Protein AF-0000000074412733 (afdb_homodimer)

Solvent-accessible surface area (backbone atoms only — not comparable to full-atom values): 46506 Å² total; per-residue (Å²): 140,89,74,83,86,83,75,86,80,86,79,77,89,80,81,76,73,78,70,75,79,84,75,82,88,79,83,75,82,81,82,78,78,83,77,77,82,78,86,85,84,84,86,81,87,80,82,84,80,77,75,75,79,73,75,76,71,73,68,72,71,69,71,67,80,66,77,70,72,79,60,74,76,61,65,70,73,74,81,71,79,77,63,89,70,80,72,49,72,48,50,50,48,53,52,46,51,28,58,74,72,68,42,63,40,45,41,22,58,52,46,42,43,28,38,57,26,86,84,51,8,38,54,23,75,42,85,62,63,45,96,86,26,42,48,72,65,56,66,60,59,50,41,49,42,16,24,48,52,24,51,45,51,50,52,51,39,51,72,69,65,57,57,73,54,31,37,38,34,34,41,48,50,62,54,22,56,49,60,40,26,14,48,59,59,34,53,83,43,51,73,61,44,70,11,39,37,37,36,39,27,50,77,24,66,48,33,50,54,43,22,38,58,60,36,44,36,76,48,92,50,63,70,25,34,22,65,82,75,62,29,43,35,34,66,30,71,44,79,84,72,53,83,79,84,42,31,31,39,37,37,30,56,67,36,66,26,59,48,38,37,40,37,33,34,60,50,98,90,35,76,23,40,39,22,40,35,72,43,95,85,70,39,73,40,80,43,67,44,93,56,84,54,81,68,47,58,56,50,55,55,52,53,69,76,44,60,66,75,62,53,72,73,51,55,39,36,48,43,44,62,59,51,32,52,48,33,32,52,51,37,48,47,28,54,73,35,32,47,32,36,41,40,38,32,45,38,38,94,41,89,41,39,83,57,74,42,17,38,40,82,38,33,81,49,60,67,76,58,63,59,27,69,36,49,62,40,30,58,31,41,45,55,56,41,52,50,30,31,62,67,40,78,75,64,79,50,62,67,49,76,42,74,37,71,112,123,56,39,67,78,73,75,72,86,72,85,70,78,77,84,71,75,74,75,74,76,77,67,82,73,84,76,76,82,74,82,79,80,86,84,77,90,79,88,80,84,85,81,75,73,72,76,77,76,81,77,77,75,74,72,74,73,72,70,75,71,70,74,73,81,68,77,72,72,83,62,73,80,61,66,72,72,74,84,70,79,77,62,90,68,78,73,49,72,48,49,49,48,52,52,49,51,29,58,73,71,70,42,62,38,45,40,22,58,51,46,43,44,28,39,58,25,87,84,50,8,36,54,24,75,43,87,63,66,45,98,85,26,55,56,89,65,56,66,62,60,49,40,51,43,15,23,50,52,24,51,44,52,50,52,50,39,52,73,68,65,56,56,72,55,31,37,39,34,33,41,49,50,63,56,23,57,50,60,39,28,14,49,59,60,34,53,83,42,54,74,62,47,69,12,38,38,38,36,38,27,52,78,23,64,49,32,51,53,43,21,39,58,60,35,44,36,78,46,92,49,64,69,25,33,24,66,81,73,63,30,44,36,34,67,31,72,45,76,84,70,54,84,80,85,41,31,29,38,37,38,29,56,67,37,66,25,59,48,40,38,41,38,32,36,61,50,99,90,37,74,24,39,40,22,40,36,72,43,95,85,71,39,76,40,79,43,68,44,92,55,83,52,82,66,46,59,58,50,56,55,52,53,70,78,44,61,67,76,63,53,73,72,51,56,40,36,47,41,44,64,61,50,32,52,48,34,33,52,51,38,48,47,29,56,74,32,32,51,33,39,41,39,38,34,47,44,38,94,40,88,41,40,84,58,73,42,16,37,40,82,71,33,82,48,60,66,75,58,63,58,29,69,36,50,61,39,31,58,31,41,45,55,55,39,52,51,30,31,61,68,43,78,78,60,79,53,65,63,51,72,47,75,38,70,118

Sequence (812 aa):
MLRRFIGQASIAQRCRCLISRQSSADTLRRCSSSATASSQAPVGTSAEQPTNTQFSDDYTSQPAARISIDRSGLSNPPEHSHETSKDSELVKHLKSIIKFRGGPISVAEYMEEVLINPKAGFYINRDVFGAEGDFITSPEVSQMFGEMVGVWAMCLWEQMGQPDRVNLVELGPGRGTLMADLLRGASKFEKFTKSLNIHMIEVSPALKKIQKLTLKCEDEDENTATTLTGTPVSWHSTLEEVPTGLPTIIIAHEFYDALPVHQFQKASRGWCEKMIDVAEDSKFRVVLSPQPTPATLYLLKRCKWAPTEDLSKLEHVEICPKAMDLTQNIAKRISSDGGGALIIDYGLDGIVSDSLQAIRKHKFVNMLDDPGSADLSAYVDFPAIKHSAEEVSGLHSLFIIWVLFLMLRRFIGQASIAQRCRCLISRQSSADTLRRCSSSATASSQAPVGTSAEQPTNTQFSDDYTSQPAARISIDRSGLSNPPEHSHETSKDSELVKHLKSIIKFRGGPISVAEYMEEVLINPKAGFYINRDVFGAEGDFITSPEVSQMFGEMVGVWAMCLWEQMGQPDRVNLVELGPGRGTLMADLLRGASKFEKFTKSLNIHMIEVSPALKKIQKLTLKCEDEDENTATTLTGTPVSWHSTLEEVPTGLPTIIIAHEFYDALPVHQFQKASRGWCEKMIDVAEDSKFRVVLSPQPTPATLYLLKRCKWAPTEDLSKLEHVEICPKAMDLTQNIAKRISSDGGGALIIDYGLDGIVSDSLQAIRKHKFVNMLDDPGSADLSAYVDFPAIKHSAEEVSGLHSLFIIWVLFL

Organism: Lactuca sativa (NCBI:txid4236)

Secondary structure (DSSP, 8-state):
-----------------------------------------------------------------------TT---------------HHHHHHHHHHHHHTS-EEHHHHHHHHHH-TTT-TTTSS--SSTTSS----HHHHHHHHHHHHHHHHHHHHHTT--S-EEEEEES-TTSHHHHHHHHHHTT-HHHHHHEEEEEE---HHHHHHHHHHTTBSSSSSEEEBTTT--EEEEESSGGGSPPSS-EEEEEES-GGGS--EEEEEETTEEEEEEEEE-TTS-EEEEE-SS--TTHHHHHHHHTTS-HHHHHT-SEEEE-HHHHHHHHHHHHHHHHH-EEEEEEEEEESS---S--EEEETTEEE-TTSSTTSSEEE--EEHHHHHHHHHTSTT--S-EEEEEE--/-----------------------------------------------------------------------TT---------------HHHHHHHHHHHHHTS-EEHHHHHHHHHH-TTT-TTTSS--SSTTSS----HHHHHHHHHHHHHHHHHHHHHTT--S-EEEEEES-TTSHHHHHHHHHHTT-HHHHHHEEEEEE---HHHHHHHHHHTTBSSSSSEEEBTTT--EEEEESSGGGSPPSS-EEEEEES-GGGS--EEEEEETTEEEEEEEEE-TTS-EEEEE-SS--TTHHHHHHHHTTS-HHHHHT-SEEEE-HHHHHHHHHHHHHHHHH-EEEEEEEEEESS---S--EEEETTEEE-TTSSTTSSEEE--EEHHHHHHHHHTSTT--S-EEEEEE--

Foldseek 3Di:
DPDDDPDDPDDDDDPPPCPDDPDDDDDPDDDDDPDPDDDDDDDDDDDDDPPPPPPPPPPPPPPPPPPPPPCPPVPPPPDPDPPVPPADPLLVVQQVVQVVVVHFAFQLVLLCSLACVCPQHQQAPDLQPDVQHLDDDPPVVLLVVLLVVLVVQVVLCVVVVLDQAEEEEEECCRLLSSVQSSCLNCQVVLSNQNRYAYEYADDHPVSLVSNCVSQCWDDPDQWTARPSRRHIYHYHNDPVPDDAQAAYEYEYAARQQSRGKWKWFQDPVGIWTWTWHADPVRAIDIDTDPDDDPCVVQVVVVCVLDDPVVVVPAGMFIDRVVLLVVLLVVLQRCQVHNYEYEHEHAADQDTFGDFWFWGASNDTDDCRPSRNRTRITGHDHVSSSVVSNVVNPDCPDPHHYHHDHD/DLPPPPDDPCPPDDPVVPPVPPPPPDDDPPDDDDDDDDDDDDDPPPPDDPDPPPPVCCVVPPPDPPPPPCCPPVPPPPPPDPPVDPADPLLVVQQVVQVVVVHFAFQLVLLCSLACVCPQHQQAPDLQPDVQHLDDDPPVVLLVVLLVVLVVQVVLCVVVVLDQAEEEEEECCRLLSSVQSSCLSCQVVLSNQNRYAYEYADDHPVSLVSNCVSQCWPDPDQWTARPSRRHIYHYHNDPVPDDAQAAYEYEYAARQQSRGKWKWFQDPVGIWTWTWHADPVRAIDIDTDPDDDPCVVQVVVVCVLDDPVVVVPAGMFIDGVVLLVVLLVVLQRCQVHNYEYEHEHAADQDTFGDFWFWGASNDTDDCRPSRSRTRITGHDHVSSSVVSNPVNPDCPDPHPYDHPHD

InterPro domains:
  IPR003788 Protein arginine methyltransferase NDUFAF7 [PF02636] (148-398)
  IPR003788 Protein arginine methyltransferase NDUFAF7 [PTHR12049] (62-390)
  IPR029063 S-adenosyl-L-methionine-dependent methyltransferase superfamily [SSF53335] (99-395)
  IPR038375 Protein arginine methyltransferase NDUFAF7 superfamily [G3DSA:3.40.50.12710] (76-401)

Nearest PDB structures (foldseek):
  5zzw-assembly2_A  TM=9.135E-01  e=5.978E-34  Dictyostelium discoideum
  1zkd-assembly1_A  TM=8.744E-01  e=5.564E-27  Rhodopseudomonas palustris CGA009
  1zkd-assembly1_B  TM=8.731E-01  e=1.851E-26  Rhodopseudomonas palustris CGA009
  4f3n-assembly1_A  TM=8.361E-01  e=1.691E-18  Burkholderia thailandensis E264
  4g67-assembly1_A  TM=7.869E-01  e=4.165E-18  Burkholderia thailandensis E264

pLDDT: mean 73.01, std 29.33, range [15.03, 98.56]

Structure (mmCIF, N/CA/C/O backbone):
data_AF-0000000074412733-model_v1
#
loop_
_entity.id
_entity.type
_entity.pdbx_description
1 polymer 'Protein arginine methyltransferase NDUFAF7'
#
loop_
_atom_site.group_PDB
_atom_site.id
_atom_site.type_symbol
_atom_site.label_atom_id
_atom_site.label_alt_id
_atom_site.label_comp_id
_atom_site.label_asym_id
_atom_site.label_entity_id
_atom_site.label_seq_id
_atom_site.pdbx_PDB_ins_code
_atom_site.Cartn_x
_atom_site.Cartn_y
_atom_site.Cartn_z
_atom_site.occupancy
_atom_site.B_iso_or_equiv
_atom_site.auth_seq_id
_atom_site.auth_comp_id
_atom_site.auth_asym_id
_atom_site.auth_atom_id
_atom_site.pdbx_PDB_model_num
ATOM 1 N N . MET A 1 1 ? 16.453 13.5 41.344 1 17.25 1 MET A N 1
ATOM 2 C CA . MET A 1 1 ? 17.328 12.477 41.906 1 17.25 1 MET A CA 1
ATOM 3 C C . MET A 1 1 ? 16.719 11.086 41.719 1 17.25 1 MET A C 1
ATOM 5 O O . MET A 1 1 ? 16.047 10.57 42.625 1 17.25 1 MET A O 1
ATOM 9 N N . LEU A 1 2 ? 16.219 10.758 40.594 1 17.44 2 LEU A N 1
ATOM 10 C CA . LEU A 1 2 ? 15.391 9.969 39.688 1 17.44 2 LEU A CA 1
ATOM 11 C C . LEU A 1 2 ? 16.047 8.625 39.375 1 17.44 2 LEU A C 1
ATOM 13 O O . LEU A 1 2 ? 15.781 8.016 38.344 1 17.44 2 LEU A O 1
ATOM 17 N N . ARG A 1 3 ? 17.047 8.188 40.281 1 16.33 3 ARG A N 1
ATOM 18 C CA . ARG A 1 3 ? 18.047 7.18 39.938 1 16.33 3 ARG A CA 1
ATOM 19 C C . ARG A 1 3 ? 17.422 5.785 39.906 1 16.33 3 ARG A C 1
ATOM 21 O O . ARG A 1 3 ? 17.625 5.039 38.938 1 16.33 3 ARG A O 1
ATOM 28 N N . ARG A 1 4 ? 17.125 5.074 41.031 1 17.73 4 ARG A N 1
ATOM 29 C CA . ARG A 1 4 ? 17.922 3.918 41.438 1 17.73 4 ARG A CA 1
ATOM 30 C C . ARG A 1 4 ? 17.375 2.637 40.812 1 17.73 4 ARG A C 1
ATOM 32 O O . ARG A 1 4 ? 18.094 1.899 40.156 1 17.73 4 ARG A O 1
ATOM 39 N N . PHE A 1 5 ? 16.906 1.589 41.688 1 17.36 5 PHE A N 1
ATOM 40 C CA . PHE A 1 5 ? 17.141 0.167 41.906 1 17.36 5 PHE A CA 1
ATOM 41 C C . PHE A 1 5 ? 16.125 -0.673 41.156 1 17.36 5 PHE A C 1
ATOM 43 O O . PHE A 1 5 ? 14.914 -0.577 41.406 1 17.36 5 PHE A O 1
ATOM 50 N N . ILE A 1 6 ? 16.438 -1.27 39.938 1 18.98 6 ILE A N 1
ATOM 51 C CA . ILE A 1 6 ? 16.047 -2.061 38.781 1 18.98 6 ILE A CA 1
ATOM 52 C C . ILE A 1 6 ? 15.766 -3.5 39.188 1 18.98 6 ILE A C 1
ATOM 54 O O . ILE A 1 6 ? 16.688 -4.324 39.281 1 18.98 6 ILE A O 1
ATOM 58 N N . GLY A 1 7 ? 15.039 -3.652 40.375 1 18.66 7 GLY A N 1
ATOM 59 C CA . GLY A 1 7 ? 15.156 -5.016 40.875 1 18.66 7 GLY A CA 1
ATOM 60 C C . GLY A 1 7 ? 14.695 -6.059 39.875 1 18.66 7 GLY A C 1
ATOM 61 O O . GLY A 1 7 ? 14.039 -5.727 38.875 1 18.66 7 GLY A O 1
ATOM 62 N N . GLN A 1 8 ? 14.672 -7.492 40.25 1 17.45 8 GLN A N 1
ATOM 63 C CA . GLN A 1 8 ? 14.945 -8.859 39.812 1 17.45 8 GLN A CA 1
ATOM 64 C C . GLN A 1 8 ? 13.75 -9.461 39.094 1 17.45 8 GLN A C 1
ATOM 66 O O . GLN A 1 8 ? 12.648 -9.555 39.656 1 17.45 8 GLN A O 1
ATOM 71 N N . ALA A 1 9 ? 13.625 -9.352 37.812 1 17.67 9 ALA A N 1
ATOM 72 C CA . ALA A 1 9 ? 12.641 -9.93 36.906 1 17.67 9 ALA A CA 1
ATOM 73 C C . ALA A 1 9 ? 12.68 -11.453 36.969 1 17.67 9 ALA A C 1
ATOM 75 O O . ALA A 1 9 ? 13.656 -12.078 36.531 1 17.67 9 ALA A O 1
ATOM 76 N N . SER A 1 10 ? 12.086 -12.062 38.094 1 17.52 10 SER A N 1
ATOM 77 C CA . SER A 1 10 ? 12.117 -13.523 38.156 1 17.52 10 SER A CA 1
ATOM 78 C C . SER A 1 10 ? 11.508 -14.141 36.906 1 17.52 10 SER A C 1
ATOM 80 O O . SER A 1 10 ? 10.391 -13.781 36.5 1 17.52 10 SER A O 1
ATOM 82 N N . ILE A 1 11 ? 12.281 -14.875 36.094 1 17.86 11 ILE A N 1
ATOM 83 C CA . ILE A 1 11 ? 12.344 -15.625 34.844 1 17.86 11 ILE A CA 1
ATOM 84 C C . ILE A 1 11 ? 11.359 -16.781 34.875 1 17.86 11 ILE A C 1
ATOM 86 O O . ILE A 1 11 ? 10.719 -17.109 33.875 1 17.86 11 ILE A O 1
ATOM 90 N N . ALA A 1 12 ? 11.32 -17.719 35.875 1 16.36 12 ALA A N 1
ATOM 91 C CA . ALA A 1 12 ? 11.625 -19.109 35.562 1 16.36 12 ALA A CA 1
ATOM 92 C C . ALA A 1 12 ? 10.406 -19.828 35 1 16.36 12 ALA A C 1
ATOM 94 O O . ALA A 1 12 ? 10.508 -20.516 33.969 1 16.36 12 ALA A O 1
ATOM 95 N N . GLN A 1 13 ? 9.422 -20.375 35.812 1 17.3 13 GLN A N 1
ATOM 96 C CA . GLN A 1 13 ? 9.141 -21.812 35.781 1 17.3 13 GLN A CA 1
ATOM 97 C C . GLN A 1 13 ? 8.289 -22.188 34.562 1 17.3 13 GLN A C 1
ATOM 99 O O . GLN A 1 13 ? 7.609 -21.328 34 1 17.3 13 GLN A O 1
ATOM 104 N N . ARG A 1 14 ? 8.07 -23.641 34.406 1 16.14 14 ARG A N 1
ATOM 105 C CA . ARG A 1 14 ? 7.883 -24.859 33.656 1 16.14 14 ARG A CA 1
ATOM 106 C C . ARG A 1 14 ? 6.473 -24.938 33.062 1 16.14 14 ARG A C 1
ATOM 108 O O . ARG A 1 14 ? 5.531 -24.375 33.656 1 16.14 14 ARG A O 1
ATOM 115 N N . CYS A 1 15 ? 6.418 -25.484 31.844 1 16.91 15 CYS A N 1
ATOM 116 C CA . CYS A 1 15 ? 5.52 -25.938 30.781 1 16.91 15 CYS A CA 1
ATOM 117 C C . CYS A 1 15 ? 4.523 -26.969 31.312 1 16.91 15 CYS A C 1
ATOM 119 O O . CYS A 1 15 ? 4.707 -28.172 31.125 1 16.91 15 CYS A O 1
ATOM 121 N N . ARG A 1 16 ? 4.234 -26.859 32.688 1 16.25 16 ARG A N 1
ATOM 122 C CA . ARG A 1 16 ? 3.551 -28.109 33.031 1 16.25 16 ARG A CA 1
ATOM 123 C C . ARG A 1 16 ? 2.318 -28.312 32.156 1 16.25 16 ARG A C 1
ATOM 125 O O . ARG A 1 16 ? 1.406 -27.484 32.156 1 16.25 16 ARG A O 1
ATOM 132 N N . CYS A 1 17 ? 2.609 -29.109 31.062 1 17.2 17 CYS A N 1
ATOM 133 C CA . CYS A 1 17 ? 1.727 -29.859 30.172 1 17.2 17 CYS A CA 1
ATOM 134 C C . CYS A 1 17 ? 0.725 -30.688 30.969 1 17.2 17 CYS A C 1
ATOM 136 O O . CYS A 1 17 ? 1.081 -31.719 31.547 1 17.2 17 CYS A O 1
ATOM 138 N N . LEU A 1 18 ? -0.058 -30.016 31.859 1 16.75 18 LEU A N 1
ATOM 139 C CA . LEU A 1 18 ? -1.018 -30.797 32.625 1 16.75 18 LEU A CA 1
ATOM 140 C C . LEU A 1 18 ? -1.853 -31.688 31.703 1 16.75 18 LEU A C 1
ATOM 142 O O . LEU A 1 18 ? -2.754 -31.203 31.016 1 16.75 18 LEU A O 1
ATOM 146 N N . ILE A 1 19 ? -1.117 -32.625 31 1 18.67 19 ILE A N 1
ATOM 147 C CA . ILE A 1 19 ? -1.781 -33.75 30.328 1 18.67 19 ILE A CA 1
ATOM 148 C C . ILE A 1 19 ? -2.535 -34.594 31.359 1 18.67 19 ILE A C 1
ATOM 150 O O . ILE A 1 19 ? -1.928 -35.375 32.094 1 18.67 19 ILE A O 1
ATOM 154 N N . SER A 1 20 ? -3.08 -33.969 32.438 1 17.33 20 SER A N 1
ATOM 155 C CA . SER A 1 20 ? -3.6 -35.031 33.312 1 17.33 20 SER A CA 1
ATOM 156 C C . SER A 1 20 ? -4.289 -36.125 32.5 1 17.33 20 SER A C 1
ATOM 158 O O . SER A 1 20 ? -4.621 -35.938 31.312 1 17.33 20 SER A O 1
ATOM 160 N N . ARG A 1 21 ? -4.641 -37.219 33.375 1 15.92 21 ARG A N 1
ATOM 161 C CA . ARG A 1 21 ? -4.965 -38.625 33.625 1 15.92 21 ARG A CA 1
ATOM 162 C C . ARG A 1 21 ? -6.324 -38.969 33.031 1 15.92 21 ARG A C 1
ATOM 164 O O . ARG A 1 21 ? -7.344 -38.406 33.406 1 15.92 21 ARG A O 1
ATOM 171 N N . GLN A 1 22 ? -6.285 -39.281 31.766 1 16.78 22 GLN A N 1
ATOM 172 C CA . GLN A 1 22 ? -7.41 -40.031 31.188 1 16.78 22 GLN A CA 1
ATOM 173 C C . GLN A 1 22 ? -7.781 -41.219 32.031 1 16.78 22 GLN A C 1
ATOM 175 O O . GLN A 1 22 ? -7.02 -42.188 32.125 1 16.78 22 GLN A O 1
ATOM 180 N N . SER A 1 23 ? -8.219 -40.938 33.281 1 15.81 23 SER A N 1
ATOM 181 C CA . SER A 1 23 ? -8.766 -42.031 34.094 1 15.81 23 SER A CA 1
ATOM 182 C C . SER A 1 23 ? -9.57 -43 33.219 1 15.81 23 SER A C 1
ATOM 184 O O . SER A 1 23 ? -9.984 -42.656 32.125 1 15.81 23 SER A O 1
ATOM 186 N N . SER A 1 24 ? -10.109 -44.062 34.031 1 16.2 24 SER A N 1
ATOM 187 C CA . SER A 1 24 ? -10.391 -45.469 33.969 1 16.2 24 SER A CA 1
ATOM 188 C C . SER A 1 24 ? -11.609 -45.781 33.094 1 16.2 24 SER A C 1
ATOM 190 O O . SER A 1 24 ? -11.586 -46.688 32.281 1 16.2 24 SER A O 1
ATOM 192 N N . ALA A 1 25 ? -12.82 -45.281 33.531 1 15.98 25 ALA A N 1
ATOM 193 C CA . ALA A 1 25 ? -13.875 -46.156 34.062 1 15.98 25 ALA A CA 1
ATOM 194 C C . ALA A 1 25 ? -14.617 -46.844 32.906 1 15.98 25 ALA A C 1
ATOM 196 O O . ALA A 1 25 ? -14.852 -46.25 31.859 1 15.98 25 ALA A O 1
ATOM 197 N N . ASP A 1 26 ? -14.914 -48.219 33 1 15.97 26 ASP A N 1
ATOM 198 C CA . ASP A 1 26 ? -15.312 -49.469 32.375 1 15.97 26 ASP A CA 1
ATOM 199 C C . ASP A 1 26 ? -16.719 -49.406 31.797 1 15.97 26 ASP A C 1
ATOM 201 O O . ASP A 1 26 ? -17.016 -49.969 30.734 1 15.97 26 ASP A O 1
ATOM 205 N N . THR A 1 27 ? -17.75 -48.906 32.594 1 16.77 27 THR A N 1
ATOM 206 C CA . THR A 1 27 ? -18.859 -49.844 32.781 1 16.77 27 THR A CA 1
ATOM 207 C C . THR A 1 27 ? -19.672 -49.969 31.5 1 16.77 27 THR A C 1
ATOM 209 O O . THR A 1 27 ? -19.844 -49.031 30.75 1 16.77 27 THR A O 1
ATOM 212 N N . LEU A 1 28 ? -20.141 -51.312 31.109 1 16.17 28 LEU A N 1
ATOM 213 C CA . LEU A 1 28 ? -20.812 -52.219 30.188 1 16.17 28 LEU A CA 1
ATOM 214 C C . LEU A 1 28 ? -22.281 -51.844 30 1 16.17 28 LEU A C 1
ATOM 216 O O . LEU A 1 28 ? -23.031 -52.594 29.375 1 16.17 28 LEU A O 1
ATOM 220 N N . ARG A 1 29 ? -22.672 -50.688 30.453 1 15.03 29 ARG A N 1
ATOM 221 C CA . ARG A 1 29 ? -24.078 -50.875 30.734 1 15.03 29 ARG A CA 1
ATOM 222 C C . ARG A 1 29 ? -24.812 -51.469 29.531 1 15.03 29 ARG A C 1
ATOM 224 O O . ARG A 1 29 ? -24.406 -51.25 28.391 1 15.03 29 ARG A O 1
ATOM 231 N N . ARG A 1 30 ? -26.031 -52.188 29.875 1 16 30 ARG A N 1
ATOM 232 C CA . ARG A 1 30 ? -27.078 -53.188 29.641 1 16 30 ARG A CA 1
ATOM 233 C C . ARG A 1 30 ? -27.938 -52.844 28.438 1 16 30 ARG A C 1
ATOM 235 O O . ARG A 1 30 ? -28.078 -51.656 28.109 1 16 30 ARG A O 1
ATOM 242 N N . CYS A 1 31 ? -28.484 -53.844 27.703 1 16.69 31 CYS A N 1
ATOM 243 C CA . CYS A 1 31 ? -29.188 -54.281 26.5 1 16.69 31 CYS A CA 1
ATOM 244 C C . CYS A 1 31 ? -30.594 -53.688 26.453 1 16.69 31 CYS A C 1
ATOM 246 O O . CYS A 1 31 ? -31.391 -54.031 25.562 1 16.69 31 CYS A O 1
ATOM 248 N N . SER A 1 32 ? -31.016 -52.812 27.453 1 15.85 32 SER A N 1
ATOM 249 C CA . SER A 1 32 ? -32.438 -53.125 27.641 1 15.85 32 SER A CA 1
ATOM 250 C C . SER A 1 32 ? -33.25 -52.844 26.391 1 15.85 32 SER A C 1
ATOM 252 O O . SER A 1 32 ? -32.844 -52.031 25.562 1 15.85 32 SER A O 1
ATOM 254 N N . SER A 1 33 ? -34.469 -53.562 26.359 1 16.66 33 SER A N 1
ATOM 255 C CA . SER A 1 33 ? -35.625 -54.094 25.656 1 16.66 33 SER A CA 1
ATOM 256 C C . SER A 1 33 ? -36.562 -52.969 25.188 1 16.66 33 SER A C 1
ATOM 258 O O . SER A 1 33 ? -37.062 -52.219 26.016 1 16.66 33 SER A O 1
ATOM 260 N N . SER A 1 34 ? -36.188 -52.375 24.156 1 16.64 34 SER A N 1
ATOM 261 C CA . SER A 1 34 ? -37.031 -51.312 23.594 1 16.64 34 SER A CA 1
ATOM 262 C C . SER A 1 34 ? -38.469 -51.781 23.359 1 16.64 34 SER A C 1
ATOM 264 O O . SER A 1 34 ? -38.688 -52.75 22.625 1 16.64 34 SER A O 1
ATOM 266 N N . ALA A 1 35 ? -39.344 -51.531 24.312 1 15.8 35 ALA A N 1
ATOM 267 C CA . ALA A 1 35 ? -40.812 -51.719 24.391 1 15.8 35 ALA A CA 1
ATOM 268 C C . ALA A 1 35 ? -41.5 -51.062 23.203 1 15.8 35 ALA A C 1
ATOM 270 O O . ALA A 1 35 ? -41.25 -49.875 22.906 1 15.8 35 ALA A O 1
ATOM 271 N N . THR A 1 36 ? -42.094 -51.812 22.344 1 16.58 36 THR A N 1
ATOM 272 C CA . THR A 1 36 ? -42.875 -51.656 21.125 1 16.58 36 THR A CA 1
ATOM 273 C C . THR A 1 36 ? -44.156 -50.844 21.375 1 16.58 36 THR A C 1
ATOM 275 O O . THR A 1 36 ? -45 -50.719 20.5 1 16.58 36 THR A O 1
ATOM 278 N N . ALA A 1 37 ? -44.25 -50.062 22.469 1 15.52 37 ALA A N 1
ATOM 279 C CA . ALA A 1 37 ? -45.656 -49.875 22.766 1 15.52 37 ALA A CA 1
ATOM 280 C C . ALA A 1 37 ? -46.406 -49.219 21.594 1 15.52 37 ALA A C 1
ATOM 282 O O . ALA A 1 37 ? -45.812 -48.438 20.844 1 15.52 37 ALA A O 1
ATOM 283 N N . SER A 1 38 ? -47.75 -49.562 21.422 1 16.05 38 SER A N 1
ATOM 284 C CA . SER A 1 38 ? -48.906 -49.625 20.531 1 16.05 38 SER A CA 1
ATOM 285 C C . SER A 1 38 ? -49.562 -48.281 20.344 1 16.05 38 SER A C 1
ATOM 287 O O . SER A 1 38 ? -50.125 -48 19.281 1 16.05 38 SER A O 1
ATOM 289 N N . SER A 1 39 ? -49.656 -47.406 21.469 1 15.36 39 SER A N 1
ATOM 290 C CA . SER A 1 39 ? -51.062 -47 21.562 1 15.36 39 SER A CA 1
ATOM 291 C C . SER A 1 39 ? -51.469 -46.062 20.438 1 15.36 39 SER A C 1
ATOM 293 O O . SER A 1 39 ? -50.594 -45.594 19.672 1 15.36 39 SER A O 1
ATOM 295 N N . GLN A 1 40 ? -52.312 -45.031 20.922 1 15.5 40 GLN A N 1
ATOM 296 C CA . GLN A 1 40 ? -53.719 -44.688 20.688 1 15.5 40 GLN A CA 1
ATOM 297 C C . GLN A 1 40 ? -53.844 -43.562 19.656 1 15.5 40 GLN A C 1
ATOM 299 O O . GLN A 1 40 ? -54.531 -43.719 18.656 1 15.5 40 GLN A O 1
ATOM 304 N N . ALA A 1 41 ? -54.156 -42.375 20.156 1 16 41 ALA A N 1
ATOM 305 C CA . ALA A 1 41 ? -55.438 -41.625 20 1 16 41 ALA A CA 1
ATOM 306 C C . ALA A 1 41 ? -55.375 -40.688 18.812 1 16 41 ALA A C 1
ATOM 308 O O . ALA A 1 41 ? -54.312 -40.344 18.312 1 16 41 ALA A O 1
ATOM 309 N N . PRO A 1 42 ? -56.375 -39.688 18.844 1 16.53 42 PRO A N 1
ATOM 310 C CA . PRO A 1 42 ? -57.438 -39.25 17.938 1 16.53 42 PRO A CA 1
ATOM 311 C C . PRO A 1 42 ? -57.031 -38 17.141 1 16.53 42 PRO A C 1
ATOM 313 O O . PRO A 1 42 ? -57.375 -37.875 15.969 1 16.53 42 PRO A O 1
ATOM 316 N N . VAL A 1 43 ? -56.469 -37 17.891 1 16.12 43 VAL A N 1
ATOM 317 C CA . VAL A 1 43 ? -57.25 -35.75 17.906 1 16.12 43 VAL A CA 1
ATOM 318 C C . VAL A 1 43 ? -57.125 -35.062 16.547 1 16.12 43 VAL A C 1
ATOM 320 O O . VAL A 1 43 ? -56.188 -35.281 15.805 1 16.12 43 VAL A O 1
ATOM 323 N N . GLY A 1 44 ? -57.938 -33.906 16.438 1 16.56 44 GLY A N 1
ATOM 324 C CA . GLY A 1 44 ? -58.906 -33.188 15.641 1 16.56 44 GLY A CA 1
ATOM 325 C C . GLY A 1 44 ? -58.25 -32.188 14.688 1 16.56 44 GLY A C 1
ATOM 326 O O . GLY A 1 44 ? -58.594 -32.125 13.508 1 16.56 44 GLY A O 1
ATOM 327 N N . THR A 1 45 ? -57.719 -31.125 15.336 1 17.05 45 THR A N 1
ATOM 328 C CA . THR A 1 45 ? -58.312 -29.844 14.992 1 17.05 45 THR A CA 1
ATOM 329 C C . THR A 1 45 ? -57.812 -29.344 13.641 1 17.05 45 THR A C 1
ATOM 331 O O . THR A 1 45 ? -56.75 -29.781 13.172 1 17.05 45 THR A O 1
ATOM 334 N N . SER A 1 46 ? -58.062 -28.031 13.344 1 16.12 46 SER A N 1
ATOM 335 C CA . SER A 1 46 ? -58.75 -27.141 12.414 1 16.12 46 SER A CA 1
ATOM 336 C C . SER A 1 46 ? -57.75 -26.516 11.43 1 16.12 46 SER A C 1
ATOM 338 O O . SER A 1 46 ? -58.094 -26.297 10.258 1 16.12 46 SER A O 1
ATOM 340 N N . ALA A 1 47 ? -56.781 -25.812 12.07 1 18 47 ALA A N 1
ATOM 341 C CA . ALA A 1 47 ? -56.688 -24.438 11.617 1 18 47 ALA A CA 1
ATOM 342 C C . ALA A 1 47 ? -56.281 -24.359 10.156 1 18 47 ALA A C 1
ATOM 344 O O . ALA A 1 47 ? -55.688 -25.297 9.625 1 18 47 ALA A O 1
ATOM 345 N N . GLU A 1 48 ? -56.188 -23.094 9.672 1 18.38 48 GLU A N 1
ATOM 346 C CA . GLU A 1 48 ? -56.5 -22.172 8.578 1 18.38 48 GLU A CA 1
ATOM 347 C C . GLU A 1 48 ? -55.406 -22.234 7.508 1 18.38 48 GLU A C 1
ATOM 349 O O . GLU A 1 48 ? -54.25 -22.625 7.793 1 18.38 48 GLU A O 1
ATOM 354 N N . GLN A 1 49 ? -55.812 -21.891 6.316 1 18.11 49 GLN A N 1
ATOM 355 C CA . GLN A 1 49 ? -55.5 -21.938 4.887 1 18.11 49 GLN A CA 1
ATOM 356 C C . GLN A 1 49 ? -54.281 -21.078 4.562 1 18.11 49 GLN A C 1
ATOM 358 O O . GLN A 1 49 ? -54.156 -19.938 5.016 1 18.11 49 GLN A O 1
ATOM 363 N N . PRO A 1 50 ? -53.219 -21.594 4.23 1 20.14 50 PRO A N 1
ATOM 364 C CA . PRO A 1 50 ? -51.906 -20.984 3.912 1 20.14 50 PRO A CA 1
ATOM 365 C C . PRO A 1 50 ? -52 -20.016 2.736 1 20.14 50 PRO A C 1
ATOM 367 O O . PRO A 1 50 ? -52.312 -20.422 1.612 1 20.14 50 PRO A O 1
ATOM 370 N N . THR A 1 51 ? -52.844 -18.938 2.877 1 18.66 51 THR A N 1
ATOM 371 C CA . THR A 1 51 ? -52.938 -18.25 1.591 1 18.66 51 THR A CA 1
ATOM 372 C C . THR A 1 51 ? -51.562 -18 1.009 1 18.66 51 THR A C 1
ATOM 374 O O . THR A 1 51 ? -50.594 -17.734 1.747 1 18.66 51 THR A O 1
ATOM 377 N N . ASN A 1 52 ? -51.312 -18.359 -0.244 1 18.95 52 ASN A N 1
ATOM 378 C CA . ASN A 1 52 ? -50.219 -18.469 -1.222 1 18.95 52 ASN A CA 1
ATOM 379 C C . ASN A 1 52 ? -49.594 -17.125 -1.531 1 18.95 52 ASN A C 1
ATOM 381 O O . ASN A 1 52 ? -49.5 -16.734 -2.697 1 18.95 52 ASN A O 1
ATOM 385 N N . THR A 1 53 ? -49.656 -16.109 -0.508 1 20.12 53 THR A N 1
ATOM 386 C CA . THR A 1 53 ? -49.344 -14.812 -1.112 1 20.12 53 THR A CA 1
ATOM 387 C C . THR A 1 53 ? -48.031 -14.883 -1.904 1 20.12 53 THR A C 1
ATOM 389 O O . THR A 1 53 ? -47.031 -15.344 -1.392 1 20.12 53 THR A O 1
ATOM 392 N N . GLN A 1 54 ? -48.125 -14.773 -3.26 1 20.14 54 GLN A N 1
ATOM 393 C CA . GLN A 1 54 ? -47.219 -14.75 -4.41 1 20.14 54 GLN A CA 1
ATOM 394 C C . GLN A 1 54 ? -46.156 -13.688 -4.242 1 20.14 54 GLN A C 1
ATOM 396 O O . GLN A 1 54 ? -46.438 -12.492 -4.281 1 20.14 54 GLN A O 1
ATOM 401 N N . PHE A 1 55 ? -45.375 -13.711 -3.146 1 19.08 55 PHE A N 1
ATOM 402 C CA . PHE A 1 55 ? -44.406 -12.648 -3.072 1 19.08 55 PHE A CA 1
ATOM 403 C C . PHE A 1 55 ? -43.625 -12.539 -4.383 1 19.08 55 PHE A C 1
ATOM 405 O O . PHE A 1 55 ? -43.062 -13.523 -4.867 1 19.08 55 PHE A O 1
ATOM 412 N N . SER A 1 56 ? -44.156 -11.711 -5.293 1 20.25 56 SER A N 1
ATOM 413 C CA . SER A 1 56 ? -43.562 -11.328 -6.566 1 20.25 56 SER A CA 1
ATOM 414 C C . SER A 1 56 ? -42.094 -10.984 -6.406 1 20.25 56 SER A C 1
ATOM 416 O O . SER A 1 56 ? -41.719 -10.195 -5.531 1 20.25 56 SER A O 1
ATOM 418 N N . ASP A 1 57 ? -41.219 -11.875 -6.688 1 20.89 57 ASP A N 1
ATOM 419 C CA . ASP A 1 57 ? -39.781 -11.961 -6.695 1 20.89 57 ASP A CA 1
ATOM 420 C C . ASP A 1 57 ? -39.156 -10.812 -7.492 1 20.89 57 ASP A C 1
ATOM 422 O O . ASP A 1 57 ? -38.031 -10.93 -7.98 1 20.89 57 ASP A O 1
ATOM 426 N N . ASP A 1 58 ? -39.938 -9.688 -7.664 1 21.97 58 ASP A N 1
ATOM 427 C CA . ASP A 1 58 ? -39.375 -8.82 -8.695 1 21.97 58 ASP A CA 1
ATOM 428 C C . ASP A 1 58 ? -37.969 -8.336 -8.297 1 21.97 58 ASP A C 1
ATOM 430 O O . ASP A 1 58 ? -37.844 -7.305 -7.641 1 21.97 58 ASP A O 1
ATOM 434 N N . TYR A 1 59 ? -37.281 -9.062 -7.531 1 21.09 59 TYR A N 1
ATOM 435 C CA . TYR A 1 59 ? -35.969 -8.5 -7.285 1 21.09 59 TYR A CA 1
ATOM 436 C C . TYR A 1 59 ? -35.344 -8.031 -8.586 1 21.09 59 TYR A C 1
ATOM 438 O O . TYR A 1 59 ? -34.969 -8.844 -9.445 1 21.09 59 TYR A O 1
ATOM 446 N N . THR A 1 60 ? -35.875 -6.934 -9.156 1 22.56 60 THR A N 1
ATOM 447 C CA . THR A 1 60 ? -35.25 -6.254 -10.281 1 22.56 60 THR A CA 1
ATOM 448 C C . THR A 1 60 ? -33.719 -6.293 -10.156 1 22.56 60 THR A C 1
ATOM 450 O O . THR A 1 60 ? -33.188 -5.949 -9.109 1 22.56 60 THR A O 1
ATOM 453 N N . SER A 1 61 ? -33.125 -7.211 -10.867 1 23.42 61 SER A N 1
ATOM 454 C CA . SER A 1 61 ? -31.734 -7.516 -11.164 1 23.42 61 SER A CA 1
ATOM 455 C C . SER A 1 61 ? -30.938 -6.246 -11.438 1 23.42 61 SER A C 1
ATOM 457 O O . SER A 1 61 ? -31.234 -5.512 -12.383 1 23.42 61 SER A O 1
ATOM 459 N N . GLN A 1 62 ? -30.828 -5.441 -10.352 1 23.44 62 GLN A N 1
ATOM 460 C CA . GLN A 1 62 ? -29.969 -4.301 -10.656 1 23.44 62 GLN A CA 1
ATOM 461 C C . GLN A 1 62 ? -28.844 -4.695 -11.602 1 23.44 62 GLN A C 1
ATOM 463 O O . GLN A 1 62 ? -28.172 -5.707 -11.391 1 23.44 62 GLN A O 1
ATOM 468 N N . PRO A 1 63 ? -29.047 -4.316 -12.82 1 23.02 63 PRO A N 1
ATOM 469 C CA . PRO A 1 63 ? -28.078 -4.688 -13.852 1 23.02 63 PRO A CA 1
ATOM 470 C C . PRO A 1 63 ? -26.641 -4.59 -13.367 1 23.02 63 PRO A C 1
ATOM 472 O O . PRO A 1 63 ? -26.328 -3.766 -12.508 1 23.02 63 PRO A O 1
ATOM 475 N N . ALA A 1 64 ? -26.094 -5.691 -13.242 1 23.77 64 ALA A N 1
ATOM 476 C CA . ALA A 1 64 ? -24.641 -5.805 -13.055 1 23.77 64 ALA A CA 1
ATOM 477 C C . ALA A 1 64 ? -23.906 -4.734 -13.852 1 23.77 64 ALA A C 1
ATOM 479 O O . ALA A 1 64 ? -24.172 -4.551 -15.047 1 23.77 64 ALA A O 1
ATOM 480 N N . ALA A 1 65 ? -23.609 -3.672 -13.242 1 24.72 65 ALA A N 1
ATOM 481 C CA . ALA A 1 65 ? -22.797 -2.658 -13.906 1 24.72 65 ALA A CA 1
ATOM 482 C C . ALA A 1 65 ? -21.812 -3.301 -14.883 1 24.72 65 ALA A C 1
ATOM 484 O O . ALA A 1 65 ? -20.891 -4.004 -14.477 1 24.72 65 ALA A O 1
ATOM 485 N N . ARG A 1 66 ? -22.375 -3.779 -16.016 1 22.94 66 ARG A N 1
ATOM 486 C CA . ARG A 1 66 ? -21.531 -4.273 -17.094 1 22.94 66 ARG A CA 1
ATOM 487 C C . ARG A 1 66 ? -20.453 -3.252 -17.469 1 22.94 66 ARG A C 1
ATOM 489 O O . ARG A 1 66 ? -20.766 -2.113 -17.812 1 22.94 66 ARG A O 1
ATOM 496 N N . ILE A 1 67 ? -19.562 -3.258 -16.734 1 23.66 67 ILE A N 1
ATOM 497 C CA . ILE A 1 67 ? -18.484 -2.412 -17.219 1 23.66 67 ILE A CA 1
ATOM 498 C C . ILE A 1 67 ? -18.172 -2.746 -18.672 1 23.66 67 ILE A C 1
ATOM 500 O O . ILE A 1 67 ? -17.812 -3.881 -18.984 1 23.66 67 ILE A O 1
ATOM 504 N N . SER A 1 68 ? -19.062 -2.279 -19.562 1 23.83 68 SER A N 1
ATOM 505 C CA . SER A 1 68 ? -18.828 -2.439 -21 1 23.83 68 SER A CA 1
ATOM 506 C C . SER A 1 68 ? -17.547 -1.748 -21.438 1 23.83 68 SER A C 1
ATOM 508 O O . SER A 1 68 ? -17.344 -0.566 -21.156 1 23.83 68 SER A O 1
ATOM 510 N N . ILE A 1 69 ? -16.594 -2.463 -21.328 1 25.7 69 ILE A N 1
ATOM 511 C CA . ILE A 1 69 ? -15.336 -1.987 -21.906 1 25.7 69 ILE A CA 1
ATOM 512 C C . ILE A 1 69 ? -15.562 -1.595 -23.375 1 25.7 69 ILE A C 1
ATOM 514 O O . ILE A 1 69 ? -16.016 -2.41 -24.172 1 25.7 69 ILE A O 1
ATOM 518 N N . ASP A 1 70 ? -15.852 -0.386 -23.594 1 26.38 70 ASP A N 1
ATOM 519 C CA . ASP A 1 70 ? -16 0.068 -24.969 1 26.38 70 ASP A CA 1
ATOM 520 C C . ASP A 1 70 ? -14.766 -0.265 -25.797 1 26.38 70 ASP A C 1
ATOM 522 O O . ASP A 1 70 ? -13.68 0.25 -25.531 1 26.38 70 ASP A O 1
ATOM 526 N N . ARG A 1 71 ? -14.727 -1.4 -26.297 1 28.55 71 ARG A N 1
ATOM 527 C CA . ARG A 1 71 ? -13.734 -1.974 -27.188 1 28.55 71 ARG A CA 1
ATOM 528 C C . ARG A 1 71 ? -13.742 -1.255 -28.547 1 28.55 71 ARG A C 1
ATOM 530 O O . ARG A 1 71 ? -13.148 -1.733 -29.516 1 28.55 71 ARG A O 1
ATOM 537 N N . SER A 1 72 ? -14.578 -0.31 -28.609 1 28.67 72 SER A N 1
ATOM 538 C CA . SER A 1 72 ? -14.812 0.159 -29.969 1 28.67 72 SER A CA 1
ATOM 539 C C . SER A 1 72 ? -13.531 0.704 -30.594 1 28.67 72 SER A C 1
ATOM 541 O O . SER A 1 72 ? -13.383 0.71 -31.812 1 28.67 72 SER A O 1
ATOM 543 N N . GLY A 1 73 ? -12.781 1.453 -29.719 1 32.16 73 GLY A N 1
ATOM 544 C CA . GLY A 1 73 ? -11.703 2.117 -30.438 1 32.16 73 GLY A CA 1
ATOM 545 C C . GLY A 1 73 ? -10.523 1.208 -30.719 1 32.16 73 GLY A C 1
ATOM 546 O O . GLY A 1 73 ? -9.438 1.68 -31.062 1 32.16 73 GLY A O 1
ATOM 547 N N . LEU A 1 74 ? -10.539 0.057 -30.062 1 31.78 74 LEU A N 1
ATOM 548 C CA . LEU A 1 74 ? -9.406 -0.795 -30.391 1 31.78 74 LEU A CA 1
ATOM 549 C C . LEU A 1 74 ? -9.422 -1.173 -31.875 1 31.78 74 LEU A C 1
ATOM 551 O O . LEU A 1 74 ? -10.383 -1.773 -32.344 1 31.78 74 LEU A O 1
ATOM 555 N N . SER A 1 75 ? -9.008 -0.21 -32.594 1 29.38 75 SER A N 1
ATOM 556 C CA . SER A 1 75 ? -8.867 -0.596 -34 1 29.38 75 SER A CA 1
ATOM 557 C C . SER A 1 75 ? -8.031 -1.862 -34.125 1 29.38 75 SER A C 1
ATOM 559 O O . SER A 1 75 ? -7.113 -2.1 -33.344 1 29.38 75 SER A O 1
ATOM 561 N N . ASN A 1 76 ? -8.625 -2.801 -34.469 1 30.14 76 ASN A N 1
ATOM 562 C CA . ASN A 1 76 ? -7.895 -3.979 -34.938 1 30.14 76 ASN A CA 1
ATOM 563 C C . ASN A 1 76 ? -6.793 -3.602 -35.938 1 30.14 76 ASN A C 1
ATOM 565 O O . ASN A 1 76 ? -7.07 -3.039 -37 1 30.14 76 ASN A O 1
ATOM 569 N N . PRO A 1 77 ? -5.648 -3.223 -35.469 1 33.56 77 PRO A N 1
ATOM 570 C CA . PRO A 1 77 ? -4.754 -2.947 -36.625 1 33.56 77 PRO A CA 1
ATOM 571 C C . PRO A 1 77 ? -4.887 -3.975 -37.719 1 33.56 77 PRO A C 1
ATOM 573 O O . PRO A 1 77 ? -5.324 -5.102 -37.5 1 33.56 77 PRO A O 1
ATOM 576 N N . PRO A 1 78 ? -4.879 -3.523 -39 1 32.31 78 PRO A N 1
ATOM 577 C CA . PRO A 1 78 ? -4.984 -4.438 -40.125 1 32.31 78 PRO A CA 1
ATOM 578 C C . PRO A 1 78 ? -4.082 -5.656 -40 1 32.31 78 PRO A C 1
ATOM 580 O O . PRO A 1 78 ? -3.109 -5.629 -39.219 1 32.31 78 PRO A O 1
ATOM 583 N N . GLU A 1 79 ? -4.473 -6.793 -40.5 1 33.28 79 GLU A N 1
ATOM 584 C CA . GLU A 1 79 ? -3.803 -8.078 -40.688 1 33.28 79 GLU A CA 1
ATOM 585 C C . GLU A 1 79 ? -2.383 -7.887 -41.188 1 33.28 79 GLU A C 1
ATOM 587 O O . GLU A 1 79 ? -2.186 -7.359 -42.281 1 33.28 79 GLU A O 1
ATOM 592 N N . HIS A 1 80 ? -1.44 -7.367 -40.406 1 34.19 80 HIS A N 1
ATOM 593 C CA . HIS A 1 80 ? -0.092 -7.434 -40.969 1 34.19 80 HIS A CA 1
ATOM 594 C C . HIS A 1 80 ? 0.153 -8.766 -41.656 1 34.19 80 HIS A C 1
ATOM 596 O O . HIS A 1 80 ? -0.369 -9.805 -41.219 1 34.19 80 HIS A O 1
ATOM 602 N N . SER A 1 81 ? 0.354 -8.742 -42.938 1 33.56 81 SER A N 1
ATOM 603 C CA . SER A 1 81 ? 0.824 -9.82 -43.781 1 33.56 81 SER A CA 1
ATOM 604 C C . SER A 1 81 ? 1.846 -10.703 -43.062 1 33.56 81 SER A C 1
ATOM 606 O O . SER A 1 81 ? 2.723 -10.195 -42.375 1 33.56 81 SER A O 1
ATOM 608 N N . HIS A 1 82 ? 1.502 -11.922 -42.719 1 36.62 82 HIS A N 1
ATOM 609 C CA . HIS A 1 82 ? 2.264 -13.055 -42.188 1 36.62 82 HIS A CA 1
ATOM 610 C C . HIS A 1 82 ? 3.553 -13.258 -42.969 1 36.62 82 HIS A C 1
ATOM 612 O O . HIS A 1 82 ? 3.533 -13.844 -44.062 1 36.62 82 HIS A O 1
ATOM 618 N N . GLU A 1 83 ? 4.383 -12.336 -43.25 1 36.94 83 GLU A N 1
ATOM 619 C CA . GLU A 1 83 ? 5.648 -12.867 -43.75 1 36.94 83 GLU A CA 1
ATOM 620 C C . GLU A 1 83 ? 6.051 -14.133 -43 1 36.94 83 GLU A C 1
ATOM 622 O O . GLU A 1 83 ? 5.699 -14.297 -41.844 1 36.94 83 GLU A O 1
ATOM 627 N N . THR A 1 84 ? 6.254 -15.188 -43.562 1 42.78 84 THR A N 1
ATOM 628 C CA . THR A 1 84 ? 6.762 -16.453 -43.031 1 42.78 84 THR A CA 1
ATOM 629 C C . THR A 1 84 ? 7.789 -16.188 -41.938 1 42.78 84 THR A C 1
ATOM 631 O O . THR A 1 84 ? 8.953 -15.883 -42.219 1 42.78 84 THR A O 1
ATOM 634 N N . SER A 1 85 ? 7.656 -15.359 -41.031 1 50.69 85 SER A N 1
ATOM 635 C CA . SER A 1 85 ? 8.531 -14.938 -39.938 1 50.69 85 SER A CA 1
ATOM 636 C C . SER A 1 85 ? 9.148 -16.141 -39.25 1 50.69 85 SER A C 1
ATOM 638 O O . SER A 1 85 ? 8.453 -17.109 -38.906 1 50.69 85 SER A O 1
ATOM 640 N N . LYS A 1 86 ? 10.516 -16.422 -39.219 1 66.62 86 LYS A N 1
ATOM 641 C CA . LYS A 1 86 ? 11.398 -17.391 -38.562 1 66.62 86 LYS A CA 1
ATOM 642 C C . LYS A 1 86 ? 11.031 -17.578 -37.094 1 66.62 86 LYS A C 1
ATOM 644 O O . LYS A 1 86 ? 10.867 -16.594 -36.375 1 66.62 86 LYS A O 1
ATOM 649 N N . ASP A 1 87 ? 10.523 -18.781 -36.875 1 85.25 87 ASP A N 1
ATOM 650 C CA . ASP A 1 87 ? 10.219 -19.188 -35.5 1 85.25 87 ASP A CA 1
ATOM 651 C C . ASP A 1 87 ? 11.273 -18.672 -34.531 1 85.25 87 ASP A C 1
ATOM 653 O O . ASP A 1 87 ? 12.477 -18.75 -34.812 1 85.25 87 ASP A O 1
ATOM 657 N N . SER A 1 88 ? 10.82 -18.109 -33.531 1 90.06 88 SER A N 1
ATOM 658 C CA . SER A 1 88 ? 11.727 -17.719 -32.469 1 90.06 88 SER A CA 1
ATOM 659 C C . SER A 1 88 ? 12.344 -18.938 -31.797 1 90.06 88 SER A C 1
ATOM 661 O O . SER A 1 88 ? 11.914 -20.078 -32.031 1 90.06 88 SER A O 1
ATOM 663 N N . GLU A 1 89 ? 13.406 -18.766 -31.062 1 90.88 89 GLU A N 1
ATOM 664 C CA . GLU A 1 89 ? 14.078 -19.859 -30.359 1 90.88 89 GLU A CA 1
ATOM 665 C C . GLU A 1 89 ? 13.125 -20.594 -29.422 1 90.88 89 GLU A C 1
ATOM 667 O O . GLU A 1 89 ? 13.172 -21.828 -29.328 1 90.88 89 GLU A O 1
ATOM 672 N N . LEU A 1 90 ? 12.289 -19.875 -28.781 1 94.38 90 LEU A N 1
ATOM 673 C CA . LEU A 1 90 ? 11.352 -20.5 -27.859 1 94.38 90 LEU A CA 1
ATOM 674 C C . LEU A 1 90 ? 10.312 -21.328 -28.609 1 94.38 90 LEU A C 1
ATOM 676 O O . LEU A 1 90 ? 9.945 -22.422 -28.172 1 94.38 90 LEU A O 1
ATOM 680 N N . VAL A 1 91 ? 9.867 -20.812 -29.703 1 94.88 91 VAL A N 1
ATOM 681 C CA . VAL A 1 91 ? 8.891 -21.547 -30.516 1 94.88 91 VAL A CA 1
ATOM 682 C C . VAL A 1 91 ? 9.492 -22.859 -30.984 1 94.88 91 VAL A C 1
ATOM 684 O O . VAL A 1 91 ? 8.852 -23.906 -30.891 1 94.88 91 VAL A O 1
ATOM 687 N N . LYS A 1 92 ? 10.703 -22.75 -31.453 1 94.62 92 LYS A N 1
ATOM 688 C CA . LYS A 1 92 ? 11.398 -23.969 -31.875 1 94.62 92 LYS A CA 1
ATOM 689 C C . LYS A 1 92 ? 11.523 -24.953 -30.719 1 94.62 92 LYS A C 1
ATOM 691 O O . LYS A 1 92 ? 11.297 -26.156 -30.906 1 94.62 92 LYS A O 1
ATOM 696 N N . HIS A 1 93 ? 11.875 -24.438 -29.625 1 95.5 93 HIS A N 1
ATOM 697 C CA . HIS A 1 93 ? 12.031 -25.266 -28.438 1 95.5 93 HIS A CA 1
ATOM 698 C C . HIS A 1 93 ? 10.727 -25.953 -28.062 1 95.5 93 HIS A C 1
ATOM 700 O O . HIS A 1 93 ? 10.695 -27.156 -27.812 1 95.5 93 HIS A O 1
ATOM 706 N N . LEU A 1 94 ? 9.672 -25.266 -28.047 1 96.56 94 LEU A N 1
ATOM 707 C CA . LEU A 1 94 ? 8.359 -25.797 -27.688 1 96.56 94 LEU A CA 1
ATOM 708 C C . LEU A 1 94 ? 7.914 -26.859 -28.672 1 96.56 94 LEU A C 1
ATOM 710 O O . LEU A 1 94 ? 7.418 -27.922 -28.266 1 96.56 94 LEU A O 1
ATOM 714 N N . LYS A 1 95 ? 8.117 -26.578 -29.906 1 95.88 95 LYS A N 1
ATOM 715 C CA . LYS A 1 95 ? 7.758 -27.547 -30.938 1 95.88 95 LYS A CA 1
ATOM 716 C C . LYS A 1 95 ? 8.586 -28.828 -30.781 1 95.88 95 LYS A C 1
ATOM 718 O O . LYS A 1 95 ? 8.07 -29.938 -30.969 1 95.88 95 LYS A O 1
ATOM 723 N N . SER A 1 96 ? 9.828 -28.625 -30.469 1 95.5 96 SER A N 1
ATOM 724 C CA . SER A 1 96 ? 10.711 -29.766 -30.281 1 95.5 96 SER A CA 1
ATOM 725 C C . SER A 1 96 ? 10.25 -30.625 -29.094 1 95.5 96 SER A C 1
ATOM 727 O O . SER A 1 96 ? 10.273 -31.859 -29.172 1 95.5 96 SER A O 1
ATOM 729 N N . ILE A 1 97 ? 9.906 -30 -28 1 95.44 97 ILE A N 1
ATOM 730 C CA . ILE A 1 97 ? 9.438 -30.719 -26.812 1 95.44 97 ILE A CA 1
ATOM 731 C C . ILE A 1 97 ? 8.211 -31.562 -27.188 1 95.44 97 ILE A C 1
ATOM 733 O O . ILE A 1 97 ? 8.133 -32.75 -26.828 1 95.44 97 ILE A O 1
ATOM 737 N N . ILE A 1 98 ? 7.297 -31 -27.906 1 95.75 98 ILE A N 1
ATOM 738 C CA . ILE A 1 98 ? 6.059 -31.672 -28.297 1 95.75 98 ILE A CA 1
ATOM 739 C C . ILE A 1 98 ? 6.375 -32.844 -29.203 1 95.75 98 ILE A C 1
ATOM 741 O O . ILE A 1 98 ? 5.832 -33.938 -29.031 1 95.75 98 ILE A O 1
ATOM 745 N N . LYS A 1 99 ? 7.262 -32.594 -30.109 1 93.31 99 LYS A N 1
ATOM 746 C CA . LYS A 1 99 ? 7.641 -33.656 -31.062 1 93.31 99 LYS A CA 1
ATOM 747 C C . LYS A 1 99 ? 8.344 -34.812 -30.375 1 93.31 99 LYS A C 1
ATOM 749 O O . LYS A 1 99 ? 8 -35.969 -30.578 1 93.31 99 LYS A O 1
ATOM 754 N N . PHE A 1 100 ? 9.289 -34.5 -29.547 1 92.81 100 PHE A N 1
ATOM 755 C CA . PHE A 1 100 ? 10.102 -35.5 -28.906 1 92.81 100 PHE A CA 1
ATOM 756 C C . PHE A 1 100 ? 9.281 -36.312 -27.891 1 92.81 100 PHE A C 1
ATOM 758 O O . PHE A 1 100 ? 9.508 -37.5 -27.703 1 92.81 100 PHE A O 1
ATOM 765 N N . ARG A 1 101 ? 8.477 -35.625 -27.156 1 90.81 101 ARG A N 1
ATOM 766 C CA . ARG A 1 101 ? 7.609 -36.281 -26.188 1 90.81 101 ARG A CA 1
ATOM 767 C C . ARG A 1 101 ? 6.578 -37.156 -26.891 1 90.81 101 ARG A C 1
ATOM 769 O O . ARG A 1 101 ? 6.055 -38.094 -26.297 1 90.81 101 ARG A O 1
ATOM 776 N N . GLY A 1 102 ? 6.285 -36.844 -28.172 1 89.62 102 GLY A N 1
ATOM 777 C CA . GLY A 1 102 ? 5.328 -37.625 -28.953 1 89.62 102 GLY A CA 1
ATOM 778 C C . GLY A 1 102 ? 3.887 -37.25 -28.672 1 89.62 102 GLY A C 1
ATOM 779 O O . GLY A 1 102 ? 2.975 -38.031 -28.875 1 89.62 102 GLY A O 1
ATOM 780 N N . GLY A 1 103 ? 3.74 -36.062 -28.125 1 93.5 103 GLY A N 1
ATOM 781 C CA . GLY A 1 103 ? 2.389 -35.625 -27.828 1 93.5 103 GLY A CA 1
ATOM 782 C C . GLY A 1 103 ? 2.334 -34.219 -27.25 1 93.5 103 GLY A C 1
ATOM 783 O O . GLY A 1 103 ? 3.371 -33.594 -27.078 1 93.5 103 GLY A O 1
ATOM 784 N N . PRO A 1 104 ? 1.118 -33.781 -27.062 1 96.94 104 PRO A N 1
ATOM 785 C CA . PRO A 1 104 ? 0.939 -32.406 -26.594 1 96.94 104 PRO A CA 1
ATOM 786 C C . PRO A 1 104 ? 1.5 -32.188 -25.188 1 96.94 104 PRO A C 1
ATOM 788 O O . PRO A 1 104 ? 1.732 -33.156 -24.453 1 96.94 104 PRO A O 1
ATOM 791 N N . ILE A 1 105 ? 1.793 -31 -24.844 1 97.12 105 ILE A N 1
ATOM 792 C CA . ILE A 1 105 ? 2.221 -30.641 -23.5 1 97.12 105 ILE A CA 1
ATOM 793 C C . ILE A 1 105 ? 1.089 -29.906 -22.781 1 97.12 105 ILE A C 1
ATOM 795 O O . ILE A 1 105 ? 0.196 -29.344 -23.422 1 97.12 105 ILE A O 1
ATOM 799 N N . SER A 1 106 ? 1.136 -29.969 -21.469 1 97.69 106 SER A N 1
ATOM 800 C CA . SER A 1 106 ? 0.098 -29.281 -20.703 1 97.69 106 SER A CA 1
ATOM 801 C C . SER A 1 106 ? 0.222 -27.766 -20.844 1 97.69 106 SER A C 1
ATOM 803 O O . SER A 1 106 ? 1.282 -27.25 -21.203 1 97.69 106 SER A O 1
ATOM 805 N N . VAL A 1 107 ? -0.834 -27.094 -20.531 1 98.12 107 VAL A N 1
ATOM 806 C CA . VAL A 1 107 ? -0.796 -25.625 -20.484 1 98.12 107 VAL A CA 1
ATOM 807 C C . VAL A 1 107 ? 0.214 -25.172 -19.438 1 98.12 107 VAL A C 1
ATOM 809 O O . VAL A 1 107 ? 0.92 -24.188 -19.625 1 98.12 107 VAL A O 1
ATOM 812 N N . ALA A 1 108 ? 0.293 -25.891 -18.328 1 98.31 108 ALA A N 1
ATOM 813 C CA . ALA A 1 108 ? 1.238 -25.578 -17.25 1 98.31 108 ALA A CA 1
ATOM 814 C C . ALA A 1 108 ? 2.676 -25.609 -17.766 1 98.31 108 ALA A C 1
ATOM 816 O O . ALA A 1 108 ? 3.455 -24.703 -17.516 1 98.31 108 ALA A O 1
ATOM 817 N N . GLU A 1 109 ? 3.004 -26.656 -18.469 1 97.19 109 GLU A N 1
ATOM 818 C CA . GLU A 1 109 ? 4.344 -26.781 -19.031 1 97.19 109 GLU A CA 1
ATOM 819 C C . GLU A 1 109 ? 4.625 -25.656 -20.031 1 97.19 109 GLU A C 1
ATOM 821 O O . GLU A 1 109 ? 5.723 -25.094 -20.047 1 97.19 109 GLU A O 1
ATOM 826 N N . TYR A 1 110 ? 3.656 -25.422 -20.859 1 97.69 110 TYR A N 1
ATOM 827 C CA . TYR A 1 110 ? 3.762 -24.328 -21.812 1 97.69 110 TYR A CA 1
ATOM 828 C C . TYR A 1 110 ? 4.035 -23 -21.094 1 97.69 110 TYR A C 1
ATOM 830 O O . TYR A 1 110 ? 4.965 -22.281 -21.453 1 97.69 110 TYR A O 1
ATOM 838 N N . MET A 1 111 ? 3.242 -22.703 -20.047 1 97.62 111 MET A N 1
ATOM 839 C CA . MET A 1 111 ? 3.379 -21.469 -19.281 1 97.62 111 MET A CA 1
ATOM 840 C C . MET A 1 111 ? 4.773 -21.359 -18.672 1 97.62 111 MET A C 1
ATOM 842 O O . MET A 1 111 ? 5.387 -20.297 -18.703 1 97.62 111 MET A O 1
ATOM 846 N N . GLU A 1 112 ? 5.219 -22.422 -18.125 1 96.94 112 GLU A N 1
ATOM 847 C CA . GLU A 1 112 ? 6.527 -22.438 -17.484 1 96.94 112 GLU A CA 1
ATOM 848 C C . GLU A 1 112 ? 7.637 -22.109 -18.469 1 96.94 112 GLU A C 1
ATOM 850 O O . GLU A 1 112 ? 8.508 -21.281 -18.188 1 96.94 112 GLU A O 1
ATOM 855 N N . GLU A 1 113 ? 7.582 -22.75 -19.625 1 95.69 113 GLU A N 1
ATOM 856 C CA . GLU A 1 113 ? 8.578 -22.5 -20.656 1 95.69 113 GLU A CA 1
ATOM 857 C C . GLU A 1 113 ? 8.516 -21.062 -21.141 1 95.69 113 GLU A C 1
ATOM 859 O O . GLU A 1 113 ? 9.555 -20.406 -21.297 1 95.69 113 GLU A O 1
ATOM 864 N N . VAL A 1 114 ? 7.336 -20.609 -21.328 1 95.69 114 VAL A N 1
ATOM 865 C CA . VAL A 1 114 ? 7.141 -19.266 -21.859 1 95.69 114 VAL A CA 1
ATOM 866 C C . VAL A 1 114 ? 7.695 -18.234 -20.891 1 95.69 114 VAL A C 1
ATOM 868 O O . VAL A 1 114 ? 8.305 -17.234 -21.312 1 95.69 114 VAL A O 1
ATOM 871 N N . LEU A 1 115 ? 7.551 -18.484 -19.641 1 94 115 LEU A N 1
ATOM 872 C CA . LEU A 1 115 ? 7.863 -17.469 -18.641 1 94 115 LEU A CA 1
ATOM 873 C C . LEU A 1 115 ? 9.32 -17.562 -18.203 1 94 115 LEU A C 1
ATOM 875 O O . LEU A 1 115 ? 10 -16.547 -18.062 1 94 115 LEU A O 1
ATOM 879 N N . ILE A 1 116 ? 9.875 -18.844 -18 1 93.62 116 ILE A N 1
ATOM 880 C CA . ILE A 1 116 ? 11.141 -18.875 -17.281 1 93.62 116 ILE A CA 1
ATOM 881 C C . ILE A 1 116 ? 12.102 -19.828 -17.984 1 93.62 116 ILE A C 1
ATOM 883 O O . ILE A 1 116 ? 13.078 -20.297 -17.375 1 93.62 116 ILE A O 1
ATOM 887 N N . ASN A 1 117 ? 11.742 -20.156 -19.25 1 93.75 117 ASN A N 1
ATOM 888 C CA . ASN A 1 117 ? 12.781 -20.875 -19.984 1 93.75 117 ASN A CA 1
ATOM 889 C C . ASN A 1 117 ? 14.133 -20.188 -19.859 1 93.75 117 ASN A C 1
ATOM 891 O O . ASN A 1 117 ? 14.242 -18.969 -20.031 1 93.75 117 ASN A O 1
ATOM 895 N N . PRO A 1 118 ? 15.164 -20.875 -19.484 1 90.44 118 PRO A N 1
ATOM 896 C CA . PRO A 1 118 ? 16.438 -20.25 -19.141 1 90.44 118 PRO A CA 1
ATOM 897 C C . PRO A 1 118 ? 17.031 -19.453 -20.297 1 90.44 118 PRO A C 1
ATOM 899 O O . PRO A 1 118 ? 17.828 -18.531 -20.078 1 90.44 118 PRO A O 1
ATOM 902 N N . LYS A 1 119 ? 16.656 -19.766 -21.469 1 88 119 LYS A N 1
ATOM 903 C CA . LYS A 1 119 ? 17.266 -19.109 -22.625 1 88 119 LYS A CA 1
ATOM 904 C C . LYS A 1 119 ? 16.344 -18.016 -23.188 1 88 119 LYS A C 1
ATOM 906 O O . LYS A 1 119 ? 16.828 -16.938 -23.562 1 88 119 LYS A O 1
ATOM 911 N N . ALA A 1 120 ? 15.016 -18.344 -23.203 1 89.19 120 ALA A N 1
ATOM 912 C CA . ALA A 1 120 ? 14.156 -17.469 -24 1 89.19 120 ALA A CA 1
ATOM 913 C C . ALA A 1 120 ? 12.891 -17.109 -23.219 1 89.19 120 ALA A C 1
ATOM 915 O O . ALA A 1 120 ? 11.945 -16.547 -23.781 1 89.19 120 ALA A O 1
ATOM 916 N N . GLY A 1 121 ? 12.914 -17.375 -21.984 1 91.12 121 GLY A N 1
ATOM 917 C CA . GLY A 1 121 ? 11.742 -17.062 -21.188 1 91.12 121 GLY A CA 1
ATOM 918 C C . GLY A 1 121 ? 11.5 -15.57 -21.047 1 91.12 121 GLY A C 1
ATOM 919 O O . GLY A 1 121 ? 12.438 -14.773 -21.094 1 91.12 121 GLY A O 1
ATOM 920 N N . PHE A 1 122 ? 10.305 -15.258 -20.844 1 89 122 PHE A N 1
ATOM 921 C CA . PHE A 1 122 ? 9.867 -13.867 -20.766 1 89 122 PHE A CA 1
ATOM 922 C C . PHE A 1 122 ? 10.617 -13.125 -19.672 1 89 122 PHE A C 1
ATOM 924 O O . PHE A 1 122 ? 11.078 -12 -19.875 1 89 122 PHE A O 1
ATOM 931 N N . TYR A 1 123 ? 10.758 -13.711 -18.484 1 86.62 123 TYR A N 1
ATOM 932 C CA . TYR A 1 123 ? 11.312 -13.039 -17.312 1 86.62 123 TYR A CA 1
ATOM 933 C C . TYR A 1 123 ? 12.828 -13.148 -17.297 1 86.62 123 TYR A C 1
ATOM 935 O O . TYR A 1 123 ? 13.484 -12.562 -16.422 1 86.62 123 TYR A O 1
ATOM 943 N N . ILE A 1 124 ? 13.453 -13.859 -18.078 1 84.75 124 ILE A N 1
ATOM 944 C CA . ILE A 1 124 ? 14.836 -14.281 -17.875 1 84.75 124 ILE A CA 1
ATOM 945 C C . ILE A 1 124 ? 15.789 -13.242 -18.484 1 84.75 124 ILE A C 1
ATOM 947 O O . ILE A 1 124 ? 16.812 -12.914 -17.875 1 84.75 124 ILE A O 1
ATOM 951 N N . ASN A 1 125 ? 15.445 -12.672 -19.547 1 72.31 125 ASN A N 1
ATOM 952 C CA . ASN A 1 125 ? 16.516 -11.969 -20.25 1 72.31 125 ASN A CA 1
ATOM 953 C C . ASN A 1 125 ? 16.281 -10.461 -20.266 1 72.31 125 ASN A C 1
ATOM 955 O O . ASN A 1 125 ? 17.047 -9.719 -20.891 1 72.31 125 ASN A O 1
ATOM 959 N N . ARG A 1 126 ? 15.281 -9.953 -19.656 1 67.94 126 ARG A N 1
ATOM 960 C CA . ARG A 1 126 ? 15.086 -8.516 -19.812 1 67.94 126 ARG A CA 1
ATOM 961 C C . ARG A 1 126 ? 14.359 -7.922 -18.609 1 67.94 126 ARG A C 1
ATOM 963 O O . ARG A 1 126 ? 13.789 -8.656 -17.797 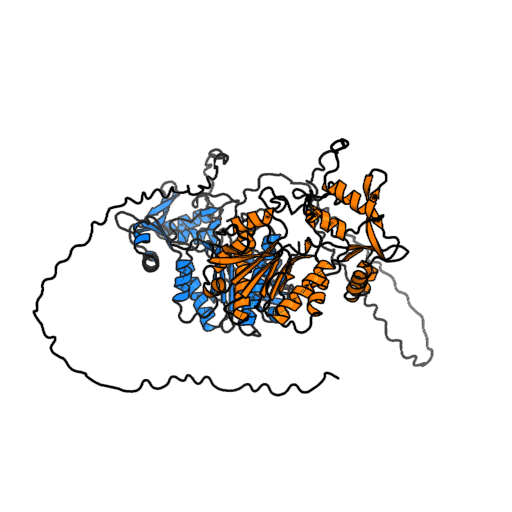1 67.94 126 ARG A O 1
ATOM 970 N N . ASP A 1 127 ? 14.672 -6.523 -18.516 1 61.09 127 ASP A N 1
ATOM 971 C CA . ASP A 1 127 ? 13.898 -5.762 -17.547 1 61.09 127 ASP A CA 1
ATOM 972 C C . ASP A 1 127 ? 12.453 -5.59 -18.016 1 61.09 127 ASP A C 1
ATOM 974 O O . ASP A 1 127 ? 12.164 -4.727 -18.844 1 61.09 127 ASP A O 1
ATOM 978 N N . VAL A 1 128 ? 11.648 -6.473 -17.5 1 56.72 128 VAL A N 1
ATOM 979 C CA . VAL A 1 128 ? 10.273 -6.492 -18 1 56.72 128 VAL A CA 1
ATOM 980 C C . VAL A 1 128 ? 9.438 -5.457 -17.234 1 56.72 128 VAL A C 1
ATOM 982 O O . VAL A 1 128 ? 8.273 -5.223 -17.578 1 56.72 128 VAL A O 1
ATOM 985 N N . PHE A 1 129 ? 9.859 -4.711 -16.141 1 51.66 129 PHE A N 1
ATOM 986 C CA . PHE A 1 129 ? 9.039 -3.916 -15.242 1 51.66 129 PHE A CA 1
ATOM 987 C C . PHE A 1 129 ? 9.242 -2.428 -15.492 1 51.66 129 PHE A C 1
ATOM 989 O O . PHE A 1 129 ? 8.477 -1.598 -15 1 51.66 129 PHE A O 1
ATOM 996 N N . GLY A 1 130 ? 10.016 -1.78 -16.312 1 48.06 130 GLY A N 1
ATOM 997 C CA . GLY A 1 130 ? 10.312 -0.371 -16.516 1 48.06 130 GLY A CA 1
ATOM 998 C C . GLY A 1 130 ? 9.164 0.391 -17.156 1 48.06 130 GLY A C 1
ATOM 999 O O . GLY A 1 130 ? 8.125 -0.193 -17.469 1 48.06 130 GLY A O 1
ATOM 1000 N N . ALA A 1 131 ? 9.125 1.892 -16.938 1 46.97 131 ALA A N 1
ATOM 1001 C CA . ALA A 1 131 ? 8.156 2.809 -17.531 1 46.97 131 ALA A CA 1
ATOM 1002 C C . ALA A 1 131 ? 7.707 2.316 -18.906 1 46.97 131 ALA A C 1
ATOM 1004 O O . ALA A 1 131 ? 6.555 2.514 -19.297 1 46.97 131 ALA A O 1
ATOM 1005 N N . GLU A 1 132 ? 8.562 1.801 -19.406 1 41.16 132 GLU A N 1
ATOM 1006 C CA . GLU A 1 132 ? 8.266 1.245 -20.719 1 41.16 132 GLU A CA 1
ATOM 1007 C C . GLU A 1 132 ? 7.691 -0.163 -20.609 1 41.16 132 GLU A C 1
ATOM 1009 O O . GLU A 1 132 ? 7.305 -0.762 -21.625 1 41.16 132 GLU A O 1
ATOM 1014 N N . GLY A 1 133 ? 7.562 -0.57 -19.297 1 41.72 133 GLY A N 1
ATOM 1015 C CA . GLY A 1 133 ? 7.156 -1.955 -19.125 1 41.72 133 GLY A CA 1
ATOM 1016 C C . GLY A 1 133 ? 5.652 -2.127 -19.016 1 41.72 133 GLY A C 1
ATOM 1017 O O . GLY A 1 133 ? 4.895 -1.186 -19.266 1 41.72 133 GLY A O 1
ATOM 1018 N N . ASP A 1 134 ? 5.152 -3.32 -18.969 1 40.22 134 ASP A N 1
ATOM 1019 C CA . ASP A 1 134 ? 3.768 -3.77 -19.031 1 40.22 134 ASP A CA 1
ATOM 1020 C C . ASP A 1 134 ? 3 -3.396 -17.766 1 40.22 134 ASP A C 1
ATOM 1022 O O . ASP A 1 134 ? 1.776 -3.535 -17.719 1 40.22 134 ASP A O 1
ATOM 1026 N N . PHE A 1 135 ? 3.758 -2.799 -16.781 1 40.81 135 PHE A N 1
ATOM 1027 C CA . PHE A 1 135 ? 3.057 -2.592 -15.516 1 40.81 135 PHE A CA 1
ATOM 1028 C C . PHE A 1 135 ? 3.266 -1.172 -15 1 40.81 135 PHE A C 1
ATOM 1030 O O . PHE A 1 135 ? 4.398 -0.685 -14.953 1 40.81 135 PHE A O 1
ATOM 1037 N N . ILE A 1 136 ? 2.244 -0.079 -15.156 1 40.84 136 ILE A N 1
ATOM 1038 C CA . ILE A 1 136 ? 2.402 1.312 -14.742 1 40.84 136 ILE A CA 1
ATOM 1039 C C . ILE A 1 136 ? 1.817 1.507 -13.352 1 40.84 136 ILE A C 1
ATOM 1041 O O . ILE A 1 136 ? 0.656 1.17 -13.102 1 40.84 136 ILE A O 1
ATOM 1045 N N . THR A 1 137 ? 2.428 1.349 -12.289 1 44.78 137 THR A N 1
ATOM 1046 C CA . THR A 1 137 ? 1.959 1.779 -10.977 1 44.78 137 THR A CA 1
ATOM 1047 C C . THR A 1 137 ? 2.613 3.098 -10.57 1 44.78 137 THR A C 1
ATOM 1049 O O . THR A 1 137 ? 3.764 3.361 -10.93 1 44.78 137 THR A O 1
ATOM 1052 N N . SER A 1 138 ? 1.812 4.211 -10.25 1 45.75 138 SER A N 1
ATOM 1053 C CA . SER A 1 138 ? 2.436 5.418 -9.727 1 45.75 138 SER A CA 1
ATOM 1054 C C . SER A 1 138 ? 3.584 5.078 -8.781 1 45.75 138 SER A C 1
ATOM 1056 O O . SER A 1 138 ? 3.434 4.242 -7.891 1 45.75 138 SER A O 1
ATOM 1058 N N . PRO A 1 139 ? 4.738 5.484 -9.164 1 47.91 139 PRO A N 1
ATOM 1059 C CA . PRO A 1 139 ? 5.918 5.199 -8.344 1 47.91 139 PRO A CA 1
ATOM 1060 C C . PRO A 1 139 ? 5.695 5.5 -6.867 1 47.91 139 PRO A C 1
ATOM 1062 O O . PRO A 1 139 ? 6.172 4.762 -6 1 47.91 139 PRO A O 1
ATOM 1065 N N . GLU A 1 140 ? 4.84 6.523 -6.629 1 55.12 140 GLU A N 1
ATOM 1066 C CA . GLU A 1 140 ? 4.633 6.918 -5.234 1 55.12 140 GLU A CA 1
ATOM 1067 C C . GLU A 1 140 ? 3.783 5.891 -4.492 1 55.12 140 GLU A C 1
ATOM 1069 O O . GLU A 1 140 ? 4.074 5.551 -3.344 1 55.12 140 GLU A O 1
ATOM 1074 N N . VAL A 1 141 ? 2.836 5.523 -5.219 1 57.91 141 VAL A N 1
ATOM 1075 C CA . VAL A 1 141 ? 1.929 4.578 -4.574 1 57.91 141 VAL A CA 1
ATOM 1076 C C . VAL A 1 141 ? 2.637 3.242 -4.367 1 57.91 141 VAL A C 1
ATOM 1078 O O . VAL A 1 141 ? 2.467 2.596 -3.33 1 57.91 141 VAL A O 1
ATOM 1081 N N . SER A 1 142 ? 3.535 3.037 -5.277 1 65.88 142 SER A N 1
ATOM 1082 C CA . SER A 1 142 ? 4.293 1.796 -5.164 1 65.88 142 SER A CA 1
ATOM 1083 C C . SER A 1 142 ? 5.277 1.853 -3.998 1 65.88 142 SER A C 1
ATOM 1085 O O . SER A 1 142 ? 5.438 0.873 -3.268 1 65.88 142 SER A O 1
ATOM 1087 N N . GLN A 1 143 ? 5.797 3.045 -3.83 1 76.31 143 GLN A N 1
ATOM 1088 C CA . GLN A 1 143 ? 6.723 3.203 -2.715 1 76.31 143 GLN A CA 1
ATOM 1089 C C . GLN A 1 143 ? 6.004 3.047 -1.377 1 76.31 143 GLN A C 1
ATOM 1091 O O . GLN A 1 143 ? 6.484 2.336 -0.49 1 76.31 143 GLN A O 1
ATOM 1096 N N . MET A 1 144 ? 4.852 3.672 -1.278 1 75.88 144 MET A N 1
ATOM 1097 C CA . MET A 1 144 ? 4.074 3.6 -0.044 1 75.88 144 MET A CA 1
ATOM 1098 C C . MET A 1 144 ? 3.672 2.162 0.263 1 75.88 144 MET A C 1
ATOM 1100 O O . MET A 1 144 ? 3.643 1.755 1.426 1 75.88 144 MET A O 1
ATOM 1104 N N . PHE A 1 145 ? 3.393 1.513 -0.787 1 78 145 PHE A N 1
ATOM 1105 C CA . PHE A 1 145 ? 3.023 0.114 -0.604 1 78 145 PHE A CA 1
ATOM 1106 C C . PHE A 1 145 ? 4.172 -0.672 0.02 1 78 145 PHE A C 1
ATOM 1108 O O . PHE A 1 145 ? 3.977 -1.388 1.005 1 78 145 PHE A O 1
ATOM 1115 N N . GLY A 1 146 ? 5.359 -0.556 -0.522 1 83.44 146 GLY A N 1
ATOM 1116 C CA . GLY A 1 146 ? 6.527 -1.233 0.018 1 83.44 146 GLY A CA 1
ATOM 1117 C C . GLY A 1 146 ? 6.812 -0.867 1.462 1 83.44 146 GLY A C 1
ATOM 1118 O O . GLY A 1 146 ? 7.164 -1.73 2.27 1 83.44 146 GLY A O 1
ATOM 1119 N N . GLU A 1 147 ? 6.645 0.32 1.771 1 82.31 147 GLU A N 1
ATOM 1120 C CA . GLU A 1 147 ? 6.859 0.783 3.139 1 82.31 147 GLU A CA 1
ATOM 1121 C C . GLU A 1 147 ? 5.832 0.184 4.094 1 82.31 147 GLU A C 1
ATOM 1123 O O . GLU A 1 147 ? 6.164 -0.18 5.223 1 82.31 147 GLU A O 1
ATOM 1128 N N . MET A 1 148 ? 4.594 0.118 3.564 1 81.19 148 MET A N 1
ATOM 1129 C CA . MET A 1 148 ? 3.553 -0.476 4.398 1 81.19 148 MET A CA 1
ATOM 1130 C C . MET A 1 148 ? 3.83 -1.956 4.641 1 81.19 148 MET A C 1
ATOM 1132 O O . MET A 1 148 ? 3.541 -2.479 5.719 1 81.19 148 MET A O 1
ATOM 1136 N N . VAL A 1 149 ? 4.312 -2.607 3.662 1 85.94 149 VAL A N 1
ATOM 1137 C CA . VAL A 1 149 ? 4.707 -4 3.846 1 85.94 149 VAL A CA 1
ATOM 1138 C C . VAL A 1 149 ? 5.812 -4.09 4.895 1 85.94 149 VAL A C 1
ATOM 1140 O O . VAL A 1 149 ? 5.848 -5.031 5.691 1 85.94 149 VAL A O 1
ATOM 1143 N N . GLY A 1 150 ? 6.715 -3.127 4.844 1 86.38 150 GLY A N 1
ATOM 1144 C CA . GLY A 1 150 ? 7.742 -3.055 5.867 1 86.38 150 GLY A CA 1
ATOM 1145 C C . GLY A 1 150 ? 7.18 -2.902 7.27 1 86.38 150 GLY A C 1
ATOM 1146 O O . GLY A 1 150 ? 7.645 -3.559 8.203 1 86.38 150 GLY A O 1
ATOM 1147 N N . VAL A 1 151 ? 6.219 -2.084 7.402 1 78.69 151 VAL A N 1
ATOM 1148 C CA . VAL A 1 151 ? 5.562 -1.892 8.695 1 78.69 151 VAL A CA 1
ATOM 1149 C C . VAL A 1 151 ? 4.922 -3.201 9.148 1 78.69 151 VAL A C 1
ATOM 1151 O O . VAL A 1 151 ? 5.031 -3.58 10.312 1 78.69 151 VAL A O 1
ATOM 1154 N N . TRP A 1 152 ? 4.273 -3.869 8.258 1 80.19 152 TRP A N 1
ATOM 1155 C CA . TRP A 1 152 ? 3.68 -5.16 8.586 1 80.19 152 TRP A CA 1
ATOM 1156 C C . TRP A 1 152 ? 4.746 -6.145 9.062 1 80.19 152 TRP A C 1
ATOM 1158 O O . TRP A 1 152 ? 4.559 -6.836 10.062 1 80.19 152 TRP A O 1
ATOM 1168 N N . ALA A 1 153 ? 5.801 -6.176 8.32 1 87.75 153 ALA A N 1
ATOM 1169 C CA . ALA A 1 153 ? 6.883 -7.09 8.672 1 87.75 153 ALA A CA 1
ATOM 1170 C C . ALA A 1 153 ? 7.438 -6.77 10.055 1 87.75 153 ALA A C 1
ATOM 1172 O O . ALA A 1 153 ? 7.723 -7.676 10.844 1 87.75 153 ALA A O 1
ATOM 1173 N N . MET A 1 154 ? 7.613 -5.547 10.32 1 85.25 154 MET A N 1
ATOM 1174 C CA . MET A 1 154 ? 8.117 -5.117 11.625 1 85.25 154 MET A CA 1
ATOM 1175 C C . MET A 1 154 ? 7.148 -5.5 12.734 1 85.25 154 MET A C 1
ATOM 1177 O O . MET A 1 154 ? 7.57 -5.969 13.797 1 85.25 154 MET A O 1
ATOM 1181 N N . CYS A 1 155 ? 5.848 -5.258 12.469 1 77.81 155 CYS A N 1
ATOM 1182 C CA . CYS A 1 155 ? 4.84 -5.625 13.461 1 77.81 155 CYS A CA 1
ATOM 1183 C C . CYS A 1 155 ? 4.867 -7.125 13.734 1 77.81 155 CYS A C 1
ATOM 1185 O O . CYS A 1 155 ? 4.77 -7.551 14.883 1 77.81 155 CYS A O 1
ATOM 1187 N N . LEU A 1 156 ? 4.984 -7.883 12.719 1 83.56 156 LEU A N 1
ATOM 1188 C CA . LEU A 1 156 ? 5.066 -9.328 12.883 1 83.56 156 LEU A CA 1
ATOM 1189 C C . LEU A 1 156 ? 6.312 -9.719 13.68 1 83.56 156 LEU A C 1
ATOM 1191 O O . LEU A 1 156 ? 6.25 -10.578 14.562 1 83.56 156 LEU A O 1
ATOM 1195 N N . TRP A 1 157 ? 7.418 -9.047 13.359 1 88.62 157 TRP A N 1
ATOM 1196 C CA . TRP A 1 157 ? 8.664 -9.273 14.086 1 88.62 157 TRP A CA 1
ATOM 1197 C C . TRP A 1 157 ? 8.492 -8.992 15.57 1 88.62 157 TRP A C 1
ATOM 1199 O O . TRP A 1 157 ? 8.961 -9.758 16.406 1 88.62 157 TRP A O 1
ATOM 1209 N N . GLU A 1 158 ? 7.828 -7.949 15.859 1 83.38 158 GLU A N 1
ATOM 1210 C CA . GLU A 1 158 ? 7.551 -7.617 17.25 1 83.38 158 GLU A CA 1
ATOM 1211 C C . GLU A 1 158 ? 6.68 -8.68 17.906 1 83.38 158 GLU A C 1
ATOM 1213 O O . GLU A 1 158 ? 6.934 -9.078 19.047 1 83.38 158 GLU A O 1
ATOM 1218 N N . GLN A 1 159 ? 5.723 -9.133 17.172 1 78.62 159 GLN A N 1
ATOM 1219 C CA . GLN A 1 159 ? 4.816 -10.156 17.688 1 78.62 159 GLN A CA 1
ATOM 1220 C C . GLN A 1 159 ? 5.555 -11.461 17.953 1 78.62 159 GLN A C 1
ATOM 1222 O O . GLN A 1 159 ? 5.188 -12.219 18.859 1 78.62 159 GLN A O 1
ATOM 1227 N N . MET A 1 160 ? 6.59 -11.656 17.234 1 85.69 160 MET A N 1
ATOM 1228 C CA . MET A 1 160 ? 7.387 -12.875 17.375 1 85.69 160 MET A CA 1
ATOM 1229 C C . MET A 1 160 ? 8.336 -12.773 18.562 1 85.69 160 MET A C 1
ATOM 1231 O O . MET A 1 160 ? 9.047 -13.727 18.875 1 85.69 160 MET A O 1
ATOM 1235 N N . GLY A 1 161 ? 8.406 -11.641 19.203 1 87.12 161 GLY A N 1
ATOM 1236 C CA . GLY A 1 161 ? 9.266 -11.453 20.359 1 87.12 161 GLY A CA 1
ATOM 1237 C C . GLY A 1 161 ? 10.602 -10.82 20.016 1 87.12 161 GLY A C 1
ATOM 1238 O O . GLY A 1 161 ? 11.602 -11.055 20.688 1 87.12 161 GLY A O 1
ATOM 1239 N N . GLN A 1 162 ? 10.664 -10.164 18.859 1 92.12 162 GLN A N 1
ATOM 1240 C CA . GLN A 1 162 ? 11.828 -9.406 18.422 1 92.12 162 GLN A CA 1
ATOM 1241 C C . GLN A 1 162 ? 13.07 -10.297 18.375 1 92.12 162 GLN A C 1
ATOM 1243 O O . GLN A 1 162 ? 14.102 -9.961 18.984 1 92.12 162 GLN A O 1
ATOM 1248 N N . PRO A 1 163 ? 12.961 -11.398 17.719 1 96.5 163 PRO A N 1
ATOM 1249 C CA . PRO A 1 163 ? 14.156 -12.25 17.609 1 96.5 163 PRO A CA 1
ATOM 1250 C C . PRO A 1 163 ? 15.367 -11.5 17.078 1 96.5 163 PRO A C 1
ATOM 1252 O O . PRO A 1 163 ? 15.219 -10.594 16.25 1 96.5 163 PRO A O 1
ATOM 1255 N N . ASP A 1 164 ? 16.531 -11.891 17.422 1 96.88 164 ASP A N 1
ATOM 1256 C CA . ASP A 1 164 ? 17.781 -11.234 17.031 1 96.88 164 ASP A CA 1
ATOM 1257 C C . ASP A 1 164 ? 18.094 -11.508 15.562 1 96.88 164 ASP A C 1
ATOM 1259 O O . ASP A 1 164 ? 18.844 -10.758 14.938 1 96.88 164 ASP A O 1
ATOM 1263 N N . ARG A 1 165 ? 17.594 -12.656 15.141 1 97.56 165 ARG A N 1
ATOM 1264 C CA . ARG A 1 165 ? 17.797 -13.031 13.75 1 97.56 165 ARG A CA 1
ATOM 1265 C C . ARG A 1 165 ? 16.5 -13.523 13.109 1 97.56 165 ARG A C 1
ATOM 1267 O O . ARG A 1 165 ? 15.805 -14.359 13.688 1 97.56 165 ARG A O 1
ATOM 1274 N N . VAL A 1 166 ? 16.203 -12.961 11.984 1 97.31 166 VAL A N 1
ATOM 1275 C CA . VAL A 1 166 ? 14.984 -13.328 11.266 1 97.31 166 VAL A CA 1
ATOM 1276 C C . VAL A 1 166 ? 15.258 -13.344 9.758 1 97.31 166 VAL A C 1
ATOM 1278 O O . VAL A 1 166 ? 15.953 -12.469 9.242 1 97.31 166 VAL A O 1
ATOM 1281 N N . ASN A 1 167 ? 14.766 -14.398 9.078 1 98.12 167 ASN A N 1
ATOM 1282 C CA . ASN A 1 167 ? 14.812 -14.422 7.617 1 98.12 167 ASN A CA 1
ATOM 1283 C C . ASN A 1 167 ? 13.672 -13.617 7.004 1 98.12 167 ASN A C 1
ATOM 1285 O O . ASN A 1 167 ? 12.508 -13.789 7.375 1 98.12 167 ASN A O 1
ATOM 1289 N N . LEU A 1 168 ? 14 -12.68 6.188 1 97.94 168 LEU A N 1
ATOM 1290 C CA . LEU A 1 168 ? 13.031 -11.984 5.348 1 97.94 168 LEU A CA 1
ATOM 1291 C C . LEU A 1 168 ? 13.156 -12.43 3.895 1 97.94 168 LEU A C 1
ATOM 1293 O O . LEU A 1 168 ? 14.164 -12.164 3.242 1 97.94 168 LEU A O 1
ATOM 1297 N N . VAL A 1 169 ? 12.094 -13.125 3.389 1 98.25 169 VAL A N 1
ATOM 1298 C CA . VAL A 1 169 ? 12.148 -13.766 2.08 1 98.25 169 VAL A CA 1
ATOM 1299 C C . VAL A 1 169 ? 11.156 -13.094 1.133 1 98.25 169 VAL A C 1
ATOM 1301 O O . VAL A 1 169 ? 9.992 -12.883 1.486 1 98.25 169 VAL A O 1
ATOM 1304 N N . GLU A 1 170 ? 11.609 -12.672 0 1 97.81 170 GLU A N 1
ATOM 1305 C CA . GLU A 1 170 ? 10.711 -12.188 -1.042 1 97.81 170 GLU A CA 1
ATOM 1306 C C . GLU A 1 170 ? 10.703 -13.133 -2.244 1 97.81 170 GLU A C 1
ATOM 1308 O O . GLU A 1 170 ? 11.75 -13.398 -2.832 1 97.81 170 GLU A O 1
ATOM 1313 N N . LEU A 1 171 ? 9.516 -13.664 -2.566 1 97.19 171 LEU A N 1
ATOM 1314 C CA . LEU A 1 171 ? 9.359 -14.516 -3.742 1 97.19 171 LEU A CA 1
ATOM 1315 C C . LEU A 1 171 ? 9.141 -13.672 -4.996 1 97.19 171 LEU A C 1
ATOM 1317 O O . LEU A 1 171 ? 8.203 -12.875 -5.059 1 97.19 171 LEU A O 1
ATOM 1321 N N . GLY A 1 172 ? 9.977 -13.844 -6.043 1 95.38 172 GLY A N 1
ATOM 1322 C CA . GLY A 1 172 ? 9.836 -13.086 -7.277 1 95.38 172 GLY A CA 1
ATOM 1323 C C . GLY A 1 172 ? 9.891 -11.586 -7.066 1 95.38 172 GLY A C 1
ATOM 1324 O O . GLY A 1 172 ? 8.922 -10.875 -7.348 1 95.38 172 GLY A O 1
ATOM 1325 N N . PRO A 1 173 ? 11.055 -11.078 -6.738 1 94.88 173 PRO A N 1
ATOM 1326 C CA . PRO A 1 173 ? 11.164 -9.695 -6.273 1 94.88 173 PRO A CA 1
ATOM 1327 C C . PRO A 1 173 ? 11.094 -8.68 -7.418 1 94.88 173 PRO A C 1
ATOM 1329 O O . PRO A 1 173 ? 11.148 -7.473 -7.18 1 94.88 173 PRO A O 1
ATOM 1332 N N . GLY A 1 174 ? 10.961 -9.117 -8.68 1 90.56 174 GLY A N 1
ATOM 1333 C CA . GLY A 1 174 ? 10.992 -8.164 -9.781 1 90.56 174 GLY A CA 1
ATOM 1334 C C . GLY A 1 174 ? 12.266 -7.348 -9.828 1 90.56 174 GLY A C 1
ATOM 1335 O O . GLY A 1 174 ? 13.367 -7.898 -9.844 1 90.56 174 GLY A O 1
ATOM 1336 N N . ARG A 1 175 ? 12.133 -6.035 -9.695 1 90 175 ARG A N 1
ATOM 1337 C CA . ARG A 1 175 ? 13.305 -5.164 -9.742 1 90 175 ARG A CA 1
ATOM 1338 C C . ARG A 1 175 ? 13.891 -4.957 -8.352 1 90 175 ARG A C 1
ATOM 1340 O O . ARG A 1 175 ? 14.906 -4.277 -8.188 1 90 175 ARG A O 1
ATOM 1347 N N . GLY A 1 176 ? 13.297 -5.508 -7.379 1 93.06 176 GLY A N 1
ATOM 1348 C CA . GLY A 1 176 ? 13.773 -5.34 -6.016 1 93.06 176 GLY A CA 1
ATOM 1349 C C . GLY A 1 176 ? 13.234 -4.094 -5.34 1 93.06 176 GLY A C 1
ATOM 1350 O O . GLY A 1 176 ? 13.617 -3.771 -4.215 1 93.06 176 GLY A O 1
ATOM 1351 N N . THR A 1 177 ? 12.297 -3.42 -5.98 1 90.19 177 THR A N 1
ATOM 1352 C CA . THR A 1 177 ? 11.789 -2.131 -5.52 1 90.19 177 THR A CA 1
ATOM 1353 C C . THR A 1 177 ? 11.016 -2.289 -4.215 1 90.19 177 THR A C 1
ATOM 1355 O O . THR A 1 177 ? 11.156 -1.473 -3.301 1 90.19 177 THR A O 1
ATOM 1358 N N . LEU A 1 178 ? 10.188 -3.35 -4.152 1 89.56 178 LEU A N 1
ATOM 1359 C CA . LEU A 1 178 ? 9.422 -3.58 -2.934 1 89.56 178 LEU A CA 1
ATOM 1360 C C . LEU A 1 178 ? 10.352 -3.732 -1.732 1 89.56 178 LEU A C 1
ATOM 1362 O O . LEU A 1 178 ? 10.141 -3.096 -0.697 1 89.56 178 LEU A O 1
ATOM 1366 N N . MET A 1 179 ? 11.383 -4.547 -1.868 1 94.88 179 MET A N 1
ATOM 1367 C CA . MET A 1 179 ? 12.32 -4.781 -0.773 1 94.88 179 MET A CA 1
ATOM 1368 C C . MET A 1 179 ? 13.062 -3.502 -0.409 1 94.88 179 MET A C 1
ATOM 1370 O O . MET A 1 179 ? 13.25 -3.203 0.771 1 94.88 179 MET A O 1
ATOM 1374 N N . ALA A 1 180 ? 13.469 -2.779 -1.436 1 92.81 180 ALA A N 1
ATOM 1375 C CA . ALA A 1 180 ? 14.164 -1.515 -1.188 1 92.81 180 ALA A CA 1
ATOM 1376 C C . ALA A 1 180 ? 13.281 -0.557 -0.39 1 92.81 180 ALA A C 1
ATOM 1378 O O . ALA A 1 180 ? 13.734 0.049 0.583 1 92.81 180 ALA A O 1
ATOM 1379 N N . ASP A 1 181 ? 12.047 -0.456 -0.847 1 87.31 181 ASP A N 1
ATOM 1380 C CA . ASP A 1 181 ? 11.109 0.433 -0.17 1 87.31 181 ASP A CA 1
ATOM 1381 C C . ASP A 1 181 ? 10.828 -0.041 1.255 1 87.31 181 ASP A C 1
ATOM 1383 O O . ASP A 1 181 ? 10.711 0.772 2.174 1 87.31 181 ASP A O 1
ATOM 1387 N N . LEU A 1 182 ? 10.656 -1.308 1.381 1 89.06 182 LEU A N 1
ATOM 1388 C CA . LEU A 1 182 ? 10.453 -1.9 2.699 1 89.06 182 LEU A CA 1
ATOM 1389 C C . LEU A 1 182 ? 11.602 -1.541 3.637 1 89.06 182 LEU A C 1
ATOM 1391 O O . LEU A 1 182 ? 11.375 -1.09 4.762 1 89.06 182 LEU A O 1
ATOM 1395 N N . LEU A 1 183 ? 12.836 -1.654 3.203 1 91.44 183 LEU A N 1
ATOM 1396 C CA . LEU A 1 183 ? 14.016 -1.38 4.02 1 91.44 183 LEU A CA 1
ATOM 1397 C C . LEU A 1 183 ? 14.125 0.109 4.336 1 91.44 183 LEU A C 1
ATOM 1399 O O . LEU A 1 183 ? 14.5 0.487 5.445 1 91.44 183 LEU A O 1
ATOM 1403 N N . ARG A 1 184 ? 13.773 0.884 3.391 1 83.06 184 ARG A N 1
ATOM 1404 C CA . ARG A 1 184 ? 13.781 2.326 3.613 1 83.06 184 ARG A CA 1
ATOM 1405 C C . ARG A 1 184 ? 12.781 2.717 4.695 1 83.06 184 ARG A C 1
ATOM 1407 O O . ARG A 1 184 ? 13.102 3.496 5.598 1 83.06 184 ARG A O 1
ATOM 1414 N N . GLY A 1 185 ? 11.656 2.186 4.559 1 77.38 185 GLY A N 1
ATOM 1415 C CA . GLY A 1 185 ? 10.625 2.473 5.539 1 77.38 185 GLY A CA 1
ATOM 1416 C C . GLY A 1 185 ? 10.969 1.977 6.934 1 77.38 185 GLY A C 1
ATOM 1417 O O . GLY A 1 185 ? 10.578 2.588 7.93 1 77.38 185 GLY A O 1
ATOM 1418 N N . ALA A 1 186 ? 11.719 0.947 6.965 1 80.94 186 ALA A N 1
ATOM 1419 C CA . ALA A 1 186 ? 12.047 0.325 8.242 1 80.94 186 ALA A CA 1
ATOM 1420 C C . ALA A 1 186 ? 13.398 0.818 8.766 1 80.94 186 ALA A C 1
ATOM 1422 O O . ALA A 1 186 ? 13.828 0.436 9.852 1 80.94 186 ALA A O 1
ATOM 1423 N N . SER A 1 187 ? 14.016 1.665 8.07 1 78.94 187 SER A N 1
ATOM 1424 C CA . SER A 1 187 ? 15.398 2.039 8.344 1 78.94 187 SER A CA 1
ATOM 1425 C C . SER A 1 187 ? 15.539 2.656 9.734 1 78.94 187 SER A C 1
ATOM 1427 O O . SER A 1 187 ? 16.594 2.541 10.367 1 78.94 187 SER A O 1
ATOM 1429 N N . LYS A 1 188 ? 14.539 3.234 10.258 1 71.75 188 LYS A N 1
ATOM 1430 C CA . LYS A 1 188 ? 14.602 3.904 11.555 1 71.75 188 LYS A CA 1
ATOM 1431 C C . LYS A 1 188 ? 14.492 2.9 12.695 1 71.75 188 LYS A C 1
ATOM 1433 O O . LYS A 1 188 ? 14.789 3.227 13.852 1 71.75 188 LYS A O 1
ATOM 1438 N N . PHE A 1 189 ? 14.039 1.759 12.391 1 80 189 PHE A N 1
ATOM 1439 C CA . PHE A 1 189 ? 13.945 0.692 13.383 1 80 189 PHE A CA 1
ATOM 1440 C C . PHE A 1 189 ? 15.18 -0.207 13.328 1 80 189 PHE A C 1
ATOM 1442 O O . PHE A 1 189 ? 15.109 -1.332 12.828 1 80 189 PHE A O 1
ATOM 1449 N N . GLU A 1 190 ? 16.188 0.208 13.984 1 86.44 190 GLU A N 1
ATOM 1450 C CA . GLU A 1 190 ? 17.5 -0.389 13.852 1 86.44 190 GLU A CA 1
ATOM 1451 C C . GLU A 1 190 ? 17.516 -1.833 14.344 1 86.44 190 GLU A C 1
ATOM 1453 O O . GLU A 1 190 ? 18.109 -2.705 13.719 1 86.44 190 GLU A O 1
ATOM 1458 N N . LYS A 1 191 ? 16.844 -2.047 15.477 1 91.31 191 LYS A N 1
ATOM 1459 C CA . LYS A 1 191 ? 16.812 -3.402 16.016 1 91.31 191 LYS A CA 1
ATOM 1460 C C . LYS A 1 191 ? 16.219 -4.379 15.008 1 91.31 191 LYS A C 1
ATOM 1462 O O . LYS A 1 191 ? 16.703 -5.5 14.852 1 91.31 191 LYS A O 1
ATOM 1467 N N . PHE A 1 192 ? 15.18 -3.973 14.352 1 92.88 192 PHE A N 1
ATOM 1468 C CA . PHE A 1 192 ? 14.523 -4.809 13.352 1 92.88 192 PHE A CA 1
ATOM 1469 C C . PHE A 1 192 ? 15.43 -5.016 12.141 1 92.88 192 PHE A C 1
ATOM 1471 O O . PHE A 1 192 ? 15.664 -6.148 11.719 1 92.88 192 PHE A O 1
ATOM 1478 N N . THR A 1 193 ? 16.016 -3.963 11.641 1 93.44 193 THR A N 1
ATOM 1479 C CA . THR A 1 193 ? 16.812 -4.051 10.422 1 93.44 193 THR A CA 1
ATOM 1480 C C . THR A 1 193 ? 18.078 -4.867 10.664 1 93.44 193 THR A C 1
ATOM 1482 O O . THR A 1 193 ? 18.516 -5.621 9.789 1 93.44 193 THR A O 1
ATOM 1485 N N . LYS A 1 194 ? 18.609 -4.738 11.844 1 94.94 194 LYS A N 1
ATOM 1486 C CA . LYS A 1 194 ? 19.812 -5.473 12.18 1 94.94 194 LYS A CA 1
ATOM 1487 C C . LYS A 1 194 ? 19.531 -6.961 12.344 1 94.94 194 LYS A C 1
ATOM 1489 O O . LYS A 1 194 ? 20.438 -7.789 12.195 1 94.94 194 LYS A O 1
ATOM 1494 N N . SER A 1 195 ? 18.344 -7.27 12.586 1 97.44 195 SER A N 1
ATOM 1495 C CA . SER A 1 195 ? 17.969 -8.664 12.797 1 97.44 195 SER A CA 1
ATOM 1496 C C . SER A 1 195 ? 17.75 -9.383 11.477 1 97.44 195 SER A C 1
ATOM 1498 O O . SER A 1 195 ? 17.672 -10.617 11.43 1 97.44 195 SER A O 1
ATOM 1500 N N . LEU A 1 196 ? 17.672 -8.719 10.406 1 97.44 196 LEU A N 1
ATOM 1501 C CA . LEU A 1 196 ? 17.188 -9.258 9.148 1 97.44 196 LEU A CA 1
ATOM 1502 C C . LEU A 1 196 ? 18.297 -9.992 8.391 1 97.44 196 LEU A C 1
ATOM 1504 O O . LEU A 1 196 ? 19.438 -9.523 8.359 1 97.44 196 LEU A O 1
ATOM 1508 N N . ASN A 1 197 ? 17.984 -11.148 7.898 1 97.75 197 ASN A N 1
ATOM 1509 C CA . ASN A 1 197 ? 18.656 -11.805 6.785 1 97.75 197 ASN A CA 1
ATOM 1510 C C . ASN A 1 197 ? 17.766 -11.867 5.547 1 97.75 197 ASN A C 1
ATOM 1512 O O . ASN A 1 197 ? 16.766 -12.594 5.531 1 97.75 197 ASN A O 1
ATOM 1516 N N . ILE A 1 198 ? 18.156 -11.133 4.531 1 98.06 198 ILE A N 1
ATOM 1517 C CA . ILE A 1 198 ? 17.266 -11 3.379 1 98.06 198 ILE A CA 1
ATOM 1518 C C . ILE A 1 198 ? 17.578 -12.086 2.354 1 98.06 198 ILE A C 1
ATOM 1520 O O . ILE A 1 198 ? 18.75 -12.328 2.033 1 98.06 198 ILE A O 1
ATOM 1524 N N . HIS A 1 199 ? 16.578 -12.75 1.901 1 98.44 199 HIS A N 1
ATOM 1525 C CA . HIS A 1 199 ? 16.672 -13.781 0.871 1 98.44 199 HIS A CA 1
ATOM 1526 C C . HIS A 1 199 ? 15.742 -13.477 -0.301 1 98.44 199 HIS A C 1
ATOM 1528 O O . HIS A 1 199 ? 14.523 -13.391 -0.128 1 98.44 199 HIS A O 1
ATOM 1534 N N . MET A 1 200 ? 16.344 -13.305 -1.457 1 97.88 200 MET A N 1
ATOM 1535 C CA . MET A 1 200 ? 15.594 -13.023 -2.68 1 97.88 200 MET A CA 1
ATOM 1536 C C . MET A 1 200 ? 15.477 -14.281 -3.543 1 97.88 200 MET A C 1
ATOM 1538 O O . MET A 1 200 ? 16.484 -14.844 -3.963 1 97.88 200 MET A O 1
ATOM 1542 N N . ILE A 1 201 ? 14.258 -14.727 -3.82 1 97.94 201 ILE A N 1
ATOM 1543 C CA . ILE A 1 201 ? 14.062 -15.891 -4.676 1 97.94 201 ILE A CA 1
ATOM 1544 C C . ILE A 1 201 ? 13.883 -15.445 -6.125 1 97.94 201 ILE A C 1
ATOM 1546 O O . ILE A 1 201 ? 12.836 -14.898 -6.492 1 97.94 201 ILE A O 1
ATOM 1550 N N . GLU A 1 202 ? 14.859 -15.664 -6.922 1 95.56 202 GLU A N 1
ATOM 1551 C CA . GLU A 1 202 ? 14.906 -15.156 -8.289 1 95.56 202 GLU A CA 1
ATOM 1552 C C . GLU A 1 202 ? 15.688 -16.094 -9.203 1 95.56 202 GLU A C 1
ATOM 1554 O O . GLU A 1 202 ? 16.828 -16.453 -8.898 1 95.56 202 GLU A O 1
ATOM 1559 N N . VAL A 1 203 ? 15.031 -16.422 -10.312 1 93.75 203 VAL A N 1
ATOM 1560 C CA . VAL A 1 203 ? 15.68 -17.359 -11.227 1 93.75 203 VAL A CA 1
ATOM 1561 C C . VAL A 1 203 ? 16.312 -16.578 -12.383 1 93.75 203 VAL A C 1
ATOM 1563 O O . VAL A 1 203 ? 17.156 -17.125 -13.109 1 93.75 203 VAL A O 1
ATOM 1566 N N . SER A 1 204 ? 15.914 -15.32 -12.641 1 92.06 204 SER A N 1
ATOM 1567 C CA . SER A 1 204 ? 16.406 -14.523 -13.758 1 92.06 204 SER A CA 1
ATOM 1568 C C . SER A 1 204 ? 17.75 -13.867 -13.422 1 92.06 204 SER A C 1
ATOM 1570 O O . SER A 1 204 ? 17.828 -13.031 -12.516 1 92.06 204 SER A O 1
ATOM 1572 N N . PRO A 1 205 ? 18.781 -14.219 -14.156 1 91.31 205 PRO A N 1
ATOM 1573 C CA . PRO A 1 205 ? 20.047 -13.539 -13.922 1 91.31 205 PRO A CA 1
ATOM 1574 C C . PRO A 1 205 ? 19.969 -12.031 -14.164 1 91.31 205 PRO A C 1
ATOM 1576 O O . PRO A 1 205 ? 20.578 -11.258 -13.43 1 91.31 205 PRO A O 1
ATOM 1579 N N . ALA A 1 206 ? 19.234 -11.703 -15.148 1 89.19 206 ALA A N 1
ATOM 1580 C CA . ALA A 1 206 ? 19.078 -10.289 -15.477 1 89.19 206 ALA A CA 1
ATOM 1581 C C . ALA A 1 206 ? 18.422 -9.531 -14.328 1 89.19 206 ALA A C 1
ATOM 1583 O O . ALA A 1 206 ? 18.859 -8.445 -13.945 1 89.19 206 ALA A O 1
ATOM 1584 N N . LEU A 1 207 ? 17.422 -10.109 -13.781 1 91.56 207 LEU A N 1
ATOM 1585 C CA . LEU A 1 207 ? 16.703 -9.445 -12.703 1 91.56 207 LEU A CA 1
ATOM 1586 C C . LEU A 1 207 ? 17.547 -9.422 -11.43 1 91.56 207 LEU A C 1
ATOM 1588 O O . LEU A 1 207 ? 17.469 -8.469 -10.648 1 91.56 207 LEU A O 1
ATOM 1592 N N . LYS A 1 208 ? 18.344 -10.492 -11.203 1 93.12 208 LYS A N 1
ATOM 1593 C CA . LYS A 1 208 ? 19.25 -10.484 -10.062 1 93.12 208 LYS A CA 1
ATOM 1594 C C . LYS A 1 208 ? 20.188 -9.273 -10.109 1 93.12 208 LYS A C 1
ATOM 1596 O O . LYS A 1 208 ? 20.391 -8.602 -9.102 1 93.12 208 LYS A O 1
ATOM 1601 N N . LYS A 1 209 ? 20.688 -9.031 -11.25 1 91.38 209 LYS A N 1
ATOM 1602 C CA . LYS A 1 209 ? 21.594 -7.898 -11.414 1 91.38 209 LYS A CA 1
ATOM 1603 C C . LYS A 1 209 ? 20.875 -6.582 -11.117 1 91.38 209 LYS A C 1
ATOM 1605 O O . LYS A 1 209 ? 21.422 -5.723 -10.414 1 91.38 209 LYS A O 1
ATOM 1610 N N . ILE A 1 210 ? 19.703 -6.469 -11.641 1 91.56 210 ILE A N 1
ATOM 1611 C CA . ILE A 1 210 ? 18.906 -5.262 -11.422 1 91.56 210 ILE A CA 1
ATOM 1612 C C . ILE A 1 210 ? 18.594 -5.109 -9.938 1 91.56 210 ILE A C 1
ATOM 1614 O O . ILE A 1 210 ? 18.672 -4.004 -9.391 1 91.56 210 ILE A O 1
ATOM 1618 N N . GLN A 1 211 ? 18.266 -6.219 -9.281 1 94 211 GLN A N 1
ATOM 1619 C CA . GLN A 1 211 ? 17.953 -6.211 -7.852 1 94 211 GLN A CA 1
ATOM 1620 C C . GLN A 1 211 ? 19.156 -5.773 -7.027 1 94 211 GLN A C 1
ATOM 1622 O O . GLN A 1 211 ? 19.016 -4.996 -6.082 1 94 211 GLN A O 1
ATOM 1627 N N . LYS A 1 212 ? 20.328 -6.242 -7.367 1 94.38 212 LYS A N 1
ATOM 1628 C CA . LYS A 1 212 ? 21.547 -5.844 -6.676 1 94.38 212 LYS A CA 1
ATOM 1629 C C . LYS A 1 212 ? 21.781 -4.34 -6.789 1 94.38 212 LYS A C 1
ATOM 1631 O O . LYS A 1 212 ? 22.156 -3.691 -5.812 1 94.38 212 LYS A O 1
ATOM 1636 N N . LEU A 1 213 ? 21.5 -3.855 -7.922 1 92.56 213 LEU A N 1
ATOM 1637 C CA . LEU A 1 213 ? 21.641 -2.42 -8.133 1 92.56 213 LEU A CA 1
ATOM 1638 C C . LEU A 1 213 ? 20.594 -1.644 -7.336 1 92.56 213 LEU A C 1
ATOM 1640 O O . LEU A 1 213 ? 20.922 -0.65 -6.684 1 92.56 213 LEU A O 1
ATOM 1644 N N . THR A 1 214 ? 19.391 -2.115 -7.441 1 92.19 214 THR A N 1
ATOM 1645 C CA . THR A 1 214 ? 18.281 -1.442 -6.766 1 92.19 214 THR A CA 1
ATOM 1646 C C . THR A 1 214 ? 18.516 -1.422 -5.258 1 92.19 214 THR A C 1
ATOM 1648 O O . THR A 1 214 ? 18.234 -0.419 -4.594 1 92.19 214 THR A O 1
ATOM 1651 N N . LEU A 1 215 ? 19.047 -2.52 -4.742 1 94.56 215 LEU A N 1
ATOM 1652 C CA . LEU A 1 215 ? 19.281 -2.646 -3.309 1 94.56 215 LEU A CA 1
ATOM 1653 C C . LEU A 1 215 ? 20.625 -2.049 -2.92 1 94.56 215 LEU A C 1
ATOM 1655 O O . LEU A 1 215 ? 21 -2.061 -1.743 1 94.56 215 LEU A O 1
ATOM 1659 N N . LYS A 1 216 ? 21.359 -1.504 -3.877 1 92.38 216 LYS A N 1
ATOM 1660 C CA . LYS A 1 216 ? 22.672 -0.892 -3.65 1 92.38 216 LYS A CA 1
ATOM 1661 C C . LYS A 1 216 ? 23.609 -1.851 -2.922 1 92.38 216 LYS A C 1
ATOM 1663 O O . LYS A 1 216 ? 24.219 -1.486 -1.912 1 92.38 216 LYS A O 1
ATOM 1668 N N . CYS A 1 217 ? 23.625 -3.006 -3.457 1 91.56 217 CYS A N 1
ATOM 1669 C CA . CYS A 1 217 ? 24.5 -4.012 -2.863 1 91.56 217 CYS A CA 1
ATOM 1670 C C . CYS A 1 217 ? 25.953 -3.719 -3.182 1 91.56 217 CYS A C 1
ATOM 1672 O O . CYS A 1 217 ? 26.281 -3.271 -4.285 1 91.56 217 CYS A O 1
ATOM 1674 N N . GLU A 1 218 ? 26.828 -3.801 -2.242 1 78.19 218 GLU A N 1
ATOM 1675 C CA . GLU A 1 218 ? 28.25 -3.457 -2.312 1 78.19 218 GLU A CA 1
ATOM 1676 C C . GLU A 1 218 ? 28.984 -4.371 -3.285 1 78.19 218 GLU A C 1
ATOM 1678 O O . GLU A 1 218 ? 29.859 -3.92 -4.027 1 78.19 218 GLU A O 1
ATOM 1683 N N . ASP A 1 219 ? 28.828 -5.641 -3.055 1 72.06 219 ASP A N 1
ATOM 1684 C CA . ASP A 1 219 ? 29.578 -6.609 -3.85 1 72.06 219 ASP A CA 1
ATOM 1685 C C . ASP A 1 219 ? 28.656 -7.367 -4.805 1 72.06 219 ASP A C 1
ATOM 1687 O O . ASP A 1 219 ? 27.453 -7.441 -4.586 1 72.06 219 ASP A O 1
ATOM 1691 N N . GLU A 1 220 ? 29.297 -7.734 -5.852 1 67.31 220 GLU A N 1
ATOM 1692 C CA . GLU A 1 220 ? 28.562 -8.461 -6.883 1 67.31 220 GLU A CA 1
ATOM 1693 C C . GLU A 1 220 ? 28.344 -9.914 -6.484 1 67.31 220 GLU A C 1
ATOM 1695 O O . GLU A 1 220 ? 27.594 -10.641 -7.145 1 67.31 220 GLU A O 1
ATOM 1700 N N . ASP A 1 221 ? 28.781 -10.258 -5.328 1 70 221 ASP A N 1
ATOM 1701 C CA . ASP A 1 221 ? 28.641 -11.656 -4.934 1 70 221 ASP A CA 1
ATOM 1702 C C . ASP A 1 221 ? 27.219 -11.961 -4.488 1 70 221 ASP A C 1
ATOM 1704 O O . ASP A 1 221 ? 26.438 -11.047 -4.215 1 70 221 ASP A O 1
ATOM 1708 N N . GLU A 1 222 ? 26.875 -13.25 -4.594 1 68 222 GLU A N 1
ATOM 1709 C CA . GLU A 1 222 ? 25.531 -13.719 -4.23 1 68 222 GLU A CA 1
ATOM 1710 C C . GLU A 1 222 ? 25.234 -13.453 -2.756 1 68 222 GLU A C 1
ATOM 1712 O O . GLU A 1 222 ? 24.078 -13.453 -2.338 1 68 222 GLU A O 1
ATOM 1717 N N . ASN A 1 223 ? 26.25 -13.328 -2.012 1 71.12 223 ASN A N 1
ATOM 1718 C CA . ASN A 1 223 ? 26.109 -12.938 -0.614 1 71.12 223 ASN A CA 1
ATOM 1719 C C . ASN A 1 223 ? 26.734 -11.562 -0.36 1 71.12 223 ASN A C 1
ATOM 1721 O O . ASN A 1 223 ? 27.953 -11.391 -0.488 1 71.12 223 ASN A O 1
ATOM 1725 N N . THR A 1 224 ? 25.859 -10.672 -0.233 1 87.56 224 THR A N 1
ATOM 1726 C CA . THR A 1 224 ? 26.297 -9.289 -0.074 1 87.56 224 THR A CA 1
ATOM 1727 C C . THR A 1 224 ? 25.438 -8.562 0.964 1 87.56 224 THR A C 1
ATOM 1729 O O . THR A 1 224 ? 24.719 -9.203 1.731 1 87.56 224 THR A O 1
ATOM 1732 N N . ALA A 1 225 ? 25.75 -7.352 1.184 1 89.56 225 ALA A N 1
ATOM 1733 C CA . ALA A 1 225 ? 24.953 -6.52 2.088 1 89.56 225 ALA A CA 1
ATOM 1734 C C . ALA A 1 225 ? 24.469 -5.254 1.386 1 89.56 225 ALA A C 1
ATOM 1736 O O . ALA A 1 225 ? 25.188 -4.68 0.562 1 89.56 225 ALA A O 1
ATOM 1737 N N . THR A 1 226 ? 23.25 -4.992 1.605 1 92.19 226 THR A N 1
ATOM 1738 C CA . THR A 1 226 ? 22.734 -3.742 1.065 1 92.19 226 THR A CA 1
ATOM 1739 C C . THR A 1 226 ? 23.266 -2.547 1.848 1 92.19 226 THR A C 1
ATOM 1741 O O . THR A 1 226 ? 23.391 -2.602 3.072 1 92.19 226 THR A O 1
ATOM 1744 N N . THR A 1 227 ? 23.516 -1.512 1.199 1 88 227 THR A N 1
ATOM 1745 C CA . THR A 1 227 ? 24.016 -0.307 1.847 1 88 227 THR A CA 1
ATOM 1746 C C . THR A 1 227 ? 22.875 0.515 2.432 1 88 227 THR A C 1
ATOM 1748 O O . THR A 1 227 ? 23.109 1.47 3.176 1 88 227 THR A O 1
ATOM 1751 N N . LEU A 1 228 ? 21.734 0.128 2.092 1 86.06 228 LEU A N 1
ATOM 1752 C CA . LEU A 1 228 ? 20.578 0.837 2.629 1 86.06 228 LEU A CA 1
ATOM 1753 C C . LEU A 1 228 ? 20.5 0.695 4.145 1 86.06 228 LEU A C 1
ATOM 1755 O O . LEU A 1 228 ? 20.188 1.656 4.852 1 86.06 228 LEU A O 1
ATOM 1759 N N . THR A 1 229 ? 20.781 -0.453 4.652 1 88 229 THR A N 1
ATOM 1760 C CA . THR A 1 229 ? 20.625 -0.726 6.074 1 88 229 THR A CA 1
ATOM 1761 C C . THR A 1 229 ? 21.812 -1.531 6.598 1 88 229 THR A C 1
ATOM 1763 O O . THR A 1 229 ? 21.938 -1.74 7.809 1 88 229 THR A O 1
ATOM 1766 N N . GLY A 1 230 ? 22.625 -2 5.719 1 89.12 230 GLY A N 1
ATOM 1767 C CA . GLY A 1 230 ? 23.719 -2.871 6.117 1 89.12 230 GLY A CA 1
ATOM 1768 C C . GLY A 1 230 ? 23.297 -4.316 6.293 1 89.12 230 GLY A C 1
ATOM 1769 O O . GLY A 1 230 ? 24.062 -5.133 6.824 1 89.12 230 GLY A O 1
ATOM 1770 N N . THR A 1 231 ? 22.156 -4.715 5.879 1 92.38 231 THR A N 1
ATOM 1771 C CA . THR A 1 231 ? 21.562 -6.039 6.043 1 92.38 231 THR A CA 1
ATOM 1772 C C . THR A 1 231 ? 22.109 -7.004 4.988 1 92.38 231 THR A C 1
ATOM 1774 O O . THR A 1 231 ? 22.25 -6.641 3.818 1 92.38 231 THR A O 1
ATOM 1777 N N . PRO A 1 232 ? 22.469 -8.289 5.402 1 95.25 232 PRO A N 1
ATOM 1778 C CA . PRO A 1 232 ? 22.875 -9.281 4.41 1 95.25 232 PRO A CA 1
ATOM 1779 C C . PRO A 1 232 ? 21.766 -9.648 3.436 1 95.25 232 PRO A C 1
ATOM 1781 O O . PRO A 1 232 ? 20.594 -9.75 3.836 1 95.25 232 PRO A O 1
ATOM 1784 N N . VAL A 1 233 ? 22.188 -9.82 2.15 1 96.81 233 VAL A N 1
ATOM 1785 C CA . VAL A 1 233 ? 21.234 -10.211 1.107 1 96.81 233 VAL A CA 1
ATOM 1786 C C . VAL A 1 233 ? 21.797 -11.391 0.316 1 96.81 233 VAL A C 1
ATOM 1788 O O . VAL A 1 233 ? 22.984 -11.398 -0.05 1 96.81 233 VAL A O 1
ATOM 1791 N N . SER A 1 234 ? 21 -12.383 0.129 1 97 234 SER A N 1
ATOM 1792 C CA . SER A 1 234 ? 21.359 -13.539 -0.683 1 97 234 SER A CA 1
ATOM 1793 C C . SER A 1 234 ? 20.281 -13.867 -1.699 1 97 234 SER A C 1
ATOM 1795 O O . SER A 1 234 ? 19.094 -13.562 -1.479 1 97 234 SER A O 1
ATOM 1797 N N . TRP A 1 235 ? 20.688 -14.406 -2.779 1 96.56 235 TRP A N 1
ATOM 1798 C CA . TRP A 1 235 ? 19.75 -14.797 -3.836 1 96.56 235 TRP A CA 1
ATOM 1799 C C . TRP A 1 235 ? 19.688 -16.312 -3.959 1 96.56 235 TRP A C 1
ATOM 1801 O O . TRP A 1 235 ? 20.703 -17 -3.84 1 96.56 235 TRP A O 1
ATOM 1811 N N . HIS A 1 236 ? 18.484 -16.812 -4.125 1 97 236 HIS A N 1
ATOM 1812 C CA . HIS A 1 236 ? 18.203 -18.234 -4.293 1 97 236 HIS A CA 1
ATOM 1813 C C . HIS A 1 236 ? 17.25 -18.484 -5.449 1 97 236 HIS A C 1
ATOM 1815 O O . HIS A 1 236 ? 16.516 -17.578 -5.863 1 97 236 HIS A O 1
ATOM 1821 N N . SER A 1 237 ? 17.234 -19.734 -5.973 1 95.25 237 SER A N 1
ATOM 1822 C CA . SER A 1 237 ? 16.312 -20.094 -7.051 1 95.25 237 SER A CA 1
ATOM 1823 C C . SER A 1 237 ? 14.984 -20.594 -6.504 1 95.25 237 SER A C 1
ATOM 1825 O O . SER A 1 237 ? 13.945 -20.422 -7.148 1 95.25 237 SER A O 1
ATOM 1827 N N . THR A 1 238 ? 15.094 -21.203 -5.352 1 96.44 238 THR A N 1
ATOM 1828 C CA . THR A 1 238 ? 13.883 -21.75 -4.754 1 96.44 238 THR A CA 1
ATOM 1829 C C . THR A 1 238 ? 13.828 -21.438 -3.262 1 96.44 238 THR A C 1
ATOM 1831 O O . THR A 1 238 ? 14.852 -21.141 -2.648 1 96.44 238 THR A O 1
ATOM 1834 N N . LEU A 1 239 ? 12.609 -21.5 -2.709 1 97.25 239 LEU A N 1
ATOM 1835 C CA . LEU A 1 239 ? 12.398 -21.266 -1.285 1 97.25 239 LEU A CA 1
ATOM 1836 C C . LEU A 1 239 ? 13.141 -22.297 -0.442 1 97.25 239 LEU A C 1
ATOM 1838 O O . LEU A 1 239 ? 13.641 -21.984 0.64 1 97.25 239 LEU A O 1
ATOM 1842 N N . GLU A 1 240 ? 13.312 -23.516 -0.987 1 96 240 GLU A N 1
ATOM 1843 C CA . GLU A 1 240 ? 13.93 -24.625 -0.267 1 96 240 GLU A CA 1
ATOM 1844 C C . GLU A 1 240 ? 15.406 -24.359 0.001 1 96 240 GLU A C 1
ATOM 1846 O O . GLU A 1 240 ? 15.992 -24.922 0.93 1 96 240 GLU A O 1
ATOM 1851 N N . GLU A 1 241 ? 15.945 -23.469 -0.746 1 96.94 241 GLU A N 1
ATOM 1852 C CA . GLU A 1 241 ? 17.375 -23.172 -0.613 1 96.94 241 GLU A CA 1
ATOM 1853 C C . GLU A 1 241 ? 17.625 -22.188 0.529 1 96.94 241 GLU A C 1
ATOM 1855 O O . GLU A 1 241 ? 18.766 -22.016 0.963 1 96.94 241 GLU A O 1
ATOM 1860 N N . VAL A 1 242 ? 16.625 -21.547 1.022 1 97.44 242 VAL A N 1
ATOM 1861 C CA . VAL A 1 242 ? 16.766 -20.609 2.135 1 97.44 242 VAL A CA 1
ATOM 1862 C C . VAL A 1 242 ? 17.016 -21.391 3.428 1 97.44 242 VAL A C 1
ATOM 1864 O O . VAL A 1 242 ? 16.297 -22.328 3.742 1 97.44 242 VAL A O 1
ATOM 1867 N N . PRO A 1 243 ? 18.016 -21.031 4.195 1 96.31 243 PRO A N 1
ATOM 1868 C CA . PRO A 1 243 ? 18.328 -21.734 5.438 1 96.31 243 PRO A CA 1
ATOM 1869 C C . PRO A 1 243 ? 17.141 -21.797 6.398 1 96.31 243 PRO A C 1
ATOM 1871 O O . PRO A 1 243 ? 16.375 -20.844 6.508 1 96.31 243 PRO A O 1
ATOM 1874 N N . THR A 1 244 ? 17.016 -22.953 7.074 1 96.06 244 THR A N 1
ATOM 1875 C CA . THR A 1 244 ? 15.984 -23.172 8.078 1 96.06 244 THR A CA 1
ATOM 1876 C C . THR A 1 244 ? 16.531 -22.906 9.484 1 96.06 244 THR A C 1
ATOM 1878 O O . THR A 1 244 ? 17.734 -22.688 9.656 1 96.06 244 THR A O 1
ATOM 1881 N N . GLY A 1 245 ? 15.68 -22.828 10.461 1 95.5 245 GLY A N 1
ATOM 1882 C CA . GLY A 1 245 ? 16.109 -22.703 11.844 1 95.5 245 GLY A CA 1
ATOM 1883 C C . GLY A 1 245 ? 15.922 -21.312 12.406 1 95.5 245 GLY A C 1
ATOM 1884 O O . GLY A 1 245 ? 16.188 -21.078 13.586 1 95.5 245 GLY A O 1
ATOM 1885 N N . LEU A 1 246 ? 15.484 -20.422 11.57 1 96.62 246 LEU A N 1
ATOM 1886 C CA . LEU A 1 246 ? 15.18 -19.062 11.992 1 96.62 246 LEU A CA 1
ATOM 1887 C C . LEU A 1 246 ? 13.742 -18.703 11.672 1 96.62 246 LEU A C 1
ATOM 1889 O O . LEU A 1 246 ? 13.203 -19.109 10.641 1 96.62 246 LEU A O 1
ATOM 1893 N N . PRO A 1 247 ? 13.141 -17.906 12.617 1 95.12 247 PRO A N 1
ATOM 1894 C CA . PRO A 1 247 ? 11.844 -17.375 12.195 1 95.12 247 PRO A CA 1
ATOM 1895 C C . PRO A 1 247 ? 11.891 -16.703 10.828 1 95.12 247 PRO A C 1
ATOM 1897 O O . PRO A 1 247 ? 12.883 -16.047 10.492 1 95.12 247 PRO A O 1
ATOM 1900 N N . THR A 1 248 ? 10.82 -16.953 10.102 1 95.38 248 THR A N 1
ATOM 1901 C CA . THR A 1 248 ? 10.883 -16.531 8.711 1 95.38 248 THR A CA 1
ATOM 1902 C C . THR A 1 248 ? 9.633 -15.734 8.328 1 95.38 248 THR A C 1
ATOM 1904 O O . THR A 1 248 ? 8.508 -16.156 8.602 1 95.38 248 THR A O 1
ATOM 1907 N N . ILE A 1 249 ? 9.867 -14.508 7.766 1 94.38 249 ILE A N 1
ATOM 1908 C CA . ILE A 1 249 ? 8.82 -13.68 7.176 1 94.38 249 ILE A CA 1
ATOM 1909 C C . ILE A 1 249 ? 8.875 -13.789 5.652 1 94.38 249 ILE A C 1
ATOM 1911 O O . ILE A 1 249 ? 9.891 -13.461 5.039 1 94.38 249 ILE A O 1
ATOM 1915 N N . ILE A 1 250 ? 7.773 -14.234 5.074 1 94.81 250 ILE A N 1
ATOM 1916 C CA . ILE A 1 250 ? 7.762 -14.469 3.637 1 94.81 250 ILE A CA 1
ATOM 1917 C C . ILE A 1 250 ? 6.781 -13.516 2.961 1 94.81 250 ILE A C 1
ATOM 1919 O O . ILE A 1 250 ? 5.641 -13.367 3.41 1 94.81 250 ILE A O 1
ATOM 1923 N N . ILE A 1 251 ? 7.281 -12.875 1.923 1 93.56 251 ILE A N 1
ATOM 1924 C CA . ILE A 1 251 ? 6.449 -11.969 1.138 1 93.56 251 ILE A CA 1
ATOM 1925 C C . ILE A 1 251 ? 6.359 -12.469 -0.302 1 93.56 251 ILE A C 1
ATOM 1927 O O . ILE A 1 251 ? 7.383 -12.734 -0.937 1 93.56 251 ILE A O 1
ATOM 1931 N N . ALA A 1 252 ? 5.164 -12.648 -0.749 1 92.88 252 ALA A N 1
ATOM 1932 C CA . ALA A 1 252 ? 4.891 -12.969 -2.148 1 92.88 252 ALA A CA 1
ATOM 1933 C C . ALA A 1 252 ? 3.912 -11.977 -2.762 1 92.88 252 ALA A C 1
ATOM 1935 O O . ALA A 1 252 ? 2.709 -12.031 -2.496 1 92.88 252 ALA A O 1
ATOM 1936 N N . HIS A 1 253 ? 4.453 -11.086 -3.525 1 87.5 253 HIS A N 1
ATOM 1937 C CA . HIS A 1 253 ? 3.643 -10.07 -4.195 1 87.5 253 HIS A CA 1
ATOM 1938 C C . HIS A 1 253 ? 3.656 -10.266 -5.707 1 87.5 253 HIS A C 1
ATOM 1940 O O . HIS A 1 253 ? 4.695 -10.094 -6.352 1 87.5 253 HIS A O 1
ATOM 1946 N N . GLU A 1 254 ? 2.48 -10.555 -6.27 1 84.94 254 GLU A N 1
ATOM 1947 C CA . GLU A 1 254 ? 2.35 -10.797 -7.703 1 84.94 254 GLU A CA 1
ATOM 1948 C C . GLU A 1 254 ? 3.305 -11.891 -8.164 1 84.94 254 GLU A C 1
ATOM 1950 O O . GLU A 1 254 ? 4.035 -11.711 -9.141 1 84.94 254 GLU A O 1
ATOM 1955 N N . PHE A 1 255 ? 3.299 -12.992 -7.457 1 92.5 255 PHE A N 1
ATOM 1956 C CA . PHE A 1 255 ? 4.148 -14.141 -7.734 1 92.5 255 PHE A CA 1
ATOM 1957 C C . PHE A 1 255 ? 3.311 -15.352 -8.141 1 92.5 255 PHE A C 1
ATOM 1959 O O . PHE A 1 255 ? 3.629 -16.031 -9.109 1 92.5 255 PHE A O 1
ATOM 1966 N N . TYR A 1 256 ? 2.197 -15.57 -7.402 1 93.5 256 TYR A N 1
ATOM 1967 C CA . TYR A 1 256 ? 1.356 -16.75 -7.582 1 93.5 256 TYR A CA 1
ATOM 1968 C C . TYR A 1 256 ? 0.667 -16.719 -8.938 1 93.5 256 TYR A C 1
ATOM 1970 O O . TYR A 1 256 ? 0.402 -17.781 -9.523 1 93.5 256 TYR A O 1
ATOM 1978 N N . ASP A 1 257 ? 0.384 -15.547 -9.406 1 91.06 257 ASP A N 1
ATOM 1979 C CA . ASP A 1 257 ? -0.358 -15.43 -10.664 1 91.06 257 ASP A CA 1
ATOM 1980 C C . ASP A 1 257 ? 0.478 -15.914 -11.844 1 91.06 257 ASP A C 1
ATOM 1982 O O . ASP A 1 257 ? -0.055 -16.172 -12.922 1 91.06 257 ASP A O 1
ATOM 1986 N N . ALA A 1 258 ? 1.774 -16.031 -11.633 1 93.5 258 ALA A N 1
ATOM 1987 C CA . ALA A 1 258 ? 2.666 -16.453 -12.711 1 93.5 258 ALA A CA 1
ATOM 1988 C C . ALA A 1 258 ? 3.02 -17.938 -12.578 1 93.5 258 ALA A C 1
ATOM 1990 O O . ALA A 1 258 ? 3.76 -18.484 -13.398 1 93.5 258 ALA A O 1
ATOM 1991 N N . LEU A 1 259 ? 2.482 -18.594 -11.578 1 96.81 259 LEU A N 1
ATOM 1992 C CA . LEU A 1 259 ? 2.717 -20.031 -11.445 1 96.81 259 LEU A CA 1
ATOM 1993 C C . LEU A 1 259 ? 1.883 -20.812 -12.453 1 96.81 259 LEU A C 1
ATOM 1995 O O . LEU A 1 259 ? 0.731 -20.453 -12.719 1 96.81 259 LEU A O 1
ATOM 1999 N N . PRO A 1 260 ? 2.461 -21.859 -13.008 1 97.88 260 PRO A N 1
ATOM 2000 C CA . PRO A 1 260 ? 1.828 -22.594 -14.102 1 97.88 260 PRO A CA 1
ATOM 2001 C C . PRO A 1 260 ? 0.501 -23.234 -13.703 1 97.88 260 PRO A C 1
ATOM 2003 O O . PRO A 1 260 ? 0.434 -23.938 -12.695 1 97.88 260 PRO A O 1
ATOM 2006 N N . VAL A 1 261 ? -0.473 -23.078 -14.539 1 98.12 261 VAL A N 1
ATOM 2007 C CA . VAL A 1 261 ? -1.799 -23.625 -14.25 1 98.12 261 VAL A CA 1
ATOM 2008 C C . VAL A 1 261 ? -2.141 -24.719 -15.25 1 98.12 261 VAL A C 1
ATOM 2010 O O . VAL A 1 261 ? -1.722 -24.672 -16.406 1 98.12 261 VAL A O 1
ATOM 2013 N N . HIS A 1 262 ? -2.824 -25.75 -14.758 1 98.56 262 HIS A N 1
ATOM 2014 C CA . HIS A 1 262 ? -3.49 -26.719 -15.609 1 98.56 262 HIS A CA 1
ATOM 2015 C C . HIS A 1 262 ? -4.938 -26.328 -15.883 1 98.56 262 HIS A C 1
ATOM 2017 O O . HIS A 1 262 ? -5.633 -25.844 -14.984 1 98.56 262 HIS A O 1
ATOM 2023 N N . GLN A 1 263 ? -5.348 -26.453 -17.109 1 98.06 263 GLN A N 1
ATOM 2024 C CA . GLN A 1 263 ? -6.727 -26.141 -17.469 1 98.06 263 GLN A CA 1
ATOM 2025 C C . GLN A 1 263 ? -7.496 -27.406 -17.859 1 98.06 263 GLN A C 1
ATOM 2027 O O . GLN A 1 263 ? -6.961 -28.281 -18.531 1 98.06 263 GLN A O 1
ATOM 2032 N N . PHE A 1 264 ? -8.695 -27.469 -17.359 1 97.56 264 PHE A N 1
ATOM 2033 C CA . PHE A 1 264 ? -9.57 -28.609 -17.656 1 97.56 264 PHE A CA 1
ATOM 2034 C C . PHE A 1 264 ? -10.875 -28.125 -18.297 1 97.56 264 PHE A C 1
ATOM 2036 O O . PHE A 1 264 ? -11.375 -27.047 -17.969 1 97.56 264 PHE A O 1
ATOM 2043 N N . GLN A 1 265 ? -11.352 -28.875 -19.172 1 96.56 265 GLN A N 1
ATOM 2044 C CA . GLN A 1 265 ? -12.633 -28.656 -19.828 1 96.56 265 GLN A CA 1
ATOM 2045 C C . GLN A 1 265 ? -13.531 -29.875 -19.719 1 96.56 265 GLN A C 1
ATOM 2047 O O . GLN A 1 265 ? -13.062 -31.016 -19.875 1 96.56 265 GLN A O 1
ATOM 2052 N N . LYS A 1 266 ? -14.742 -29.594 -19.406 1 93.44 266 LYS A N 1
ATOM 2053 C CA . LYS A 1 266 ? -15.695 -30.703 -19.344 1 93.44 266 LYS A CA 1
ATOM 2054 C C . LYS A 1 266 ? -16.109 -31.156 -20.734 1 93.44 266 LYS A C 1
ATOM 2056 O O . LYS A 1 266 ? -16.516 -30.328 -21.562 1 93.44 266 LYS A O 1
ATOM 2061 N N . ALA A 1 267 ? -15.906 -32.406 -21 1 92.44 267 ALA A N 1
ATOM 2062 C CA . ALA A 1 267 ? -16.344 -33.062 -22.25 1 92.44 267 ALA A CA 1
ATOM 2063 C C . ALA A 1 267 ? -17.312 -34.188 -21.969 1 92.44 267 ALA A C 1
ATOM 2065 O O . ALA A 1 267 ? -17.719 -34.406 -20.828 1 92.44 267 ALA A O 1
ATOM 2066 N N . SER A 1 268 ? -17.812 -34.812 -23.031 1 90.62 268 SER A N 1
ATOM 2067 C CA . SER A 1 268 ? -18.75 -35.938 -22.891 1 90.62 268 SER A CA 1
ATOM 2068 C C . SER A 1 268 ? -18.141 -37.062 -22.062 1 90.62 268 SER A C 1
ATOM 2070 O O . SER A 1 268 ? -18.875 -37.781 -21.359 1 90.62 268 SER A O 1
ATOM 2072 N N . ARG A 1 269 ? -16.875 -37.188 -22.047 1 90.62 269 ARG A N 1
ATOM 2073 C CA . ARG A 1 269 ? -16.188 -38.25 -21.328 1 90.62 269 ARG A CA 1
ATOM 2074 C C . ARG A 1 269 ? -15.719 -37.781 -19.953 1 90.62 269 ARG A C 1
ATOM 2076 O O . ARG A 1 269 ? -14.977 -38.469 -19.266 1 90.62 269 ARG A O 1
ATOM 2083 N N . GLY A 1 270 ? -16.109 -36.625 -19.609 1 90.88 270 GLY A N 1
ATOM 2084 C CA . GLY A 1 270 ? -15.703 -36.062 -18.328 1 90.88 270 GLY A CA 1
ATOM 2085 C C . GLY A 1 270 ? -14.719 -34.906 -18.453 1 90.88 270 GLY A C 1
ATOM 2086 O O . GLY A 1 270 ? -14.695 -34.219 -19.469 1 90.88 270 GLY A O 1
ATOM 2087 N N . TRP A 1 271 ? -14 -34.75 -17.328 1 94.12 271 TRP A N 1
ATOM 2088 C CA . TRP A 1 271 ? -13.023 -33.656 -17.344 1 94.12 271 TRP A CA 1
ATOM 2089 C C . TRP A 1 271 ? -11.805 -34.031 -18.188 1 94.12 271 TRP A C 1
ATOM 2091 O O . TRP A 1 271 ? -11.219 -35.094 -17.984 1 94.12 271 TRP A O 1
ATOM 2101 N N . CYS A 1 272 ? -11.461 -33.219 -19.156 1 97 272 CYS A N 1
ATOM 2102 C CA . CYS A 1 272 ? -10.273 -33.375 -19.984 1 97 272 CYS A CA 1
ATOM 2103 C C . CYS A 1 272 ? -9.32 -32.188 -19.828 1 97 272 CYS A C 1
ATOM 2105 O O . CYS A 1 272 ? -9.766 -31.047 -19.75 1 97 272 CYS A O 1
ATOM 2107 N N . GLU A 1 273 ? -8.086 -32.469 -19.812 1 98.06 273 GLU A N 1
ATOM 2108 C CA . GLU A 1 273 ? -7.098 -31.406 -19.688 1 98.06 273 GLU A CA 1
ATOM 2109 C C . GLU A 1 273 ? -6.852 -30.719 -21.031 1 98.06 273 GLU A C 1
ATOM 2111 O O . GLU A 1 273 ? -6.738 -31.391 -22.062 1 98.06 273 GLU A O 1
ATOM 2116 N N . LYS A 1 274 ? -6.887 -29.391 -21 1 97.94 274 LYS A N 1
ATOM 2117 C CA . LYS A 1 274 ? -6.438 -28.641 -22.156 1 97.94 274 LYS A CA 1
ATOM 2118 C C . LYS A 1 274 ? -4.922 -28.719 -22.328 1 97.94 274 LYS A C 1
ATOM 2120 O O . LYS A 1 274 ? -4.18 -28.516 -21.359 1 97.94 274 LYS A O 1
ATOM 2125 N N . MET A 1 275 ? -4.488 -29.016 -23.484 1 98 275 MET A N 1
ATOM 2126 C CA . MET A 1 275 ? -3.068 -29.188 -23.781 1 98 275 MET A CA 1
ATOM 2127 C C . MET A 1 275 ? -2.68 -28.406 -25.031 1 98 275 MET A C 1
ATOM 2129 O O . MET A 1 275 ? -3.547 -27.938 -25.781 1 98 275 MET A O 1
ATOM 2133 N N . ILE A 1 276 ? -1.439 -28.156 -25.203 1 98 276 ILE A N 1
ATOM 2134 C CA . ILE A 1 276 ? -0.925 -27.422 -26.344 1 98 276 ILE A CA 1
ATOM 2135 C C . ILE A 1 276 ? -0.226 -28.391 -27.312 1 98 276 ILE A C 1
ATOM 2137 O O . ILE A 1 276 ? 0.662 -29.141 -26.906 1 98 276 ILE A O 1
ATOM 2141 N N . ASP A 1 277 ? -0.627 -28.344 -28.484 1 97.5 277 ASP A N 1
ATOM 2142 C CA . ASP A 1 277 ? -0.06 -29.156 -29.547 1 97.5 277 ASP A CA 1
ATOM 2143 C C . ASP A 1 277 ? 0.329 -28.297 -30.75 1 97.5 277 ASP A C 1
ATOM 2145 O O . ASP A 1 277 ? 0.172 -27.078 -30.734 1 97.5 277 ASP A O 1
ATOM 2149 N N . VAL A 1 278 ? 0.959 -28.984 -31.734 1 96.12 278 VAL A N 1
ATOM 2150 C CA . VAL A 1 278 ? 1.3 -28.328 -33 1 96.12 278 VAL A CA 1
ATOM 2151 C C . VAL A 1 278 ? 0.41 -28.859 -34.094 1 96.12 278 VAL A C 1
ATOM 2153 O O . VAL A 1 278 ? 0.336 -30.078 -34.312 1 96.12 278 VAL A O 1
ATOM 2156 N N . ALA A 1 279 ? -0.17 -27.875 -34.781 1 93.88 279 ALA A N 1
ATOM 2157 C CA . ALA A 1 279 ? -1.05 -28.25 -35.875 1 93.88 279 ALA A CA 1
ATOM 2158 C C . ALA A 1 279 ? -0.246 -28.578 -37.125 1 93.88 279 ALA A C 1
ATOM 2160 O O . ALA A 1 279 ? 0.977 -28.422 -37.156 1 93.88 279 ALA A O 1
ATOM 2161 N N . GLU A 1 280 ? -1.02 -28.969 -38.156 1 91.5 280 GLU A N 1
ATOM 2162 C CA . GLU A 1 280 ? -0.391 -29.328 -39.438 1 91.5 280 GLU A CA 1
ATOM 2163 C C . GLU A 1 280 ? 0.261 -28.125 -40.094 1 91.5 280 GLU A C 1
ATOM 2165 O O . GLU A 1 280 ? 1.263 -28.25 -40.812 1 91.5 280 GLU A O 1
ATOM 2170 N N . ASP A 1 281 ? -0.27 -27 -39.812 1 91.31 281 ASP A N 1
ATOM 2171 C CA . ASP A 1 281 ? 0.289 -25.781 -40.375 1 91.31 281 ASP A CA 1
ATOM 2172 C C . ASP A 1 281 ? 1.438 -25.25 -39.531 1 91.31 281 ASP A C 1
ATOM 2174 O O . ASP A 1 281 ? 1.883 -24.109 -39.719 1 91.31 281 ASP A O 1
ATOM 2178 N N . SER A 1 282 ? 1.807 -25.969 -38.562 1 90.81 282 SER A N 1
ATOM 2179 C CA . SER A 1 282 ? 2.959 -25.703 -37.719 1 90.81 282 SER A CA 1
ATOM 2180 C C . SER A 1 282 ? 2.646 -24.609 -36.719 1 90.81 282 SER A C 1
ATOM 2182 O O . SER A 1 282 ? 3.557 -24 -36.125 1 90.81 282 SER A O 1
ATOM 2184 N N . LYS A 1 283 ? 1.374 -24.375 -36.531 1 93.88 283 LYS A N 1
ATOM 2185 C CA . LYS A 1 283 ? 0.967 -23.422 -35.5 1 93.88 283 LYS A CA 1
ATOM 2186 C C . LYS A 1 283 ? 0.529 -24.125 -34.25 1 93.88 283 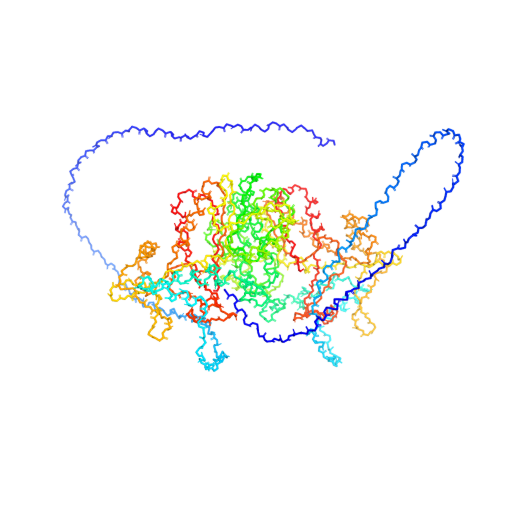LYS A C 1
ATOM 2188 O O . LYS A 1 283 ? 0.084 -25.281 -34.281 1 93.88 283 LYS A O 1
ATOM 2193 N N . PHE A 1 284 ? 0.736 -23.438 -33.188 1 96.62 284 PHE A N 1
ATOM 2194 C CA . PHE A 1 284 ? 0.281 -24 -31.938 1 96.62 284 PHE A CA 1
ATOM 2195 C C . PHE A 1 284 ? -1.241 -24.047 -31.875 1 96.62 284 PHE A C 1
ATOM 2197 O O . PHE A 1 284 ? -1.916 -23.188 -32.438 1 96.62 284 PHE A O 1
ATOM 2204 N N . ARG A 1 285 ? -1.762 -25.031 -31.266 1 96.5 285 ARG A N 1
ATOM 2205 C CA . ARG A 1 285 ? -3.199 -25.172 -31.047 1 96.5 285 ARG A CA 1
ATOM 2206 C C . ARG A 1 285 ? -3.498 -25.797 -29.703 1 96.5 285 ARG A C 1
ATOM 2208 O O . ARG A 1 285 ? -2.652 -26.5 -29.125 1 96.5 285 ARG A O 1
ATOM 2215 N N . VAL A 1 286 ? -4.699 -25.531 -29.25 1 97.06 286 VAL A N 1
ATOM 2216 C CA . VAL A 1 286 ? -5.172 -26.141 -28.016 1 97.06 286 VAL A CA 1
ATOM 2217 C C . VAL A 1 286 ? -5.945 -27.422 -28.328 1 97.06 286 VAL A C 1
ATOM 2219 O O . VAL A 1 286 ? -6.785 -27.438 -29.234 1 97.06 286 VAL A O 1
ATOM 2222 N N . VAL A 1 287 ? -5.602 -28.469 -27.641 1 97.25 287 VAL A N 1
ATOM 2223 C CA . VAL A 1 287 ? -6.301 -29.734 -27.812 1 97.25 287 VAL A CA 1
ATOM 2224 C C . VAL A 1 287 ? -6.707 -30.281 -26.438 1 97.25 287 VAL A C 1
ATOM 2226 O O . VAL A 1 287 ? -6.207 -29.828 -25.406 1 97.25 287 VAL A O 1
ATOM 2229 N N . LEU A 1 288 ? -7.621 -31.234 -26.422 1 97.5 288 LEU A N 1
ATOM 2230 C CA . LEU A 1 288 ? -8.031 -31.891 -25.188 1 97.5 288 LEU A CA 1
ATOM 2231 C C . LEU A 1 288 ? -7.324 -33.25 -25.031 1 97.5 288 LEU A C 1
ATOM 2233 O O . LEU A 1 288 ? -7.164 -33.969 -26.016 1 97.5 288 LEU A O 1
ATOM 2237 N N . SER A 1 289 ? -6.887 -33.5 -23.812 1 96.81 289 SER A N 1
ATOM 2238 C CA . SER A 1 289 ? -6.258 -34.812 -23.531 1 96.81 289 SER A CA 1
ATOM 2239 C C . SER A 1 289 ? -7.223 -35.969 -23.812 1 96.81 289 SER A C 1
ATOM 2241 O O . SER A 1 289 ? -8.406 -35.875 -23.484 1 96.81 289 SER A O 1
ATOM 2243 N N . PRO A 1 290 ? -6.73 -36.969 -24.453 1 92.5 290 PRO A N 1
ATOM 2244 C CA . PRO A 1 290 ? -7.609 -38.125 -24.734 1 92.5 290 PRO A CA 1
ATOM 2245 C C . PRO A 1 290 ? -7.93 -38.938 -23.484 1 92.5 290 PRO A C 1
ATOM 2247 O O . PRO A 1 290 ? -8.953 -39.625 -23.438 1 92.5 290 PRO A O 1
ATOM 2250 N N . GLN A 1 291 ? -7.043 -38.969 -22.5 1 92.62 291 GLN A N 1
ATOM 2251 C CA . GLN A 1 291 ? -7.172 -39.688 -21.234 1 92.62 291 GLN A CA 1
ATOM 2252 C C . GLN A 1 291 ? -6.844 -38.781 -20.062 1 92.62 291 GLN A C 1
ATOM 2254 O O . GLN A 1 291 ? -6.23 -37.719 -20.234 1 92.62 291 GLN A O 1
ATOM 2259 N N . PRO A 1 292 ? -7.34 -39.25 -18.906 1 93.44 292 PRO A N 1
ATOM 2260 C CA . PRO A 1 292 ? -6.977 -38.469 -17.734 1 93.44 292 PRO A CA 1
ATOM 2261 C C . PRO A 1 292 ? -5.465 -38.312 -17.562 1 93.44 292 PRO A C 1
ATOM 2263 O O . PRO A 1 292 ? -4.715 -39.25 -17.828 1 93.44 292 PRO A O 1
ATOM 2266 N N . THR A 1 293 ? -5.051 -37.094 -17.25 1 95.31 293 THR A N 1
ATOM 2267 C CA . THR A 1 293 ? -3.641 -36.812 -17.016 1 95.31 293 THR A CA 1
ATOM 2268 C C . THR A 1 293 ? -3.334 -36.812 -15.523 1 95.31 293 THR A C 1
ATOM 2270 O O . THR A 1 293 ? -4.246 -36.781 -14.695 1 95.31 293 THR A O 1
ATOM 2273 N N . PRO A 1 294 ? -2.021 -36.844 -15.117 1 94 294 PRO A N 1
ATOM 2274 C CA . PRO A 1 294 ? -1.656 -36.812 -13.703 1 94 294 PRO A CA 1
ATOM 2275 C C . PRO A 1 294 ? -2.236 -35.594 -12.984 1 94 294 PRO A C 1
ATOM 2277 O O . PRO A 1 294 ? -2.508 -35.656 -11.781 1 94 294 PRO A O 1
ATOM 2280 N N . ALA A 1 295 ? -2.443 -34.531 -13.664 1 95.94 295 ALA A N 1
ATOM 2281 C CA . ALA A 1 295 ? -2.965 -33.281 -13.062 1 95.94 295 ALA A CA 1
ATOM 2282 C C . ALA A 1 295 ? -4.414 -33.469 -12.617 1 95.94 295 ALA A C 1
ATOM 2284 O O . ALA A 1 295 ? -4.938 -32.656 -11.844 1 95.94 295 ALA A O 1
ATOM 2285 N N . THR A 1 296 ? -5.035 -34.531 -13.094 1 95.5 296 THR A N 1
ATOM 2286 C CA . THR A 1 296 ? -6.41 -34.844 -12.711 1 95.5 296 THR A CA 1
ATOM 2287 C C . THR A 1 296 ? -6.516 -35.062 -11.203 1 95.5 296 THR A C 1
ATOM 2289 O O . THR A 1 296 ? -7.543 -34.75 -10.602 1 95.5 296 THR A O 1
ATOM 2292 N N . LEU A 1 297 ? -5.449 -35.562 -10.641 1 94.62 297 LEU A N 1
ATOM 2293 C CA . LEU A 1 297 ? -5.434 -35.781 -9.203 1 94.62 297 LEU A CA 1
ATOM 2294 C C . LEU A 1 297 ? -5.645 -34.469 -8.445 1 94.62 297 LEU A C 1
ATOM 2296 O O . LEU A 1 297 ? -6.359 -34.438 -7.441 1 94.62 297 LEU A O 1
ATOM 2300 N N . TYR A 1 298 ? -5.055 -33.406 -8.898 1 94.5 298 TYR A N 1
ATOM 2301 C CA . TYR A 1 298 ? -5.199 -32.094 -8.258 1 94.5 298 TYR A CA 1
ATOM 2302 C C . TYR A 1 298 ? -6.594 -31.531 -8.508 1 94.5 298 TYR A C 1
ATOM 2304 O O . TYR A 1 298 ? -7.141 -30.828 -7.656 1 94.5 298 TYR A O 1
ATOM 2312 N N . LEU A 1 299 ? -7.09 -31.828 -9.711 1 94.69 299 LEU A N 1
ATOM 2313 C CA . LEU A 1 299 ? -8.461 -31.422 -10 1 94.69 299 LEU A CA 1
ATOM 2314 C C . LEU A 1 299 ? -9.438 -32.062 -9.023 1 94.69 299 LEU A C 1
ATOM 2316 O O . LEU A 1 299 ? -10.297 -31.375 -8.461 1 94.69 299 LEU A O 1
ATOM 2320 N N . LEU A 1 300 ? -9.273 -33.344 -8.812 1 92.94 300 LEU A N 1
ATOM 2321 C CA . LEU A 1 300 ? -10.148 -34.062 -7.895 1 92.94 300 LEU A CA 1
ATOM 2322 C C . LEU A 1 300 ? -10.008 -33.531 -6.473 1 92.94 300 LEU A C 1
ATOM 2324 O O . LEU A 1 300 ? -11 -33.375 -5.762 1 92.94 300 LEU A O 1
ATOM 2328 N N . LYS A 1 301 ? -8.789 -33.25 -6.086 1 92.69 301 LYS A N 1
ATOM 2329 C CA . LYS A 1 301 ? -8.539 -32.688 -4.762 1 92.69 301 LYS A CA 1
ATOM 2330 C C . LYS A 1 301 ? -9.25 -31.359 -4.59 1 92.69 301 LYS A C 1
ATOM 2332 O O . LYS A 1 301 ? -9.898 -31.125 -3.574 1 92.69 301 LYS A O 1
ATOM 2337 N N . ARG A 1 302 ? -9.102 -30.531 -5.566 1 93.12 302 ARG A N 1
ATOM 2338 C CA . ARG A 1 302 ? -9.711 -29.203 -5.496 1 93.12 302 ARG A CA 1
ATOM 2339 C C . ARG A 1 302 ? -11.227 -29.297 -5.441 1 93.12 302 ARG A C 1
ATOM 2341 O O . ARG A 1 302 ? -11.883 -28.5 -4.773 1 93.12 302 ARG A O 1
ATOM 2348 N N . CYS A 1 303 ? -11.789 -30.188 -6.176 1 90.44 303 CYS A N 1
ATOM 2349 C CA . CYS A 1 303 ? -13.234 -30.359 -6.238 1 90.44 303 CYS A CA 1
ATOM 2350 C C . CYS A 1 303 ? -13.797 -30.75 -4.875 1 90.44 303 CYS A C 1
ATOM 2352 O O . CYS A 1 303 ? -14.938 -30.406 -4.555 1 90.44 303 CYS A O 1
ATOM 2354 N N . LYS A 1 304 ? -12.953 -31.328 -4.055 1 90.06 304 LYS A N 1
ATOM 2355 C CA . LYS A 1 304 ? -13.383 -31.703 -2.711 1 90.06 304 LYS A CA 1
ATOM 2356 C C . LYS A 1 304 ? -13.594 -30.469 -1.839 1 90.06 304 LYS A C 1
ATOM 2358 O O . LYS A 1 304 ? -14.328 -30.531 -0.85 1 90.06 304 LYS A O 1
ATOM 2363 N N . TRP A 1 305 ? -12.938 -29.406 -2.223 1 87.88 305 TRP A N 1
ATOM 2364 C CA . TRP A 1 305 ? -12.984 -28.203 -1.394 1 87.88 305 TRP A CA 1
ATOM 2365 C C . TRP A 1 305 ? -14.117 -27.281 -1.841 1 87.88 305 TRP A C 1
ATOM 2367 O O . TRP A 1 305 ? -14.25 -26.172 -1.33 1 87.88 305 TRP A O 1
ATOM 2377 N N . ALA A 1 306 ? -14.82 -27.578 -2.811 1 85.38 306 ALA A N 1
ATOM 2378 C CA . ALA A 1 306 ? -15.883 -26.734 -3.348 1 85.38 306 ALA A CA 1
ATOM 2379 C C . ALA A 1 306 ? -17.25 -27.406 -3.191 1 85.38 306 ALA A C 1
ATOM 2381 O O . ALA A 1 306 ? -17.359 -28.625 -3.273 1 85.38 306 ALA A O 1
ATOM 2382 N N . PRO A 1 307 ? -18.266 -26.531 -2.963 1 78.19 307 PRO A N 1
ATOM 2383 C CA . PRO A 1 307 ? -19.609 -27.125 -2.938 1 78.19 307 PRO A CA 1
ATOM 2384 C C . PRO A 1 307 ? -20 -27.766 -4.266 1 78.19 307 PRO A C 1
ATOM 2386 O O . PRO A 1 307 ? -19.641 -27.266 -5.332 1 78.19 307 PRO A O 1
ATOM 2389 N N . THR A 1 308 ? -20.703 -28.828 -4.102 1 74.38 308 THR A N 1
ATOM 2390 C CA . THR A 1 308 ? -21.078 -29.625 -5.266 1 74.38 308 THR A CA 1
ATOM 2391 C C . THR A 1 308 ? -21.906 -28.781 -6.242 1 74.38 308 THR A C 1
ATOM 2393 O O . THR A 1 308 ? -21.766 -28.922 -7.457 1 74.38 308 THR A O 1
ATOM 2396 N N . GLU A 1 309 ? -22.672 -27.922 -5.719 1 72.5 309 GLU A N 1
ATOM 2397 C CA . GLU A 1 309 ? -23.531 -27.078 -6.551 1 72.5 309 GLU A CA 1
ATOM 2398 C C . GLU A 1 309 ? -22.703 -26.156 -7.449 1 72.5 309 GLU A C 1
ATOM 2400 O O . GLU A 1 309 ? -23.078 -25.922 -8.602 1 72.5 309 GLU A O 1
ATOM 2405 N N . ASP A 1 310 ? -21.625 -25.781 -6.977 1 75.69 310 ASP A N 1
ATOM 2406 C CA . ASP A 1 310 ? -20.75 -24.891 -7.742 1 75.69 310 ASP A CA 1
ATOM 2407 C C . ASP A 1 310 ? -20.016 -25.656 -8.844 1 75.69 310 ASP A C 1
ATOM 2409 O O . ASP A 1 310 ? -19.828 -25.125 -9.945 1 75.69 310 ASP A O 1
ATOM 2413 N N . LEU A 1 311 ? -19.844 -26.891 -8.586 1 79.88 311 LEU A N 1
ATOM 2414 C CA . LEU A 1 311 ? -19.047 -27.703 -9.5 1 79.88 311 LEU A CA 1
ATOM 2415 C C . LEU A 1 311 ? -19.875 -28.125 -10.711 1 79.88 311 LEU A C 1
ATOM 2417 O O . LEU A 1 311 ? -19.344 -28.234 -11.82 1 79.88 311 LEU A O 1
ATOM 2421 N N . SER A 1 312 ? -21.125 -28.359 -10.422 1 79.5 312 SER A N 1
ATOM 2422 C CA . SER A 1 312 ? -22 -28.875 -11.477 1 79.5 312 SER A CA 1
ATOM 2423 C C . SER A 1 312 ? -22.141 -27.859 -12.609 1 79.5 312 SER A C 1
ATOM 2425 O O . SER A 1 312 ? -22.328 -28.234 -13.773 1 79.5 312 SER A O 1
ATOM 2427 N N . LYS A 1 313 ? -21.922 -26.656 -12.328 1 84.56 313 LYS A N 1
ATOM 2428 C CA . LYS A 1 313 ? -22.156 -25.609 -13.312 1 84.56 313 LYS A CA 1
ATOM 2429 C C . LYS A 1 313 ? -20.875 -25.234 -14.039 1 84.56 313 LYS A C 1
ATOM 2431 O O . LYS A 1 313 ? -20.891 -24.5 -15.023 1 84.56 313 LYS A O 1
ATOM 2436 N N . LEU A 1 314 ? -19.875 -25.875 -13.625 1 89.44 314 LEU A N 1
ATOM 2437 C CA . LEU A 1 314 ? -18.594 -25.469 -14.188 1 89.44 314 LEU A CA 1
ATOM 2438 C C . LEU A 1 314 ? -18.281 -26.266 -15.461 1 89.44 314 LEU A C 1
ATOM 2440 O O . LEU A 1 314 ? -18.469 -27.484 -15.508 1 89.44 314 LEU A O 1
ATOM 2444 N N . GLU A 1 315 ? -17.844 -25.531 -16.547 1 92.88 315 GLU A N 1
ATOM 2445 C CA . GLU A 1 315 ? -17.422 -26.141 -17.797 1 92.88 315 GLU A CA 1
ATOM 2446 C C . GLU A 1 315 ? -15.906 -26.125 -17.938 1 92.88 315 GLU A C 1
ATOM 2448 O O . GLU A 1 315 ? -15.344 -26.859 -18.75 1 92.88 315 GLU A O 1
ATOM 2453 N N . HIS A 1 316 ? -15.273 -25.266 -17.25 1 95.56 316 HIS A N 1
ATOM 2454 C CA . HIS A 1 316 ? -13.82 -25.094 -17.234 1 95.56 316 HIS A CA 1
ATOM 2455 C C . HIS A 1 316 ? -13.305 -24.938 -15.805 1 95.56 316 HIS A C 1
ATOM 2457 O O . HIS A 1 316 ? -14.008 -24.406 -14.945 1 95.56 316 HIS A O 1
ATOM 2463 N N . VAL A 1 317 ? -12.133 -25.5 -15.578 1 95.69 317 VAL A N 1
ATOM 2464 C CA . VAL A 1 317 ? -11.5 -25.312 -14.273 1 95.69 317 VAL A CA 1
ATOM 2465 C C . VAL A 1 317 ? -9.992 -25.141 -14.461 1 95.69 317 VAL A C 1
ATOM 2467 O O . VAL A 1 317 ? -9.383 -25.844 -15.273 1 95.69 317 VAL A O 1
ATOM 2470 N N . GLU A 1 318 ? -9.5 -24.219 -13.766 1 97 318 GLU A N 1
ATOM 2471 C CA . GLU A 1 318 ? -8.062 -24.016 -13.68 1 97 318 GLU A CA 1
ATOM 2472 C C . GLU A 1 318 ? -7.523 -24.438 -12.312 1 97 318 GLU A C 1
ATOM 2474 O O . GLU A 1 318 ? -8.117 -24.109 -11.281 1 97 318 GLU A O 1
ATOM 2479 N N . ILE A 1 319 ? -6.453 -25.266 -12.391 1 96.69 319 ILE A N 1
ATOM 2480 C CA . ILE A 1 319 ? -5.809 -25.703 -11.156 1 96.69 319 ILE A CA 1
ATOM 2481 C C . ILE A 1 319 ? -4.32 -25.359 -11.203 1 96.69 319 ILE A C 1
ATOM 2483 O O . ILE A 1 319 ? -3.668 -25.531 -12.234 1 96.69 319 ILE A O 1
ATOM 2487 N N . CYS A 1 320 ? -3.826 -24.844 -10.047 1 97.38 320 CYS A N 1
ATOM 2488 C CA . CYS A 1 320 ? -2.406 -24.516 -9.961 1 97.38 320 CYS A CA 1
ATOM 2489 C C . CYS A 1 320 ? -1.728 -25.359 -8.883 1 97.38 320 CYS A C 1
ATOM 2491 O O . CYS A 1 320 ? -1.55 -24.891 -7.754 1 97.38 320 CYS A O 1
ATOM 2493 N N . PRO A 1 321 ? -1.284 -26.578 -9.266 1 97.19 321 PRO A N 1
ATOM 2494 C CA . PRO A 1 321 ? -0.628 -27.469 -8.297 1 97.19 321 PRO A CA 1
ATOM 2495 C C . PRO A 1 321 ? 0.604 -26.828 -7.656 1 97.19 321 PRO A C 1
ATOM 2497 O O . PRO A 1 321 ? 0.839 -26.984 -6.457 1 97.19 321 PRO A O 1
ATOM 2500 N N . LYS A 1 322 ? 1.349 -26.109 -8.422 1 96.94 322 LYS A N 1
ATOM 2501 C CA . LYS A 1 322 ? 2.562 -25.469 -7.906 1 96.94 322 LYS A CA 1
ATOM 2502 C C . LYS A 1 322 ? 2.238 -24.469 -6.801 1 96.94 322 LYS A C 1
ATOM 2504 O O . LYS A 1 322 ? 2.992 -24.344 -5.836 1 96.94 322 LYS A O 1
ATOM 2509 N N . ALA A 1 323 ? 1.155 -23.734 -6.957 1 95.25 323 ALA A N 1
ATOM 2510 C CA . ALA A 1 323 ? 0.718 -22.797 -5.926 1 95.25 323 ALA A CA 1
ATOM 2511 C C . ALA A 1 323 ? 0.343 -23.531 -4.641 1 95.25 323 ALA A C 1
ATOM 2513 O O . ALA A 1 323 ? 0.691 -23.094 -3.543 1 95.25 323 ALA A O 1
ATOM 2514 N N . MET A 1 324 ? -0.34 -24.625 -4.828 1 93.06 324 MET A N 1
ATOM 2515 C CA . MET A 1 324 ? -0.735 -25.438 -3.678 1 93.06 324 MET A CA 1
ATOM 2516 C C . MET A 1 324 ? 0.489 -25.984 -2.953 1 93.06 324 MET A C 1
ATOM 2518 O O . MET A 1 324 ? 0.604 -25.859 -1.733 1 93.06 324 MET A O 1
ATOM 2522 N N . ASP A 1 325 ? 1.391 -26.5 -3.725 1 95.19 325 ASP A N 1
ATOM 2523 C CA . ASP A 1 325 ? 2.607 -27.078 -3.158 1 95.19 325 ASP A CA 1
ATOM 2524 C C . ASP A 1 325 ? 3.451 -26 -2.469 1 95.19 325 ASP A C 1
ATOM 2526 O O . ASP A 1 325 ? 3.98 -26.234 -1.379 1 95.19 325 ASP A O 1
ATOM 2530 N N . LEU A 1 326 ? 3.59 -24.922 -3.121 1 95.5 326 LEU A N 1
ATOM 2531 C CA . LEU A 1 326 ? 4.355 -23.812 -2.551 1 95.5 326 LEU A CA 1
ATOM 2532 C C . LEU A 1 326 ? 3.752 -23.359 -1.227 1 95.5 326 LEU A C 1
ATOM 2534 O O . LEU A 1 326 ? 4.477 -23.125 -0.257 1 95.5 326 LEU A O 1
ATOM 2538 N N . THR A 1 327 ? 2.455 -23.219 -1.195 1 92.94 327 THR A N 1
ATOM 2539 C CA . THR A 1 327 ? 1.765 -22.797 0.02 1 92.94 327 THR A CA 1
ATOM 2540 C C . THR A 1 327 ? 1.999 -23.797 1.146 1 92.94 327 THR A C 1
ATOM 2542 O O . THR A 1 327 ? 2.232 -23.406 2.293 1 92.94 327 THR A O 1
ATOM 2545 N N . GLN A 1 328 ? 1.957 -25.047 0.768 1 91.75 328 GLN A N 1
ATOM 2546 C CA . GLN A 1 328 ? 2.24 -26.078 1.77 1 91.75 328 GLN A CA 1
ATOM 2547 C C . GLN A 1 328 ? 3.668 -25.953 2.293 1 91.75 328 GLN A C 1
ATOM 2549 O O . GLN A 1 328 ? 3.906 -26.078 3.496 1 91.75 328 GLN A O 1
ATOM 2554 N N . ASN A 1 329 ? 4.566 -25.719 1.412 1 94.19 329 ASN A N 1
ATOM 2555 C CA . ASN A 1 329 ? 5.961 -25.531 1.807 1 94.19 329 ASN A CA 1
ATOM 2556 C C . ASN A 1 329 ? 6.125 -24.328 2.732 1 94.19 329 ASN A C 1
ATOM 2558 O O . ASN A 1 329 ? 6.836 -24.406 3.736 1 94.19 329 ASN A O 1
ATOM 2562 N N . ILE A 1 330 ? 5.477 -23.219 2.418 1 93.31 330 ILE A N 1
ATOM 2563 C CA . ILE A 1 330 ? 5.508 -22.016 3.238 1 93.31 330 ILE A CA 1
ATOM 2564 C C . ILE A 1 330 ? 4.926 -22.312 4.617 1 93.31 330 ILE A C 1
ATOM 2566 O O . ILE A 1 330 ? 5.52 -21.969 5.641 1 93.31 330 ILE A O 1
ATOM 2570 N N . ALA A 1 331 ? 3.771 -22.984 4.598 1 90.19 331 ALA A N 1
ATOM 2571 C CA . ALA A 1 331 ? 3.098 -23.312 5.852 1 90.19 331 ALA A CA 1
ATOM 2572 C C . ALA A 1 331 ? 3.98 -24.203 6.73 1 90.19 331 ALA A C 1
ATOM 2574 O O . ALA A 1 331 ? 4.074 -23.984 7.941 1 90.19 331 ALA A O 1
ATOM 2575 N N . LYS A 1 332 ? 4.621 -25.125 6.125 1 91 332 LYS A N 1
ATOM 2576 C CA . LYS A 1 332 ? 5.516 -26.016 6.859 1 91 332 LYS A CA 1
ATOM 2577 C C . LYS A 1 332 ? 6.688 -25.25 7.465 1 91 332 LYS A C 1
ATOM 2579 O O . LYS A 1 332 ? 7.051 -25.469 8.617 1 91 332 LYS A O 1
ATOM 2584 N N . ARG A 1 333 ? 7.246 -24.359 6.688 1 91.75 333 ARG A N 1
ATOM 2585 C CA . ARG A 1 333 ? 8.367 -23.547 7.137 1 91.75 333 ARG A CA 1
ATOM 2586 C C . ARG A 1 333 ? 7.977 -22.688 8.344 1 91.75 333 ARG A C 1
ATOM 2588 O O . ARG A 1 333 ? 8.688 -22.672 9.352 1 91.75 333 ARG A O 1
ATOM 2595 N N . ILE A 1 334 ? 6.895 -22.062 8.258 1 89.5 334 ILE A N 1
ATOM 2596 C CA . ILE A 1 334 ? 6.422 -21.172 9.305 1 89.5 334 ILE A CA 1
ATOM 2597 C C . ILE A 1 334 ? 6.059 -21.984 10.547 1 89.5 334 ILE A C 1
ATOM 2599 O O . ILE A 1 334 ? 6.32 -21.562 11.68 1 89.5 334 ILE A O 1
ATOM 2603 N N . SER A 1 335 ? 5.484 -23.125 10.289 1 87.06 335 SER A N 1
ATOM 2604 C CA . SER A 1 335 ? 5.109 -23.984 11.406 1 87.06 335 SER A CA 1
ATOM 2605 C C . SER A 1 335 ? 6.336 -24.469 12.164 1 87.06 335 SER A C 1
ATOM 2607 O O . SER A 1 335 ? 6.316 -24.562 13.398 1 87.06 335 SER A O 1
ATOM 2609 N N . SER A 1 336 ? 7.332 -24.703 11.484 1 89.31 336 SER A N 1
ATOM 2610 C CA . SER A 1 336 ? 8.531 -25.281 12.078 1 89.31 336 SER A CA 1
ATOM 2611 C C . SER A 1 336 ? 9.398 -24.203 12.719 1 89.31 336 SER A C 1
ATOM 2613 O O . SER A 1 336 ? 9.898 -24.375 13.836 1 89.31 336 SER A O 1
ATOM 2615 N N . ASP A 1 337 ? 9.555 -23.094 12.047 1 91.06 337 ASP A N 1
ATOM 2616 C CA . ASP A 1 337 ? 10.562 -22.109 12.438 1 91.06 337 ASP A CA 1
ATOM 2617 C C . ASP A 1 337 ? 9.914 -20.875 13.062 1 91.06 337 ASP A C 1
ATOM 2619 O O . ASP A 1 337 ? 10.594 -20.062 13.688 1 91.06 337 ASP A O 1
ATOM 2623 N N . GLY A 1 338 ? 8.617 -20.781 12.93 1 87.81 338 GLY A N 1
ATOM 2624 C CA . GLY A 1 338 ? 7.949 -19.547 13.305 1 87.81 338 GLY A CA 1
ATOM 2625 C C . GLY A 1 338 ? 7.961 -18.5 12.211 1 87.81 338 GLY A C 1
ATOM 2626 O O . GLY A 1 338 ? 8.656 -18.656 11.203 1 87.81 338 GLY A O 1
ATOM 2627 N N . GLY A 1 339 ? 7.117 -17.5 12.398 1 90.44 339 GLY A N 1
ATOM 2628 C CA . GLY A 1 339 ? 7.043 -16.422 11.43 1 90.44 339 GLY A CA 1
ATOM 2629 C C . GLY A 1 339 ? 5.68 -16.281 10.781 1 90.44 339 GLY A C 1
ATOM 2630 O O . GLY A 1 339 ? 4.656 -16.531 11.422 1 90.44 339 GLY A O 1
ATOM 2631 N N . GLY A 1 340 ? 5.68 -15.719 9.594 1 89 340 GLY A N 1
ATOM 2632 C CA . GLY A 1 340 ? 4.445 -15.484 8.867 1 89 340 GLY A CA 1
ATOM 2633 C C . GLY A 1 340 ? 4.668 -15.203 7.391 1 89 340 GLY A C 1
ATOM 2634 O O . GLY A 1 340 ? 5.809 -15.062 6.945 1 89 340 GLY A O 1
ATOM 2635 N N . ALA A 1 341 ? 3.516 -15.18 6.695 1 90.25 341 ALA A N 1
ATOM 2636 C CA . ALA A 1 341 ? 3.588 -14.938 5.254 1 90.25 341 ALA A CA 1
ATOM 2637 C C . ALA A 1 341 ? 2.51 -13.961 4.805 1 90.25 341 ALA A C 1
ATOM 2639 O O . ALA A 1 341 ? 1.381 -13.992 5.301 1 90.25 341 ALA A O 1
ATOM 2640 N N . LEU A 1 342 ? 2.939 -13.086 3.934 1 87.19 342 LEU A N 1
ATOM 2641 C CA . LEU A 1 342 ? 2.033 -12.156 3.266 1 87.19 342 LEU A CA 1
ATOM 2642 C C . LEU A 1 342 ? 1.981 -12.438 1.766 1 87.19 342 LEU A C 1
ATOM 2644 O O . LEU A 1 342 ? 2.982 -12.273 1.065 1 87.19 342 LEU A O 1
ATOM 2648 N N . ILE A 1 343 ? 0.81 -12.875 1.332 1 87.88 343 ILE A N 1
ATOM 2649 C CA . ILE A 1 343 ? 0.613 -13.18 -0.081 1 87.88 343 ILE A CA 1
ATOM 2650 C C . ILE A 1 343 ? -0.406 -12.219 -0.681 1 87.88 343 ILE A C 1
ATOM 2652 O O . ILE A 1 343 ? -1.56 -12.172 -0.248 1 87.88 343 ILE A O 1
ATOM 2656 N N . ILE A 1 344 ? 0.063 -11.453 -1.643 1 82.88 344 ILE A N 1
ATOM 2657 C CA . ILE A 1 344 ? -0.789 -10.469 -2.297 1 82.88 344 ILE A CA 1
ATOM 2658 C C . ILE A 1 344 ? -0.837 -10.742 -3.799 1 82.88 344 ILE A C 1
ATOM 2660 O O . ILE A 1 344 ? 0.193 -10.703 -4.477 1 82.88 344 ILE A O 1
ATOM 2664 N N . ASP A 1 345 ? -2.02 -11.023 -4.254 1 83.94 345 ASP A N 1
ATOM 2665 C CA . ASP A 1 345 ? -2.135 -11.336 -5.676 1 83.94 345 ASP A CA 1
ATOM 2666 C C . ASP A 1 345 ? -3.553 -11.086 -6.18 1 83.94 345 ASP A C 1
ATOM 2668 O O . ASP A 1 345 ? -4.477 -10.891 -5.383 1 83.94 345 ASP A O 1
ATOM 2672 N N . TYR A 1 346 ? -3.639 -11.062 -7.551 1 77.81 346 TYR A N 1
ATOM 2673 C CA . TYR A 1 346 ? -4.961 -11.062 -8.164 1 77.81 346 TYR A CA 1
ATOM 2674 C C . TYR A 1 346 ? -5.562 -12.461 -8.172 1 77.81 346 TYR A C 1
ATOM 2676 O O . TYR A 1 346 ? -4.859 -13.445 -8.445 1 77.81 346 TYR A O 1
ATOM 2684 N N . GLY A 1 347 ? -6.805 -12.461 -7.789 1 85.25 347 GLY A N 1
ATOM 2685 C CA . GLY A 1 347 ? -7.426 -13.773 -7.773 1 85.25 347 GLY A CA 1
ATOM 2686 C C . GLY A 1 347 ? -8.906 -13.734 -7.422 1 85.25 347 GLY A C 1
ATOM 2687 O O . GLY A 1 347 ? -9.57 -12.719 -7.633 1 85.25 347 GLY A O 1
ATOM 2688 N N . LEU A 1 348 ? -9.43 -14.961 -7.188 1 84 348 LEU A N 1
ATOM 2689 C CA . LEU A 1 348 ? -10.844 -15.133 -6.875 1 84 348 LEU A CA 1
ATOM 2690 C C . LEU A 1 348 ? -11.023 -15.883 -5.562 1 84 348 LEU A C 1
ATOM 2692 O O . LEU A 1 348 ? -10.203 -16.734 -5.211 1 84 348 LEU A O 1
ATOM 2696 N N . ASP A 1 349 ? -12.109 -15.461 -4.891 1 82.69 349 ASP A N 1
ATOM 2697 C CA . ASP A 1 349 ? -12.523 -16.234 -3.729 1 82.69 349 ASP A CA 1
ATOM 2698 C C . ASP A 1 349 ? -13.445 -17.391 -4.141 1 82.69 349 ASP A C 1
ATOM 2700 O O . ASP A 1 349 ? -14.57 -17.484 -3.66 1 82.69 349 ASP A O 1
ATOM 2704 N N . GLY A 1 350 ? -13.055 -18.203 -4.984 1 85.62 350 GLY A N 1
ATOM 2705 C CA . GLY A 1 350 ? -13.758 -19.328 -5.559 1 85.62 350 GLY A CA 1
ATOM 2706 C C . GLY A 1 350 ? -12.953 -20.047 -6.633 1 85.62 350 GLY A C 1
ATOM 2707 O O . GLY A 1 350 ? -11.781 -19.734 -6.855 1 85.62 350 GLY A O 1
ATOM 2708 N N . ILE A 1 351 ? -13.594 -21.047 -7.164 1 90.25 351 ILE A N 1
ATOM 2709 C CA . ILE A 1 351 ? -12.938 -21.828 -8.203 1 90.25 351 ILE A CA 1
ATOM 2710 C C . ILE A 1 351 ? -12.688 -20.953 -9.43 1 90.25 351 ILE A C 1
ATOM 2712 O O . ILE A 1 351 ? -13.562 -20.172 -9.828 1 90.25 351 ILE A O 1
ATOM 2716 N N . VAL A 1 352 ? -11.5 -21.031 -9.93 1 92.06 352 VAL A N 1
ATOM 2717 C CA . VAL A 1 352 ? -11.164 -20.297 -11.141 1 92.06 352 VAL A CA 1
ATOM 2718 C C . VAL A 1 352 ? -11.484 -21.141 -12.367 1 92.06 352 VAL A C 1
ATOM 2720 O O . VAL A 1 352 ? -11 -22.266 -12.5 1 92.06 352 VAL A O 1
ATOM 2723 N N . SER A 1 353 ? -12.273 -20.609 -13.203 1 92.12 353 SER A N 1
ATOM 2724 C CA . SER A 1 353 ? -12.719 -21.359 -14.375 1 92.12 353 SER A CA 1
ATOM 2725 C C . SER A 1 353 ? -11.727 -21.219 -15.523 1 92.12 353 SER A C 1
ATOM 2727 O O . SER A 1 353 ? -11.07 -22.203 -15.906 1 92.12 353 SER A O 1
ATOM 2729 N N . ASP A 1 354 ? -11.547 -20.062 -16.078 1 92.62 354 ASP A N 1
ATOM 2730 C CA . ASP A 1 354 ? -10.711 -19.75 -17.234 1 92.62 354 ASP A CA 1
ATOM 2731 C C . ASP A 1 354 ? -10.18 -18.312 -17.156 1 92.62 354 ASP A C 1
ATOM 2733 O O . ASP A 1 354 ? -10.805 -17.391 -17.672 1 92.62 354 ASP A O 1
ATOM 2737 N N . SER A 1 355 ? -8.938 -18.188 -16.594 1 93.5 355 SER A N 1
ATOM 2738 C CA . SER A 1 355 ? -8.477 -16.828 -16.344 1 93.5 355 SER A CA 1
ATOM 2739 C C . SER A 1 355 ? -7.121 -16.562 -16.984 1 93.5 355 SER A C 1
ATOM 2741 O O . SER A 1 355 ? -6.664 -15.422 -17.031 1 93.5 355 SER A O 1
ATOM 2743 N N . LEU A 1 356 ? -6.445 -17.594 -17.484 1 95.62 356 LEU A N 1
ATOM 2744 C CA . LEU A 1 356 ? -5.105 -17.422 -18.047 1 95.62 356 LEU A CA 1
ATOM 2745 C C . LEU A 1 356 ? -5.121 -16.438 -19.203 1 95.62 356 LEU A C 1
ATOM 2747 O O . LEU A 1 356 ? -5.922 -16.578 -20.125 1 95.62 356 LEU A O 1
ATOM 2751 N N . GLN A 1 357 ? -4.219 -15.461 -19.078 1 92.12 357 GLN A N 1
ATOM 2752 C CA . GLN A 1 357 ? -4.141 -14.43 -20.109 1 92.12 357 GLN A CA 1
ATOM 2753 C C . GLN A 1 357 ? -2.691 -14.102 -20.453 1 92.12 357 GLN A C 1
ATOM 2755 O O . GLN A 1 357 ? -1.793 -14.305 -19.641 1 92.12 357 GLN A O 1
ATOM 2760 N N . ALA A 1 358 ? -2.555 -13.672 -21.656 1 91.25 358 ALA A N 1
ATOM 2761 C CA . ALA A 1 358 ? -1.271 -13.148 -22.109 1 91.25 358 ALA A CA 1
ATOM 2762 C C . ALA A 1 358 ? -1.324 -11.633 -22.281 1 91.25 358 ALA A C 1
ATOM 2764 O O . ALA A 1 358 ? -2.27 -11.102 -22.875 1 91.25 358 ALA A O 1
ATOM 2765 N N . ILE A 1 359 ? -0.353 -11.023 -21.688 1 84.44 359 ILE A N 1
ATOM 2766 C CA . ILE A 1 359 ? -0.332 -9.57 -21.75 1 84.44 359 ILE A CA 1
ATOM 2767 C C . ILE A 1 359 ? 0.979 -9.094 -22.375 1 84.44 359 ILE A C 1
ATOM 2769 O O . ILE A 1 359 ? 2.061 -9.492 -21.938 1 84.44 359 ILE A O 1
ATOM 2773 N N . ARG A 1 360 ? 0.896 -8.32 -23.391 1 82.38 360 ARG A N 1
ATOM 2774 C CA . ARG A 1 360 ? 2.037 -7.715 -24.078 1 82.38 360 ARG A CA 1
ATOM 2775 C C . ARG A 1 360 ? 1.843 -6.211 -24.234 1 82.38 360 ARG A C 1
ATOM 2777 O O . ARG A 1 360 ? 0.863 -5.773 -24.844 1 82.38 360 ARG A O 1
ATOM 2784 N N . LYS A 1 361 ? 2.719 -5.422 -23.672 1 75.94 361 LYS A N 1
ATOM 2785 C CA . LYS A 1 361 ? 2.654 -3.967 -23.75 1 75.94 361 LYS A CA 1
ATOM 2786 C C . LYS A 1 361 ? 1.273 -3.453 -23.359 1 75.94 361 LYS A C 1
ATOM 2788 O O . LYS A 1 361 ? 0.647 -2.695 -24.094 1 75.94 361 LYS A O 1
ATOM 2793 N N . HIS A 1 362 ? 0.768 -4.062 -22.359 1 71.62 362 HIS A N 1
ATOM 2794 C CA . HIS A 1 362 ? -0.451 -3.619 -21.688 1 71.62 362 HIS A CA 1
ATOM 2795 C C . HIS A 1 362 ? -1.689 -4 -22.5 1 71.62 362 HIS A C 1
ATOM 2797 O O . HIS A 1 362 ? -2.762 -3.424 -22.297 1 71.62 362 HIS A O 1
ATOM 2803 N N . LYS A 1 363 ? -1.473 -4.918 -23.359 1 78.31 363 LYS A N 1
ATOM 2804 C CA . LYS A 1 363 ? -2.605 -5.402 -24.141 1 78.31 363 LYS A CA 1
ATOM 2805 C C . LYS A 1 363 ? -2.74 -6.918 -24.031 1 78.31 363 LYS A C 1
ATOM 2807 O O . LYS A 1 363 ? -1.737 -7.637 -24 1 78.31 363 LYS A O 1
ATOM 2812 N N . PHE A 1 364 ? -3.992 -7.309 -24.078 1 84.69 364 PHE A N 1
ATOM 2813 C CA . PHE A 1 364 ? -4.238 -8.742 -24.094 1 84.69 364 PHE A CA 1
ATOM 2814 C C . PHE A 1 364 ? -3.973 -9.32 -25.484 1 84.69 364 PHE A C 1
ATOM 2816 O O . PHE A 1 364 ? -4.375 -8.734 -26.5 1 84.69 364 PHE A O 1
ATOM 2823 N N . VAL A 1 365 ? -3.264 -10.383 -25.531 1 88.56 365 VAL A N 1
ATOM 2824 C CA . VAL A 1 365 ? -2.982 -11.062 -26.797 1 88.56 365 VAL A CA 1
ATOM 2825 C C . VAL A 1 365 ? -3.279 -12.555 -26.656 1 88.56 365 VAL A C 1
ATOM 2827 O O . VAL A 1 365 ? -3.521 -13.047 -25.547 1 88.56 365 VAL A O 1
ATOM 2830 N N . ASN A 1 366 ? -3.289 -13.18 -27.797 1 92.69 366 ASN A N 1
ATOM 2831 C CA . ASN A 1 366 ? -3.402 -14.633 -27.766 1 92.69 366 ASN A CA 1
ATOM 2832 C C . ASN A 1 366 ? -2.172 -15.281 -27.141 1 92.69 366 ASN A C 1
ATOM 2834 O O . ASN A 1 366 ? -1.04 -14.961 -27.5 1 92.69 366 ASN A O 1
ATOM 2838 N N . MET A 1 367 ? -2.461 -16.172 -26.219 1 93.19 367 MET A N 1
ATOM 2839 C CA . MET A 1 367 ? -1.36 -16.719 -25.438 1 93.19 367 MET A CA 1
ATOM 2840 C C . MET A 1 367 ? -0.44 -17.562 -26.312 1 93.19 367 MET A C 1
ATOM 2842 O O . MET A 1 367 ? 0.708 -17.828 -25.953 1 93.19 367 MET A O 1
ATOM 2846 N N . LEU A 1 368 ? -0.937 -17.953 -27.469 1 95.31 368 LEU A N 1
ATOM 2847 C CA . LEU A 1 368 ? -0.14 -18.781 -28.359 1 95.31 368 LEU A CA 1
ATOM 2848 C C . LEU A 1 368 ? 0.593 -17.938 -29.391 1 95.31 368 LEU A C 1
ATOM 2850 O O . LEU A 1 368 ? 1.392 -18.453 -30.172 1 95.31 368 LEU A O 1
ATOM 2854 N N . ASP A 1 369 ? 0.329 -16.656 -29.297 1 91.31 369 ASP A N 1
ATOM 2855 C CA . ASP A 1 369 ? 0.953 -15.75 -30.25 1 91.31 369 ASP A CA 1
ATOM 2856 C C . ASP A 1 369 ? 2.352 -15.344 -29.781 1 91.31 369 ASP A C 1
ATOM 2858 O O . ASP A 1 369 ? 2.5 -14.633 -28.781 1 91.31 369 ASP A O 1
ATOM 2862 N N . ASP A 1 370 ? 3.371 -15.773 -30.516 1 90.31 370 ASP A N 1
ATOM 2863 C CA . ASP A 1 370 ? 4.766 -15.422 -30.281 1 90.31 370 ASP A CA 1
ATOM 2864 C C . ASP A 1 370 ? 5.145 -15.656 -28.812 1 90.31 370 ASP A C 1
ATOM 2866 O O . ASP A 1 370 ? 5.48 -14.719 -28.094 1 90.31 370 ASP A O 1
ATOM 2870 N N . PRO A 1 371 ? 5.078 -16.891 -28.453 1 93.25 371 PRO A N 1
ATOM 2871 C CA . PRO A 1 371 ? 5.406 -17.203 -27.062 1 93.25 371 PRO A CA 1
ATOM 2872 C C . PRO A 1 371 ? 6.758 -16.641 -26.641 1 93.25 371 PRO A C 1
ATOM 2874 O O . PRO A 1 371 ? 7.711 -16.641 -27.422 1 93.25 371 PRO A O 1
ATOM 2877 N N . GLY A 1 372 ? 6.77 -16.172 -25.391 1 90.12 372 GLY A N 1
ATOM 2878 C CA . GLY A 1 372 ? 7.984 -15.57 -24.859 1 90.12 372 GLY A CA 1
ATOM 2879 C C . GLY A 1 372 ? 7.98 -14.055 -24.938 1 90.12 372 GLY A C 1
ATOM 2880 O O . GLY A 1 372 ? 8.805 -13.398 -24.297 1 90.12 372 GLY A O 1
ATOM 2881 N N . SER A 1 373 ? 7.043 -13.484 -25.672 1 88.06 373 SER A N 1
ATOM 2882 C CA . SER A 1 373 ? 7 -12.039 -25.875 1 88.06 373 SER A CA 1
ATOM 2883 C C . SER A 1 373 ? 5.957 -11.398 -24.969 1 88.06 373 SER A C 1
ATOM 2885 O O . SER A 1 373 ? 5.875 -10.172 -24.875 1 88.06 373 SER A O 1
ATOM 2887 N N . ALA A 1 374 ? 5.172 -12.219 -24.375 1 87.62 374 ALA A N 1
ATOM 2888 C CA . ALA A 1 374 ? 4.098 -11.727 -23.516 1 87.62 374 ALA A CA 1
ATOM 2889 C C . ALA A 1 374 ? 4.168 -12.359 -22.125 1 87.62 374 ALA A C 1
ATOM 2891 O O . ALA A 1 374 ? 4.613 -13.5 -21.984 1 87.62 374 ALA A O 1
ATOM 2892 N N . ASP A 1 375 ? 3.719 -11.547 -21.203 1 87.69 375 ASP A N 1
ATOM 2893 C CA . ASP A 1 375 ? 3.543 -12.078 -19.859 1 87.69 375 ASP A CA 1
ATOM 2894 C C . ASP A 1 375 ? 2.303 -12.969 -19.766 1 87.69 375 ASP A C 1
ATOM 2896 O O . ASP A 1 375 ? 1.333 -12.758 -20.5 1 87.69 375 ASP A O 1
ATOM 2900 N N . LEU A 1 376 ? 2.449 -14.078 -19.078 1 92.94 376 LEU A N 1
ATOM 2901 C CA . LEU A 1 376 ? 1.294 -14.93 -18.812 1 92.94 376 LEU A CA 1
ATOM 2902 C C . LEU A 1 376 ? 0.899 -14.859 -17.344 1 92.94 376 LEU A C 1
ATOM 2904 O O . LEU A 1 376 ? 1.756 -14.945 -16.453 1 92.94 376 LEU A O 1
ATOM 2908 N N . SER A 1 377 ? -0.354 -14.625 -17.062 1 91.81 377 SER A N 1
ATOM 2909 C CA . SER A 1 377 ? -0.864 -14.531 -15.695 1 91.81 377 SER A CA 1
ATOM 2910 C C . SER A 1 377 ? -2.23 -15.203 -15.578 1 91.81 377 SER A C 1
ATOM 2912 O O . SER A 1 377 ? -3.012 -15.211 -16.531 1 91.81 377 SER A O 1
ATOM 2914 N N . ALA A 1 378 ? -2.451 -15.852 -14.453 1 94.19 378 ALA A N 1
ATOM 2915 C CA . ALA A 1 378 ? -3.744 -16.453 -14.125 1 94.19 378 ALA A CA 1
ATOM 2916 C C . ALA A 1 378 ? -4.223 -16.016 -12.75 1 94.19 378 ALA A C 1
ATOM 2918 O O . ALA A 1 378 ? -3.412 -15.711 -11.867 1 94.19 378 ALA A O 1
ATOM 2919 N N . TYR A 1 379 ? -5.523 -15.977 -12.617 1 91.31 379 TYR A N 1
ATOM 2920 C CA . TYR A 1 379 ? -6.074 -15.641 -11.312 1 91.31 379 TYR A CA 1
ATOM 2921 C C . TYR A 1 379 ? -5.703 -16.703 -10.273 1 91.31 379 TYR A C 1
ATOM 2923 O O . TYR A 1 379 ? -5.723 -17.891 -10.57 1 91.31 379 TYR A O 1
ATOM 2931 N N . VAL A 1 380 ? -5.402 -16.156 -9.133 1 92.56 380 VAL A N 1
ATOM 2932 C CA . VAL A 1 380 ? -5.07 -17.062 -8.039 1 92.56 380 VAL A CA 1
ATOM 2933 C C . VAL A 1 380 ? -6.355 -17.578 -7.391 1 92.56 380 VAL A C 1
ATOM 2935 O O . VAL A 1 380 ? -7.285 -16.812 -7.141 1 92.56 380 VAL A O 1
ATOM 2938 N N . ASP A 1 381 ? -6.445 -18.906 -7.219 1 92.06 381 ASP A N 1
ATOM 2939 C CA . ASP A 1 381 ? -7.516 -19.562 -6.469 1 92.06 381 ASP A CA 1
ATOM 2940 C C . ASP A 1 381 ? -7.258 -19.484 -4.965 1 92.06 381 ASP A C 1
ATOM 2942 O O . ASP A 1 381 ? -6.676 -20.406 -4.383 1 92.06 381 ASP A O 1
ATOM 2946 N N . PHE A 1 382 ? -7.773 -18.484 -4.309 1 87.62 382 PHE A N 1
ATOM 2947 C CA . PHE A 1 382 ? -7.391 -18.203 -2.93 1 87.62 382 PHE A CA 1
ATOM 2948 C C . PHE A 1 382 ? -7.953 -19.266 -1.989 1 87.62 382 PHE A C 1
ATOM 2950 O O . PHE A 1 382 ? -7.297 -19.656 -1.023 1 87.62 382 PHE A O 1
ATOM 2957 N N . PRO A 1 383 ? -9.18 -19.75 -2.203 1 86.69 383 PRO A N 1
ATOM 2958 C CA . PRO A 1 383 ? -9.617 -20.859 -1.357 1 86.69 383 PRO A CA 1
ATOM 2959 C C . PRO A 1 383 ? -8.672 -22.062 -1.425 1 86.69 383 PRO A C 1
ATOM 2961 O O . PRO A 1 383 ? -8.43 -22.719 -0.41 1 86.69 383 PRO A O 1
ATOM 2964 N N . ALA A 1 384 ? -8.164 -22.312 -2.584 1 90.69 384 ALA A N 1
ATOM 2965 C CA . ALA A 1 384 ? -7.215 -23.422 -2.717 1 90.69 384 ALA A CA 1
ATOM 2966 C C . ALA A 1 384 ? -5.949 -23.141 -1.905 1 90.69 384 ALA A C 1
ATOM 2968 O O . ALA A 1 384 ? -5.398 -24.062 -1.285 1 90.69 384 ALA A O 1
ATOM 2969 N N . ILE A 1 385 ? -5.504 -21.906 -1.933 1 90.12 385 ILE A N 1
ATOM 2970 C CA . ILE A 1 385 ? -4.324 -21.516 -1.174 1 90.12 385 ILE A CA 1
ATOM 2971 C C . ILE A 1 385 ? -4.602 -21.656 0.322 1 90.12 385 ILE A C 1
ATOM 2973 O O . ILE A 1 385 ? -3.781 -22.188 1.062 1 90.12 385 ILE A O 1
ATOM 2977 N N . LYS A 1 386 ? -5.719 -21.188 0.739 1 85.12 386 LYS A N 1
ATOM 2978 C CA . LYS A 1 386 ? -6.102 -21.266 2.146 1 85.12 386 LYS A CA 1
ATOM 2979 C C . LYS A 1 386 ? -6.16 -22.719 2.621 1 85.12 386 LYS A C 1
ATOM 2981 O O . LYS A 1 386 ? -5.594 -23.047 3.662 1 85.12 386 LYS A O 1
ATOM 2986 N N . HIS A 1 387 ? -6.789 -23.562 1.857 1 87.12 387 HIS A N 1
ATOM 2987 C CA . HIS A 1 387 ? -6.918 -24.969 2.219 1 87.12 387 HIS A CA 1
ATOM 2988 C C . HIS A 1 387 ? -5.559 -25.656 2.254 1 87.12 387 HIS A C 1
ATOM 2990 O O . HIS A 1 387 ? -5.309 -26.5 3.115 1 87.12 387 HIS A O 1
ATOM 2996 N N . SER A 1 388 ? -4.762 -25.281 1.325 1 89.5 388 SER A N 1
ATOM 2997 C CA . SER A 1 388 ? -3.424 -25.859 1.277 1 89.5 388 SER A CA 1
ATOM 2998 C C . SER A 1 388 ? -2.625 -25.516 2.529 1 89.5 388 SER A C 1
ATOM 3000 O O . SER A 1 388 ? -1.856 -26.344 3.029 1 89.5 388 SER A O 1
ATOM 3002 N N . ALA A 1 389 ? -2.783 -24.297 2.979 1 87.31 389 ALA A N 1
ATOM 3003 C CA . ALA A 1 389 ? -2.107 -23.891 4.207 1 87.31 389 ALA A CA 1
ATOM 3004 C C . ALA A 1 389 ? -2.678 -24.609 5.418 1 87.31 389 ALA A C 1
ATOM 3006 O O . ALA A 1 389 ? -1.93 -25.047 6.301 1 87.31 389 ALA A O 1
ATOM 3007 N N . GLU A 1 390 ? -3.963 -24.766 5.473 1 83.88 390 GLU A N 1
ATOM 3008 C CA . GLU A 1 390 ? -4.66 -25.344 6.613 1 83.88 390 GLU A CA 1
ATOM 3009 C C . GLU A 1 390 ? -4.344 -26.828 6.75 1 83.88 390 GLU A C 1
ATOM 3011 O O . GLU A 1 390 ? -4.438 -27.391 7.844 1 83.88 390 GLU A O 1
ATOM 3016 N N . GLU A 1 391 ? -4.094 -27.391 5.641 1 83.56 391 GLU A N 1
ATOM 3017 C CA . GLU A 1 391 ? -3.768 -28.812 5.664 1 83.56 391 GLU A CA 1
ATOM 3018 C C . GLU A 1 391 ? -2.502 -29.078 6.473 1 83.56 391 GLU A C 1
ATOM 3020 O O . GLU A 1 391 ? -2.297 -30.188 6.977 1 83.56 391 GLU A O 1
ATOM 3025 N N . VAL A 1 392 ? -1.658 -28.094 6.457 1 80.62 392 VAL A N 1
ATOM 3026 C CA . VAL A 1 392 ? -0.42 -28.25 7.215 1 80.62 392 VAL A CA 1
ATOM 3027 C C . VAL A 1 392 ? -0.667 -27.906 8.68 1 80.62 392 VAL A C 1
ATOM 3029 O O . VAL A 1 392 ? -1.298 -26.891 8.992 1 80.62 392 VAL A O 1
ATOM 3032 N N . SER A 1 393 ? -0.904 -28.812 9.68 1 56.88 393 SER A N 1
ATOM 3033 C CA . SER A 1 393 ? -1.278 -28.797 11.094 1 56.88 393 SER A CA 1
ATOM 3034 C C . SER A 1 393 ? -0.523 -27.703 11.852 1 56.88 393 SER A C 1
ATOM 3036 O O . SER A 1 393 ? 0.63 -27.406 11.531 1 56.88 393 SER A O 1
ATOM 3038 N N . GLY A 1 394 ? -1.161 -26.766 12.633 1 51.22 394 GLY A N 1
ATOM 3039 C CA . GLY A 1 394 ? -0.598 -25.953 13.711 1 51.22 394 GLY A CA 1
ATOM 3040 C C . GLY A 1 394 ? -0.474 -24.484 13.359 1 51.22 394 GLY A C 1
ATOM 3041 O O . GLY A 1 394 ? 0.266 -23.75 14.008 1 51.22 394 GLY A O 1
ATOM 3042 N N . LEU A 1 395 ? -0.863 -24.188 12.203 1 49.81 395 LEU A N 1
ATOM 3043 C CA . LEU A 1 395 ? -0.472 -22.844 11.812 1 49.81 395 LEU A CA 1
ATOM 3044 C C . LEU A 1 395 ? -1.222 -21.797 12.633 1 49.81 395 LEU A C 1
ATOM 3046 O O . LEU A 1 395 ? -2.445 -21.688 12.531 1 49.81 395 LEU A O 1
ATOM 3050 N N . HIS A 1 396 ? -0.872 -21.656 13.875 1 43.31 396 HIS A N 1
ATOM 3051 C CA . HIS A 1 396 ? -1.278 -20.453 14.586 1 43.31 396 HIS A CA 1
ATOM 3052 C C . HIS A 1 396 ? -0.854 -19.203 13.836 1 43.31 396 HIS A C 1
ATOM 3054 O O . HIS A 1 396 ? -1.102 -18.078 14.297 1 43.31 396 HIS A O 1
ATOM 3060 N N . SER A 1 397 ? 0.092 -19.312 12.898 1 49 397 SER A N 1
ATOM 3061 C CA . SER A 1 397 ? 0.907 -18.234 12.359 1 49 397 SER A CA 1
ATOM 3062 C C . SER A 1 397 ? 0.135 -17.422 11.32 1 49 397 SER A C 1
ATOM 3064 O O . SER A 1 397 ? -0.76 -17.953 10.656 1 49 397 SER A O 1
ATOM 3066 N N . LEU A 1 398 ? 0.166 -16.047 11.547 1 51.94 398 LEU A N 1
ATOM 3067 C CA . LEU A 1 398 ? -0.623 -15.023 10.859 1 51.94 398 LEU A CA 1
ATOM 3068 C C . LEU A 1 398 ? -0.365 -15.055 9.359 1 51.94 398 LEU A C 1
ATOM 3070 O O . LEU A 1 398 ? 0.772 -14.875 8.914 1 51.94 398 LEU A O 1
ATOM 3074 N N . PHE A 1 399 ? -0.945 -16.062 8.648 1 53.97 399 PHE A N 1
ATOM 3075 C CA . PHE A 1 399 ? -1.003 -15.992 7.191 1 53.97 399 PHE A CA 1
ATOM 3076 C C . PHE A 1 399 ? -1.991 -14.922 6.734 1 53.97 399 PHE A C 1
ATOM 3078 O O . PHE A 1 399 ? -3.16 -14.945 7.125 1 53.97 399 PHE A O 1
ATOM 3085 N N . ILE A 1 400 ? -1.396 -13.703 6.395 1 54.81 400 ILE A N 1
ATOM 3086 C CA . ILE A 1 400 ? -2.281 -12.695 5.816 1 54.81 400 ILE A CA 1
ATOM 3087 C C . ILE A 1 400 ? -2.328 -12.867 4.297 1 54.81 400 ILE A C 1
ATOM 3089 O O . ILE A 1 400 ? -1.285 -12.922 3.641 1 54.81 400 ILE A O 1
ATOM 3093 N N . ILE A 1 401 ? -3.428 -13.406 3.779 1 53.09 401 ILE A N 1
ATOM 3094 C CA . ILE A 1 401 ? -3.607 -13.539 2.338 1 53.09 401 ILE A CA 1
ATOM 3095 C C . ILE A 1 401 ? -4.473 -12.391 1.818 1 53.09 401 ILE A C 1
ATOM 3097 O O . ILE A 1 401 ? -5.504 -12.062 2.412 1 53.09 401 ILE A O 1
ATOM 3101 N N . TRP A 1 402 ? -3.852 -11.586 0.942 1 54.06 402 TRP A N 1
ATOM 3102 C CA . TRP A 1 402 ? -4.625 -10.492 0.366 1 54.06 402 TRP A CA 1
ATOM 3103 C C . TRP A 1 402 ? -4.977 -10.781 -1.09 1 54.06 402 TRP A C 1
ATOM 3105 O O . TRP A 1 402 ? -4.141 -11.266 -1.852 1 54.06 402 TRP A O 1
ATOM 3115 N N . VAL A 1 403 ? -6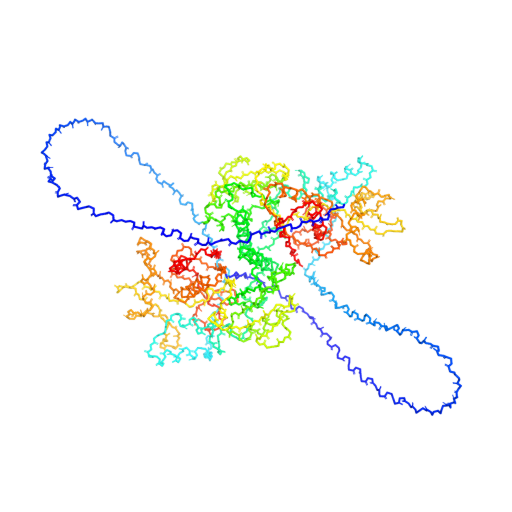.266 -10.844 -1.274 1 49.69 403 VAL A N 1
ATOM 3116 C CA . VAL A 1 403 ? -6.801 -11.016 -2.621 1 49.69 403 VAL A CA 1
ATOM 3117 C C . VAL A 1 403 ? -7.004 -9.656 -3.277 1 49.69 403 VAL A C 1
ATOM 3119 O O . VAL A 1 403 ? -7.594 -8.75 -2.676 1 49.69 403 VAL A O 1
ATOM 3122 N N . LEU A 1 404 ? -6.074 -9.266 -4.184 1 51.19 404 LEU A N 1
ATOM 3123 C CA . LEU A 1 404 ? -6.359 -8.094 -5.004 1 51.19 404 LEU A CA 1
ATOM 3124 C C . LEU A 1 404 ? -7.309 -8.445 -6.145 1 51.19 404 LEU A C 1
ATOM 3126 O O . LEU A 1 404 ? -7.164 -9.484 -6.781 1 51.19 404 LEU A O 1
ATOM 3130 N N . PHE A 1 405 ? -8.562 -7.891 -6.051 1 41.19 405 PHE A N 1
ATOM 3131 C CA . PHE A 1 405 ? -9.453 -8.078 -7.188 1 41.19 405 PHE A CA 1
ATOM 3132 C C . PHE A 1 405 ? -9.125 -7.094 -8.305 1 41.19 405 PHE A C 1
ATOM 3134 O O . PHE A 1 405 ? -8.781 -5.941 -8.039 1 41.19 405 PHE A O 1
ATOM 3141 N N . LEU A 1 406 ? -8.109 -7.312 -9.133 1 38.56 406 LEU A N 1
ATOM 3142 C CA . LEU A 1 406 ? -8.008 -6.512 -10.344 1 38.56 406 LEU A CA 1
ATOM 3143 C C . LEU A 1 406 ? -9.383 -6.289 -10.969 1 38.56 406 LEU A C 1
ATOM 3145 O O . LEU A 1 406 ? -10.234 -7.188 -10.945 1 38.56 406 LEU A O 1
ATOM 3149 N N . MET B 1 1 ? -3.285 -6.609 -13.352 1 17.77 1 MET B N 1
ATOM 3150 C CA . MET B 1 1 ? -2.311 -6.434 -14.422 1 17.77 1 MET B CA 1
ATOM 3151 C C . MET B 1 1 ? -2.57 -5.141 -15.188 1 17.77 1 MET B C 1
ATOM 3153 O O . MET B 1 1 ? -3.508 -5.062 -15.984 1 17.77 1 MET B O 1
ATOM 3157 N N . LEU B 1 2 ? -2.268 -4.055 -14.414 1 19.14 2 LEU B N 1
ATOM 3158 C CA . LEU B 1 2 ? -2.92 -2.752 -14.492 1 19.14 2 LEU B CA 1
ATOM 3159 C C . LEU B 1 2 ? -2.525 -2.027 -15.781 1 19.14 2 LEU B C 1
ATOM 3161 O O . LEU B 1 2 ? -1.433 -1.466 -15.867 1 19.14 2 LEU B O 1
ATOM 3165 N N . ARG B 1 3 ? -2.902 -2.67 -16.844 1 21.61 3 ARG B N 1
ATOM 3166 C CA . ARG B 1 3 ? -2.5 -2.312 -18.203 1 21.61 3 ARG B CA 1
ATOM 3167 C C . ARG B 1 3 ? -3.066 -0.953 -18.594 1 21.61 3 ARG B C 1
ATOM 3169 O O . ARG B 1 3 ? -4.25 -0.838 -18.922 1 21.61 3 ARG B O 1
ATOM 3176 N N . ARG B 1 4 ? -2.666 0.063 -17.828 1 23.14 4 ARG B N 1
ATOM 3177 C CA . ARG B 1 4 ? -3.084 1.4 -18.234 1 23.14 4 ARG B CA 1
ATOM 3178 C C . ARG B 1 4 ? -2.559 1.738 -19.625 1 23.14 4 ARG B C 1
ATOM 3180 O O . ARG B 1 4 ? -1.364 1.589 -19.891 1 23.14 4 ARG B O 1
ATOM 3187 N N . PHE B 1 5 ? -3.371 1.613 -20.578 1 22.14 5 PHE B N 1
ATOM 3188 C CA . PHE B 1 5 ? -3.141 2.039 -21.953 1 22.14 5 PHE B CA 1
ATOM 3189 C C . PHE B 1 5 ? -2.842 3.531 -22.016 1 22.14 5 PHE B C 1
ATOM 3191 O O . PHE B 1 5 ? -3.721 4.359 -21.766 1 22.14 5 PHE B O 1
ATOM 3198 N N . ILE B 1 6 ? -1.629 3.98 -21.453 1 22.36 6 ILE B N 1
ATOM 3199 C CA . ILE B 1 6 ? -1.178 5.363 -21.578 1 22.36 6 ILE B CA 1
ATOM 3200 C C . ILE B 1 6 ? -0.995 5.707 -23.062 1 22.36 6 ILE B C 1
ATOM 3202 O O . ILE B 1 6 ? -0.3 4.996 -23.781 1 22.36 6 ILE B O 1
ATOM 3206 N N . GLY B 1 7 ? -1.92 6.418 -23.594 1 20.06 7 GLY B N 1
ATOM 3207 C CA . GLY B 1 7 ? -1.803 7.074 -24.891 1 20.06 7 GLY B CA 1
ATOM 3208 C C . GLY B 1 7 ? -0.456 7.742 -25.094 1 20.06 7 GLY B C 1
ATOM 3209 O O . GLY B 1 7 ? 0.301 7.938 -24.141 1 20.06 7 GLY B O 1
ATOM 3210 N N . GLN B 1 8 ? -0.071 8.18 -26.328 1 21.41 8 GLN B N 1
ATOM 3211 C CA . GLN B 1 8 ? 1.027 8.492 -27.234 1 21.41 8 GLN B CA 1
ATOM 3212 C C . GLN B 1 8 ? 1.777 9.742 -26.797 1 21.41 8 GLN B C 1
ATOM 3214 O O . GLN B 1 8 ? 2.768 10.133 -27.406 1 21.41 8 GLN B O 1
ATOM 3219 N N . ALA B 1 9 ? 1.642 10.539 -25.641 1 20.03 9 ALA B N 1
ATOM 3220 C CA . ALA B 1 9 ? 2.363 11.758 -26 1 20.03 9 ALA B CA 1
ATOM 3221 C C . ALA B 1 9 ? 3.859 11.492 -26.141 1 20.03 9 ALA B C 1
ATOM 3223 O O . ALA B 1 9 ? 4.438 10.727 -25.359 1 20.03 9 ALA B O 1
ATOM 3224 N N . SER B 1 10 ? 4.617 11.656 -27.344 1 20.52 10 SER B N 1
ATOM 3225 C CA . SER B 1 10 ? 5.906 11.602 -28.016 1 20.52 10 SER B CA 1
ATOM 3226 C C . SER B 1 10 ? 6.961 12.414 -27.281 1 20.52 10 SER B C 1
ATOM 3228 O O . SER B 1 10 ? 8.039 12.672 -27.812 1 20.52 10 SER B O 1
ATOM 3230 N N . ILE B 1 11 ? 6.953 12.57 -25.984 1 17.64 11 ILE B N 1
ATOM 3231 C CA . ILE B 1 11 ? 7.938 13.562 -25.578 1 17.64 11 ILE B CA 1
ATOM 3232 C C . ILE B 1 11 ? 9.344 13 -25.75 1 17.64 11 ILE B C 1
ATOM 3234 O O . ILE B 1 11 ? 9.789 12.156 -24.969 1 17.64 11 ILE B O 1
ATOM 3238 N N . ALA B 1 12 ? 9.859 12.664 -26.938 1 20.34 12 ALA B N 1
ATOM 3239 C CA . ALA B 1 12 ? 11.195 12.195 -27.312 1 20.34 12 ALA B CA 1
ATOM 3240 C C . ALA B 1 12 ? 12.266 13.18 -26.844 1 20.34 12 ALA B C 1
ATOM 3242 O O . ALA B 1 12 ? 13.461 12.938 -27.047 1 20.34 12 ALA B O 1
ATOM 3243 N N . GLN B 1 13 ? 12.047 14.359 -26.25 1 17.31 13 GLN B N 1
ATOM 3244 C CA . GLN B 1 13 ? 13.133 15.266 -26.594 1 17.31 13 GLN B CA 1
ATOM 3245 C C . GLN B 1 13 ? 14.477 14.727 -26.125 1 17.31 13 GLN B C 1
ATOM 3247 O O . GLN B 1 13 ? 14.531 13.859 -25.25 1 17.31 13 GLN B O 1
ATOM 3252 N N . ARG B 1 14 ? 15.648 15.523 -26.359 1 18.48 14 ARG B N 1
ATOM 3253 C CA . ARG B 1 14 ? 17.031 15.68 -26.797 1 18.48 14 ARG B CA 1
ATOM 3254 C C . ARG B 1 14 ? 18 15.547 -25.625 1 18.48 14 ARG B C 1
ATOM 3256 O O . ARG B 1 14 ? 18.781 16.453 -25.359 1 18.48 14 ARG B O 1
ATOM 3263 N N . CYS B 1 15 ? 17.734 14.844 -24.469 1 17 15 CYS B N 1
ATOM 3264 C CA . CYS B 1 15 ? 18.75 15.164 -23.484 1 17 15 CYS B CA 1
ATOM 3265 C C . CYS B 1 15 ? 20.125 14.711 -23.953 1 17 15 CYS B C 1
ATOM 3267 O O . CYS B 1 15 ? 20.391 13.508 -24.047 1 17 15 CYS B O 1
ATOM 3269 N N . ARG B 1 16 ? 20.672 15.453 -24.891 1 18.02 16 ARG B N 1
ATOM 3270 C CA . ARG B 1 16 ? 22.031 15.312 -25.406 1 18.02 16 ARG B CA 1
ATOM 3271 C C . ARG B 1 16 ? 23.047 15.391 -24.266 1 18.02 16 ARG B C 1
ATOM 3273 O O . ARG B 1 16 ? 23.25 16.453 -23.672 1 18.02 16 ARG B O 1
ATOM 3280 N N . CYS B 1 17 ? 23.031 14.508 -23.359 1 17.88 17 CYS B N 1
ATOM 3281 C CA . CYS B 1 17 ? 24.047 14.555 -22.328 1 17.88 17 CYS B CA 1
ATOM 3282 C C . CYS B 1 17 ? 25.438 14.625 -22.938 1 17.88 17 CYS B C 1
ATOM 3284 O O . CYS B 1 17 ? 25.828 13.766 -23.719 1 17.88 17 CYS B O 1
ATOM 3286 N N . LEU B 1 18 ? 25.953 15.891 -23.047 1 17.41 18 LEU B N 1
ATOM 3287 C CA . LEU B 1 18 ? 27.266 16.375 -23.453 1 17.41 18 LEU B CA 1
ATOM 3288 C C . LEU B 1 18 ? 28.359 15.695 -22.625 1 17.41 18 LEU B C 1
ATOM 3290 O O . LEU B 1 18 ? 28.438 15.883 -21.422 1 17.41 18 LEU B O 1
ATOM 3294 N N . ILE B 1 19 ? 28.578 14.453 -22.812 1 18.62 19 ILE B N 1
ATOM 3295 C CA . ILE B 1 19 ? 29.656 13.695 -22.188 1 18.62 19 ILE B CA 1
ATOM 3296 C C . ILE B 1 19 ? 30.984 14.422 -22.422 1 18.62 19 ILE B C 1
ATOM 3298 O O . ILE B 1 19 ? 31.516 14.43 -23.531 1 18.62 19 ILE B O 1
ATOM 3302 N N . SER B 1 20 ? 31.094 15.781 -22.031 1 17.3 20 SER B N 1
ATOM 3303 C CA . SER B 1 20 ? 32.406 16.359 -22.375 1 17.3 20 SER B CA 1
ATOM 3304 C C . SER B 1 20 ? 33.531 15.633 -21.656 1 17.3 20 SER B C 1
ATOM 3306 O O . SER B 1 20 ? 33.469 15.414 -20.453 1 17.3 20 SER B O 1
ATOM 3308 N N . ARG B 1 21 ? 34.156 14.719 -22.312 1 18.78 21 ARG B N 1
ATOM 3309 C CA . ARG B 1 21 ? 35.375 13.969 -22.062 1 18.78 21 ARG B CA 1
ATOM 3310 C C . ARG B 1 21 ? 36.531 14.914 -21.75 1 18.78 21 ARG B C 1
ATOM 3312 O O . ARG B 1 21 ? 37.062 15.578 -22.641 1 18.78 21 ARG B O 1
ATOM 3319 N N . GLN B 1 22 ? 36.469 15.773 -20.688 1 17.23 22 GLN B N 1
ATOM 3320 C CA . GLN B 1 22 ? 37.656 16.625 -20.578 1 17.23 22 GLN B CA 1
ATOM 3321 C C . GLN B 1 22 ? 38.875 15.797 -20.25 1 17.23 22 GLN B C 1
ATOM 3323 O O . GLN B 1 22 ? 38.969 15.156 -19.203 1 17.23 22 GLN B O 1
ATOM 3328 N N . SER B 1 23 ? 39.594 15.219 -21.188 1 18.42 23 SER B N 1
ATOM 3329 C CA . SER B 1 23 ? 40.875 14.508 -21.109 1 18.42 23 SER B CA 1
ATOM 3330 C C . SER B 1 23 ? 41.969 15.406 -20.578 1 18.42 23 SER B C 1
ATOM 3332 O O . SER B 1 23 ? 43.156 15.039 -20.609 1 18.42 23 SER B O 1
ATOM 3334 N N . SER B 1 24 ? 41.812 16.188 -19.484 1 16.53 24 SER B N 1
ATOM 3335 C CA . SER B 1 24 ? 42.969 17.062 -19.312 1 16.53 24 SER B CA 1
ATOM 3336 C C . SER B 1 24 ? 44.219 16.266 -19 1 16.53 24 SER B C 1
ATOM 3338 O O . SER B 1 24 ? 44.25 15.469 -18.062 1 16.53 24 SER B O 1
ATOM 3340 N N . ALA B 1 25 ? 45.125 16.062 -19.969 1 18.64 25 ALA B N 1
ATOM 3341 C CA . ALA B 1 25 ? 46.469 15.5 -20.078 1 18.64 25 ALA B CA 1
ATOM 3342 C C . ALA B 1 25 ? 47.469 16.25 -19.203 1 18.64 25 ALA B C 1
ATOM 3344 O O . ALA B 1 25 ? 48.656 16.016 -19.266 1 18.64 25 ALA B O 1
ATOM 3345 N N . ASP B 1 26 ? 47.125 16.969 -18.031 1 16.3 26 ASP B N 1
ATOM 3346 C CA . ASP B 1 26 ? 48.188 17.891 -17.625 1 16.3 26 ASP B CA 1
ATOM 3347 C C . ASP B 1 26 ? 49.438 17.125 -17.25 1 16.3 26 ASP B C 1
ATOM 3349 O O . ASP B 1 26 ? 49.375 16.062 -16.625 1 16.3 26 ASP B O 1
ATOM 3353 N N . THR B 1 27 ? 50.562 17.609 -17.812 1 16.7 27 THR B N 1
ATOM 3354 C CA . THR B 1 27 ? 52 17.391 -17.984 1 16.7 27 THR B CA 1
ATOM 3355 C C . THR B 1 27 ? 52.719 17.344 -16.625 1 16.7 27 THR B C 1
ATOM 3357 O O . THR B 1 27 ? 52.25 17.969 -15.664 1 16.7 27 THR B O 1
ATOM 3360 N N . LEU B 1 28 ? 53.812 16.578 -16.578 1 17.39 28 LEU B N 1
ATOM 3361 C CA . LEU B 1 28 ? 54.875 15.961 -15.773 1 17.39 28 LEU B CA 1
ATOM 3362 C C . LEU B 1 28 ? 55.781 17.016 -15.156 1 17.39 28 LEU B C 1
ATOM 3364 O O . LEU B 1 28 ? 56.844 16.688 -14.641 1 17.39 28 LEU B O 1
ATOM 3368 N N . ARG B 1 29 ? 55.219 18.141 -14.555 1 15.47 29 ARG B N 1
ATOM 3369 C CA . ARG B 1 29 ? 56.344 19.016 -14.297 1 15.47 29 ARG B CA 1
ATOM 3370 C C . ARG B 1 29 ? 57.344 18.359 -13.344 1 15.47 29 ARG B C 1
ATOM 3372 O O . ARG B 1 29 ? 56.938 17.875 -12.273 1 15.47 29 ARG B O 1
ATOM 3379 N N . ARG B 1 30 ? 58.5 18.234 -13.828 1 16.12 30 ARG B N 1
ATOM 3380 C CA . ARG B 1 30 ? 59.844 17.719 -13.484 1 16.12 30 ARG B CA 1
ATOM 3381 C C . ARG B 1 30 ? 60.469 18.5 -12.344 1 16.12 30 ARG B C 1
ATOM 3383 O O . ARG B 1 30 ? 61.406 19.25 -12.547 1 16.12 30 ARG B O 1
ATOM 3390 N N . CYS B 1 31 ? 59.594 19.125 -11.414 1 15.58 31 CYS B N 1
ATOM 3391 C CA . CYS B 1 31 ? 60.406 20.094 -10.688 1 15.58 31 CYS B CA 1
ATOM 3392 C C . CYS B 1 31 ? 61.594 19.406 -10 1 15.58 31 CYS B C 1
ATOM 3394 O O . CYS B 1 31 ? 61.406 18.344 -9.398 1 15.58 31 CYS B O 1
ATOM 3396 N N . SER B 1 32 ? 62.688 20.047 -10.164 1 15.06 32 SER B N 1
ATOM 3397 C CA . SER B 1 32 ? 64.125 20 -10.047 1 15.06 32 SER B CA 1
ATOM 3398 C C . SER B 1 32 ? 64.562 19.828 -8.594 1 15.06 32 SER B C 1
ATOM 3400 O O . SER B 1 32 ? 63.812 20.125 -7.676 1 15.06 32 SER B O 1
ATOM 3402 N N . SER B 1 33 ? 65.875 19.969 -8.406 1 15.26 33 SER B N 1
ATOM 3403 C CA . SER B 1 33 ? 67.062 19.312 -7.797 1 15.26 33 SER B CA 1
ATOM 3404 C C . SER B 1 33 ? 67.312 19.875 -6.41 1 15.26 33 SER B C 1
ATOM 3406 O O . SER B 1 33 ? 67.75 19.141 -5.516 1 15.26 33 SER B O 1
ATOM 3408 N N . SER B 1 34 ? 67.188 21.219 -6.16 1 15.09 34 SER B N 1
ATOM 3409 C CA . SER B 1 34 ? 68.5 21.594 -5.695 1 15.09 34 SER B CA 1
ATOM 3410 C C . SER B 1 34 ? 68.688 21.156 -4.258 1 15.09 34 SER B C 1
ATOM 3412 O O . SER B 1 34 ? 67.75 20.906 -3.518 1 15.09 34 SER B O 1
ATOM 3414 N N . ALA B 1 35 ? 70 21.531 -3.797 1 15.36 35 ALA B N 1
ATOM 3415 C CA . ALA B 1 35 ? 71.188 21.047 -3.076 1 15.36 35 ALA B CA 1
ATOM 3416 C C . ALA B 1 35 ? 71 21.25 -1.572 1 15.36 35 ALA B C 1
ATOM 3418 O O . ALA B 1 35 ? 71.188 20.312 -0.791 1 15.36 35 ALA B O 1
ATOM 3419 N N . THR B 1 36 ? 71.438 22.422 -1.047 1 15.44 36 THR B N 1
ATOM 3420 C CA . THR B 1 36 ? 72.688 22.281 -0.27 1 15.44 36 THR B CA 1
ATOM 3421 C C . THR B 1 36 ? 72.375 22.297 1.226 1 15.44 36 THR B C 1
ATOM 3423 O O . THR B 1 36 ? 73 21.578 2.002 1 15.44 36 THR B O 1
ATOM 3426 N N . ALA B 1 37 ? 71.562 23.297 1.775 1 16.69 37 ALA B N 1
ATOM 3427 C CA . ALA B 1 37 ? 72.312 24.031 2.787 1 16.69 37 ALA B CA 1
ATOM 3428 C C . ALA B 1 37 ? 72.375 23.281 4.117 1 16.69 37 ALA B C 1
ATOM 3430 O O . ALA B 1 37 ? 71.375 22.594 4.457 1 16.69 37 ALA B O 1
ATOM 3431 N N . SER B 1 38 ? 73.312 23.547 4.953 1 16.23 38 SER B N 1
ATOM 3432 C CA . SER B 1 38 ? 74.188 22.906 5.953 1 16.23 38 SER B CA 1
ATOM 3433 C C . SER B 1 38 ? 73.5 22.859 7.316 1 16.23 38 SER B C 1
ATOM 3435 O O . SER B 1 38 ? 73.312 21.781 7.875 1 16.23 38 SER B O 1
ATOM 3437 N N . SER B 1 39 ? 73.938 23.688 8.352 1 16.73 39 SER B N 1
ATOM 3438 C CA . SER B 1 39 ? 74.625 23.172 9.539 1 16.73 39 SER B CA 1
ATOM 3439 C C . SER B 1 39 ? 73.625 23.016 10.703 1 16.73 39 SER B C 1
ATOM 3441 O O . SER B 1 39 ? 72.5 23.406 10.617 1 16.73 39 SER B O 1
ATOM 3443 N N . GLN B 1 40 ? 74 23.531 12.055 1 16.91 40 GLN B N 1
ATOM 3444 C CA . GLN B 1 40 ? 74.312 22.828 13.289 1 16.91 40 GLN B CA 1
ATOM 3445 C C . GLN B 1 40 ? 73.25 23.031 14.328 1 16.91 40 GLN B C 1
ATOM 3447 O O . GLN B 1 40 ? 73.062 22.188 15.219 1 16.91 40 GLN B O 1
ATOM 3452 N N . ALA B 1 41 ? 72.625 24.188 14.508 1 18.72 41 ALA B N 1
ATOM 3453 C CA . ALA B 1 41 ? 72.562 24.594 15.906 1 18.72 41 ALA B CA 1
ATOM 3454 C C . ALA B 1 41 ? 71.688 23.656 16.719 1 18.72 41 ALA B C 1
ATOM 3456 O O . ALA B 1 41 ? 70.875 22.922 16.172 1 18.72 41 ALA B O 1
ATOM 3457 N N . PRO B 1 42 ? 71.375 24.109 18.094 1 20.97 42 PRO B N 1
ATOM 3458 C CA . PRO B 1 42 ? 71.25 23.625 19.469 1 20.97 42 PRO B CA 1
ATOM 3459 C C . PRO B 1 42 ? 69.875 23.062 19.781 1 20.97 42 PRO B C 1
ATOM 3461 O O . PRO B 1 42 ? 68.875 23.328 19.062 1 20.97 42 PRO B O 1
ATOM 3464 N N . VAL B 1 43 ? 69.688 22.531 21.141 1 19.39 43 VAL B N 1
ATOM 3465 C CA . VAL B 1 43 ? 69 21.344 21.625 1 19.39 43 VAL B CA 1
ATOM 3466 C C . VAL B 1 43 ? 67.5 21.703 21.938 1 19.39 43 VAL B C 1
ATOM 3468 O O . VAL B 1 43 ? 66.75 20.859 22.453 1 19.39 43 VAL B O 1
ATOM 3471 N N . GLY B 1 44 ? 67.188 23.016 21.906 1 18.38 44 GLY B N 1
ATOM 3472 C CA . GLY B 1 44 ? 66 23.422 22.656 1 18.38 44 GLY B CA 1
ATOM 3473 C C . GLY B 1 44 ? 64.75 22.578 22.344 1 18.38 44 GLY B C 1
ATOM 3474 O O . GLY B 1 44 ? 64.438 22.391 21.172 1 18.38 44 GLY B O 1
ATOM 3475 N N . THR B 1 45 ? 64.438 21.641 23.25 1 20.03 45 THR B N 1
ATOM 3476 C CA . THR B 1 45 ? 63.531 20.516 23.094 1 20.03 45 THR B CA 1
ATOM 3477 C C . THR B 1 45 ? 62.094 21 22.828 1 20.03 45 THR B C 1
ATOM 3479 O O . THR B 1 45 ? 61.125 20.344 23.203 1 20.03 45 THR B O 1
ATOM 3482 N N . SER B 1 46 ? 62.031 22.016 21.953 1 16.89 46 SER B N 1
ATOM 3483 C CA . SER B 1 46 ? 60.75 22.672 21.734 1 16.89 46 SER B CA 1
ATOM 3484 C C . SER B 1 46 ? 59.688 21.672 21.328 1 16.89 46 SER B C 1
ATOM 3486 O O . SER B 1 46 ? 59.688 21.156 20.219 1 16.89 46 SER B O 1
ATOM 3488 N N . ALA B 1 47 ? 59.219 20.891 22.297 1 20.89 47 ALA B N 1
ATOM 3489 C CA . ALA B 1 47 ? 58.219 19.844 22.047 1 20.89 47 ALA B CA 1
ATOM 3490 C C . ALA B 1 47 ? 57.094 20.359 21.156 1 20.89 47 ALA B C 1
ATOM 3492 O O . ALA B 1 47 ? 56.531 21.406 21.422 1 20.89 47 ALA B O 1
ATOM 3493 N N . GLU B 1 48 ? 57 19.812 19.938 1 19.45 48 GLU B N 1
ATOM 3494 C CA . GLU B 1 48 ? 56.25 20.047 18.703 1 19.45 48 GLU B CA 1
ATOM 3495 C C . GLU B 1 48 ? 54.75 19.953 18.922 1 19.45 48 GLU B C 1
ATOM 3497 O O . GLU B 1 48 ? 54.281 19.125 19.719 1 19.45 48 GLU B O 1
ATOM 3502 N N . GLN B 1 49 ? 54.125 21.125 18.75 1 18.5 49 GLN B N 1
ATOM 3503 C CA . GLN B 1 49 ? 52.719 21.5 18.641 1 18.5 49 GLN B CA 1
ATOM 3504 C C . GLN B 1 49 ? 51.938 20.5 17.766 1 18.5 49 GLN B C 1
ATOM 3506 O O . GLN B 1 49 ? 52.406 20.125 16.672 1 18.5 49 GLN B O 1
ATOM 3511 N N . PRO B 1 50 ? 51.156 19.656 18.406 1 20.22 50 PRO B N 1
ATOM 3512 C CA . PRO B 1 50 ? 50.375 18.609 17.734 1 20.22 50 PRO B CA 1
ATOM 3513 C C . PRO B 1 50 ? 49.719 19.094 16.453 1 20.22 50 PRO B C 1
ATOM 3515 O O . PRO B 1 50 ? 49.375 20.281 16.328 1 20.22 50 PRO B O 1
ATOM 3518 N N . THR B 1 51 ? 50.094 18.516 15.375 1 19.27 51 THR B N 1
ATOM 3519 C CA . THR B 1 51 ? 49.781 18.641 13.961 1 19.27 51 THR B CA 1
ATOM 3520 C C . THR B 1 51 ? 48.25 18.594 13.75 1 19.27 51 THR B C 1
ATOM 3522 O O . THR B 1 51 ? 47.594 17.688 14.25 1 19.27 51 THR B O 1
ATOM 3525 N N . ASN B 1 52 ? 47.719 19.766 13.57 1 19.2 52 ASN B N 1
ATOM 3526 C CA . ASN B 1 52 ? 46.375 20.172 13.117 1 19.2 52 ASN B CA 1
ATOM 3527 C C . ASN B 1 52 ? 45.938 19.391 11.875 1 19.2 52 ASN B C 1
ATOM 3529 O O . ASN B 1 52 ? 46.438 19.656 10.773 1 19.2 52 ASN B O 1
ATOM 3533 N N . THR B 1 53 ? 46 18.016 11.977 1 20.36 53 THR B N 1
ATOM 3534 C CA . THR B 1 53 ? 45.625 17.281 10.773 1 20.36 53 THR B CA 1
ATOM 3535 C C . THR B 1 53 ? 44.344 17.891 10.164 1 20.36 53 THR B C 1
ATOM 3537 O O . THR B 1 53 ? 43.344 18.047 10.852 1 20.36 53 THR B O 1
ATOM 3540 N N . GLN B 1 54 ? 44.531 18.75 9.156 1 19.89 54 GLN B N 1
ATOM 3541 C CA . GLN B 1 54 ? 43.594 19.375 8.258 1 19.89 54 GLN B CA 1
ATOM 3542 C C . GLN B 1 54 ? 42.594 18.344 7.688 1 19.89 54 GLN B C 1
ATOM 3544 O O . GLN B 1 54 ? 43 17.469 6.918 1 19.89 54 GLN B O 1
ATOM 3549 N N . PHE B 1 55 ? 41.719 17.797 8.562 1 19.39 55 PHE B N 1
ATOM 3550 C CA . PHE B 1 55 ? 40.656 16.969 8.016 1 19.39 55 PHE B CA 1
ATOM 3551 C C . PHE B 1 55 ? 40.031 17.625 6.797 1 19.39 55 PHE B C 1
ATOM 3553 O O . PHE B 1 55 ? 39.5 18.719 6.891 1 19.39 55 PHE B O 1
ATOM 3560 N N . SER B 1 56 ? 40.781 17.594 5.664 1 20.52 56 SER B N 1
ATOM 3561 C CA . SER B 1 56 ? 40.125 18.062 4.441 1 20.52 56 SER B CA 1
ATOM 3562 C C . SER B 1 56 ? 38.75 17.453 4.277 1 20.52 56 SER B C 1
ATOM 3564 O O . SER B 1 56 ? 38.594 16.234 4.234 1 20.52 56 SER B O 1
ATOM 3566 N N . ASP B 1 57 ? 37.812 18.062 4.875 1 20.11 57 ASP B N 1
ATOM 3567 C CA . ASP B 1 57 ? 36.375 17.797 4.852 1 20.11 57 ASP B CA 1
ATOM 3568 C C . ASP B 1 57 ? 35.844 17.703 3.416 1 20.11 57 ASP B C 1
ATOM 3570 O O . ASP B 1 57 ? 35.219 18.625 2.916 1 20.11 57 ASP B O 1
ATOM 3574 N N . ASP B 1 58 ? 36.625 17.141 2.508 1 21.89 58 ASP B N 1
ATOM 3575 C CA . ASP B 1 58 ? 36.062 17.203 1.171 1 21.89 58 ASP B CA 1
ATOM 3576 C C . ASP B 1 58 ? 34.719 16.469 1.124 1 21.89 58 ASP B C 1
ATOM 3578 O O . ASP B 1 58 ? 34.656 15.25 0.97 1 21.89 58 ASP B O 1
ATOM 3582 N N . TYR B 1 59 ? 33.875 16.656 2.119 1 20.58 59 TYR B N 1
ATOM 3583 C CA . TYR B 1 59 ? 32.562 16.062 1.951 1 20.58 59 TYR B CA 1
ATOM 3584 C C . TYR B 1 59 ? 31.969 16.406 0.588 1 20.58 59 TYR B C 1
ATOM 3586 O O . TYR B 1 59 ? 31.625 17.562 0.331 1 20.58 59 TYR B O 1
ATOM 3594 N N . THR B 1 60 ? 32.625 15.875 -0.485 1 23.09 60 THR B N 1
ATOM 3595 C CA . THR B 1 60 ? 31.984 15.992 -1.794 1 23.09 60 THR B CA 1
ATOM 3596 C C . THR B 1 60 ? 30.469 15.805 -1.688 1 23.09 60 THR B C 1
ATOM 3598 O O . THR B 1 60 ? 30 14.797 -1.15 1 23.09 60 THR B O 1
ATOM 3601 N N . SER B 1 61 ? 29.766 16.891 -1.542 1 22.98 61 SER B N 1
ATOM 3602 C CA . SER B 1 61 ? 28.328 17.109 -1.556 1 22.98 61 SER B CA 1
ATOM 3603 C C . SER B 1 61 ? 27.656 16.344 -2.693 1 22.98 61 SER B C 1
ATOM 3605 O O . SER B 1 61 ? 27.984 16.562 -3.863 1 22.98 61 SER B O 1
ATOM 3607 N N . GLN B 1 62 ? 27.594 15.016 -2.508 1 23.16 62 GLN B N 1
ATOM 3608 C CA . GLN B 1 62 ? 26.797 14.305 -3.508 1 23.16 62 GLN B CA 1
ATOM 3609 C C . GLN B 1 62 ? 25.578 15.117 -3.918 1 23.16 62 GLN B C 1
ATOM 3611 O O . GLN B 1 62 ? 24.859 15.648 -3.062 1 23.16 62 GLN B O 1
ATOM 3616 N N . PRO B 1 63 ? 25.688 15.664 -5.145 1 24.06 63 PRO B N 1
ATOM 3617 C CA . PRO B 1 63 ? 24.609 16.516 -5.637 1 24.06 63 PRO B CA 1
ATOM 3618 C C . PRO B 1 63 ? 23.234 15.938 -5.344 1 24.06 63 PRO B C 1
ATOM 3620 O O . PRO B 1 63 ? 23.062 14.719 -5.289 1 24.06 63 PRO B O 1
ATOM 3623 N N . ALA B 1 64 ? 22.531 16.609 -4.516 1 24.55 64 ALA B N 1
ATOM 3624 C CA . ALA B 1 64 ? 21.109 16.391 -4.266 1 24.55 64 ALA B CA 1
ATOM 3625 C C . ALA B 1 64 ? 20.359 16.078 -5.559 1 24.55 64 ALA B C 1
ATOM 3627 O O . ALA B 1 64 ? 20.531 16.781 -6.566 1 24.55 64 ALA B O 1
ATOM 3628 N N . ALA B 1 65 ? 20.156 14.836 -5.852 1 23.19 65 ALA B N 1
ATOM 3629 C CA . ALA B 1 65 ? 19.344 14.406 -6.984 1 23.19 65 ALA B CA 1
ATOM 3630 C C . ALA B 1 65 ? 18.141 15.328 -7.184 1 23.19 65 ALA B C 1
ATOM 3632 O O . ALA B 1 65 ? 17.234 15.375 -6.336 1 23.19 65 ALA B O 1
ATOM 3633 N N . ARG B 1 66 ? 18.359 16.422 -7.836 1 24.38 66 ARG B N 1
ATOM 3634 C CA . ARG B 1 66 ? 17.281 17.328 -8.227 1 24.38 66 ARG B CA 1
ATOM 3635 C C . ARG B 1 66 ? 16.234 16.609 -9.055 1 24.38 66 ARG B C 1
ATOM 3637 O O . ARG B 1 66 ? 16.562 16 -10.078 1 24.38 66 ARG B O 1
ATOM 3644 N N . ILE B 1 67 ? 15.43 16 -8.391 1 23.59 67 ILE B N 1
ATOM 3645 C CA . ILE B 1 67 ? 14.289 15.477 -9.125 1 23.59 67 ILE B CA 1
ATOM 3646 C C . ILE B 1 67 ? 13.695 16.562 -10.008 1 23.59 67 ILE B C 1
ATOM 3648 O O . ILE B 1 67 ? 13.25 17.609 -9.516 1 23.59 67 ILE B O 1
ATOM 3652 N N . SER B 1 68 ? 14.289 16.766 -11.195 1 25.52 68 SER B N 1
ATOM 3653 C CA . SER B 1 68 ? 13.742 17.734 -12.133 1 25.52 68 SER B CA 1
ATOM 3654 C C . SER B 1 68 ? 12.367 17.312 -12.641 1 25.52 68 SER B C 1
ATOM 3656 O O . SER B 1 68 ? 12.195 16.188 -13.109 1 25.52 68 SER B O 1
ATOM 3658 N N . ILE B 1 69 ? 11.43 17.719 -11.961 1 25.22 69 ILE B N 1
ATOM 3659 C CA . ILE B 1 69 ? 10.062 17.609 -12.461 1 25.22 69 ILE B CA 1
ATOM 3660 C C . ILE B 1 69 ? 9.969 18.234 -13.852 1 25.22 69 ILE B C 1
ATOM 3662 O O . ILE B 1 69 ? 10.336 19.391 -14.047 1 25.22 69 ILE B O 1
ATOM 3666 N N . ASP B 1 70 ? 9.969 17.406 -14.789 1 28.28 70 ASP B N 1
ATOM 3667 C CA . ASP B 1 70 ? 9.828 17.906 -16.156 1 28.28 70 ASP B CA 1
ATOM 3668 C C . ASP B 1 70 ? 8.531 18.703 -16.328 1 28.28 70 ASP B C 1
ATOM 3670 O O . ASP B 1 70 ? 7.438 18.141 -16.25 1 28.28 70 ASP B O 1
ATOM 3674 N N . ARG B 1 71 ? 8.531 19.938 -15.914 1 30.47 71 ARG B N 1
ATOM 3675 C CA . ARG B 1 71 ? 7.48 20.938 -16.047 1 30.47 71 ARG B CA 1
ATOM 3676 C C . ARG B 1 71 ? 7.27 21.344 -17.5 1 30.47 71 ARG B C 1
ATOM 3678 O O . ARG B 1 71 ? 6.617 22.344 -17.781 1 30.47 71 ARG B O 1
ATOM 3685 N N . SER B 1 72 ? 8.016 20.672 -18.375 1 31 72 SER B N 1
ATOM 3686 C CA . SER B 1 72 ? 8.094 21.234 -19.719 1 31 72 SER B CA 1
ATOM 3687 C C . SER B 1 72 ? 6.73 21.234 -20.406 1 31 72 SER B C 1
ATOM 3689 O O . SER B 1 72 ? 6.48 22.016 -21.312 1 31 72 SER B O 1
ATOM 3691 N N . GLY B 1 73 ? 6.023 20.125 -20.172 1 32.66 73 GLY B N 1
ATOM 3692 C CA . GLY B 1 73 ? 4.816 20.094 -20.984 1 32.66 73 GLY B CA 1
ATOM 3693 C C . GLY B 1 73 ? 3.732 21.016 -20.469 1 32.66 73 GLY B C 1
ATOM 3694 O O . GLY B 1 73 ? 2.57 20.906 -20.859 1 32.66 73 GLY B O 1
ATOM 3695 N N . LEU B 1 74 ? 3.953 21.562 -19.281 1 28.86 74 LEU B N 1
ATOM 3696 C CA . LEU B 1 74 ? 2.895 22.453 -18.828 1 28.86 74 LEU B CA 1
ATOM 3697 C C . LEU B 1 74 ? 2.809 23.688 -19.703 1 28.86 74 LEU B C 1
ATOM 3699 O O . LEU B 1 74 ? 3.785 24.438 -19.828 1 28.86 74 LEU B O 1
ATOM 3703 N N . SER B 1 75 ? 2.205 23.484 -20.797 1 29.25 75 SER B N 1
ATOM 3704 C CA . SER B 1 75 ? 1.963 24.688 -21.594 1 29.25 75 SER B CA 1
ATOM 3705 C C . SER B 1 75 ? 1.315 25.781 -20.75 1 29.25 75 SER B C 1
ATOM 3707 O O . SER B 1 75 ? 0.532 25.5 -19.844 1 29.25 75 SER B O 1
ATOM 3709 N N . ASN B 1 76 ? 2.049 26.734 -20.484 1 29.89 76 ASN B N 1
ATOM 3710 C CA . ASN B 1 76 ? 1.43 27.922 -19.906 1 29.89 76 ASN B CA 1
ATOM 3711 C C . ASN B 1 76 ? 0.22 28.375 -20.734 1 29.89 76 ASN B C 1
ATOM 3713 O O . ASN B 1 76 ? 0.345 28.688 -21.922 1 29.89 76 ASN B O 1
ATOM 3717 N N . PRO B 1 77 ? -0.926 27.906 -20.484 1 33.94 77 PRO B N 1
ATOM 3718 C CA . PRO B 1 77 ? -1.976 28.484 -21.328 1 33.94 77 PRO B CA 1
ATOM 3719 C C . PRO B 1 77 ? -1.819 30 -21.5 1 33.94 77 PRO B C 1
ATOM 3721 O O . PRO B 1 77 ? -1.194 30.656 -20.672 1 33.94 77 PRO B O 1
ATOM 3724 N N . PRO B 1 78 ? -1.988 30.516 -22.703 1 32.84 78 PRO B N 1
ATOM 3725 C CA . PRO B 1 78 ? -1.895 31.953 -22.969 1 32.84 78 PRO B CA 1
ATOM 3726 C C . PRO B 1 78 ? -2.598 32.812 -21.906 1 32.84 78 PRO B C 1
ATOM 3728 O O . PRO B 1 78 ? -3.467 32.281 -21.188 1 32.84 78 PRO B O 1
ATOM 3731 N N . GLU B 1 79 ? -2.074 33.969 -21.562 1 33.31 79 GLU B N 1
ATOM 3732 C CA . GLU B 1 79 ? -2.574 35.031 -20.688 1 33.31 79 GLU B CA 1
ATOM 3733 C C . GLU B 1 79 ? -4.047 35.344 -20.969 1 33.31 79 GLU B C 1
ATOM 3735 O O . GLU B 1 79 ? -4.41 35.75 -22.062 1 33.31 79 GLU B O 1
ATOM 3740 N N . HIS B 1 80 ? -4.977 34.438 -20.656 1 34.34 80 HIS B N 1
ATOM 3741 C CA . HIS B 1 80 ? -6.355 34.906 -20.781 1 34.34 80 HIS B CA 1
ATOM 3742 C C . HIS B 1 80 ? -6.5 36.344 -20.25 1 34.34 80 HIS B C 1
ATOM 3744 O O . HIS B 1 80 ? -5.812 36.719 -19.312 1 34.34 80 HIS B O 1
ATOM 3750 N N . SER B 1 81 ? -6.82 37.25 -21.109 1 33.69 81 SER B N 1
ATOM 3751 C CA . SER B 1 81 ? -7.262 38.625 -20.844 1 33.69 81 SER B CA 1
ATOM 3752 C C . SER B 1 81 ? -8.07 38.719 -19.562 1 33.69 81 SER B C 1
ATOM 3754 O O . SER B 1 81 ? -8.906 37.844 -19.281 1 33.69 81 SER B O 1
ATOM 3756 N N . HIS B 1 82 ? -7.535 39.344 -18.516 1 36.88 82 HIS B N 1
ATOM 3757 C CA . HIS B 1 82 ? -8.086 39.719 -17.219 1 36.88 82 HIS B CA 1
ATOM 3758 C C . HIS B 1 82 ? -9.438 40.406 -17.375 1 36.88 82 HIS B C 1
ATOM 3760 O O . HIS B 1 82 ? -9.5 41.594 -17.688 1 36.88 82 HIS B O 1
ATOM 3766 N N . GLU B 1 83 ? -10.406 39.969 -18.078 1 36.91 83 GLU B N 1
ATOM 3767 C CA . GLU B 1 83 ? -11.664 40.656 -17.828 1 36.91 83 GLU B CA 1
ATOM 3768 C C . GLU B 1 83 ? -11.836 40.938 -16.344 1 36.91 83 GLU B C 1
ATOM 3770 O O . GLU B 1 83 ? -11.312 40.219 -15.492 1 36.91 83 GLU B O 1
ATOM 3775 N N . THR B 1 84 ? -12.008 42.094 -15.938 1 42.91 84 THR B N 1
ATOM 3776 C CA . THR B 1 84 ? -12.312 42.531 -14.578 1 42.91 84 THR B CA 1
ATOM 3777 C C . THR B 1 84 ? -13.18 41.5 -13.852 1 42.91 84 THR B C 1
ATOM 3779 O O . THR B 1 84 ? -14.391 41.469 -14.047 1 42.91 84 THR B O 1
ATOM 3782 N N . SER B 1 85 ? -12.969 40.281 -13.859 1 50.72 85 SER B N 1
ATOM 3783 C CA . SER B 1 85 ? -13.703 39.156 -13.312 1 50.72 85 SER B CA 1
ATOM 3784 C C . SER B 1 85 ? -14.102 39.406 -11.859 1 50.72 85 SER B C 1
ATOM 3786 O O . SER B 1 85 ? -13.289 39.875 -11.055 1 50.72 85 SER B O 1
ATOM 3788 N N . LYS B 1 86 ? -15.406 39.531 -11.391 1 67.56 86 LYS B N 1
ATOM 3789 C CA . LYS B 1 86 ? -16.094 39.625 -10.109 1 67.56 86 LYS B CA 1
ATOM 3790 C C . LYS B 1 86 ? -15.477 38.688 -9.086 1 67.56 86 LYS B C 1
ATOM 3792 O O . LYS B 1 86 ? -15.25 37.5 -9.375 1 67.56 86 LYS B O 1
ATOM 3797 N N . ASP B 1 87 ? -14.867 39.344 -8.117 1 84.94 87 ASP B N 1
ATOM 3798 C CA . ASP B 1 87 ? -14.305 38.594 -6.984 1 84.94 87 ASP B CA 1
ATOM 3799 C C . ASP B 1 87 ? -15.227 37.469 -6.551 1 84.94 87 ASP B C 1
ATOM 3801 O O . ASP B 1 87 ? -16.438 37.625 -6.469 1 84.94 87 ASP B O 1
ATOM 3805 N N . SER B 1 88 ? -14.656 36.375 -6.414 1 90.06 88 SER B N 1
ATOM 3806 C CA . SER B 1 88 ? -15.406 35.25 -5.848 1 90.06 88 SER B CA 1
ATOM 3807 C C . SER B 1 88 ? -15.805 35.531 -4.402 1 90.06 88 SER B C 1
ATOM 3809 O O . SER B 1 88 ? -15.328 36.5 -3.795 1 90.06 88 SER B O 1
ATOM 3811 N N . GLU B 1 89 ? -16.734 34.812 -3.873 1 90.88 89 GLU B N 1
ATOM 3812 C CA . GLU B 1 89 ? -17.203 34.969 -2.498 1 90.88 89 GLU B CA 1
ATOM 3813 C C . GLU B 1 89 ? -16.062 34.812 -1.506 1 90.88 89 GLU B C 1
ATOM 3815 O O . GLU B 1 89 ? -15.984 35.562 -0.524 1 90.88 89 GLU B O 1
ATOM 3820 N N . LEU B 1 90 ? -15.18 33.938 -1.764 1 94.31 90 LEU B N 1
ATOM 3821 C CA . LEU B 1 90 ? -14.047 33.719 -0.86 1 94.31 90 LEU B CA 1
ATOM 3822 C C . LEU B 1 90 ? -13.086 34.906 -0.908 1 94.31 90 LEU B C 1
ATOM 3824 O O . LEU B 1 90 ? -12.57 35.344 0.127 1 94.31 90 LEU B O 1
ATOM 3828 N N . VAL B 1 91 ? -12.875 35.406 -2.076 1 94.88 91 VAL B N 1
ATOM 3829 C CA . VAL B 1 91 ? -11.992 36.562 -2.229 1 94.88 91 VAL B CA 1
ATOM 3830 C C . VAL B 1 91 ? -12.562 37.75 -1.457 1 94.88 91 VAL B C 1
ATOM 3832 O O . VAL B 1 91 ? -11.836 38.438 -0.726 1 94.88 91 VAL B O 1
ATOM 3835 N N . LYS B 1 92 ? -13.836 37.938 -1.636 1 94.62 92 LYS B N 1
ATOM 3836 C CA . LYS B 1 92 ? -14.492 39.031 -0.898 1 94.62 92 LYS B CA 1
ATOM 3837 C C . LYS B 1 92 ? -14.352 38.812 0.608 1 94.62 92 LYS B C 1
ATOM 3839 O O . LYS B 1 92 ? -14.07 39.75 1.342 1 94.62 92 LYS B O 1
ATOM 3844 N N . HIS B 1 93 ? -14.555 37.625 0.999 1 95.44 93 HIS B N 1
ATOM 3845 C CA . HIS B 1 93 ? -14.453 37.281 2.414 1 95.44 93 HIS B CA 1
ATOM 3846 C C . HIS B 1 93 ? -13.047 37.562 2.945 1 95.44 93 HIS B C 1
ATOM 3848 O O . HIS B 1 93 ? -12.883 38.188 3.992 1 95.44 93 HIS B O 1
ATOM 3854 N N . LEU B 1 94 ? -12.062 37.156 2.25 1 96.56 94 LEU B N 1
ATOM 3855 C CA . LEU B 1 94 ? -10.672 37.344 2.662 1 96.56 94 LEU B CA 1
ATOM 3856 C C . LEU B 1 94 ? -10.305 38.812 2.736 1 96.56 94 LEU B C 1
ATOM 3858 O O . LEU B 1 94 ? -9.672 39.25 3.697 1 96.56 94 LEU B O 1
ATOM 3862 N N . LYS B 1 95 ? -10.727 39.531 1.762 1 95.81 95 LYS B N 1
ATOM 3863 C CA . LYS B 1 95 ? -10.469 40.969 1.761 1 95.81 95 LYS B CA 1
ATOM 3864 C C . LYS B 1 95 ? -11.156 41.656 2.938 1 95.81 95 LYS B C 1
ATOM 3866 O O . LYS B 1 95 ? -10.594 42.562 3.555 1 95.81 95 LYS B O 1
ATOM 3871 N N . SER B 1 96 ? -12.336 41.188 3.203 1 95.5 96 SER B N 1
ATOM 3872 C CA . SER B 1 96 ? -13.086 41.75 4.328 1 95.5 96 SER B CA 1
ATOM 3873 C C . SER B 1 96 ? -12.375 41.5 5.648 1 95.5 96 SER B C 1
ATOM 3875 O O . SER B 1 96 ? -12.32 42.375 6.516 1 95.5 96 SER B O 1
ATOM 3877 N N . ILE B 1 97 ? -11.898 40.25 5.844 1 95.38 97 ILE B N 1
ATOM 3878 C CA . ILE B 1 97 ? -11.188 39.906 7.066 1 95.38 97 ILE B CA 1
ATOM 3879 C C . ILE B 1 97 ? -9.977 40.812 7.246 1 95.38 97 ILE B C 1
ATOM 3881 O O . ILE B 1 97 ? -9.742 41.344 8.344 1 95.38 97 ILE B O 1
ATOM 3885 N N . ILE B 1 98 ? -9.242 41.062 6.195 1 95.75 98 ILE B N 1
ATOM 3886 C CA . ILE B 1 98 ? -8.039 41.875 6.242 1 95.75 98 ILE B CA 1
ATOM 3887 C C . ILE B 1 98 ? -8.406 43.312 6.57 1 95.75 98 ILE B C 1
ATOM 3889 O O . ILE B 1 98 ? -7.754 43.969 7.402 1 95.75 98 ILE B O 1
ATOM 3893 N N . LYS B 1 99 ? -9.445 43.75 5.965 1 93.19 99 LYS B N 1
ATOM 3894 C CA . LYS B 1 99 ? -9.898 45.125 6.172 1 93.19 99 LYS B CA 1
ATOM 3895 C C . LYS B 1 99 ? -10.391 45.344 7.605 1 93.19 99 LYS B C 1
ATOM 3897 O O . LYS B 1 99 ? -9.992 46.312 8.266 1 93.19 99 LYS B O 1
ATOM 3902 N N . PHE B 1 100 ? -11.203 44.469 8.055 1 92.62 100 PHE B N 1
ATOM 3903 C CA . PHE B 1 100 ? -11.82 44.594 9.367 1 92.62 100 PHE B CA 1
ATOM 3904 C C . PHE B 1 100 ? -10.781 44.438 10.469 1 92.62 100 PHE B C 1
ATOM 3906 O O . PHE B 1 100 ? -10.875 45.094 11.516 1 92.62 100 PHE B O 1
ATOM 3913 N N . ARG B 1 101 ? -9.922 43.5 10.297 1 90.69 101 ARG B N 1
ATOM 3914 C CA . ARG B 1 101 ? -8.852 43.281 11.266 1 90.69 101 ARG B CA 1
ATOM 3915 C C . ARG B 1 101 ? -7.883 44.469 11.281 1 90.69 101 ARG B C 1
ATOM 3917 O O . ARG B 1 101 ? -7.199 44.688 12.281 1 90.69 101 ARG B O 1
ATOM 3924 N N . GLY B 1 102 ? -7.82 45.25 10.203 1 89.38 102 GLY B N 1
ATOM 3925 C CA . GLY B 1 102 ? -6.945 46.406 10.102 1 89.38 102 GLY B CA 1
ATOM 3926 C C . GLY B 1 102 ? -5.516 46.062 9.758 1 89.38 102 GLY B C 1
ATOM 3927 O O . GLY B 1 102 ? -4.586 46.781 10.078 1 89.38 102 GLY B O 1
ATOM 3928 N N . GLY B 1 103 ? -5.383 44.875 9.203 1 93.31 103 GLY B N 1
ATOM 3929 C CA . GLY B 1 103 ? -4.039 44.438 8.852 1 93.31 103 GLY B CA 1
ATOM 3930 C C . GLY B 1 103 ? -4.004 43.094 8.172 1 93.31 103 GLY B C 1
ATOM 3931 O O . GLY B 1 103 ? -5.043 42.469 7.992 1 93.31 103 GLY B O 1
ATOM 3932 N N . PRO B 1 104 ? -2.805 42.719 7.77 1 96.88 104 PRO B N 1
ATOM 3933 C CA . PRO B 1 104 ? -2.66 41.469 7.031 1 96.88 104 PRO B CA 1
ATOM 3934 C C . PRO B 1 104 ? -2.992 40.25 7.883 1 96.88 104 PRO B C 1
ATOM 3936 O O . PRO B 1 104 ? -3.025 40.344 9.109 1 96.88 104 PRO B O 1
ATOM 3939 N N . ILE B 1 105 ? -3.318 39.188 7.266 1 97.12 105 ILE B N 1
ATOM 3940 C CA . ILE B 1 105 ? -3.543 37.906 7.941 1 97.12 105 ILE B CA 1
ATOM 3941 C C . ILE B 1 105 ? -2.369 36.969 7.672 1 97.12 105 ILE B C 1
ATOM 3943 O O . ILE B 1 105 ? -1.646 37.125 6.688 1 97.12 105 ILE B O 1
ATOM 3947 N N . SER B 1 106 ? -2.191 36.031 8.57 1 97.75 106 SER B N 1
ATOM 3948 C CA . SER B 1 106 ? -1.099 35.094 8.375 1 97.75 106 SER B CA 1
ATOM 3949 C C . SER B 1 106 ? -1.365 34.156 7.184 1 97.75 106 SER B C 1
ATOM 3951 O O . SER B 1 106 ? -2.51 34.031 6.75 1 97.75 106 SER B O 1
ATOM 3953 N N . VAL B 1 107 ? -0.325 33.562 6.703 1 98.19 107 VAL B N 1
ATOM 3954 C CA . VAL B 1 107 ? -0.468 32.531 5.664 1 98.19 107 VAL B CA 1
ATOM 3955 C C . VAL B 1 107 ? -1.319 31.391 6.184 1 98.19 107 VAL B C 1
ATOM 3957 O O . VAL B 1 107 ? -2.123 30.828 5.441 1 98.19 107 VAL B O 1
ATOM 3960 N N . ALA B 1 108 ? -1.16 31.031 7.449 1 98.31 108 ALA B N 1
ATOM 3961 C CA . ALA B 1 108 ? -1.934 29.969 8.078 1 98.31 108 ALA B CA 1
ATOM 3962 C C . ALA B 1 108 ? -3.43 30.266 8.016 1 98.31 108 ALA B C 1
ATOM 3964 O O . ALA B 1 108 ? -4.227 29.391 7.641 1 98.31 108 ALA B O 1
ATOM 3965 N N . GLU B 1 109 ? -3.783 31.469 8.391 1 97.19 109 GLU B N 1
ATOM 3966 C CA . GLU B 1 109 ? -5.188 31.859 8.344 1 97.19 109 GLU B CA 1
ATOM 3967 C C . GLU B 1 109 ? -5.719 31.844 6.914 1 97.19 109 GLU B C 1
ATOM 3969 O O . GLU B 1 109 ? -6.848 31.391 6.672 1 97.19 109 GLU B O 1
ATOM 3974 N N . TYR B 1 110 ? -4.922 32.375 6.035 1 97.75 110 TYR B N 1
ATOM 3975 C CA . TYR B 1 110 ? -5.273 32.344 4.621 1 97.75 110 TYR B CA 1
ATOM 3976 C C . TYR B 1 110 ? -5.527 30.906 4.148 1 97.75 110 TYR B C 1
ATOM 3978 O O . TYR B 1 110 ? -6.559 30.625 3.535 1 97.75 110 TYR B O 1
ATOM 3986 N N . MET B 1 111 ? -4.598 29.984 4.473 1 97.69 111 MET B N 1
ATOM 3987 C CA . MET B 1 111 ? -4.699 28.578 4.086 1 97.69 111 MET B CA 1
ATOM 3988 C C . MET B 1 111 ? -5.977 27.953 4.633 1 97.69 111 MET B C 1
ATOM 3990 O O . MET B 1 111 ? -6.668 27.219 3.926 1 97.69 111 MET B O 1
ATOM 3994 N N . GLU B 1 112 ? -6.246 28.219 5.852 1 96.94 112 GLU B N 1
ATOM 3995 C CA . GLU B 1 112 ? -7.426 27.656 6.504 1 96.94 112 GLU B CA 1
ATOM 3996 C C . GLU B 1 112 ? -8.711 28.094 5.801 1 96.94 112 GLU B C 1
ATOM 3998 O O . GLU B 1 112 ? -9.586 27.281 5.523 1 96.94 112 GLU B O 1
ATOM 4003 N N . GLU B 1 113 ? -8.797 29.391 5.535 1 95.75 113 GLU B N 1
ATOM 4004 C CA . GLU B 1 113 ? -9.969 29.922 4.848 1 95.75 113 GLU B CA 1
ATOM 4005 C C . GLU B 1 113 ? -10.109 29.328 3.447 1 95.75 113 GLU B C 1
ATOM 4007 O O . GLU B 1 113 ? -11.203 28.938 3.037 1 95.75 113 GLU B O 1
ATOM 4012 N N . VAL B 1 114 ? -9.008 29.234 2.799 1 95.81 114 VAL B N 1
ATOM 4013 C CA . VAL B 1 114 ? -9.008 28.75 1.42 1 95.81 114 VAL B CA 1
ATOM 4014 C C . VAL B 1 114 ? -9.469 27.297 1.379 1 95.81 114 VAL B C 1
ATOM 4016 O O . VAL B 1 114 ? -10.219 26.906 0.48 1 95.81 114 VAL B O 1
ATOM 4019 N N . LEU B 1 115 ? -9.102 26.547 2.35 1 94.12 115 LEU B N 1
ATOM 4020 C CA . LEU B 1 115 ? -9.32 25.109 2.295 1 94.12 115 LEU B CA 1
ATOM 4021 C C . LEU B 1 115 ? -10.672 24.734 2.906 1 94.12 115 LEU B C 1
ATOM 4023 O O . LEU B 1 115 ? -11.398 23.906 2.365 1 94.12 115 LEU B O 1
ATOM 4027 N N . ILE B 1 116 ? -11.086 25.406 4.078 1 93.69 116 ILE B N 1
ATOM 4028 C CA . ILE B 1 116 ? -12.203 24.812 4.789 1 93.69 116 ILE B CA 1
ATOM 4029 C C . ILE B 1 116 ? -13.188 25.891 5.215 1 93.69 116 ILE B C 1
ATOM 4031 O O . ILE B 1 116 ? -14.008 25.688 6.113 1 93.69 116 ILE B O 1
ATOM 4035 N N . ASN B 1 117 ? -13.016 27.078 4.57 1 93.75 117 ASN B N 1
ATOM 4036 C CA . ASN B 1 117 ? -14.109 28.031 4.793 1 93.75 117 ASN B CA 1
ATOM 4037 C C . ASN B 1 117 ? -15.469 27.375 4.59 1 93.75 117 ASN B C 1
ATOM 4039 O O . ASN B 1 117 ? -15.695 26.688 3.592 1 93.75 117 ASN B O 1
ATOM 4043 N N . PRO B 1 118 ? -16.375 27.484 5.523 1 90.38 118 PRO B N 1
ATOM 4044 C CA . PRO B 1 118 ? -17.625 26.719 5.488 1 90.38 118 PRO B CA 1
ATOM 4045 C C . PRO B 1 118 ? -18.453 27.016 4.246 1 90.38 118 PRO B C 1
ATOM 4047 O O . PRO B 1 118 ? -19.266 26.172 3.832 1 90.38 118 PRO B O 1
ATOM 4050 N N . LYS B 1 119 ? -18.25 28.109 3.652 1 88 119 LYS B N 1
ATOM 4051 C CA . LYS B 1 119 ? -19.094 28.5 2.523 1 88 119 LYS B CA 1
ATOM 4052 C C . LYS B 1 119 ? -18.375 28.25 1.196 1 88 119 LYS B C 1
ATOM 4054 O O . LYS B 1 119 ? -18.984 27.781 0.238 1 88 119 LYS B O 1
ATOM 4059 N N . ALA B 1 120 ? -17.047 28.578 1.198 1 89.31 120 ALA B N 1
ATOM 4060 C CA . ALA B 1 120 ? -16.406 28.625 -0.111 1 89.31 120 ALA B CA 1
ATOM 4061 C C . ALA B 1 120 ? -15.062 27.906 -0.093 1 89.31 120 ALA B C 1
ATOM 4063 O O . ALA B 1 120 ? -14.273 28.016 -1.032 1 89.31 120 ALA B O 1
ATOM 4064 N N . GLY B 1 121 ? -14.844 27.172 0.914 1 91.12 121 GLY B N 1
ATOM 4065 C CA . GLY B 1 121 ? -13.586 26.453 0.992 1 91.12 121 GLY B CA 1
ATOM 4066 C C . GLY B 1 121 ? -13.445 25.375 -0.062 1 91.12 121 GLY B C 1
ATOM 4067 O O . GLY B 1 121 ? -14.445 24.797 -0.514 1 91.12 121 GLY B O 1
ATOM 4068 N N . PHE B 1 122 ? -12.273 25.094 -0.356 1 89.19 122 PHE B N 1
ATOM 4069 C CA . PHE B 1 122 ? -11.945 24.141 -1.414 1 89.19 122 PHE B CA 1
ATOM 4070 C C . PHE B 1 122 ? -12.547 22.781 -1.125 1 89.19 122 PHE B C 1
ATOM 4072 O O . PHE B 1 122 ? -13.133 22.156 -2.014 1 89.19 122 PHE B O 1
ATOM 4079 N N . TYR B 1 123 ? -12.438 22.281 0.099 1 86.69 123 TYR B N 1
ATOM 4080 C CA . TYR B 1 123 ? -12.836 20.938 0.456 1 86.69 123 TYR B CA 1
ATOM 4081 C C . TYR B 1 123 ? -14.32 20.875 0.814 1 86.69 123 TYR B C 1
ATOM 4083 O O . TYR B 1 123 ? -14.867 19.797 1.061 1 86.69 123 TYR B O 1
ATOM 4091 N N . ILE B 1 124 ? -15.008 21.875 0.927 1 84.75 124 ILE B N 1
ATOM 4092 C CA . ILE B 1 124 ? -16.297 21.922 1.609 1 84.75 124 ILE B CA 1
ATOM 4093 C C . ILE B 1 124 ? -17.422 21.609 0.617 1 84.75 124 ILE B C 1
ATOM 4095 O O . ILE B 1 124 ? -18.344 20.875 0.935 1 84.75 124 ILE B O 1
ATOM 4099 N N . ASN B 1 125 ? -17.312 22.047 -0.564 1 72.44 125 ASN B N 1
ATOM 4100 C CA . ASN B 1 125 ? -18.531 22.031 -1.354 1 72.44 125 ASN B CA 1
ATOM 4101 C C . ASN B 1 125 ? -18.438 21.062 -2.525 1 72.44 125 ASN B C 1
ATOM 4103 O O . ASN B 1 125 ? -19.344 20.969 -3.348 1 72.44 125 ASN B O 1
ATOM 4107 N N . ARG B 1 126 ? -17.391 20.328 -2.691 1 68.38 126 ARG B N 1
ATOM 4108 C CA . ARG B 1 126 ? -17.344 19.5 -3.893 1 68.38 126 ARG B CA 1
ATOM 4109 C C . ARG B 1 126 ? -16.469 18.266 -3.67 1 68.38 126 ARG B C 1
ATOM 4111 O O . ARG B 1 126 ? -15.727 18.188 -2.689 1 68.38 126 ARG B O 1
ATOM 4118 N N . ASP B 1 127 ? -16.875 17.25 -4.605 1 62.5 127 ASP B N 1
ATOM 4119 C CA . ASP B 1 127 ? -16.016 16.078 -4.672 1 62.5 127 ASP B CA 1
ATOM 4120 C C . ASP B 1 127 ? -14.68 16.406 -5.34 1 62.5 127 ASP B C 1
ATOM 4122 O O . ASP B 1 127 ? -14.602 16.484 -6.57 1 62.5 127 ASP B O 1
ATOM 4126 N N . VAL B 1 128 ? -13.727 16.672 -4.508 1 57.84 128 VAL B N 1
ATOM 4127 C CA . VAL B 1 128 ? -12.453 17.141 -5.039 1 57.84 128 VAL B CA 1
ATOM 4128 C C . VAL B 1 128 ? -11.594 15.953 -5.453 1 57.84 128 VAL B C 1
ATOM 4130 O O . VAL B 1 128 ? -10.531 16.125 -6.051 1 57.84 128 VAL B O 1
ATOM 4133 N N . PHE B 1 129 ? -11.867 14.609 -5.227 1 52.31 129 PHE B N 1
ATOM 4134 C CA . PHE B 1 129 ? -10.969 13.469 -5.371 1 52.31 129 PHE B CA 1
ATOM 4135 C C . PHE B 1 129 ? -11.328 12.656 -6.605 1 52.31 129 PHE B C 1
ATOM 4137 O O . PHE B 1 129 ? -10.547 11.805 -7.043 1 52.31 129 PHE B O 1
ATOM 4144 N N . GLY B 1 130 ? -12.273 12.758 -7.492 1 48.31 130 GLY B N 1
ATOM 4145 C CA . GLY B 1 130 ? -12.703 11.945 -8.625 1 48.31 130 GLY B CA 1
ATOM 4146 C C . GLY B 1 130 ? -11.742 11.992 -9.789 1 48.31 130 GLY B C 1
ATOM 4147 O O . GLY B 1 130 ? -10.719 12.68 -9.734 1 48.31 130 GLY B O 1
ATOM 4148 N N . ALA B 1 131 ? -11.773 10.812 -10.781 1 46.78 131 ALA B N 1
ATOM 4149 C CA . ALA B 1 131 ? -10.992 10.711 -12.016 1 46.78 131 ALA B CA 1
ATOM 4150 C C . ALA B 1 131 ? -10.727 12.094 -12.609 1 46.78 131 ALA B C 1
ATOM 4152 O O . ALA B 1 131 ? -9.672 12.328 -13.195 1 46.78 131 ALA B O 1
ATOM 4153 N N . GLU B 1 132 ? -11.586 12.758 -12.391 1 41.16 132 GLU B N 1
ATOM 4154 C CA . GLU B 1 132 ? -11.461 14.125 -12.891 1 41.16 132 GLU B CA 1
ATOM 4155 C C . GLU B 1 132 ? -10.766 15.016 -11.867 1 41.16 132 GLU B C 1
ATOM 4157 O O . GLU B 1 132 ? -10.5 16.188 -12.141 1 41.16 132 GLU B O 1
ATOM 4162 N N . GLY B 1 133 ? -10.383 14.305 -10.742 1 42.16 133 GLY B N 1
ATOM 4163 C CA . GLY B 1 133 ? -9.852 15.133 -9.672 1 42.16 133 GLY B CA 1
ATOM 4164 C C . GLY B 1 133 ? -8.344 15.297 -9.742 1 42.16 133 GLY B C 1
ATOM 4165 O O . GLY B 1 133 ? -7.719 14.93 -10.734 1 42.16 133 GLY B O 1
ATOM 4166 N N . ASP B 1 134 ? -7.734 16.078 -8.906 1 40.47 134 ASP B N 1
ATOM 4167 C CA . ASP B 1 134 ? -6.355 16.562 -8.867 1 40.47 134 ASP B CA 1
ATOM 4168 C C . ASP B 1 134 ? -5.402 15.438 -8.461 1 40.47 134 ASP B C 1
ATOM 4170 O O . ASP B 1 134 ? -4.184 15.586 -8.555 1 40.47 134 ASP B O 1
ATOM 4174 N N . PHE B 1 135 ? -6.008 14.266 -8.094 1 40.91 135 PHE B N 1
ATOM 4175 C CA . PHE B 1 135 ? -5.109 13.25 -7.562 1 40.91 135 PHE B CA 1
ATOM 4176 C C . PHE B 1 135 ? -5.34 11.914 -8.25 1 40.91 135 PHE B C 1
ATOM 4178 O O . PHE B 1 135 ? -6.48 11.453 -8.367 1 40.91 135 PHE B O 1
ATOM 4185 N N . ILE B 1 136 ? -4.449 11.398 -9.344 1 41.12 136 ILE B N 1
ATOM 4186 C CA . ILE B 1 136 ? -4.633 10.164 -10.086 1 41.12 136 ILE B CA 1
ATOM 4187 C C . ILE B 1 136 ? -3.869 9.031 -9.406 1 41.12 136 ILE B C 1
ATOM 4189 O O . ILE B 1 136 ? -2.666 9.141 -9.164 1 41.12 136 ILE B O 1
ATOM 4193 N N . THR B 1 137 ? -4.332 8.344 -8.484 1 44.81 137 THR B N 1
ATOM 4194 C CA . THR B 1 137 ? -3.717 7.109 -8.008 1 44.81 137 THR B CA 1
ATOM 4195 C C . THR B 1 137 ? -4.41 5.887 -8.609 1 44.81 137 THR B C 1
ATOM 4197 O O . THR B 1 137 ? -5.621 5.91 -8.852 1 44.81 137 THR B O 1
ATOM 4200 N N . SER B 1 138 ? -3.674 4.957 -9.328 1 45.78 138 SER B N 1
ATOM 4201 C CA . SER B 1 138 ? -4.301 3.719 -9.781 1 45.78 138 SER B CA 1
ATOM 4202 C C . SER B 1 138 ? -5.25 3.16 -8.727 1 45.78 138 SER B C 1
ATOM 4204 O O . SER B 1 138 ? -4.891 3.068 -7.551 1 45.78 138 SER B O 1
ATOM 4206 N N . PRO B 1 139 ? -6.492 3.104 -9.062 1 47.34 139 PRO B N 1
ATOM 4207 C CA . PRO B 1 139 ? -7.492 2.594 -8.117 1 47.34 139 PRO B CA 1
ATOM 4208 C C . PRO B 1 139 ? -7.051 1.3 -7.438 1 47.34 139 PRO B C 1
ATOM 4210 O O . PRO B 1 139 ? -7.316 1.105 -6.246 1 47.34 139 PRO B O 1
ATOM 4213 N N . GLU B 1 140 ? -6.258 0.492 -8.211 1 54.62 140 GLU B N 1
ATOM 4214 C CA . GLU B 1 140 ? -5.855 -0.792 -7.652 1 54.62 140 GLU B CA 1
ATOM 4215 C C . GLU B 1 140 ? -4.816 -0.609 -6.551 1 54.62 140 GLU B C 1
ATOM 4217 O O . GLU B 1 140 ? -4.887 -1.265 -5.508 1 54.62 140 GLU B O 1
ATOM 4222 N N . VAL B 1 141 ? -3.963 0.243 -6.918 1 57.84 141 VAL B N 1
ATOM 4223 C CA . VAL B 1 141 ? -2.891 0.455 -5.949 1 57.84 141 VAL B CA 1
ATOM 4224 C C . VAL B 1 141 ? -3.449 1.135 -4.703 1 57.84 141 VAL B C 1
ATOM 4226 O O . VAL B 1 141 ? -3.059 0.803 -3.58 1 57.84 141 VAL B O 1
ATOM 4229 N N . SER B 1 142 ? -4.473 1.871 -4.988 1 65.56 142 SER B N 1
ATOM 4230 C CA . SER B 1 142 ? -5.105 2.553 -3.863 1 65.56 142 SER B CA 1
ATOM 4231 C C . SER B 1 142 ? -5.879 1.574 -2.986 1 65.56 142 SER B C 1
ATOM 4233 O O . SER B 1 142 ? -5.84 1.667 -1.758 1 65.56 142 SER B O 1
ATOM 4235 N N . GLN B 1 143 ? -6.465 0.618 -3.697 1 76.19 143 GLN B N 1
ATOM 4236 C CA . GLN B 1 143 ? -7.203 -0.385 -2.938 1 76.19 143 GLN B CA 1
ATOM 4237 C C . GLN B 1 143 ? -6.262 -1.228 -2.078 1 76.19 143 GLN B C 1
ATOM 4239 O O . GLN B 1 143 ? -6.527 -1.451 -0.896 1 76.19 143 GLN B O 1
ATOM 4244 N N . MET B 1 144 ? -5.172 -1.639 -2.678 1 75.81 144 MET B N 1
ATOM 4245 C CA . MET B 1 144 ? -4.195 -2.451 -1.959 1 75.81 144 MET B CA 1
ATOM 4246 C C . MET B 1 144 ? -3.635 -1.695 -0.758 1 75.81 144 MET B C 1
ATOM 4248 O O . MET B 1 144 ? -3.383 -2.289 0.292 1 75.81 144 MET B O 1
ATOM 4252 N N . PHE B 1 145 ? -3.469 -0.46 -1 1 77.81 145 PHE B N 1
ATOM 4253 C CA . PHE B 1 145 ? -2.967 0.363 0.095 1 77.81 145 PHE B CA 1
ATOM 4254 C C . PHE B 1 145 ? -3.93 0.337 1.276 1 77.81 145 PHE B C 1
ATOM 4256 O O . PHE B 1 145 ? -3.521 0.093 2.412 1 77.81 145 PHE B O 1
ATOM 4263 N N . GLY B 1 146 ? -5.195 0.564 1.029 1 83.19 146 GLY B N 1
ATOM 4264 C CA . GLY B 1 146 ? -6.199 0.528 2.078 1 83.19 146 GLY B CA 1
ATOM 4265 C C . GLY B 1 146 ? -6.277 -0.811 2.787 1 83.19 146 GLY B C 1
ATOM 4266 O O . GLY B 1 146 ? -6.422 -0.864 4.012 1 83.19 146 GLY B O 1
ATOM 4267 N N . GLU B 1 147 ? -6.145 -1.803 2.084 1 82.12 147 GLU B N 1
ATOM 4268 C CA . GLU B 1 147 ? -6.176 -3.145 2.66 1 82.12 147 GLU B CA 1
ATOM 4269 C C . GLU B 1 147 ? -4.957 -3.389 3.547 1 82.12 147 GLU B C 1
ATOM 4271 O O . GLU B 1 147 ? -5.07 -4.012 4.605 1 82.12 147 GLU B O 1
ATOM 4276 N N . MET B 1 148 ? -3.82 -2.873 3.049 1 80.88 148 MET B N 1
ATOM 4277 C CA . MET B 1 148 ? -2.611 -3.031 3.854 1 80.88 148 MET B CA 1
ATOM 4278 C C . MET B 1 148 ? -2.721 -2.246 5.156 1 80.88 148 MET B C 1
ATOM 4280 O O . MET B 1 148 ? -2.213 -2.684 6.191 1 80.88 148 MET B O 1
ATOM 4284 N N . VAL B 1 149 ? -3.309 -1.113 5.09 1 85.44 149 VAL B N 1
ATOM 4285 C CA . VAL B 1 149 ? -3.555 -0.355 6.312 1 85.44 149 VAL B CA 1
ATOM 4286 C C . VAL B 1 149 ? -4.461 -1.156 7.246 1 85.44 149 VAL B C 1
ATOM 4288 O O . VAL B 1 149 ? -4.289 -1.125 8.469 1 85.44 149 VAL B O 1
ATOM 4291 N N . GLY B 1 150 ? -5.426 -1.82 6.633 1 86.38 150 GLY B N 1
ATOM 4292 C CA . GLY B 1 150 ? -6.27 -2.707 7.418 1 86.38 150 GLY B CA 1
ATOM 4293 C C . GLY B 1 150 ? -5.496 -3.809 8.117 1 86.38 150 GLY B C 1
ATOM 4294 O O . GLY B 1 150 ? -5.738 -4.098 9.289 1 86.38 150 GLY B O 1
ATOM 4295 N N . VAL B 1 151 ? -4.59 -4.387 7.434 1 78.62 151 VAL B N 1
ATOM 4296 C CA . VAL B 1 151 ? -3.746 -5.426 8.008 1 78.62 151 VAL B CA 1
ATOM 4297 C C . VAL B 1 151 ? -2.938 -4.852 9.172 1 78.62 151 VAL B C 1
ATOM 4299 O O . VAL B 1 151 ? -2.822 -5.477 10.227 1 78.62 151 VAL B O 1
ATOM 4302 N N . TRP B 1 152 ? -2.402 -3.684 8.992 1 79.88 152 TRP B N 1
ATOM 4303 C CA . TRP B 1 152 ? -1.66 -3.027 10.062 1 79.88 152 TRP B CA 1
ATOM 4304 C C . TRP B 1 152 ? -2.549 -2.803 11.281 1 79.88 152 TRP B C 1
ATOM 4306 O O . TRP B 1 152 ? -2.141 -3.074 12.414 1 79.88 152 TRP B O 1
ATOM 4316 N N . ALA B 1 153 ? -3.693 -2.316 11 1 87.56 153 ALA B N 1
ATOM 4317 C CA . ALA B 1 153 ? -4.621 -2.053 12.094 1 87.56 153 ALA B CA 1
ATOM 4318 C C . ALA B 1 153 ? -4.965 -3.336 12.844 1 87.56 153 ALA B C 1
ATOM 4320 O O . ALA B 1 153 ? -5.043 -3.344 14.078 1 87.56 153 ALA B O 1
ATOM 4321 N N . MET B 1 154 ? -5.188 -4.348 12.133 1 85.25 154 MET B N 1
ATOM 4322 C CA . MET B 1 154 ? -5.504 -5.637 12.734 1 85.25 154 MET B CA 1
ATOM 4323 C C . MET B 1 154 ? -4.336 -6.145 13.578 1 85.25 154 MET B C 1
ATOM 4325 O O . MET B 1 154 ? -4.535 -6.66 14.68 1 85.25 154 MET B O 1
ATOM 4329 N N . CYS B 1 155 ? -3.135 -6.023 13.008 1 77.81 155 CYS B N 1
ATOM 4330 C CA . CYS B 1 155 ? -1.951 -6.445 13.75 1 77.81 155 CYS B CA 1
ATOM 4331 C C . CYS B 1 155 ? -1.807 -5.656 15.039 1 77.81 155 CYS B C 1
ATOM 4333 O O . CYS B 1 155 ? -1.486 -6.223 16.094 1 77.81 155 CYS B O 1
ATOM 4335 N N . LEU B 1 156 ? -2.021 -4.398 14.977 1 83.25 156 LEU B N 1
ATOM 4336 C CA . LEU B 1 156 ? -1.955 -3.568 16.172 1 83.25 156 LEU B CA 1
ATOM 4337 C C . LEU B 1 156 ? -3.016 -3.99 17.188 1 83.25 156 LEU B C 1
ATOM 4339 O O . LEU B 1 156 ? -2.738 -4.07 18.391 1 83.25 156 LEU B O 1
ATOM 4343 N N . TRP B 1 157 ? -4.211 -4.262 16.672 1 88.62 157 TRP B N 1
ATOM 4344 C CA . TRP B 1 157 ? -5.297 -4.742 17.516 1 88.62 157 TRP B CA 1
ATOM 4345 C C . TRP B 1 157 ? -4.902 -6.027 18.234 1 88.62 157 TRP B C 1
ATOM 4347 O O . TRP B 1 157 ? -5.156 -6.176 19.438 1 88.62 157 TRP B O 1
ATOM 4357 N N . GLU B 1 158 ? -4.293 -6.883 17.531 1 83.75 158 GLU B N 1
ATOM 4358 C CA . GLU B 1 158 ? -3.816 -8.125 18.141 1 83.75 158 GLU B CA 1
ATOM 4359 C C . GLU B 1 158 ? -2.762 -7.848 19.203 1 83.75 158 GLU B C 1
ATOM 4361 O O . GLU B 1 158 ? -2.787 -8.453 20.281 1 83.75 158 GLU B O 1
ATOM 4366 N N . GLN B 1 159 ? -1.903 -6.926 18.906 1 78.88 159 GLN B N 1
ATOM 4367 C CA . GLN B 1 159 ? -0.843 -6.57 19.844 1 78.88 159 GLN B CA 1
ATOM 4368 C C . GLN B 1 159 ? -1.418 -5.953 21.109 1 78.88 159 GLN B C 1
ATOM 4370 O O . GLN B 1 159 ? -0.842 -6.098 22.188 1 78.88 159 GLN B O 1
ATOM 4375 N N . MET B 1 160 ? -2.541 -5.371 20.984 1 85.75 160 MET B N 1
ATOM 4376 C CA . MET B 1 160 ? -3.199 -4.73 22.125 1 85.75 160 MET B CA 1
ATOM 4377 C C . MET B 1 160 ? -3.939 -5.754 22.969 1 85.75 160 MET B C 1
ATOM 4379 O O . MET B 1 160 ? -4.512 -5.41 24 1 85.75 160 MET B O 1
ATOM 4383 N N . GLY B 1 161 ? -3.99 -6.977 22.531 1 87.62 161 GLY B N 1
ATOM 4384 C CA . GLY B 1 161 ? -4.652 -8.031 23.281 1 87.62 161 GLY B CA 1
ATOM 4385 C C . GLY B 1 161 ? -6.078 -8.289 22.828 1 87.62 161 GLY B C 1
ATOM 4386 O O . GLY B 1 161 ? -6.922 -8.711 23.609 1 87.62 161 GLY B O 1
ATOM 4387 N N . GLN B 1 162 ? -6.379 -7.875 21.609 1 92.5 162 GLN B N 1
ATOM 4388 C CA . GLN B 1 162 ? -7.664 -8.125 20.969 1 92.5 162 GLN B CA 1
ATOM 4389 C C . GLN B 1 162 ? -8.812 -7.594 21.812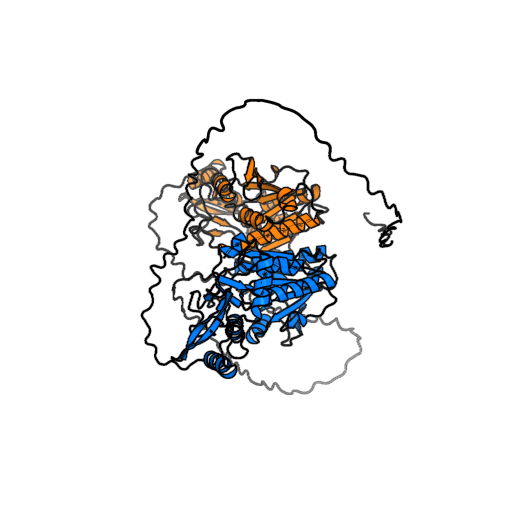 1 92.5 162 GLN B C 1
ATOM 4391 O O . GLN B 1 162 ? -9.75 -8.328 22.125 1 92.5 162 GLN B O 1
ATOM 4396 N N . PRO B 1 163 ? -8.734 -6.355 22.172 1 96.56 163 PRO B N 1
ATOM 4397 C CA . PRO B 1 163 ? -9.852 -5.801 22.953 1 96.56 163 PRO B CA 1
ATOM 4398 C C . PRO B 1 163 ? -11.195 -5.977 22.25 1 96.56 163 PRO B C 1
ATOM 4400 O O . PRO B 1 163 ? -11.266 -5.949 21.016 1 96.56 163 PRO B O 1
ATOM 4403 N N . ASP B 1 164 ? -12.242 -6.055 22.969 1 96.88 164 ASP B N 1
ATOM 4404 C CA . ASP B 1 164 ? -13.586 -6.289 22.438 1 96.88 164 ASP B CA 1
ATOM 4405 C C . ASP B 1 164 ? -14.125 -5.043 21.75 1 96.88 164 ASP B C 1
ATOM 4407 O O . ASP B 1 164 ? -15.031 -5.137 20.906 1 96.88 164 ASP B O 1
ATOM 4411 N N . ARG B 1 165 ? -13.609 -3.938 22.234 1 97.62 165 ARG B N 1
ATOM 4412 C CA . ARG B 1 165 ? -14.023 -2.668 21.656 1 97.62 165 ARG B CA 1
ATOM 4413 C C . ARG B 1 165 ? -12.82 -1.771 21.391 1 97.62 165 ARG B C 1
ATOM 4415 O O . ARG B 1 165 ? -11.969 -1.591 22.266 1 97.62 165 ARG B O 1
ATOM 4422 N N . VAL B 1 166 ? -12.75 -1.285 20.188 1 97.38 166 VAL B N 1
ATOM 4423 C CA . VAL B 1 166 ? -11.648 -0.411 19.797 1 97.38 166 VAL B CA 1
ATOM 4424 C C . VAL B 1 166 ? -12.172 0.697 18.875 1 97.38 166 VAL B C 1
ATOM 4426 O O . VAL B 1 166 ? -13.016 0.45 18.016 1 97.38 166 VAL B O 1
ATOM 4429 N N . ASN B 1 167 ? -11.711 1.943 19.141 1 98.06 167 ASN B N 1
ATOM 4430 C CA . ASN B 1 167 ? -12 3.045 18.234 1 98.06 167 ASN B CA 1
ATOM 4431 C C . ASN B 1 167 ? -11.055 3.049 17.031 1 98.06 167 ASN B C 1
ATOM 4433 O O . ASN B 1 167 ? -9.836 2.973 17.203 1 98.06 167 ASN B O 1
ATOM 4437 N N . LEU B 1 168 ? -11.594 3.008 15.867 1 97.88 168 LEU B N 1
ATOM 4438 C CA . LEU B 1 168 ? -10.844 3.244 14.641 1 97.88 168 LEU B CA 1
ATOM 4439 C C . LEU B 1 168 ? -11.172 4.613 14.055 1 97.88 168 LEU B C 1
ATOM 4441 O O . LEU B 1 168 ? -12.297 4.848 13.609 1 97.88 168 LEU B O 1
ATOM 4445 N N . VAL B 1 169 ? -10.148 5.543 14.062 1 98.19 169 VAL B N 1
ATOM 4446 C CA . VAL B 1 169 ? -10.367 6.938 13.703 1 98.19 169 VAL B CA 1
ATOM 4447 C C . VAL B 1 169 ? -9.609 7.27 12.422 1 98.19 169 VAL B C 1
ATOM 4449 O O . VAL B 1 169 ? -8.422 6.949 12.289 1 98.19 169 VAL B O 1
ATOM 4452 N N . GLU B 1 170 ? -10.289 7.793 11.445 1 97.62 170 GLU B N 1
ATOM 4453 C CA . GLU B 1 170 ? -9.609 8.312 10.266 1 97.62 170 GLU B CA 1
ATOM 4454 C C . GLU B 1 170 ? -9.734 9.828 10.18 1 97.62 170 GLU B C 1
ATOM 4456 O O . GLU B 1 170 ? -10.844 10.375 10.18 1 97.62 170 GLU B O 1
ATOM 4461 N N . LEU B 1 171 ? -8.578 10.516 10.172 1 97.12 171 LEU B N 1
ATOM 4462 C CA . LEU B 1 171 ? -8.547 11.969 10.016 1 97.12 171 LEU B CA 1
ATOM 4463 C C . LEU B 1 171 ? -8.617 12.352 8.539 1 97.12 171 LEU B C 1
ATOM 4465 O O . LEU B 1 171 ? -7.773 11.938 7.742 1 97.12 171 LEU B O 1
ATOM 4469 N N . GLY B 1 172 ? -9.594 13.18 8.133 1 95.31 172 GLY B N 1
ATOM 4470 C CA . GLY B 1 172 ? -9.719 13.609 6.75 1 95.31 172 GLY B CA 1
ATOM 4471 C C . GLY B 1 172 ? -9.859 12.445 5.781 1 95.31 172 GLY B C 1
ATOM 4472 O O . GLY B 1 172 ? -9.008 12.258 4.906 1 95.31 172 GLY B O 1
ATOM 4473 N N . PRO B 1 173 ? -10.992 11.797 5.805 1 94.88 173 PRO B N 1
ATOM 4474 C CA . PRO B 1 173 ? -11.125 10.516 5.098 1 94.88 173 PRO B CA 1
ATOM 4475 C C . PRO B 1 173 ? -11.336 10.695 3.596 1 94.88 173 PRO B C 1
ATOM 4477 O O . PRO B 1 173 ? -11.445 9.711 2.861 1 94.88 173 PRO B O 1
ATOM 4480 N N . GLY B 1 174 ? -11.391 11.93 3.078 1 90.5 174 GLY B N 1
ATOM 4481 C CA . GLY B 1 174 ? -11.68 12.117 1.666 1 90.5 174 GLY B CA 1
ATOM 4482 C C . GLY B 1 174 ? -13.008 11.516 1.242 1 90.5 174 GLY B C 1
ATOM 4483 O O . GLY B 1 174 ? -14.047 11.828 1.825 1 90.5 174 GLY B O 1
ATOM 4484 N N . ARG B 1 175 ? -12.961 10.555 0.343 1 90.06 175 ARG B N 1
ATOM 4485 C CA . ARG B 1 175 ? -14.188 9.93 -0.136 1 90.06 175 ARG B CA 1
ATOM 4486 C C . ARG B 1 175 ? -14.555 8.711 0.712 1 90.06 175 ARG B C 1
ATOM 4488 O O . ARG B 1 175 ? -15.578 8.07 0.482 1 90.06 175 ARG B O 1
ATOM 4495 N N . GLY B 1 176 ? -13.758 8.391 1.633 1 93.12 176 GLY B N 1
ATOM 4496 C CA . GLY B 1 176 ? -14.016 7.234 2.473 1 93.12 176 GLY B CA 1
ATOM 4497 C C . GLY B 1 176 ? -13.461 5.945 1.89 1 93.12 176 GLY B C 1
ATOM 4498 O O . GLY B 1 176 ? -13.68 4.867 2.445 1 93.12 176 GLY B O 1
ATOM 4499 N N . THR B 1 177 ? -12.703 6.047 0.821 1 90.06 177 THR B N 1
ATOM 4500 C CA . THR B 1 177 ? -12.234 4.883 0.077 1 90.06 177 THR B CA 1
ATOM 4501 C C . THR B 1 177 ? -11.242 4.074 0.907 1 90.06 177 THR B C 1
ATOM 4503 O O . THR B 1 177 ? -11.289 2.842 0.915 1 90.06 177 THR B O 1
ATOM 4506 N N . LEU B 1 178 ? -10.328 4.793 1.582 1 89.31 178 LEU B N 1
ATOM 4507 C CA . LEU B 1 178 ? -9.352 4.094 2.412 1 89.31 178 LEU B CA 1
ATOM 4508 C C . LEU B 1 178 ? -10.047 3.232 3.459 1 89.31 178 LEU B C 1
ATOM 4510 O O . LEU B 1 178 ? -9.719 2.055 3.617 1 89.31 178 LEU B O 1
ATOM 4514 N N . MET B 1 179 ? -11.023 3.793 4.152 1 94.75 179 MET B N 1
ATOM 4515 C CA . MET B 1 179 ? -11.734 3.064 5.195 1 94.75 179 MET B CA 1
ATOM 4516 C C . MET B 1 179 ? -12.508 1.89 4.609 1 94.75 179 MET B C 1
ATOM 4518 O O . MET B 1 179 ? -12.516 0.798 5.18 1 94.75 179 MET B O 1
ATOM 4522 N N . ALA B 1 180 ? -13.156 2.143 3.473 1 93 180 ALA B N 1
ATOM 4523 C CA . ALA B 1 180 ? -13.891 1.068 2.812 1 93 180 ALA B CA 1
ATOM 4524 C C . ALA B 1 180 ? -12.969 -0.096 2.465 1 93 180 ALA B C 1
ATOM 4526 O O . ALA B 1 180 ? -13.305 -1.256 2.721 1 93 180 ALA B O 1
ATOM 4527 N N . ASP B 1 181 ? -11.836 0.267 1.887 1 87.19 181 ASP B N 1
ATOM 4528 C CA . ASP B 1 181 ? -10.867 -0.759 1.504 1 87.19 181 ASP B CA 1
ATOM 4529 C C . ASP B 1 181 ? -10.328 -1.486 2.73 1 87.19 181 ASP B C 1
ATOM 4531 O O . ASP B 1 181 ? -10.125 -2.701 2.699 1 87.19 181 ASP B O 1
ATOM 4535 N N . LEU B 1 182 ? -10.016 -0.732 3.729 1 88.88 182 LEU B N 1
ATOM 4536 C CA . LEU B 1 182 ? -9.547 -1.309 4.988 1 88.88 182 LEU B CA 1
ATOM 4537 C C . LEU B 1 182 ? -10.555 -2.33 5.52 1 88.88 182 LEU B C 1
ATOM 4539 O O . LEU B 1 182 ? -10.172 -3.451 5.867 1 88.88 182 LEU B O 1
ATOM 4543 N N . LEU B 1 183 ? -11.836 -2.016 5.539 1 91.38 183 LEU B N 1
ATOM 4544 C CA . LEU B 1 183 ? -12.875 -2.891 6.066 1 91.38 183 LEU B CA 1
ATOM 4545 C C . LEU B 1 183 ? -13.047 -4.121 5.18 1 91.38 183 LEU B C 1
ATOM 4547 O O . LEU B 1 183 ? -13.266 -5.227 5.68 1 91.38 183 LEU B O 1
ATOM 4551 N N . ARG B 1 184 ? -12.922 -3.916 3.936 1 83 184 ARG B N 1
ATOM 4552 C CA . ARG B 1 184 ? -13.008 -5.039 3.01 1 83 184 ARG B CA 1
ATOM 4553 C C . ARG B 1 184 ? -11.867 -6.031 3.246 1 83 184 ARG B C 1
ATOM 4555 O O . ARG B 1 184 ? -12.094 -7.242 3.307 1 83 184 ARG B O 1
ATOM 4562 N N . GLY B 1 185 ? -10.75 -5.492 3.344 1 77.12 185 GLY B N 1
ATOM 4563 C CA . GLY B 1 185 ? -9.594 -6.34 3.588 1 77.12 185 GLY B CA 1
ATOM 4564 C C . GLY B 1 185 ? -9.656 -7.07 4.914 1 77.12 185 GLY B C 1
ATOM 4565 O O . GLY B 1 185 ? -9.164 -8.195 5.035 1 77.12 185 GLY B O 1
ATOM 4566 N N . ALA B 1 186 ? -10.297 -6.465 5.844 1 81 186 ALA B N 1
ATOM 4567 C CA . ALA B 1 186 ? -10.359 -7.027 7.188 1 81 186 ALA B CA 1
ATOM 4568 C C . ALA B 1 186 ? -11.633 -7.844 7.387 1 81 186 ALA B C 1
ATOM 4570 O O . ALA B 1 186 ? -11.836 -8.438 8.453 1 81 186 ALA B O 1
ATOM 4571 N N . SER B 1 187 ? -12.43 -7.918 6.418 1 79.12 187 SER B N 1
ATOM 4572 C CA . SER B 1 187 ? -13.766 -8.477 6.555 1 79.12 187 SER B CA 1
ATOM 4573 C C . SER B 1 187 ? -13.719 -9.93 7.008 1 79.12 187 SER B C 1
ATOM 4575 O O . SER B 1 187 ? -14.633 -10.414 7.68 1 79.12 187 SER B O 1
ATOM 4577 N N . LYS B 1 188 ? -12.688 -10.609 6.738 1 71.94 188 LYS B N 1
ATOM 4578 C CA . LYS B 1 188 ? -12.57 -12.023 7.082 1 71.94 188 LYS B CA 1
ATOM 4579 C C . LYS B 1 188 ? -12.188 -12.211 8.547 1 71.94 188 LYS B C 1
ATOM 4581 O O . LYS B 1 188 ? -12.312 -13.305 9.094 1 71.94 188 LYS B O 1
ATOM 4586 N N . PHE B 1 189 ? -11.719 -11.18 9.141 1 79.81 189 PHE B N 1
ATOM 4587 C CA . PHE B 1 189 ? -11.375 -11.203 10.555 1 79.81 189 PHE B CA 1
ATOM 4588 C C . PHE B 1 189 ? -12.516 -10.664 11.398 1 79.81 189 PHE B C 1
ATOM 4590 O O . PHE B 1 189 ? -12.445 -9.539 11.906 1 79.81 189 PHE B O 1
ATOM 4597 N N . GLU B 1 190 ? -13.438 -11.508 11.68 1 86.56 190 GLU B N 1
ATOM 4598 C CA . GLU B 1 190 ? -14.711 -11.117 12.266 1 86.56 190 GLU B CA 1
ATOM 4599 C C . GLU B 1 190 ? -14.523 -10.523 13.664 1 86.56 190 GLU B C 1
ATOM 4601 O O . GLU B 1 190 ? -15.156 -9.523 14.008 1 86.56 190 GLU B O 1
ATOM 4606 N N . LYS B 1 191 ? -13.664 -11.188 14.445 1 91.62 191 LYS B N 1
ATOM 4607 C CA . LYS B 1 191 ? -13.445 -10.688 15.797 1 91.62 191 LYS B CA 1
ATOM 4608 C C . LYS B 1 191 ? -12.938 -9.242 15.773 1 91.62 191 LYS B C 1
ATOM 4610 O O . LYS B 1 191 ? -13.359 -8.422 16.594 1 91.62 191 LYS B O 1
ATOM 4615 N N . PHE B 1 192 ? -12.07 -8.938 14.867 1 93 192 PHE B N 1
ATOM 4616 C CA . PHE B 1 192 ? -11.531 -7.59 14.734 1 93 192 PHE B CA 1
ATOM 4617 C C . PHE B 1 192 ? -12.602 -6.621 14.258 1 93 192 PHE B C 1
ATOM 4619 O O . PHE B 1 192 ? -12.812 -5.57 14.875 1 93 192 PHE B O 1
ATOM 4626 N N . THR B 1 193 ? -13.344 -7 13.25 1 93.38 193 THR B N 1
ATOM 4627 C CA . THR B 1 193 ? -14.32 -6.09 12.664 1 93.38 193 THR B CA 1
ATOM 4628 C C . THR B 1 193 ? -15.461 -5.82 13.648 1 93.38 193 THR B C 1
ATOM 4630 O O . THR B 1 193 ? -15.969 -4.699 13.719 1 93.38 193 THR B O 1
ATOM 4633 N N . LYS B 1 194 ? -15.781 -6.801 14.406 1 95.06 194 LYS B N 1
ATOM 4634 C CA . LYS B 1 194 ? -16.859 -6.66 15.383 1 95.06 194 LYS B CA 1
ATOM 4635 C C . LYS B 1 194 ? -16.438 -5.766 16.547 1 95.06 194 LYS B C 1
ATOM 4637 O O . LYS B 1 194 ? -17.281 -5.172 17.219 1 95.06 194 LYS B O 1
ATOM 4642 N N . SER B 1 195 ? -15.203 -5.668 16.734 1 97.5 195 SER B N 1
ATOM 4643 C CA . SER B 1 195 ? -14.695 -4.871 17.844 1 97.5 195 SER B CA 1
ATOM 4644 C C . SER B 1 195 ? -14.641 -3.389 17.484 1 97.5 195 SER B C 1
ATOM 4646 O O . SER B 1 195 ? -14.484 -2.537 18.359 1 97.5 195 SER B O 1
ATOM 4648 N N . LEU B 1 196 ? -14.812 -3.031 16.281 1 97.44 196 LEU B N 1
ATOM 4649 C CA . LEU B 1 196 ? -14.492 -1.698 15.773 1 97.44 196 LEU B CA 1
ATOM 4650 C C . LEU B 1 196 ? -15.648 -0.735 16.031 1 97.44 196 LEU B C 1
ATOM 4652 O O . LEU B 1 196 ? -16.812 -1.104 15.867 1 97.44 196 LEU B O 1
ATOM 4656 N N . ASN B 1 197 ? -15.336 0.431 16.516 1 97.81 197 ASN B N 1
ATOM 4657 C CA . ASN B 1 197 ? -16.125 1.65 16.406 1 97.81 197 ASN B CA 1
ATOM 4658 C C . ASN B 1 197 ? -15.453 2.68 15.5 1 97.81 197 ASN B C 1
ATOM 4660 O O . ASN B 1 197 ? -14.43 3.25 15.859 1 97.81 197 ASN B O 1
ATOM 4664 N N . ILE B 1 198 ? -16.078 2.926 14.359 1 98.06 198 ILE B N 1
ATOM 4665 C CA . ILE B 1 198 ? -15.406 3.752 13.359 1 98.06 198 ILE B CA 1
ATOM 4666 C C . ILE B 1 198 ? -15.797 5.215 13.562 1 98.06 198 ILE B C 1
ATOM 4668 O O . ILE B 1 198 ? -16.984 5.535 13.734 1 98.06 198 ILE B O 1
ATOM 4672 N N . HIS B 1 199 ? -14.828 6.078 13.594 1 98.44 199 HIS B N 1
ATOM 4673 C CA . HIS B 1 199 ? -15.023 7.52 13.703 1 98.44 199 HIS B CA 1
ATOM 4674 C C . HIS B 1 199 ? -14.328 8.258 12.562 1 98.44 199 HIS B C 1
ATOM 4676 O O . HIS B 1 199 ? -13.109 8.164 12.406 1 98.44 199 HIS B O 1
ATOM 4682 N N . MET B 1 200 ? -15.125 8.945 11.781 1 97.94 200 MET B N 1
ATOM 4683 C CA . MET B 1 200 ? -14.617 9.727 10.656 1 97.94 200 MET B CA 1
ATOM 4684 C C . MET B 1 200 ? -14.547 11.211 11.008 1 97.94 200 MET B C 1
ATOM 4686 O O . MET B 1 200 ? -15.57 11.82 11.328 1 97.94 200 MET B O 1
ATOM 4690 N N . ILE B 1 201 ? -13.359 11.805 10.953 1 97.94 201 ILE B N 1
ATOM 4691 C CA . ILE B 1 201 ? -13.219 13.227 11.234 1 97.94 201 ILE B CA 1
ATOM 4692 C C . ILE B 1 201 ? -13.32 14.023 9.938 1 97.94 201 ILE B C 1
ATOM 4694 O O . ILE B 1 201 ? -12.391 14.016 9.125 1 97.94 201 ILE B O 1
ATOM 4698 N N . GLU B 1 202 ? -14.398 14.695 9.742 1 95.56 202 GLU B N 1
ATOM 4699 C CA . GLU B 1 202 ? -14.711 15.367 8.484 1 95.56 202 GLU B CA 1
ATOM 4700 C C . GLU B 1 202 ? -15.562 16.609 8.727 1 95.56 202 GLU B C 1
ATOM 4702 O O . GLU B 1 202 ? -16.609 16.547 9.383 1 95.56 202 GLU B O 1
ATOM 4707 N N . VAL B 1 203 ? -15.055 17.719 8.164 1 93.69 203 VAL B N 1
ATOM 4708 C CA . VAL B 1 203 ? -15.773 18.969 8.367 1 93.69 203 VAL B CA 1
ATOM 4709 C C . VAL B 1 203 ? -16.656 19.266 7.156 1 93.69 203 VAL B C 1
ATOM 4711 O O . VAL B 1 203 ? -17.562 20.094 7.234 1 93.69 203 VAL B O 1
ATOM 4714 N N . SER B 1 204 ? -16.406 18.641 5.984 1 92.06 204 SER B N 1
ATOM 4715 C CA . SER B 1 204 ? -17.141 18.906 4.754 1 92.06 204 SER B CA 1
ATOM 4716 C C . SER B 1 204 ? -18.453 18.125 4.715 1 92.06 204 SER B C 1
ATOM 4718 O O . SER B 1 204 ? -18.453 16.891 4.688 1 92.06 204 SER B O 1
ATOM 4720 N N . PRO B 1 205 ? -19.562 18.828 4.672 1 91.19 205 PRO B N 1
ATOM 4721 C CA . PRO B 1 205 ? -20.828 18.109 4.535 1 91.19 205 PRO B CA 1
ATOM 4722 C C . PRO B 1 205 ? -20.906 17.297 3.248 1 91.19 205 PRO B C 1
ATOM 4724 O O . PRO B 1 205 ? -21.453 16.188 3.248 1 91.19 205 PRO B O 1
ATOM 4727 N N . ALA B 1 206 ? -20.375 17.875 2.24 1 89.38 206 ALA B N 1
ATOM 4728 C CA . ALA B 1 206 ? -20.391 17.188 0.955 1 89.38 206 ALA B CA 1
ATOM 4729 C C . ALA B 1 206 ? -19.609 15.875 1.027 1 89.38 206 ALA B C 1
ATOM 4731 O O . ALA B 1 206 ? -20.078 14.844 0.542 1 89.38 206 ALA B O 1
ATOM 4732 N N . LEU B 1 207 ? -18.5 15.922 1.629 1 91.62 207 LEU B N 1
ATOM 4733 C CA . LEU B 1 207 ? -17.672 14.727 1.715 1 91.62 207 LEU B CA 1
ATOM 4734 C C . LEU B 1 207 ? -18.281 13.703 2.666 1 91.62 207 LEU B C 1
ATOM 4736 O O . LEU B 1 207 ? -18.156 12.492 2.449 1 91.62 207 LEU B O 1
ATOM 4740 N N . LYS B 1 208 ? -18.938 14.188 3.744 1 93.19 208 LYS B N 1
ATOM 4741 C CA . LYS B 1 208 ? -19.641 13.266 4.629 1 93.19 208 LYS B CA 1
ATOM 4742 C C . LYS B 1 208 ? -20.672 12.438 3.859 1 93.19 208 LYS B C 1
ATOM 4744 O O . LYS B 1 208 ? -20.766 11.227 4.051 1 93.19 208 LYS B O 1
ATOM 4749 N N . LYS B 1 209 ? -21.375 13.094 3.025 1 91.56 209 LYS B N 1
ATOM 4750 C CA . LYS B 1 209 ? -22.391 12.398 2.225 1 91.56 209 LYS B CA 1
ATOM 4751 C C . LYS B 1 209 ? -21.734 11.352 1.321 1 91.56 209 LYS B C 1
ATOM 4753 O O . LYS B 1 209 ? -22.219 10.219 1.233 1 91.56 209 LYS B O 1
ATOM 4758 N N . ILE B 1 210 ? -20.672 11.75 0.699 1 91.69 210 ILE B N 1
ATOM 4759 C CA . ILE B 1 210 ? -19.969 10.844 -0.193 1 91.69 210 ILE B CA 1
ATOM 4760 C C . ILE B 1 210 ? -19.422 9.656 0.602 1 91.69 210 ILE B C 1
ATOM 4762 O O . ILE B 1 210 ? -19.484 8.516 0.143 1 91.69 210 ILE B O 1
ATOM 4766 N N . GLN B 1 211 ? -18.891 9.922 1.788 1 94 211 GLN B N 1
ATOM 4767 C CA . GLN B 1 211 ? -18.344 8.875 2.648 1 94 211 GLN B CA 1
ATOM 4768 C C . GLN B 1 211 ? -19.422 7.887 3.061 1 94 211 GLN B C 1
ATOM 4770 O O . GLN B 1 211 ? -19.203 6.676 3.07 1 94 211 GLN B O 1
ATOM 4775 N N . LYS B 1 212 ? -20.578 8.375 3.395 1 94.56 212 LYS B N 1
ATOM 4776 C CA . LYS B 1 212 ? -21.703 7.508 3.758 1 94.56 212 LYS B CA 1
ATOM 4777 C C . LYS B 1 212 ? -22.078 6.578 2.605 1 94.56 212 LYS B C 1
ATOM 4779 O O . LYS B 1 212 ? -22.328 5.391 2.818 1 94.56 212 LYS B O 1
ATOM 4784 N N . LEU B 1 213 ? -22.031 7.113 1.467 1 92.81 213 LEU B N 1
ATOM 4785 C CA . LEU B 1 213 ? -22.328 6.309 0.286 1 92.81 213 LEU B CA 1
ATOM 4786 C C . LEU B 1 213 ? -21.234 5.273 0.046 1 92.81 213 LEU B C 1
ATOM 4788 O O . LEU B 1 213 ? -21.516 4.105 -0.216 1 92.81 213 LEU B O 1
ATOM 4792 N N . THR B 1 214 ? -20.016 5.758 0.115 1 92.31 214 THR B N 1
ATOM 4793 C CA . THR B 1 214 ? -18.875 4.883 -0.136 1 92.31 214 THR B CA 1
ATOM 4794 C C . THR B 1 214 ? -18.859 3.729 0.862 1 92.31 214 THR B C 1
ATOM 4796 O O . THR B 1 214 ? -18.547 2.592 0.496 1 92.31 214 THR B O 1
ATOM 4799 N N . LEU B 1 215 ? -19.203 4.027 2.107 1 94.62 215 LEU B N 1
ATOM 4800 C CA . LEU B 1 215 ? -19.188 3.027 3.17 1 94.62 215 LEU B CA 1
ATOM 4801 C C . LEU B 1 215 ? -20.484 2.246 3.211 1 94.62 215 LEU B C 1
ATOM 4803 O O . LEU B 1 215 ? -20.656 1.356 4.047 1 94.62 215 LEU B O 1
ATOM 4807 N N . LYS B 1 216 ? -21.422 2.557 2.326 1 92.81 216 LYS B N 1
ATOM 4808 C CA . LYS B 1 216 ? -22.719 1.892 2.244 1 92.81 216 LYS B CA 1
ATOM 4809 C C . LYS B 1 216 ? -23.438 1.921 3.588 1 92.81 216 LYS B C 1
ATOM 4811 O O . LYS B 1 216 ? -23.906 0.886 4.074 1 92.81 216 LYS B O 1
ATOM 4816 N N . CYS B 1 217 ? -23.453 3.082 4.098 1 91.88 217 CYS B N 1
ATOM 4817 C CA . CYS B 1 217 ? -24.125 3.246 5.375 1 91.88 217 CYS B CA 1
ATOM 4818 C C . CYS B 1 217 ? -25.641 3.203 5.195 1 91.88 217 CYS B C 1
ATOM 4820 O O . CYS B 1 217 ? -26.172 3.729 4.215 1 91.88 217 CYS B O 1
ATOM 4822 N N . GLU B 1 218 ? -26.344 2.492 6 1 79.94 218 GLU B N 1
ATOM 4823 C CA . GLU B 1 218 ? -27.781 2.2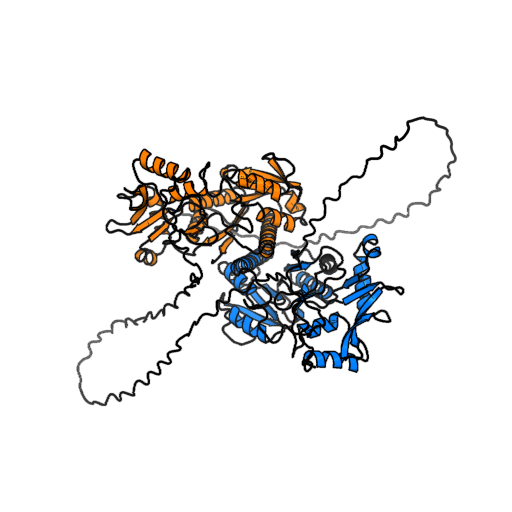21 5.926 1 79.94 218 GLU B CA 1
ATOM 4824 C C . GLU B 1 218 ? -28.594 3.492 6.148 1 79.94 218 GLU B C 1
ATOM 4826 O O . GLU B 1 218 ? -29.656 3.664 5.559 1 79.94 218 GLU B O 1
ATOM 4831 N N . ASP B 1 219 ? -28.234 4.188 7.188 1 73.06 219 ASP B N 1
ATOM 4832 C CA . ASP B 1 219 ? -29.016 5.359 7.562 1 73.06 219 ASP B CA 1
ATOM 4833 C C . ASP B 1 219 ? -28.234 6.645 7.324 1 73.06 219 ASP B C 1
ATOM 4835 O O . ASP B 1 219 ? -27 6.629 7.297 1 73.06 219 ASP B O 1
ATOM 4839 N N . GLU B 1 220 ? -29.016 7.59 7.008 1 67.62 220 GLU B N 1
ATOM 4840 C CA . GLU B 1 220 ? -28.422 8.891 6.734 1 67.62 220 GLU B CA 1
ATOM 4841 C C . GLU B 1 220 ? -28.031 9.602 8.023 1 67.62 220 GLU B C 1
ATOM 4843 O O . GLU B 1 220 ? -27.375 10.648 7.992 1 67.62 220 GLU B O 1
ATOM 4848 N N . ASP B 1 221 ? -28.266 8.93 9.117 1 71.38 221 ASP B N 1
ATOM 4849 C CA . ASP B 1 221 ? -27.938 9.578 10.383 1 71.38 221 ASP B CA 1
ATOM 4850 C C . ASP B 1 221 ? -26.438 9.555 10.641 1 71.38 221 ASP B C 1
ATOM 4852 O O . ASP B 1 221 ? -25.703 8.789 10.008 1 71.38 221 ASP B O 1
ATOM 4856 N N . GLU B 1 222 ? -26 10.508 11.43 1 70.38 222 GLU B N 1
ATOM 4857 C CA . GLU B 1 222 ? -24.578 10.641 11.773 1 70.38 222 GLU B CA 1
ATOM 4858 C C . GLU B 1 222 ? -24.062 9.398 12.5 1 70.38 222 GLU B C 1
ATOM 4860 O O . GLU B 1 222 ? -22.859 9.164 12.547 1 70.38 222 GLU B O 1
ATOM 4865 N N . ASN B 1 223 ? -24.938 8.734 13.078 1 73.44 223 ASN B N 1
ATOM 4866 C CA . ASN B 1 223 ? -24.609 7.453 13.688 1 73.44 223 ASN B CA 1
ATOM 4867 C C . ASN B 1 223 ? -25.297 6.297 12.961 1 73.44 223 ASN B C 1
ATOM 4869 O O . ASN B 1 223 ? -26.516 6.195 12.961 1 73.44 223 ASN B O 1
ATOM 4873 N N . THR B 1 224 ? -24.469 5.617 12.25 1 89.19 224 THR B N 1
ATOM 4874 C CA . THR B 1 224 ? -25 4.535 11.422 1 89.19 224 THR B CA 1
ATOM 4875 C C . THR B 1 224 ? -24.031 3.359 11.391 1 89.19 224 THR B C 1
ATOM 4877 O O . THR B 1 224 ? -23.062 3.318 12.164 1 89.19 224 THR B O 1
ATOM 4880 N N . ALA B 1 225 ? -24.406 2.34 10.711 1 90.56 225 ALA B N 1
ATOM 4881 C CA . ALA B 1 225 ? -23.531 1.18 10.531 1 90.56 225 ALA B CA 1
ATOM 4882 C C . ALA B 1 225 ? -23.281 0.904 9.055 1 90.56 225 ALA B C 1
ATOM 4884 O O . ALA B 1 225 ? -24.172 1.064 8.219 1 90.56 225 ALA B O 1
ATOM 4885 N N . THR B 1 226 ? -22.062 0.657 8.789 1 92.5 226 THR B N 1
ATOM 4886 C CA . THR B 1 226 ? -21.734 0.271 7.418 1 92.5 226 THR B CA 1
ATOM 4887 C C . THR B 1 226 ? -22.219 -1.145 7.125 1 92.5 226 THR B C 1
ATOM 4889 O O . THR B 1 226 ? -22.141 -2.027 7.98 1 92.5 226 THR B O 1
ATOM 4892 N N . THR B 1 227 ? -22.656 -1.373 5.973 1 88.56 227 THR B N 1
ATOM 4893 C CA . THR B 1 227 ? -23.156 -2.691 5.582 1 88.56 227 THR B CA 1
ATOM 4894 C C . THR B 1 227 ? -22 -3.592 5.152 1 88.56 227 THR B C 1
ATOM 4896 O O . THR B 1 227 ? -22.172 -4.797 4.965 1 88.56 227 THR B O 1
ATOM 4899 N N . LEU B 1 228 ? -20.891 -2.994 5.016 1 86.25 228 LEU B N 1
ATOM 49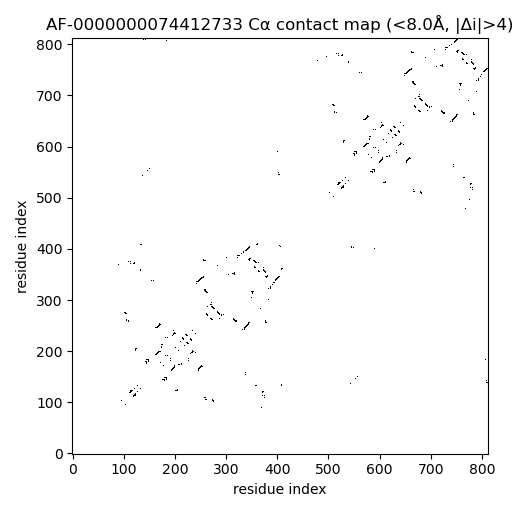00 C CA . LEU B 1 228 ? -19.734 -3.783 4.637 1 86.25 228 LEU B CA 1
ATOM 4901 C C . LEU B 1 228 ? -19.391 -4.812 5.711 1 86.25 228 LEU B C 1
ATOM 4903 O O . LEU B 1 228 ? -19.047 -5.953 5.395 1 86.25 228 LEU B O 1
ATOM 4907 N N . THR B 1 229 ? -19.484 -4.441 6.945 1 88.19 229 THR B N 1
ATOM 4908 C CA . THR B 1 229 ? -19.078 -5.316 8.039 1 88.19 229 THR B CA 1
ATOM 4909 C C . THR B 1 229 ? -20.078 -5.254 9.18 1 88.19 229 THR B C 1
ATOM 4911 O O . THR B 1 229 ? -19.984 -6.02 10.148 1 88.19 229 THR B O 1
ATOM 4914 N N . GLY B 1 230 ? -20.984 -4.352 9.102 1 89.44 230 GLY B N 1
ATOM 4915 C CA . GLY B 1 230 ? -21.922 -4.148 10.195 1 89.44 230 GLY B CA 1
ATOM 4916 C C . GLY B 1 230 ? -21.359 -3.293 11.32 1 89.44 230 GLY B C 1
ATOM 4917 O O . GLY B 1 230 ? -21.938 -3.227 12.406 1 89.44 230 GLY B O 1
ATOM 4918 N N . THR B 1 231 ? -20.297 -2.619 11.133 1 92.69 231 THR B N 1
ATOM 4919 C CA . THR B 1 231 ? -19.578 -1.821 12.117 1 92.69 231 THR B CA 1
ATOM 4920 C C . THR B 1 231 ? -20.203 -0.438 12.258 1 92.69 231 THR B C 1
ATOM 4922 O O . THR B 1 231 ? -20.562 0.189 11.258 1 92.69 231 THR B O 1
ATOM 4925 N N . PRO B 1 232 ? -20.391 0.083 13.539 1 95.44 232 PRO B N 1
ATOM 4926 C CA . PRO B 1 232 ? -20.891 1.45 13.711 1 95.44 232 PRO B CA 1
ATOM 4927 C C . PRO B 1 232 ? -19.922 2.502 13.172 1 95.44 232 PRO B C 1
ATOM 4929 O O . PRO B 1 232 ? -18.703 2.359 13.312 1 95.44 232 PRO B O 1
ATOM 4932 N N . VAL B 1 233 ? -20.516 3.535 12.531 1 96.94 233 VAL B N 1
ATOM 4933 C CA . VAL B 1 233 ? -19.734 4.641 11.992 1 96.94 233 VAL B CA 1
ATOM 4934 C C . VAL B 1 233 ? -20.328 5.969 12.453 1 96.94 233 VAL B C 1
ATOM 4936 O O . VAL B 1 233 ? -21.547 6.16 12.422 1 96.94 233 VAL B O 1
ATOM 4939 N N . SER B 1 234 ? -19.484 6.836 12.938 1 97.12 234 SER B N 1
ATOM 4940 C CA . SER B 1 234 ? -19.891 8.18 13.336 1 97.12 234 SER B CA 1
ATOM 4941 C C . SER B 1 234 ? -18.969 9.234 12.727 1 97.12 234 SER B C 1
ATOM 4943 O O . SER B 1 234 ? -17.797 8.953 12.445 1 97.12 234 SER B O 1
ATOM 4945 N N . TRP B 1 235 ? -19.516 10.359 12.484 1 96.69 235 TRP B N 1
ATOM 4946 C CA . TRP B 1 235 ? -18.75 11.469 11.93 1 96.69 235 TRP B CA 1
ATOM 4947 C C . TRP B 1 235 ? -18.578 12.578 12.969 1 96.69 235 TRP B C 1
ATOM 4949 O O . TRP B 1 235 ? -19.5 12.867 13.734 1 96.69 235 TRP B O 1
ATOM 4959 N N . HIS B 1 236 ? -17.375 13.117 13.039 1 97 236 HIS B N 1
ATOM 4960 C CA . HIS B 1 236 ? -17.031 14.203 13.945 1 97 236 HIS B CA 1
ATOM 4961 C C . HIS B 1 236 ? -16.25 15.297 13.211 1 97 236 HIS B C 1
ATOM 4963 O O . HIS B 1 236 ? -15.688 15.055 12.148 1 97 236 HIS B O 1
ATOM 4969 N N . SER B 1 237 ? -16.234 16.516 13.789 1 95.19 237 SER B N 1
ATOM 4970 C CA . SER B 1 237 ? -15.484 17.609 13.203 1 95.19 237 SER B CA 1
ATOM 4971 C C . SER B 1 237 ? -14.039 17.641 13.695 1 95.19 237 SER B C 1
ATOM 4973 O O . SER B 1 237 ? -13.141 18.094 12.984 1 95.19 237 SER B O 1
ATOM 4975 N N . THR B 1 238 ? -13.906 17.188 14.93 1 96.31 238 THR B N 1
ATOM 4976 C CA . THR B 1 238 ? -12.57 17.203 15.523 1 96.31 238 THR B CA 1
ATOM 4977 C C . THR B 1 238 ? -12.297 15.883 16.25 1 96.31 238 THR B C 1
ATOM 4979 O O . THR B 1 238 ? -13.227 15.148 16.594 1 96.31 238 THR B O 1
ATOM 4982 N N . LEU B 1 239 ? -11.016 15.602 16.453 1 97.12 239 LEU B N 1
ATOM 4983 C CA . LEU B 1 239 ? -10.586 14.398 17.156 1 97.12 239 LEU B CA 1
ATOM 4984 C C . LEU B 1 239 ? -11.094 14.406 18.594 1 97.12 239 LEU B C 1
ATOM 4986 O O . LEU B 1 239 ? -11.422 13.352 19.141 1 97.12 239 LEU B O 1
ATOM 4990 N N . GLU B 1 240 ? -11.242 15.602 19.172 1 95.88 240 GLU B N 1
ATOM 4991 C CA . GLU B 1 240 ? -11.641 15.758 20.562 1 95.88 240 GLU B CA 1
ATOM 4992 C C . GLU B 1 240 ? -13.07 15.273 20.797 1 95.88 240 GLU B C 1
ATOM 4994 O O . GLU B 1 240 ? -13.445 14.922 21.906 1 95.88 240 GLU B O 1
ATOM 4999 N N . GLU B 1 241 ? -13.805 15.203 19.734 1 96.88 241 GLU B N 1
ATOM 5000 C CA . GLU B 1 241 ? -15.203 14.797 19.844 1 96.88 241 GLU B CA 1
ATOM 5001 C C . GLU B 1 241 ? -15.336 13.281 19.891 1 96.88 241 GLU B C 1
ATOM 5003 O O . GLU B 1 241 ? -16.391 12.758 20.234 1 96.88 241 GLU B O 1
ATOM 5008 N N . VAL B 1 242 ? -14.32 12.562 19.578 1 97.44 242 VAL B N 1
ATOM 5009 C CA . VAL B 1 242 ? -14.352 11.102 19.625 1 97.44 242 VAL B CA 1
ATOM 5010 C C . VAL B 1 242 ? -14.312 10.633 21.078 1 97.44 242 VAL B C 1
ATOM 5012 O O . VAL B 1 242 ? -13.469 11.078 21.859 1 97.44 242 VAL B O 1
ATOM 5015 N N . PRO B 1 243 ? -15.18 9.75 21.469 1 96.31 243 PRO B N 1
ATOM 5016 C CA . PRO B 1 243 ? -15.227 9.273 22.859 1 96.31 243 PRO B CA 1
ATOM 5017 C C . PRO B 1 243 ? -13.898 8.688 23.328 1 96.31 243 PRO B C 1
ATOM 5019 O O . PRO B 1 243 ? -13.211 8.023 22.547 1 96.31 243 PRO B O 1
ATOM 5022 N N . THR B 1 244 ? -13.562 8.953 24.594 1 95.88 244 THR B N 1
ATOM 5023 C CA . THR B 1 244 ? -12.367 8.414 25.234 1 95.88 244 THR B CA 1
ATOM 5024 C C . THR B 1 244 ? -12.695 7.16 26.031 1 95.88 244 THR B C 1
ATOM 5026 O O . THR B 1 244 ? -13.867 6.805 26.188 1 95.88 244 THR B O 1
ATOM 5029 N N . GLY B 1 245 ? -11.695 6.441 26.469 1 95.5 245 GLY B N 1
ATOM 5030 C CA . GLY B 1 245 ? -11.898 5.297 27.344 1 95.5 245 GLY B CA 1
ATOM 5031 C C . GLY B 1 245 ? -11.734 3.965 26.641 1 95.5 245 GLY B C 1
ATOM 5032 O O . GLY B 1 245 ? -11.82 2.91 27.266 1 95.5 245 GLY B O 1
ATOM 5033 N N . LEU B 1 246 ? -11.508 4.027 25.359 1 96.62 246 LEU B N 1
ATOM 5034 C CA . LEU B 1 246 ? -11.25 2.83 24.562 1 96.62 246 LEU B CA 1
ATOM 5035 C C . LEU B 1 246 ? -9.914 2.939 23.844 1 96.62 246 LEU B C 1
ATOM 5037 O O . LEU B 1 246 ? -9.531 4.023 23.391 1 96.62 246 LEU B O 1
ATOM 5041 N N . PRO B 1 247 ? -9.242 1.757 23.75 1 95 247 PRO B N 1
ATOM 5042 C CA . PRO B 1 247 ? -8.078 1.817 22.859 1 95 247 PRO B CA 1
ATOM 5043 C C . PRO B 1 247 ? -8.414 2.385 21.484 1 95 247 PRO B C 1
ATOM 5045 O O . PRO B 1 247 ? -9.5 2.125 20.953 1 95 247 PRO B O 1
ATOM 5048 N N . THR B 1 248 ? -7.469 3.164 21.016 1 94.94 248 THR B N 1
ATOM 5049 C CA . THR B 1 248 ? -7.805 3.914 19.812 1 94.94 248 THR B CA 1
ATOM 5050 C C . THR B 1 248 ? -6.707 3.762 18.766 1 94.94 248 THR B C 1
ATOM 5052 O O . THR B 1 248 ? -5.523 3.932 19.062 1 94.94 248 THR B O 1
ATOM 5055 N N . ILE B 1 249 ? -7.133 3.357 17.531 1 93.75 249 ILE B N 1
ATOM 5056 C CA . ILE B 1 249 ? -6.273 3.32 16.359 1 93.75 249 ILE B CA 1
ATOM 5057 C C . ILE B 1 249 ? -6.574 4.52 15.453 1 93.75 249 ILE B C 1
ATOM 5059 O O . ILE B 1 249 ? -7.703 4.684 14.992 1 93.75 249 ILE B O 1
ATOM 5063 N N . ILE B 1 250 ? -5.543 5.332 15.219 1 94.25 250 ILE B N 1
ATOM 5064 C CA . ILE B 1 250 ? -5.754 6.562 14.469 1 94.25 250 ILE B CA 1
ATOM 5065 C C . ILE B 1 250 ? -4.98 6.5 13.148 1 94.25 250 ILE B C 1
ATOM 5067 O O . ILE B 1 250 ? -3.801 6.145 13.133 1 94.25 250 ILE B O 1
ATOM 5071 N N . ILE B 1 251 ? -5.703 6.805 12.078 1 92.88 251 ILE B N 1
ATOM 5072 C CA . ILE B 1 251 ? -5.086 6.848 10.758 1 92.88 251 ILE B CA 1
ATOM 5073 C C . ILE B 1 251 ? -5.203 8.258 10.18 1 92.88 251 ILE B C 1
ATOM 5075 O O . ILE B 1 251 ? -6.293 8.828 10.141 1 92.88 251 ILE B O 1
ATOM 5079 N N . ALA B 1 252 ? -4.078 8.805 9.828 1 92.38 252 ALA B N 1
ATOM 5080 C CA . ALA B 1 252 ? -4.02 10.078 9.117 1 92.38 252 ALA B CA 1
ATOM 5081 C C . ALA B 1 252 ? -3.242 9.945 7.812 1 92.38 252 ALA B C 1
ATOM 5083 O O . ALA B 1 252 ? -2.012 9.875 7.82 1 92.38 252 ALA B O 1
ATOM 5084 N N . HIS B 1 253 ? -3.982 9.883 6.75 1 86.75 253 HIS B N 1
ATOM 5085 C CA . HIS B 1 253 ? -3.381 9.766 5.426 1 86.75 253 HIS B CA 1
ATOM 5086 C C . HIS B 1 253 ? -3.633 11.023 4.594 1 86.75 253 HIS B C 1
ATOM 5088 O O . HIS B 1 253 ? -4.773 11.312 4.23 1 86.75 253 HIS B O 1
ATOM 5094 N N . GLU B 1 254 ? -2.535 11.711 4.242 1 84.31 254 GLU B N 1
ATOM 5095 C CA . GLU B 1 254 ? -2.629 12.945 3.477 1 84.31 254 GLU B CA 1
ATOM 5096 C C . GLU B 1 254 ? -3.557 13.953 4.156 1 84.31 254 GLU B C 1
ATOM 5098 O O . GLU B 1 254 ? -4.457 14.5 3.52 1 84.31 254 GLU B O 1
ATOM 5103 N N . PHE B 1 255 ? -3.332 14.156 5.438 1 92.12 255 PHE B N 1
ATOM 5104 C CA . PHE B 1 255 ? -4.121 15.062 6.266 1 92.12 255 PHE B CA 1
ATOM 5105 C C . PHE B 1 255 ? -3.266 16.219 6.762 1 92.12 255 PHE B C 1
ATOM 5107 O O . PHE B 1 255 ? -3.686 17.375 6.699 1 92.12 255 PHE B O 1
ATOM 5114 N N . TYR B 1 256 ? -2.027 15.891 7.207 1 92.69 256 TYR B N 1
ATOM 5115 C CA . TYR B 1 256 ? -1.135 16.875 7.824 1 92.69 256 TYR B CA 1
ATOM 5116 C C . TYR B 1 256 ? -0.686 17.922 6.809 1 92.69 256 TYR B C 1
ATOM 5118 O O . TYR B 1 256 ? -0.443 19.062 7.168 1 92.69 256 TYR B O 1
ATOM 5126 N N . ASP B 1 257 ? -0.591 17.5 5.582 1 90.44 257 ASP B N 1
ATOM 5127 C CA . ASP B 1 257 ? -0.08 18.406 4.559 1 90.44 257 ASP B CA 1
ATOM 5128 C C . ASP B 1 257 ? -1.06 19.547 4.297 1 90.44 257 ASP B C 1
ATOM 5130 O O . ASP B 1 257 ? -0.694 20.562 3.699 1 90.44 257 ASP B O 1
ATOM 5134 N N . ALA B 1 258 ? -2.287 19.375 4.738 1 93.5 258 ALA B N 1
ATOM 5135 C CA . ALA B 1 258 ? -3.311 20.391 4.512 1 93.5 258 ALA B CA 1
ATOM 5136 C C . ALA B 1 258 ? -3.516 21.25 5.754 1 93.5 258 ALA B C 1
ATOM 5138 O O . ALA B 1 258 ? -4.34 22.172 5.754 1 93.5 258 ALA B O 1
ATOM 5139 N N . LEU B 1 259 ? -2.766 21 6.789 1 96.81 259 LEU B N 1
ATOM 5140 C CA . LEU B 1 259 ? -2.859 21.828 7.98 1 96.81 259 LEU B CA 1
ATOM 5141 C C . LEU B 1 259 ? -2.146 23.156 7.766 1 96.81 259 LEU B C 1
ATOM 5143 O O . LEU B 1 259 ? -1.087 23.203 7.141 1 96.81 259 LEU B O 1
ATOM 5147 N N . PRO B 1 260 ? -2.721 24.234 8.281 1 97.88 260 PRO B N 1
ATOM 5148 C CA . PRO B 1 260 ? -2.225 25.594 8.008 1 97.88 260 PRO B CA 1
ATOM 5149 C C . PRO B 1 260 ? -0.802 25.812 8.516 1 97.88 260 PRO B C 1
ATOM 5151 O O . PRO B 1 260 ? -0.507 25.531 9.68 1 97.88 260 PRO B O 1
ATOM 5154 N N . VAL B 1 261 ? 0.001 26.406 7.695 1 98.19 261 VAL B N 1
ATOM 5155 C CA . VAL B 1 261 ? 1.396 26.641 8.055 1 98.19 261 VAL B CA 1
ATOM 5156 C C . VAL B 1 261 ? 1.652 28.141 8.164 1 98.19 261 VAL B C 1
ATOM 5158 O O . VAL B 1 261 ? 1.051 28.938 7.441 1 98.19 261 VAL B O 1
ATOM 5161 N N . HIS B 1 262 ? 2.488 28.516 9.125 1 98.5 262 HIS B N 1
ATOM 5162 C CA . HIS B 1 262 ? 3.078 29.844 9.188 1 98.5 262 HIS B CA 1
ATOM 5163 C C . HIS B 1 262 ? 4.422 29.891 8.477 1 98.5 262 HIS B C 1
ATOM 5165 O O . HIS B 1 262 ? 5.223 28.953 8.586 1 98.5 262 HIS B O 1
ATOM 5171 N N . GLN B 1 263 ? 4.633 30.906 7.695 1 98.06 263 GLN B N 1
ATOM 5172 C CA . GLN B 1 263 ? 5.898 31.078 6.988 1 98.06 263 GLN B CA 1
ATOM 5173 C C . GLN B 1 263 ? 6.695 32.25 7.551 1 98.06 263 GLN B C 1
ATOM 5175 O O . GLN B 1 263 ? 6.129 33.281 7.859 1 98.06 263 GLN B O 1
ATOM 5180 N N . PHE B 1 264 ? 7.961 32.031 7.711 1 97.56 264 PHE B N 1
ATOM 5181 C CA . PHE B 1 264 ? 8.859 33.031 8.211 1 97.56 264 PHE B CA 1
ATOM 5182 C C . PHE B 1 264 ? 10 33.281 7.227 1 97.56 264 PHE B C 1
ATOM 5184 O O . PHE B 1 264 ? 10.461 32.375 6.555 1 97.56 264 PHE B O 1
ATOM 5191 N N . GLN B 1 265 ? 10.383 34.469 7.117 1 96.56 265 GLN B N 1
ATOM 5192 C CA . GLN B 1 265 ? 11.516 34.906 6.309 1 96.56 265 GLN B CA 1
ATOM 5193 C C . GLN B 1 265 ? 12.516 35.719 7.141 1 96.56 265 GLN B C 1
ATOM 5195 O O . GLN B 1 265 ? 12.117 36.531 7.961 1 96.56 265 GLN B O 1
ATOM 5200 N N . LYS B 1 266 ? 13.758 35.375 6.93 1 93.31 266 LYS B N 1
ATOM 5201 C CA . LYS B 1 266 ? 14.789 36.125 7.633 1 93.31 266 LYS B CA 1
ATOM 5202 C C . LYS B 1 266 ? 15 37.5 6.988 1 93.31 266 LYS B C 1
ATOM 5204 O O . LYS B 1 266 ? 15.195 37.594 5.777 1 93.31 266 LYS B O 1
ATOM 5209 N N . ALA B 1 267 ? 14.859 38.531 7.789 1 92.25 267 ALA B N 1
ATOM 5210 C CA . ALA B 1 267 ? 15.117 39.906 7.383 1 92.25 267 ALA B CA 1
ATOM 5211 C C . ALA B 1 267 ? 16.219 40.531 8.234 1 92.25 267 ALA B C 1
ATOM 5213 O O . ALA B 1 267 ? 16.812 39.875 9.078 1 92.25 267 ALA B O 1
ATOM 5214 N N . SER B 1 268 ? 16.578 41.781 7.934 1 90.31 268 SER B N 1
ATOM 5215 C CA . SER B 1 268 ? 17.609 42.469 8.688 1 90.31 268 SER B CA 1
ATOM 5216 C C . SER B 1 268 ? 17.25 42.562 10.164 1 90.31 268 SER B C 1
ATOM 5218 O O . SER B 1 268 ? 18.141 42.594 11.023 1 90.31 268 SER B O 1
ATOM 5220 N N . ARG B 1 269 ? 16.016 42.562 10.492 1 90.31 269 ARG B N 1
ATOM 5221 C CA . ARG B 1 269 ? 15.547 42.688 11.867 1 90.31 269 ARG B CA 1
ATOM 5222 C C . ARG B 1 269 ? 15.273 41.312 12.477 1 90.31 269 ARG B C 1
ATOM 5224 O O . ARG B 1 269 ? 14.719 41.219 13.578 1 90.31 269 ARG B O 1
ATOM 5231 N N . GLY B 1 270 ? 15.625 40.312 11.773 1 90.69 270 GLY B N 1
ATOM 5232 C CA . GLY B 1 270 ? 15.398 38.969 12.266 1 90.69 270 GLY B CA 1
ATOM 5233 C C . GLY B 1 270 ? 14.32 38.219 11.492 1 90.69 270 GLY B C 1
ATOM 5234 O O . GLY B 1 270 ? 14.062 38.531 10.328 1 90.69 270 GLY B O 1
ATOM 5235 N N . TRP B 1 271 ? 13.773 37.219 12.219 1 94.06 271 TRP B N 1
ATOM 5236 C CA . TRP B 1 271 ? 12.719 36.438 11.57 1 94.06 271 TRP B CA 1
ATOM 5237 C C . TRP B 1 271 ? 11.414 37.219 11.523 1 94.06 271 TRP B C 1
ATOM 5239 O O . TRP B 1 271 ? 10.953 37.75 12.539 1 94.06 271 TRP B O 1
ATOM 5249 N N . CYS B 1 272 ? 10.844 37.375 10.336 1 96.94 272 CYS B N 1
ATOM 5250 C CA . CYS B 1 272 ? 9.555 38.031 10.133 1 96.94 272 CYS B CA 1
ATOM 5251 C C . CYS B 1 272 ? 8.555 37.062 9.516 1 96.94 272 CYS B C 1
ATOM 5253 O O . CYS B 1 272 ? 8.906 36.25 8.641 1 96.94 272 CYS B O 1
ATOM 5255 N N . GLU B 1 273 ? 7.352 37.125 9.938 1 98.06 273 GLU B N 1
ATOM 5256 C CA . GLU B 1 273 ? 6.316 36.25 9.391 1 98.06 273 GLU B CA 1
ATOM 5257 C C . GLU B 1 273 ? 5.797 36.781 8.055 1 98.06 273 GLU B C 1
ATOM 5259 O O . GLU B 1 273 ? 5.562 37.969 7.902 1 98.06 273 GLU B O 1
ATOM 5264 N N . LYS B 1 274 ? 5.73 35.875 7.086 1 97.94 274 LYS B N 1
ATOM 5265 C CA . LYS B 1 274 ? 5.031 36.188 5.848 1 97.94 274 LYS B CA 1
ATOM 5266 C C . LYS B 1 274 ? 3.523 36.25 6.066 1 97.94 274 LYS B C 1
ATOM 5268 O O . LYS B 1 274 ? 2.938 35.344 6.668 1 97.94 274 LYS B O 1
ATOM 5273 N N . MET B 1 275 ? 2.928 37.281 5.598 1 97.94 275 MET B N 1
ATOM 5274 C CA . MET B 1 275 ? 1.498 37.531 5.773 1 97.94 275 MET B CA 1
ATOM 5275 C C . MET B 1 275 ? 0.843 37.906 4.453 1 97.94 275 MET B C 1
ATOM 5277 O O . MET B 1 275 ? 1.533 38.219 3.479 1 97.94 275 MET B O 1
ATOM 5281 N N . ILE B 1 276 ? -0.436 37.781 4.379 1 97.94 276 ILE B N 1
ATOM 5282 C CA . ILE B 1 276 ? -1.193 38.094 3.174 1 97.94 276 ILE B CA 1
ATOM 5283 C C . ILE B 1 276 ? -1.963 39.406 3.379 1 97.94 276 ILE B C 1
ATOM 5285 O O . ILE B 1 276 ? -2.705 39.562 4.355 1 97.94 276 ILE B O 1
ATOM 5289 N N . ASP B 1 277 ? -1.762 40.281 2.512 1 97.44 277 ASP B N 1
ATOM 5290 C CA . ASP B 1 277 ? -2.432 41.562 2.523 1 97.44 277 ASP B CA 1
ATOM 5291 C C . ASP B 1 277 ? -3.082 41.875 1.175 1 97.44 277 ASP B C 1
ATOM 5293 O O . ASP B 1 277 ? -3.025 41.062 0.259 1 97.44 277 ASP B O 1
ATOM 5297 N N . VAL B 1 278 ? -3.818 43 1.146 1 96.06 278 VAL B N 1
ATOM 5298 C CA . VAL B 1 278 ? -4.414 43.469 -0.098 1 96.06 278 VAL B CA 1
ATOM 5299 C C . VAL B 1 278 ? -3.684 44.719 -0.579 1 96.06 278 VAL B C 1
ATOM 5301 O O . VAL B 1 278 ? -3.549 45.688 0.165 1 96.06 278 VAL B O 1
ATOM 5304 N N . ALA B 1 279 ? -3.303 44.594 -1.838 1 93.81 279 ALA B N 1
ATOM 5305 C CA . ALA B 1 279 ? -2.59 45.719 -2.432 1 93.81 279 ALA B CA 1
ATOM 5306 C C . ALA B 1 279 ? -3.561 46.812 -2.865 1 93.81 279 ALA B C 1
ATOM 5308 O O . ALA B 1 279 ? -4.781 46.656 -2.793 1 93.81 279 ALA B O 1
ATOM 5309 N N . GLU B 1 280 ? -2.93 47.906 -3.387 1 91.38 280 GLU B N 1
ATOM 5310 C CA . GLU B 1 280 ? -3.727 49.031 -3.834 1 91.38 280 GLU B CA 1
ATOM 5311 C C . GLU B 1 280 ? -4.57 48.688 -5.051 1 91.38 280 GLU B C 1
ATOM 5313 O O . GLU B 1 280 ? -5.66 49.219 -5.242 1 91.38 280 GLU B O 1
ATOM 5318 N N . ASP B 1 281 ? -4.105 47.75 -5.773 1 91.19 281 ASP B N 1
ATOM 5319 C CA . ASP B 1 281 ? -4.844 47.312 -6.957 1 91.19 281 ASP B CA 1
ATOM 5320 C C . ASP B 1 281 ? -5.875 46.25 -6.605 1 91.19 281 ASP B C 1
ATOM 5322 O O . ASP B 1 281 ? -6.434 45.594 -7.492 1 91.19 281 ASP B O 1
ATOM 5326 N N . SER B 1 282 ? -6.023 46.031 -5.379 1 90.81 282 SER B N 1
ATOM 5327 C CA . SER B 1 282 ? -7.035 45.125 -4.832 1 90.81 282 SER B CA 1
ATOM 5328 C C . SER B 1 282 ? -6.645 43.656 -5.035 1 90.81 282 SER B C 1
ATOM 5330 O O . SER B 1 282 ? -7.492 42.75 -4.957 1 90.81 282 SER B O 1
ATOM 5332 N N . LYS B 1 283 ? -5.383 43.469 -5.312 1 93.81 283 LYS B N 1
ATOM 5333 C CA . LYS B 1 283 ? -4.887 42.094 -5.426 1 93.81 283 LYS B CA 1
ATOM 5334 C C . LYS B 1 283 ? -4.188 41.656 -4.145 1 93.81 283 LYS B C 1
ATOM 5336 O O . LYS B 1 283 ? -3.668 42.469 -3.396 1 93.81 283 LYS B O 1
ATOM 5341 N N . PHE B 1 284 ? -4.277 40.406 -3.949 1 96.56 284 PHE B N 1
ATOM 5342 C CA . PHE B 1 284 ? -3.574 39.875 -2.785 1 96.56 284 PHE B CA 1
ATOM 5343 C C . PHE B 1 284 ? -2.066 39.969 -2.973 1 96.56 284 PHE B C 1
ATOM 5345 O O . PHE B 1 284 ? -1.564 39.844 -4.09 1 96.56 284 PHE B O 1
ATOM 5352 N N . ARG B 1 285 ? -1.374 40.219 -1.925 1 96.44 285 ARG B N 1
ATOM 5353 C CA . ARG B 1 285 ? 0.085 40.25 -1.932 1 96.44 285 ARG B CA 1
ATOM 5354 C C . ARG B 1 285 ? 0.655 39.688 -0.635 1 96.44 285 ARG B C 1
ATOM 5356 O O . ARG B 1 285 ? -0.026 39.688 0.393 1 96.44 285 ARG B O 1
ATOM 5363 N N . VAL B 1 286 ? 1.897 39.281 -0.755 1 97 286 VAL B N 1
ATOM 5364 C CA . VAL B 1 286 ? 2.617 38.781 0.42 1 97 286 VAL B CA 1
ATOM 5365 C C . VAL B 1 286 ? 3.426 39.938 1.032 1 97 286 VAL B C 1
ATOM 5367 O O . VAL B 1 286 ? 4.105 40.656 0.317 1 97 286 VAL B O 1
ATOM 5370 N N . VAL B 1 287 ? 3.293 40.094 2.312 1 97.19 287 VAL B N 1
ATOM 5371 C CA . VAL B 1 287 ? 4.055 41.125 3.029 1 97.19 287 VAL B CA 1
ATOM 5372 C C . VAL B 1 287 ? 4.723 40.5 4.25 1 97.19 287 VAL B C 1
ATOM 5374 O O . VAL B 1 287 ? 4.367 39.406 4.668 1 97.19 287 VAL B O 1
ATOM 5377 N N . LEU B 1 288 ? 5.699 41.156 4.812 1 97.5 288 LEU B N 1
ATOM 5378 C CA . LEU B 1 288 ? 6.355 40.719 6.035 1 97.5 288 LEU B CA 1
ATOM 5379 C C . LEU B 1 288 ? 5.797 41.438 7.254 1 97.5 288 LEU B C 1
ATOM 5381 O O . LEU B 1 288 ? 5.535 42.656 7.195 1 97.5 288 LEU B O 1
ATOM 5385 N N . SER B 1 289 ? 5.594 40.688 8.32 1 96.75 289 SER B N 1
ATOM 5386 C CA . SER B 1 289 ? 5.125 41.312 9.562 1 96.75 289 SER B CA 1
ATOM 5387 C C . SER B 1 289 ? 6.121 42.344 10.078 1 96.75 289 SER B C 1
ATOM 5389 O O . SER B 1 289 ? 7.332 42.125 10.031 1 96.75 289 SER B O 1
ATOM 5391 N N . PRO B 1 290 ? 5.629 43.469 10.5 1 92.25 290 PRO B N 1
ATOM 5392 C CA . PRO B 1 290 ? 6.539 44.5 11.016 1 92.25 290 PRO B CA 1
ATOM 5393 C C . PRO B 1 290 ? 7.125 44.125 12.383 1 92.25 290 PRO B C 1
ATOM 5395 O O . PRO B 1 290 ? 8.195 44.625 12.742 1 92.25 290 PRO B O 1
ATOM 5398 N N . GLN B 1 291 ? 6.414 43.375 13.195 1 92.38 291 GLN B N 1
ATOM 5399 C CA . GLN B 1 291 ? 6.809 42.906 14.523 1 92.38 291 GLN B CA 1
ATOM 5400 C C . GLN B 1 291 ? 6.609 41.406 14.664 1 92.38 291 GLN B C 1
ATOM 5402 O O . GLN B 1 291 ? 5.891 40.781 13.867 1 92.38 291 GLN B O 1
ATOM 5407 N N . PRO B 1 292 ? 7.324 40.906 15.672 1 93.25 292 PRO B N 1
ATOM 5408 C CA . PRO B 1 292 ? 7.098 39.469 15.906 1 93.25 292 PRO B CA 1
ATOM 5409 C C . PRO B 1 292 ? 5.629 39.125 16.156 1 93.25 292 PRO B C 1
ATOM 5411 O O . PRO B 1 292 ? 4.922 39.906 16.812 1 93.25 292 PRO B O 1
ATOM 5414 N N . THR B 1 293 ? 5.18 38.094 15.562 1 95.19 293 THR B N 1
ATOM 5415 C CA . THR B 1 293 ? 3.809 37.625 15.734 1 95.19 293 THR B CA 1
ATOM 5416 C C . THR B 1 293 ? 3.754 36.469 16.766 1 95.19 293 THR B C 1
ATOM 5418 O O . THR B 1 293 ? 4.785 35.906 17.125 1 95.19 293 THR B O 1
ATOM 5421 N N . PRO B 1 294 ? 2.531 36.125 17.266 1 93.94 294 PRO B N 1
ATOM 5422 C CA . PRO B 1 294 ? 2.402 35 18.219 1 93.94 294 PRO B CA 1
ATOM 5423 C C . PRO B 1 294 ? 2.992 33.719 17.688 1 93.94 294 PRO B C 1
ATOM 5425 O O . PRO B 1 294 ? 3.461 32.875 18.469 1 93.94 294 PRO B O 1
ATOM 5428 N N . ALA B 1 295 ? 3.002 33.5 16.406 1 95.81 295 ALA B N 1
ATOM 5429 C CA . ALA B 1 295 ? 3.516 32.281 15.797 1 95.81 295 ALA B CA 1
ATOM 5430 C C . ALA B 1 295 ? 5.027 32.188 15.969 1 95.81 295 ALA B C 1
ATOM 5432 O O . ALA B 1 295 ? 5.609 31.094 15.789 1 95.81 295 ALA B O 1
ATOM 5433 N N . THR B 1 296 ? 5.652 33.281 16.344 1 95.25 296 THR B N 1
ATOM 5434 C CA . THR B 1 296 ? 7.09 33.312 16.578 1 95.25 296 THR B CA 1
ATOM 5435 C C . THR B 1 296 ? 7.465 32.344 17.703 1 95.25 296 THR B C 1
ATOM 5437 O O . THR B 1 296 ? 8.555 31.75 17.703 1 95.25 296 THR B O 1
ATOM 5440 N N . LEU B 1 297 ? 6.539 32.156 18.625 1 94.5 297 LEU B N 1
ATOM 5441 C CA . LEU B 1 297 ? 6.785 31.25 19.719 1 94.5 297 LEU B CA 1
ATOM 5442 C C . LEU B 1 297 ? 7.012 29.828 19.203 1 94.5 297 LEU B C 1
ATOM 5444 O O . LEU B 1 297 ? 7.875 29.109 19.703 1 94.5 297 LEU B O 1
ATOM 5448 N N . TYR B 1 298 ? 6.27 29.406 18.234 1 94.31 298 TYR B N 1
ATOM 5449 C CA . TYR B 1 298 ? 6.418 28.078 17.656 1 94.31 298 TYR B CA 1
ATOM 5450 C C . TYR B 1 298 ? 7.699 27.984 16.828 1 94.31 298 TYR B C 1
ATOM 5452 O O . TYR B 1 298 ? 8.328 26.922 16.766 1 94.31 298 TYR B O 1
ATOM 5460 N N . LEU B 1 299 ? 8.031 29.125 16.188 1 94.5 299 LEU B N 1
ATOM 5461 C CA . LEU B 1 299 ? 9.297 29.172 15.461 1 94.5 299 LEU B CA 1
ATOM 5462 C C . LEU B 1 299 ? 10.469 28.922 16.406 1 94.5 299 LEU B C 1
ATOM 5464 O O . LEU B 1 299 ? 11.352 28.109 16.125 1 94.5 299 LEU B O 1
ATOM 5468 N N . LEU B 1 300 ? 10.453 29.609 17.531 1 92.75 300 LEU B N 1
ATOM 5469 C CA . LEU B 1 300 ? 11.516 29.469 18.516 1 92.75 300 LEU B CA 1
ATOM 5470 C C . LEU B 1 300 ? 11.57 28.047 19.062 1 92.75 300 LEU B C 1
ATOM 5472 O O . LEU B 1 300 ? 12.656 27.484 19.25 1 92.75 300 LEU B O 1
ATOM 5476 N N . LYS B 1 301 ? 10.422 27.5 19.328 1 92.5 301 LYS B N 1
ATOM 5477 C CA . LYS B 1 301 ? 10.352 26.125 19.812 1 92.5 301 LYS B CA 1
ATOM 5478 C C . LYS B 1 301 ? 10.961 25.156 18.797 1 92.5 301 LYS B C 1
ATOM 5480 O O . LYS B 1 301 ? 11.75 24.281 19.172 1 92.5 301 LYS B O 1
ATOM 5485 N N . ARG B 1 302 ? 10.578 25.312 17.562 1 93 302 ARG B N 1
ATOM 5486 C CA . ARG B 1 302 ? 11.078 24.422 16.531 1 93 302 ARG B CA 1
ATOM 5487 C C . ARG B 1 302 ? 12.594 24.547 16.375 1 93 302 ARG B C 1
ATOM 5489 O O . ARG B 1 302 ? 13.273 23.562 16.094 1 93 302 ARG B O 1
ATOM 5496 N N . CYS B 1 303 ? 13.102 25.734 16.484 1 90.19 303 CYS B N 1
ATOM 5497 C CA . CYS B 1 303 ? 14.531 26 16.312 1 90.19 303 CYS B CA 1
ATOM 5498 C C . CYS B 1 303 ? 15.344 25.266 17.391 1 90.19 303 CYS B C 1
ATOM 5500 O O . CYS B 1 303 ? 16.484 24.891 17.156 1 90.19 303 CYS B O 1
ATOM 5502 N N . LYS B 1 304 ? 14.695 24.984 18.484 1 89.81 304 LYS B N 1
ATOM 5503 C CA . LYS B 1 304 ? 15.367 24.25 19.547 1 89.81 304 LYS B CA 1
ATOM 5504 C C . LYS B 1 304 ? 15.625 22.797 19.156 1 89.81 304 LYS B C 1
ATOM 5506 O O . LYS B 1 304 ? 16.516 22.156 19.719 1 89.81 304 LYS B O 1
ATOM 5511 N N . TRP B 1 305 ? 14.844 22.328 18.266 1 87.38 305 TRP B N 1
ATOM 5512 C CA . TRP B 1 305 ? 14.93 20.906 17.891 1 87.38 305 TRP B CA 1
ATOM 5513 C C . TRP B 1 305 ? 15.883 20.703 16.719 1 87.38 305 TRP B C 1
ATOM 5515 O O . TRP B 1 305 ? 16.016 19.594 16.203 1 87.38 305 TRP B O 1
ATOM 5525 N N . ALA B 1 306 ? 16.422 21.688 16.188 1 84.56 306 ALA B N 1
ATOM 5526 C CA . ALA B 1 306 ? 17.312 21.609 15.039 1 84.56 306 ALA B CA 1
ATOM 5527 C C . ALA B 1 306 ? 18.719 22.031 15.398 1 84.56 306 ALA B C 1
ATOM 5529 O O . ALA B 1 306 ? 18.922 22.922 16.234 1 84.56 306 ALA B O 1
ATOM 5530 N N . PRO B 1 307 ? 19.703 21.359 14.734 1 77.44 307 PRO B N 1
ATOM 5531 C CA . PRO B 1 307 ? 21.078 21.828 14.961 1 77.44 307 PRO B CA 1
ATOM 5532 C C . PRO B 1 307 ? 21.281 23.266 14.508 1 77.44 307 PRO B C 1
ATOM 5534 O O . PRO B 1 307 ? 20.734 23.688 13.484 1 77.44 307 PRO B O 1
ATOM 5537 N N . THR B 1 308 ? 22.078 23.922 15.289 1 73.25 308 THR B N 1
ATOM 5538 C CA . THR B 1 308 ? 22.328 25.344 15.055 1 73.25 308 THR B CA 1
ATOM 5539 C C . THR B 1 308 ? 22.906 25.578 13.656 1 73.25 308 THR B C 1
ATOM 5541 O O . THR B 1 308 ? 22.578 26.547 12.992 1 73.25 308 THR B O 1
ATOM 5544 N N . GLU B 1 309 ? 23.672 24.672 13.234 1 71.38 309 GLU B N 1
ATOM 5545 C CA . GLU B 1 309 ? 24.312 24.797 11.922 1 71.38 309 GLU B CA 1
ATOM 5546 C C . GLU B 1 309 ? 23.281 24.797 10.797 1 71.38 309 GLU B C 1
ATOM 5548 O O . GLU B 1 309 ? 23.422 25.516 9.812 1 71.38 309 GLU B O 1
ATOM 5553 N N . ASP B 1 310 ? 22.266 24.109 11.008 1 74.81 310 ASP B N 1
ATOM 5554 C CA . ASP B 1 310 ? 21.219 24.016 10 1 74.81 310 ASP B CA 1
ATOM 5555 C C . ASP B 1 310 ? 20.375 25.297 9.977 1 74.81 310 ASP B C 1
ATOM 5557 O O . ASP B 1 310 ? 19.969 25.75 8.906 1 74.81 310 ASP B O 1
ATOM 5561 N N . LEU B 1 311 ? 20.312 25.906 11.078 1 79.38 311 LEU B N 1
ATOM 5562 C CA . LEU B 1 311 ? 19.453 27.062 11.227 1 79.38 311 LEU B CA 1
ATOM 5563 C C . LEU B 1 311 ? 20.094 28.297 10.609 1 79.38 311 LEU B C 1
ATOM 5565 O O . LEU B 1 311 ? 19.391 29.156 10.055 1 79.38 311 LEU B O 1
ATOM 5569 N N . SER B 1 312 ? 21.391 28.344 10.758 1 78.94 312 SER B N 1
ATOM 5570 C CA . SER B 1 312 ? 22.094 29.531 10.305 1 78.94 312 SER B CA 1
ATOM 5571 C C . SER B 1 312 ? 21.984 29.719 8.797 1 78.94 312 SER B C 1
ATOM 5573 O O . SER B 1 312 ? 22.016 30.844 8.289 1 78.94 312 SER B O 1
ATOM 5575 N N . LYS B 1 313 ? 21.719 28.688 8.141 1 84.19 313 LYS B N 1
ATOM 5576 C CA . LYS B 1 313 ? 21.703 28.719 6.68 1 84.19 313 LYS B CA 1
ATOM 5577 C C . LYS B 1 313 ? 20.281 28.922 6.148 1 84.19 313 LYS B C 1
ATOM 5579 O O . LYS B 1 313 ? 20.094 29.172 4.957 1 84.19 313 LYS B O 1
ATOM 5584 N N . LEU B 1 314 ? 19.422 28.969 7.055 1 89.25 314 LEU B N 1
ATOM 5585 C CA . LEU B 1 314 ? 18.031 29.031 6.605 1 89.25 314 LEU B CA 1
ATOM 5586 C C . LEU B 1 314 ? 17.594 30.469 6.422 1 89.25 314 LEU B C 1
ATOM 5588 O O . LEU B 1 314 ? 17.859 31.328 7.27 1 89.25 314 LEU B O 1
ATOM 5592 N N . GLU B 1 315 ? 16.938 30.766 5.238 1 92.81 315 GLU B N 1
ATOM 5593 C CA . GLU B 1 315 ? 16.375 32.094 4.965 1 92.81 315 GLU B CA 1
ATOM 5594 C C . GLU B 1 315 ? 14.852 32.062 5.113 1 92.81 315 GLU B C 1
ATOM 5596 O O . GLU B 1 315 ? 14.227 33.125 5.238 1 92.81 315 GLU B O 1
ATOM 5601 N N . HIS B 1 316 ? 14.273 30.922 5.035 1 95.5 316 HIS B N 1
ATOM 5602 C CA . HIS B 1 316 ? 12.836 30.703 5.176 1 95.5 316 HIS B CA 1
ATOM 5603 C C . HIS B 1 316 ? 12.555 29.5 6.07 1 95.5 316 HIS B C 1
ATOM 5605 O O . HIS B 1 316 ? 13.344 28.562 6.117 1 95.5 316 HIS B O 1
ATOM 5611 N N . VAL B 1 317 ? 11.477 29.609 6.828 1 95.69 317 VAL B N 1
ATOM 5612 C CA . VAL B 1 317 ? 11.055 28.484 7.645 1 95.69 317 VAL B CA 1
ATOM 5613 C C . VAL B 1 317 ? 9.531 28.391 7.66 1 95.69 317 VAL B C 1
ATOM 5615 O O . VAL B 1 317 ? 8.852 29.422 7.75 1 95.69 317 VAL B O 1
ATOM 5618 N N . GLU B 1 318 ? 9.086 27.234 7.523 1 97.12 318 GLU B N 1
ATOM 5619 C CA . GLU B 1 318 ? 7.664 26.938 7.676 1 97.12 318 GLU B CA 1
ATOM 5620 C C . GLU B 1 318 ? 7.395 26.156 8.961 1 97.12 318 GLU B C 1
ATOM 5622 O O . GLU B 1 318 ? 8.125 25.219 9.289 1 97.12 318 GLU B O 1
ATOM 5627 N N . ILE B 1 319 ? 6.414 26.672 9.703 1 96.75 319 ILE B N 1
ATOM 5628 C CA . ILE B 1 319 ? 6.023 26 10.938 1 96.75 319 ILE B CA 1
ATOM 5629 C C . ILE B 1 319 ? 4.523 25.703 10.914 1 96.75 319 ILE B C 1
ATOM 5631 O O . ILE B 1 319 ? 3.727 26.547 10.492 1 96.75 319 ILE B O 1
ATOM 5635 N N . CYS B 1 320 ? 4.188 24.484 11.352 1 97.31 320 CYS B N 1
ATOM 5636 C CA . CYS B 1 320 ? 2.779 24.094 11.414 1 97.31 320 CYS B CA 1
ATOM 5637 C C . CYS B 1 320 ? 2.359 23.812 12.852 1 97.31 320 CYS B C 1
ATOM 5639 O O . CYS B 1 320 ? 2.338 22.641 13.273 1 97.31 320 CYS B O 1
ATOM 5641 N N . PRO B 1 321 ? 1.956 24.859 13.586 1 97.06 321 PRO B N 1
ATOM 5642 C CA . PRO B 1 321 ? 1.546 24.672 14.977 1 97.06 321 PRO B CA 1
ATOM 5643 C C . PRO B 1 321 ? 0.388 23.688 15.125 1 97.06 321 PRO B C 1
ATOM 5645 O O . PRO B 1 321 ? 0.369 22.891 16.062 1 97.06 321 PRO B O 1
ATOM 5648 N N . LYS B 1 322 ? -0.527 23.719 14.219 1 96.88 322 LYS B N 1
ATOM 5649 C CA . LYS B 1 322 ? -1.685 22.844 14.297 1 96.88 322 LYS B CA 1
ATOM 5650 C C . LYS B 1 322 ? -1.264 21.375 14.211 1 96.88 322 LYS B C 1
ATOM 5652 O O . LYS B 1 322 ? -1.851 20.516 14.875 1 96.88 322 LYS B O 1
ATOM 5657 N N . ALA B 1 323 ? -0.278 21.078 13.383 1 94.81 323 ALA B N 1
ATOM 5658 C CA . ALA B 1 323 ? 0.247 19.719 13.289 1 94.81 323 ALA B CA 1
ATOM 5659 C C . ALA B 1 323 ? 0.889 19.281 14.602 1 94.81 323 ALA B C 1
ATOM 5661 O O . ALA B 1 323 ? 0.695 18.141 15.039 1 94.81 323 ALA B O 1
ATOM 5662 N N . MET B 1 324 ? 1.622 20.188 15.172 1 92.56 324 MET B N 1
ATOM 5663 C CA . MET B 1 324 ? 2.266 19.891 16.453 1 92.56 324 MET B CA 1
ATOM 5664 C C . MET B 1 324 ? 1.229 19.641 17.531 1 92.56 324 MET B C 1
ATOM 5666 O O . MET B 1 324 ? 1.31 18.641 18.25 1 92.56 324 MET B O 1
ATOM 5670 N N . ASP B 1 325 ? 0.243 20.5 17.562 1 94.94 325 ASP B N 1
ATOM 5671 C CA . ASP B 1 325 ? -0.811 20.375 18.562 1 94.94 325 ASP B CA 1
ATOM 5672 C C . ASP B 1 325 ? -1.612 19.094 18.359 1 94.94 325 ASP B C 1
ATOM 5674 O O . ASP B 1 325 ? -1.933 18.391 19.328 1 94.94 325 ASP B O 1
ATOM 5678 N N . LEU B 1 326 ? -1.934 18.828 17.156 1 95 326 LEU B N 1
ATOM 5679 C CA . LEU B 1 326 ? -2.68 17.625 16.844 1 95 326 LEU B CA 1
ATOM 5680 C C . LEU B 1 326 ? -1.899 16.375 17.266 1 95 326 LEU B C 1
ATOM 5682 O O . LEU B 1 326 ? -2.467 15.445 17.844 1 95 326 LEU B O 1
ATOM 5686 N N . THR B 1 327 ? -0.635 16.344 16.953 1 92.12 327 THR B N 1
ATOM 5687 C CA . THR B 1 327 ? 0.215 15.219 17.312 1 92.12 327 THR B CA 1
ATOM 5688 C C . THR B 1 327 ? 0.253 15.031 18.828 1 92.12 327 THR B C 1
ATOM 5690 O O . THR B 1 327 ? 0.188 13.898 19.312 1 92.12 327 THR B O 1
ATOM 5693 N N . GLN B 1 328 ? 0.33 16.141 19.5 1 91.31 328 GLN B N 1
ATOM 5694 C CA . GLN B 1 328 ? 0.302 16.062 20.953 1 91.31 328 GLN B CA 1
ATOM 5695 C C . GLN B 1 328 ? -1.024 15.484 21.453 1 91.31 328 GLN B C 1
ATOM 5697 O O . GLN B 1 328 ? -1.048 14.656 22.359 1 91.31 328 GLN B O 1
ATOM 5702 N N . ASN B 1 329 ? -2.084 15.922 20.859 1 93.69 329 ASN B N 1
ATOM 5703 C CA . ASN B 1 329 ? -3.398 15.398 21.219 1 93.69 329 ASN B CA 1
ATOM 5704 C C . ASN B 1 329 ? -3.502 13.906 20.938 1 93.69 329 ASN B C 1
ATOM 5706 O O . ASN B 1 329 ? -4.027 13.156 21.766 1 93.69 329 ASN B O 1
ATOM 5710 N N . ILE B 1 330 ? -3.002 13.453 19.812 1 92.5 330 ILE B N 1
ATOM 5711 C CA . ILE B 1 330 ? -2.99 12.039 19.453 1 92.5 330 ILE B CA 1
ATOM 5712 C C . ILE B 1 330 ? -2.164 11.25 20.469 1 92.5 330 ILE B C 1
ATOM 5714 O O . ILE B 1 330 ? -2.604 10.211 20.969 1 92.5 330 ILE B O 1
ATOM 5718 N N . ALA B 1 331 ? -0.984 11.805 20.75 1 89.5 331 ALA B N 1
ATOM 5719 C CA . ALA B 1 331 ? -0.089 11.133 21.703 1 89.5 331 ALA B CA 1
ATOM 5720 C C . ALA B 1 331 ? -0.738 11 23.078 1 89.5 331 ALA B C 1
ATOM 5722 O O . ALA B 1 331 ? -0.642 9.953 23.719 1 89.5 331 ALA B O 1
ATOM 5723 N N . LYS B 1 332 ? -1.397 12.016 23.484 1 90.44 332 LYS B N 1
ATOM 5724 C CA . LYS B 1 332 ? -2.082 11.992 24.781 1 90.44 332 LYS B CA 1
ATOM 5725 C C . LYS B 1 332 ? -3.195 10.953 24.781 1 90.44 332 LYS B C 1
ATOM 5727 O O . LYS B 1 332 ? -3.342 10.203 25.75 1 90.44 332 LYS B O 1
ATOM 5732 N N . ARG B 1 333 ? -3.934 10.891 23.734 1 91.44 333 ARG B N 1
ATOM 5733 C CA . ARG B 1 333 ? -5.027 9.938 23.609 1 91.44 333 ARG B CA 1
ATOM 5734 C C . ARG B 1 333 ? -4.512 8.5 23.688 1 91.44 333 ARG B C 1
ATOM 5736 O O . ARG B 1 333 ? -5.043 7.684 24.438 1 91.44 333 ARG B O 1
ATOM 5743 N N . ILE B 1 334 ? -3.5 8.227 22.984 1 88.94 334 ILE B N 1
ATOM 5744 C CA . ILE B 1 334 ? -2.932 6.883 22.922 1 88.94 334 ILE B CA 1
ATOM 5745 C C . ILE B 1 334 ? -2.309 6.52 24.266 1 88.94 334 ILE B C 1
ATOM 5747 O O . ILE B 1 334 ? -2.412 5.379 24.719 1 88.94 334 ILE B O 1
ATOM 5751 N N . SER B 1 335 ? -1.688 7.512 24.828 1 86.88 335 SER B N 1
ATOM 5752 C CA . SER B 1 335 ? -1.069 7.281 26.125 1 86.88 335 SER B CA 1
ATOM 5753 C C . SER B 1 335 ? -2.115 6.953 27.188 1 86.88 335 SER B C 1
ATOM 5755 O O . SER B 1 335 ? -1.888 6.102 28.062 1 86.88 335 SER B O 1
ATOM 5757 N N . SER B 1 336 ? -3.199 7.535 27.094 1 88.88 336 SER B N 1
ATOM 5758 C CA . SER B 1 336 ? -4.238 7.383 28.109 1 88.88 336 SER B CA 1
ATOM 5759 C C . SER B 1 336 ? -5.07 6.129 27.859 1 88.88 336 SER B C 1
ATOM 5761 O O . SER B 1 336 ? -5.367 5.383 28.797 1 88.88 336 SER B O 1
ATOM 5763 N N . ASP B 1 337 ? -5.402 5.887 26.625 1 91.06 337 ASP B N 1
ATOM 5764 C CA . ASP B 1 337 ? -6.406 4.867 26.328 1 91.06 337 ASP B CA 1
ATOM 5765 C C . ASP B 1 337 ? -5.766 3.635 25.703 1 91.06 337 ASP B C 1
ATOM 5767 O O . ASP B 1 337 ? -6.398 2.578 25.609 1 91.06 337 ASP B O 1
ATOM 5771 N N . GLY B 1 338 ? -4.527 3.77 25.312 1 87.44 338 GLY B N 1
ATOM 5772 C CA . GLY B 1 338 ? -3.902 2.721 24.531 1 87.44 338 GLY B CA 1
ATOM 5773 C C . GLY B 1 338 ? -4.184 2.848 23.031 1 87.44 338 GLY B C 1
ATOM 5774 O O . GLY B 1 338 ? -5.02 3.652 22.625 1 87.44 338 GLY B O 1
ATOM 5775 N N . GLY B 1 339 ? -3.395 2.098 22.281 1 90 339 GLY B N 1
ATOM 5776 C CA . GLY B 1 339 ? -3.576 2.113 20.828 1 90 339 GLY B CA 1
ATOM 5777 C C . GLY B 1 339 ? -2.354 2.605 20.078 1 90 339 GLY B C 1
ATOM 5778 O O . GLY B 1 339 ? -1.221 2.369 20.516 1 90 339 GLY B O 1
ATOM 5779 N N . GLY B 1 340 ? -2.598 3.096 18.891 1 88.12 340 GLY B N 1
ATOM 5780 C CA . GLY B 1 340 ? -1.525 3.578 18.031 1 88.12 340 GLY B CA 1
ATOM 5781 C C . GLY B 1 340 ? -2.018 4.465 16.906 1 88.12 340 GLY B C 1
ATOM 5782 O O . GLY B 1 340 ? -3.225 4.621 16.719 1 88.12 340 GLY B O 1
ATOM 5783 N N . ALA B 1 341 ? -1.009 5.055 16.25 1 89.62 341 ALA B N 1
ATOM 5784 C CA . ALA B 1 341 ? -1.345 5.965 15.156 1 89.62 341 ALA B CA 1
ATOM 5785 C C . ALA B 1 341 ? -0.443 5.727 13.945 1 89.62 341 ALA B C 1
ATOM 5787 O O . ALA B 1 341 ? 0.754 5.477 14.102 1 89.62 341 ALA B O 1
ATOM 5788 N N . LEU B 1 342 ? -1.08 5.766 12.805 1 86.69 342 LEU B N 1
ATOM 5789 C CA . LEU B 1 342 ? -0.381 5.707 11.523 1 86.69 342 LEU B CA 1
ATOM 5790 C C . LEU B 1 342 ? -0.558 7.012 10.75 1 86.69 342 LEU B C 1
ATOM 5792 O O . LEU B 1 342 ? -1.67 7.344 10.336 1 86.69 342 LEU B O 1
ATOM 5796 N N . ILE B 1 343 ? 0.552 7.719 10.609 1 87 343 ILE B N 1
ATOM 5797 C CA . ILE B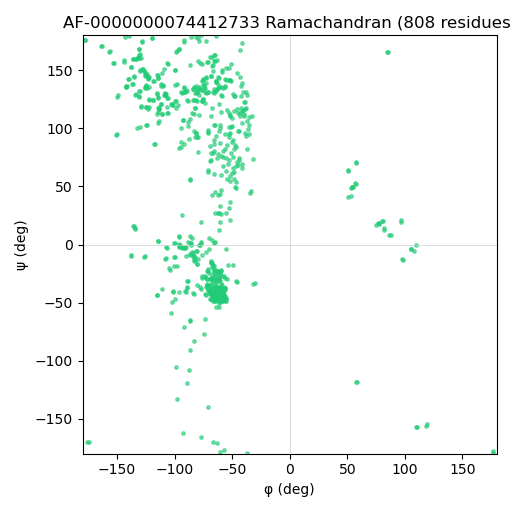 1 343 ? 0.536 8.984 9.891 1 87 343 ILE B CA 1
ATOM 5798 C C . ILE B 1 343 ? 1.354 8.859 8.602 1 87 343 ILE B C 1
ATOM 5800 O O . ILE B 1 343 ? 2.555 8.586 8.648 1 87 343 ILE B O 1
ATOM 5804 N N . ILE B 1 344 ? 0.661 9.047 7.484 1 82.31 344 ILE B N 1
ATOM 5805 C CA . ILE B 1 344 ? 1.302 8.93 6.18 1 82.31 344 ILE B CA 1
ATOM 5806 C C . ILE B 1 344 ? 1.128 10.227 5.402 1 82.31 344 ILE B C 1
ATOM 5808 O O . ILE B 1 344 ? 0.003 10.633 5.102 1 82.31 344 ILE B O 1
ATOM 5812 N N . ASP B 1 345 ? 2.236 10.859 5.125 1 82.88 345 ASP B N 1
ATOM 5813 C CA . ASP B 1 345 ? 2.148 12.133 4.414 1 82.88 345 ASP B CA 1
ATOM 5814 C C . ASP B 1 345 ? 3.445 12.43 3.666 1 82.88 345 ASP B C 1
ATOM 5816 O O . ASP B 1 345 ? 4.461 11.766 3.875 1 82.88 345 ASP B O 1
ATOM 5820 N N . TYR B 1 346 ? 3.312 13.445 2.756 1 76.88 346 TYR B N 1
ATOM 5821 C CA . TYR B 1 346 ? 4.516 13.977 2.133 1 76.88 346 TYR B CA 1
ATOM 5822 C C . TYR B 1 346 ? 5.211 14.977 3.053 1 76.88 346 TYR B C 1
ATOM 5824 O O . TYR B 1 346 ? 4.551 15.797 3.699 1 76.88 346 TYR B O 1
ATOM 5832 N N . GLY B 1 347 ? 6.5 14.766 3.129 1 84.62 347 GLY B N 1
ATOM 5833 C CA . GLY B 1 347 ? 7.223 15.672 4 1 84.62 347 GLY B CA 1
ATOM 5834 C C . GLY B 1 347 ? 8.727 15.484 3.947 1 84.62 347 GLY B C 1
ATOM 5835 O O . GLY B 1 347 ? 9.258 14.992 2.951 1 84.62 347 GLY B O 1
ATOM 5836 N N . LEU B 1 348 ? 9.359 16.172 4.922 1 83.25 348 LEU B N 1
ATOM 5837 C CA . LEU B 1 348 ? 10.812 16.156 5.008 1 83.25 348 LEU B CA 1
ATOM 5838 C C . LEU B 1 348 ? 11.273 15.688 6.383 1 83.25 348 LEU B C 1
ATOM 5840 O O . LEU B 1 348 ? 10.602 15.938 7.387 1 83.25 348 LEU B O 1
ATOM 5844 N N . ASP B 1 349 ? 12.422 14.992 6.309 1 82.25 349 ASP B N 1
ATOM 5845 C CA . ASP B 1 349 ? 13.086 14.68 7.57 1 82.25 349 ASP B CA 1
ATOM 5846 C C . ASP B 1 349 ? 14.008 15.812 8 1 82.25 349 ASP B C 1
ATOM 5848 O O . ASP B 1 349 ? 15.211 15.609 8.188 1 82.25 349 ASP B O 1
ATOM 5852 N N . GLY B 1 350 ? 13.539 16.938 8.125 1 84.81 350 GLY B N 1
ATOM 5853 C CA . GLY B 1 350 ? 14.227 18.172 8.484 1 84.81 350 GLY B CA 1
ATOM 5854 C C . GLY B 1 350 ? 13.328 19.391 8.453 1 84.81 350 GLY B C 1
ATOM 5855 O O . GLY B 1 350 ? 12.117 19.266 8.266 1 84.81 350 GLY B O 1
ATOM 5856 N N . ILE B 1 351 ? 13.953 20.5 8.734 1 89.94 351 ILE B N 1
ATOM 5857 C CA . ILE B 1 351 ? 13.195 21.734 8.758 1 89.94 351 ILE B CA 1
ATOM 5858 C C . ILE B 1 351 ? 12.68 22.062 7.352 1 89.94 351 ILE B C 1
ATOM 5860 O O . ILE B 1 351 ? 13.406 21.891 6.371 1 89.94 351 ILE B O 1
ATOM 5864 N N . VAL B 1 352 ? 11.445 22.406 7.305 1 91.75 352 VAL B N 1
ATOM 5865 C CA . VAL B 1 352 ? 10.852 22.797 6.027 1 91.75 352 VAL B CA 1
ATOM 5866 C C . VAL B 1 352 ? 11.031 24.297 5.805 1 91.75 352 VAL B C 1
ATOM 5868 O O . VAL B 1 352 ? 10.625 25.109 6.645 1 91.75 352 VAL B O 1
ATOM 5871 N N . SER B 1 353 ? 11.617 24.609 4.727 1 92.12 353 SER B N 1
ATOM 5872 C CA . SER B 1 353 ? 11.914 26.016 4.449 1 92.12 353 SER B CA 1
ATOM 5873 C C . SER B 1 353 ? 10.742 26.703 3.768 1 92.12 353 SER B C 1
ATOM 5875 O O . SER B 1 353 ? 10.117 27.594 4.348 1 92.12 353 SER B O 1
ATOM 5877 N N . ASP B 1 354 ? 10.375 26.328 2.574 1 92.69 354 ASP B N 1
ATOM 5878 C CA . ASP B 1 354 ? 9.328 26.906 1.741 1 92.69 354 ASP B CA 1
ATOM 5879 C C . ASP B 1 354 ? 8.703 25.859 0.823 1 92.69 354 ASP B C 1
ATOM 5881 O O . ASP B 1 354 ? 9.156 25.672 -0.308 1 92.69 354 ASP B O 1
ATOM 5885 N N . SER B 1 355 ? 7.582 25.297 1.294 1 93.44 355 SER B N 1
ATOM 5886 C CA . SER B 1 355 ? 7.066 24.156 0.535 1 93.44 355 SER B CA 1
ATOM 5887 C C . SER B 1 355 ? 5.605 24.359 0.151 1 93.44 355 SER B C 1
ATOM 5889 O O . SER B 1 355 ? 5.055 23.609 -0.658 1 93.44 355 SER B O 1
ATOM 5891 N N . LEU B 1 356 ? 4.934 25.359 0.7 1 95.75 356 LEU B N 1
ATOM 5892 C CA . LEU B 1 356 ? 3.51 25.562 0.442 1 95.75 356 LEU B CA 1
ATOM 5893 C C . LEU B 1 356 ? 3.252 25.766 -1.047 1 95.75 356 LEU B C 1
ATOM 5895 O O . LEU B 1 356 ? 3.9 26.594 -1.686 1 95.75 356 LEU B O 1
ATOM 5899 N N . GLN B 1 357 ? 2.309 24.969 -1.532 1 92.25 357 GLN B N 1
ATOM 5900 C CA . GLN B 1 357 ? 1.979 25.031 -2.953 1 92.25 357 GLN B CA 1
ATOM 5901 C C . GLN B 1 357 ? 0.47 24.969 -3.172 1 92.25 357 GLN B C 1
ATOM 5903 O O . GLN B 1 357 ? -0.26 24.422 -2.338 1 92.25 357 GLN B O 1
ATOM 5908 N N . ALA B 1 358 ? 0.109 25.562 -4.258 1 91.25 358 ALA B N 1
ATOM 5909 C CA . ALA B 1 358 ? -1.272 25.469 -4.723 1 91.25 358 ALA B CA 1
ATOM 5910 C C . ALA B 1 358 ? -1.371 24.578 -5.969 1 91.25 358 ALA B C 1
ATOM 5912 O O . ALA B 1 358 ? -0.584 24.734 -6.906 1 91.25 358 ALA B O 1
ATOM 5913 N N . ILE B 1 359 ? -2.275 23.656 -5.863 1 84.5 359 ILE B N 1
ATOM 5914 C CA . ILE B 1 359 ? -2.424 22.719 -6.98 1 84.5 359 ILE B CA 1
ATOM 5915 C C . ILE B 1 359 ? -3.854 22.781 -7.512 1 84.5 359 ILE B C 1
ATOM 5917 O O . ILE B 1 359 ? -4.812 22.641 -6.746 1 84.5 359 ILE B O 1
ATOM 5921 N N . ARG B 1 360 ? -3.994 23.031 -8.758 1 82.44 360 ARG B N 1
ATOM 5922 C CA . ARG B 1 360 ? -5.277 23.047 -9.453 1 82.44 360 ARG B CA 1
ATOM 5923 C C . ARG B 1 360 ? -5.234 22.188 -10.711 1 82.44 360 ARG B C 1
ATOM 5925 O O . ARG B 1 360 ? -4.414 22.406 -11.594 1 82.44 360 ARG B O 1
ATOM 5932 N N . LYS B 1 361 ? -6.047 21.156 -10.773 1 76.38 361 LYS B N 1
ATOM 5933 C CA . LYS B 1 361 ? -6.113 20.25 -11.914 1 76.38 361 LYS B CA 1
ATOM 5934 C C . LYS B 1 361 ? -4.73 19.703 -12.266 1 76.38 361 LYS B C 1
ATOM 5936 O O . LYS B 1 361 ? -4.297 19.797 -13.422 1 76.38 361 LYS B O 1
ATOM 5941 N N . HIS B 1 362 ? -4.008 19.375 -11.273 1 71.94 362 HIS B N 1
ATOM 5942 C CA . HIS B 1 362 ? -2.732 18.672 -11.367 1 71.94 362 HIS B CA 1
ATOM 5943 C C . HIS B 1 362 ? -1.622 19.609 -11.82 1 71.94 362 HIS B C 1
ATOM 5945 O O . HIS B 1 362 ? -0.583 19.172 -12.312 1 71.94 362 HIS B O 1
ATOM 5951 N N . LYS B 1 363 ? -1.918 20.875 -11.664 1 78.06 363 LYS B N 1
ATOM 5952 C CA . LYS B 1 363 ? -0.9 21.875 -12.008 1 78.06 363 LYS B CA 1
ATOM 5953 C C . LYS B 1 363 ? -0.633 22.812 -10.844 1 78.06 363 LYS B C 1
ATOM 5955 O O . LYS B 1 363 ? -1.555 23.172 -10.109 1 78.06 363 LYS B O 1
ATOM 5960 N N . PHE B 1 364 ? 0.613 23.188 -10.773 1 84.31 364 PHE B N 1
ATOM 5961 C CA . PHE B 1 364 ? 0.964 24.188 -9.766 1 84.31 364 PHE B CA 1
ATOM 5962 C C . PHE B 1 364 ? 0.519 25.578 -10.195 1 84.31 364 PHE B C 1
ATOM 5964 O O . PHE B 1 364 ? 0.7 25.953 -11.359 1 84.31 364 PHE B O 1
ATOM 5971 N N . VAL B 1 365 ? -0.1 26.281 -9.32 1 88.62 365 VAL B N 1
ATOM 5972 C CA . VAL B 1 365 ? -0.533 27.656 -9.594 1 88.62 365 VAL B CA 1
ATOM 5973 C C . VAL B 1 365 ? -0.101 28.562 -8.445 1 88.62 365 VAL B C 1
ATOM 5975 O O . VAL B 1 365 ? 0.355 28.094 -7.402 1 88.62 365 VAL B O 1
ATOM 5978 N N . ASN B 1 366 ? -0.231 29.844 -8.719 1 92.75 366 ASN B N 1
ATOM 5979 C CA . ASN B 1 366 ? -0.001 30.797 -7.645 1 92.75 366 ASN B CA 1
ATOM 5980 C C . ASN B 1 366 ? -1.053 30.672 -6.547 1 92.75 366 ASN B C 1
ATOM 5982 O O . ASN B 1 366 ? -2.252 30.641 -6.832 1 92.75 366 ASN B O 1
ATOM 5986 N N . MET B 1 367 ? -0.555 30.594 -5.332 1 93.38 367 MET B N 1
ATOM 5987 C CA . MET B 1 367 ? -1.463 30.312 -4.227 1 93.38 367 MET B CA 1
ATOM 5988 C C . MET B 1 367 ? -2.445 31.469 -4.02 1 93.38 367 MET B C 1
ATOM 5990 O O . MET B 1 367 ? -3.49 31.281 -3.393 1 93.38 367 MET B O 1
ATOM 5994 N N . LEU B 1 368 ? -2.1 32.625 -4.559 1 95.31 368 LEU B N 1
ATOM 5995 C CA . LEU B 1 368 ? -2.965 33.781 -4.387 1 95.31 368 LEU B CA 1
ATOM 5996 C C . LEU B 1 368 ? -3.924 33.906 -5.562 1 95.31 368 LEU B C 1
ATOM 5998 O O . LEU B 1 368 ? -4.801 34.781 -5.551 1 95.31 368 LEU B O 1
ATOM 6002 N N . ASP B 1 369 ? -3.754 33.031 -6.496 1 91.38 369 ASP B N 1
ATOM 6003 C CA . ASP B 1 369 ? -4.598 33.062 -7.684 1 91.38 369 ASP B CA 1
ATOM 6004 C C . ASP B 1 369 ? -5.926 32.344 -7.445 1 91.38 369 ASP B C 1
ATOM 6006 O O . ASP B 1 369 ? -5.961 31.125 -7.309 1 91.38 369 ASP B O 1
ATOM 6010 N N . ASP B 1 370 ? -7.02 33.125 -7.43 1 90.44 370 ASP B N 1
ATOM 6011 C CA . ASP B 1 370 ? -8.383 32.594 -7.289 1 90.44 370 ASP B CA 1
ATOM 6012 C C . ASP B 1 370 ? -8.484 31.656 -6.102 1 90.44 370 ASP B C 1
ATOM 6014 O O . ASP B 1 370 ? -8.766 30.469 -6.273 1 90.44 370 ASP B O 1
ATOM 6018 N N . PRO B 1 371 ? -8.258 32.219 -4.965 1 93.25 371 PRO B N 1
ATOM 6019 C CA . PRO B 1 371 ? -8.32 31.359 -3.777 1 93.25 371 PRO B CA 1
ATOM 6020 C C . PRO B 1 371 ? -9.625 30.578 -3.689 1 93.25 371 PRO B C 1
ATOM 6022 O O . PRO B 1 371 ? -10.695 31.094 -4.031 1 93.25 371 PRO B O 1
ATOM 6025 N N . GLY B 1 372 ? -9.484 29.328 -3.232 1 90.38 372 GLY B N 1
ATOM 6026 C CA . GLY B 1 372 ? -10.641 28.453 -3.133 1 90.38 372 GLY B CA 1
ATOM 6027 C C . GLY B 1 372 ? -10.766 27.5 -4.305 1 90.38 372 GLY B C 1
ATOM 6028 O O . GLY B 1 372 ? -11.523 26.531 -4.238 1 90.38 372 GLY B O 1
ATOM 6029 N N . SER B 1 373 ? -10.016 27.75 -5.359 1 88.19 373 SER B N 1
ATOM 6030 C CA . SER B 1 373 ? -10.117 26.922 -6.562 1 88.19 373 SER B CA 1
ATOM 6031 C C . SER B 1 373 ? -8.992 25.891 -6.625 1 88.19 373 SER B C 1
ATOM 6033 O O . SER B 1 373 ? -8.992 25.016 -7.492 1 88.19 373 SER B O 1
ATOM 6035 N N . ALA B 1 374 ? -8.055 26.062 -5.766 1 87.56 374 ALA B N 1
ATOM 6036 C CA . ALA B 1 374 ? -6.895 25.172 -5.758 1 87.56 374 ALA B CA 1
ATOM 6037 C C . ALA B 1 374 ? -6.68 24.562 -4.379 1 87.56 374 ALA B C 1
ATOM 6039 O O . ALA B 1 374 ? -7.004 25.172 -3.361 1 87.56 374 ALA B O 1
ATOM 6040 N N . ASP B 1 375 ? -6.156 23.359 -4.457 1 87.69 375 ASP B N 1
ATOM 6041 C CA . ASP B 1 375 ? -5.719 22.719 -3.215 1 87.69 375 ASP B CA 1
ATOM 604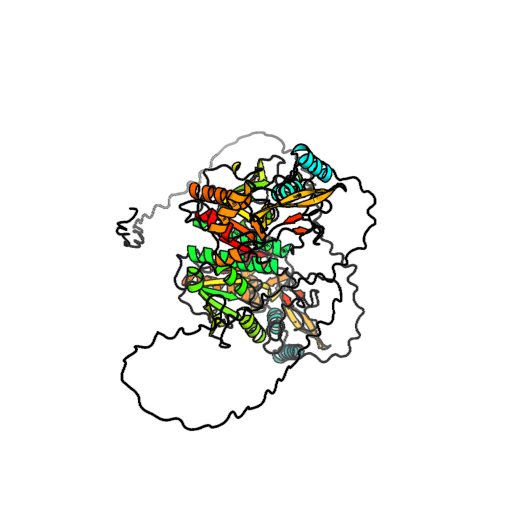2 C C . ASP B 1 375 ? -4.414 23.344 -2.717 1 87.69 375 ASP B C 1
ATOM 6044 O O . ASP B 1 375 ? -3.596 23.812 -3.514 1 87.69 375 ASP B O 1
ATOM 6048 N N . LEU B 1 376 ? -4.34 23.578 -1.417 1 92.94 376 LEU B N 1
ATOM 6049 C CA . LEU B 1 376 ? -3.09 24.016 -0.812 1 92.94 376 LEU B CA 1
ATOM 6050 C C . LEU B 1 376 ? -2.463 22.906 0.024 1 92.94 376 LEU B C 1
ATOM 6052 O O . LEU B 1 376 ? -3.15 22.25 0.812 1 92.94 376 LEU B O 1
ATOM 6056 N N . SER B 1 377 ? -1.204 22.625 -0.198 1 91.69 377 SER B N 1
ATOM 6057 C CA . SER B 1 377 ? -0.481 21.594 0.541 1 91.69 377 SER B CA 1
ATOM 6058 C C . SER B 1 377 ? 0.936 22.047 0.878 1 91.69 377 SER B C 1
ATOM 6060 O O . SER B 1 377 ? 1.542 22.812 0.131 1 91.69 377 SER B O 1
ATOM 6062 N N . ALA B 1 378 ? 1.39 21.672 2.061 1 94 378 ALA B N 1
ATOM 6063 C CA . ALA B 1 378 ? 2.764 21.922 2.49 1 94 378 ALA B CA 1
ATOM 6064 C C . ALA B 1 378 ? 3.428 20.641 2.977 1 94 378 ALA B C 1
ATOM 6066 O O . ALA B 1 378 ? 2.754 19.719 3.463 1 94 378 ALA B O 1
ATOM 6067 N N . TYR B 1 379 ? 4.719 20.609 2.816 1 90.81 379 TYR B N 1
ATOM 6068 C CA . TYR B 1 379 ? 5.453 19.469 3.32 1 90.81 379 TYR B CA 1
ATOM 6069 C C . TYR B 1 379 ? 5.344 19.359 4.836 1 90.81 379 TYR B C 1
ATOM 6071 O O . TYR B 1 379 ? 5.418 20.375 5.539 1 90.81 379 TYR B O 1
ATOM 6079 N N . VAL B 1 380 ? 5.191 18.141 5.227 1 91.75 380 VAL B N 1
ATOM 6080 C CA . VAL B 1 380 ? 5.121 17.891 6.664 1 91.75 380 VAL B CA 1
ATOM 6081 C C . VAL B 1 380 ? 6.531 17.859 7.25 1 91.75 380 VAL B C 1
ATOM 6083 O O . VAL B 1 380 ? 7.434 17.234 6.68 1 91.75 380 VAL B O 1
ATOM 6086 N N . ASP B 1 381 ? 6.758 18.609 8.344 1 91.38 381 ASP B N 1
ATOM 6087 C CA . ASP B 1 381 ? 7.988 18.562 9.125 1 91.38 381 ASP B CA 1
ATOM 6088 C C . ASP B 1 381 ? 7.98 17.375 10.086 1 91.38 381 ASP B C 1
ATOM 6090 O O . ASP B 1 381 ? 7.59 17.516 11.25 1 91.38 381 ASP B O 1
ATOM 6094 N N . PHE B 1 382 ? 8.508 16.25 9.711 1 86.62 382 PHE B N 1
ATOM 6095 C CA . PHE B 1 382 ? 8.344 15.016 10.469 1 86.62 382 PHE B CA 1
ATOM 6096 C C . PHE B 1 382 ? 9.141 15.062 11.766 1 86.62 382 PHE B C 1
ATOM 6098 O O . PHE B 1 382 ? 8.695 14.555 12.797 1 86.62 382 PHE B O 1
ATOM 6105 N N . PRO B 1 383 ? 10.352 15.625 11.758 1 85.75 383 PRO B N 1
ATOM 6106 C CA . PRO B 1 383 ? 11.016 15.773 13.055 1 85.75 383 PRO B CA 1
ATOM 6107 C C . PRO B 1 383 ? 10.172 16.562 14.062 1 85.75 383 PRO B C 1
ATOM 6109 O O . PRO B 1 383 ? 10.156 16.234 15.25 1 85.75 383 PRO B O 1
ATOM 6112 N N . ALA B 1 384 ? 9.492 17.562 13.586 1 90.06 384 ALA B N 1
ATOM 6113 C CA . ALA B 1 384 ? 8.625 18.328 14.477 1 90.06 384 ALA B CA 1
ATOM 6114 C C . ALA B 1 384 ? 7.492 17.453 15.023 1 90.06 384 ALA B C 1
ATOM 6116 O O . ALA B 1 384 ? 7.121 17.562 16.203 1 90.06 384 ALA B O 1
ATOM 6117 N N . ILE B 1 385 ? 6.961 16.609 14.172 1 89.31 385 ILE B N 1
ATOM 6118 C CA . ILE B 1 385 ? 5.891 15.711 14.57 1 89.31 385 ILE B CA 1
ATOM 6119 C C . ILE B 1 385 ? 6.418 14.711 15.594 1 89.31 385 ILE B C 1
ATOM 6121 O O . ILE B 1 385 ? 5.781 14.469 16.625 1 89.31 385 ILE B O 1
ATOM 6125 N N . LYS B 1 386 ? 7.547 14.172 15.328 1 84.5 386 LYS B N 1
ATOM 6126 C CA . LYS B 1 386 ? 8.164 13.203 16.234 1 84.5 386 LYS B CA 1
ATOM 6127 C C . LYS B 1 386 ? 8.414 13.812 17.609 1 84.5 386 LYS B C 1
ATOM 6129 O O . LYS B 1 386 ? 8.062 13.227 18.625 1 84.5 386 LYS B O 1
ATOM 6134 N N . HIS B 1 387 ? 8.984 14.984 17.625 1 86.62 387 HIS B N 1
ATOM 6135 C CA . HIS B 1 387 ? 9.289 15.656 18.891 1 86.62 387 HIS B CA 1
ATOM 6136 C C . HIS B 1 387 ? 8.008 15.992 19.656 1 86.62 387 HIS B C 1
ATOM 6138 O O . HIS B 1 387 ? 7.977 15.906 20.875 1 86.62 387 HIS B O 1
ATOM 6144 N N . SER B 1 388 ? 7.031 16.391 18.906 1 89.06 388 SER B N 1
ATOM 6145 C CA . SER B 1 388 ? 5.758 16.719 19.547 1 89.06 388 SER B CA 1
ATOM 6146 C C . SER B 1 388 ? 5.156 15.5 20.234 1 89.06 388 SER B C 1
ATOM 6148 O O . SER B 1 388 ? 4.555 15.625 21.312 1 89.06 388 SER B O 1
ATOM 6150 N N . ALA B 1 389 ? 5.297 14.367 19.625 1 86.75 389 ALA B N 1
ATOM 6151 C CA . ALA B 1 389 ? 4.801 13.133 20.219 1 86.75 389 ALA B CA 1
ATOM 6152 C C . ALA B 1 389 ? 5.621 12.75 21.453 1 86.75 389 ALA B C 1
ATOM 6154 O O . ALA B 1 389 ? 5.07 12.32 22.469 1 86.75 389 ALA B O 1
ATOM 6155 N N . GLU B 1 390 ? 6.898 12.906 21.359 1 83.38 390 GLU B N 1
ATOM 6156 C CA . GLU B 1 390 ? 7.82 12.5 22.422 1 83.38 390 GLU B CA 1
ATOM 6157 C C . GLU B 1 390 ? 7.648 13.367 23.672 1 83.38 390 GLU B C 1
ATOM 6159 O O . GLU B 1 390 ? 7.965 12.93 24.781 1 83.38 390 GLU B O 1
ATOM 6164 N N . GLU B 1 391 ? 7.266 14.539 23.422 1 83 391 GLU B N 1
ATOM 6165 C CA . GLU B 1 391 ? 7.066 15.445 24.547 1 83 391 GLU B CA 1
ATOM 6166 C C . GLU B 1 391 ? 5.969 14.93 25.484 1 83 391 GLU B C 1
ATOM 6168 O O . GLU B 1 391 ? 5.941 15.281 26.656 1 83 391 GLU B O 1
ATOM 6173 N N . VAL B 1 392 ? 5.051 14.242 24.906 1 80.25 392 VAL B N 1
ATOM 6174 C CA . VAL B 1 392 ? 3.963 13.703 25.719 1 80.25 392 VAL B CA 1
ATOM 6175 C C . VAL B 1 392 ? 4.406 12.398 26.391 1 80.25 392 VAL B C 1
ATOM 6177 O O . VAL B 1 392 ? 5.008 11.539 25.734 1 80.25 392 VAL B O 1
ATOM 6180 N N . SER B 1 393 ? 4.969 12.281 27.672 1 56.34 393 SER B N 1
ATOM 6181 C CA . SER B 1 393 ? 5.559 11.266 28.531 1 56.34 393 SER B CA 1
ATOM 6182 C C . SER B 1 393 ? 4.855 9.922 28.375 1 56.34 393 SER B C 1
ATOM 6184 O O . SER B 1 393 ? 3.648 9.875 28.141 1 56.34 393 SER B O 1
ATOM 6186 N N . GLY B 1 394 ? 5.586 8.727 28.125 1 50.66 394 GLY B N 1
ATOM 6187 C CA . GLY B 1 394 ? 5.199 7.344 28.328 1 50.66 394 GLY B CA 1
ATOM 6188 C C . GLY B 1 394 ? 4.922 6.598 27.047 1 50.66 394 GLY B C 1
ATOM 6189 O O . GLY B 1 394 ? 4.266 5.555 27.047 1 50.66 394 GLY B O 1
ATOM 6190 N N . LEU B 1 395 ? 4.953 7.281 26.031 1 49.66 395 LEU B N 1
ATOM 6191 C CA . LEU B 1 395 ? 4.363 6.625 24.875 1 49.66 395 LEU B CA 1
ATOM 6192 C C . LEU B 1 395 ? 5.23 5.461 24.406 1 49.66 395 LEU B C 1
ATOM 6194 O O . LEU B 1 395 ? 6.359 5.664 23.969 1 49.66 395 LEU B O 1
ATOM 6198 N N . HIS B 1 396 ? 5.254 4.398 25.156 1 42.69 396 HIS B N 1
ATOM 6199 C CA . HIS B 1 396 ? 5.75 3.152 24.578 1 42.69 396 HIS B CA 1
ATOM 6200 C C . HIS B 1 396 ? 5.082 2.859 23.234 1 42.69 396 HIS B C 1
ATOM 6202 O O . HIS B 1 396 ? 5.336 1.818 22.625 1 42.69 396 HIS B O 1
ATOM 6208 N N . SER B 1 397 ? 3.967 3.506 22.969 1 46.03 397 SER B N 1
ATOM 6209 C CA . SER B 1 397 ? 3.041 3.088 21.922 1 46.03 397 SER B CA 1
ATOM 6210 C C . SER B 1 397 ? 3.598 3.4 20.531 1 46.03 397 SER B C 1
ATOM 6212 O O . SER B 1 397 ? 4.301 4.398 20.359 1 46.03 397 SER B O 1
ATOM 6214 N N . LEU B 1 398 ? 3.736 2.281 19.703 1 48.34 398 LEU B N 1
ATOM 6215 C CA . LEU B 1 398 ? 4.309 2.201 18.359 1 48.34 398 LEU B CA 1
ATOM 6216 C C . LEU B 1 398 ? 3.66 3.223 17.438 1 48.34 398 LEU B C 1
ATOM 6218 O O . LEU B 1 398 ? 2.447 3.186 17.219 1 48.34 398 LEU B O 1
ATOM 6222 N N . PHE B 1 399 ? 4 4.559 17.625 1 51.62 399 PHE B N 1
ATOM 6223 C CA . PHE B 1 399 ? 3.695 5.531 16.578 1 51.62 399 PHE B CA 1
ATOM 6224 C C . PHE B 1 399 ? 4.473 5.227 15.305 1 51.62 399 PHE B C 1
ATOM 6226 O O . PHE B 1 399 ? 5.684 4.996 15.352 1 51.62 399 PHE B O 1
ATOM 6233 N N . ILE B 1 400 ? 3.846 4.418 14.305 1 50.62 400 ILE B N 1
ATOM 6234 C CA . ILE B 1 400 ? 4.566 4.246 13.047 1 50.62 400 ILE B CA 1
ATOM 6235 C C . ILE B 1 400 ? 4.332 5.461 12.148 1 50.62 400 ILE B C 1
ATOM 6237 O O . ILE B 1 400 ? 3.188 5.863 11.922 1 50.62 400 ILE B O 1
ATOM 6241 N N . ILE B 1 401 ? 5.246 6.473 12.141 1 51.28 401 ILE B N 1
ATOM 6242 C CA . ILE B 1 401 ? 5.152 7.598 11.219 1 51.28 401 ILE B CA 1
ATOM 6243 C C . ILE B 1 401 ? 5.836 7.242 9.906 1 51.28 401 ILE B C 1
ATOM 6245 O O . ILE B 1 401 ? 6.93 6.672 9.898 1 51.28 401 ILE B O 1
ATOM 6249 N N . TRP B 1 402 ? 5.035 7.012 8.773 1 50.97 402 TRP B N 1
ATOM 6250 C CA . TRP B 1 402 ? 5.703 6.781 7.496 1 50.97 402 TRP B CA 1
ATOM 6251 C C . TRP B 1 402 ? 5.77 8.07 6.68 1 50.97 402 TRP B C 1
ATOM 6253 O O . TRP B 1 402 ? 4.902 8.938 6.805 1 50.97 402 TRP B O 1
ATOM 6263 N N . VAL B 1 403 ? 7.004 8.484 6.371 1 47.81 403 VAL B N 1
ATOM 6264 C CA . VAL B 1 403 ? 7.336 9.594 5.488 1 47.81 403 VAL B CA 1
ATOM 6265 C C . VAL B 1 403 ? 7.273 9.141 4.031 1 47.81 403 VAL B C 1
ATOM 6267 O O . VAL B 1 403 ? 7.824 8.102 3.676 1 47.81 403 VAL B O 1
ATOM 6270 N N . LEU B 1 404 ? 6.074 9.391 3.34 1 47.28 404 LEU B N 1
ATOM 6271 C CA . LEU B 1 404 ? 6.121 9.211 1.894 1 47.28 404 LEU B CA 1
ATOM 6272 C C . LEU B 1 404 ? 7.059 10.219 1.246 1 47.28 404 LEU B C 1
ATOM 6274 O O . LEU B 1 404 ? 7.02 11.406 1.573 1 47.28 404 LEU B O 1
ATOM 6278 N N . PHE B 1 405 ? 8.227 9.75 0.894 1 37.56 405 PHE B N 1
ATOM 6279 C CA . PHE B 1 405 ? 9.102 10.617 0.118 1 37.56 405 PHE B CA 1
ATOM 6280 C C . PHE B 1 405 ? 8.5 10.906 -1.255 1 37.56 405 PHE B C 1
ATOM 6282 O O . PHE B 1 405 ? 7.98 10 -1.908 1 37.56 405 PHE B O 1
ATOM 6289 N N . LEU B 1 406 ? 7.566 11.836 -1.382 1 34.62 406 LEU B N 1
ATOM 6290 C CA . LEU B 1 406 ? 7.246 12.406 -2.689 1 34.62 406 LEU B CA 1
ATOM 6291 C C . LEU B 1 406 ? 8.461 12.367 -3.607 1 34.62 406 LEU B C 1
ATOM 6293 O O . LEU B 1 406 ? 9.578 12.664 -3.178 1 34.62 406 LEU B O 1
#

Radius of gyration: 33.7 Å; Cα contacts (8 Å, |Δi|>4): 1329; chains: 2; bounding box: 134×103×86 Å